Protein AF-0000000080647909 (afdb_homodimer)

Sequence (846 aa):
MIASVERSQVSGEVSVPPSKSYTHRAITISALGPGGSVKRPLLSADTRATIRAAEAFGAEIAIEGETLAVAGVGGGPKTPENVIDVENSGTTLRIMAAVAALTDGAVLTGDASIRRRPNGPLLRSLGDLGAEAFSIRKNDCAPLVVRGRIKGGRTVLDGSVSSQFLSALLISCPLAEEDSEIEIKGELKSRPYAEITLEMLEEAGAVIETDFQRFSLRGGQSYDLGGYTVPGDFSSASYLLAAAAVTGSRLTVRGLRPSNQGDSAIVSILQEMGAKISWDRSEGVLEIEGRDLSGVEVDASLTPDLVPTIAVLGAVAEGRTVVRNAEHVRHKETDRLRAMAVELSKMGAKISERPDGLVIEGGGLRGARVNGHHDHRIVMAMTVAGLVAGDTMVETAEAVSVSYPGFFEEMARIGATVEVGGEMIASVERSQVSGEVSVPPSKSYTHRAITISALGPGGSVKRPLLSADTRATIRAAEAFGAEIAIEGETLAVAGVGGGPKTPENVIDVENSGTTLRIMAAVAALTDGAVLTGDASIRRRPNGPLLRSLGDLGAEAFSIRKNDCAPLVVRGRIKGGRTVLDGSVSSQFLSALLISCPLAEEDSEIEIKGELKSRPYAEITLEMLEEAGAVIETDFQRFSLRGGQSYDLGGYTVPGDFSSASYLLAAAAVTGSRLTVRGLRPSNQGDSAIVSILQEMGAKISWDRSEGVLEIEGRDLSGVEVDASLTPDLVPTIAVLGAVAEGRTVVRNAEHVRHKETDRLRAMAVELSKMGAKISERPDGLVIEGGGLRGARVNGHHDHRIVMAMTVAGLVAGDTMVETAEAVSVSYPGFFEEMARIGATVEVGGE

Organism: Methanothrix harundinacea (strain 6Ac) (NCBI:txid1110509)

Radius of gyration: 31.86 Å; Cα contacts (8 Å, |Δi|>4): 2402; chains: 2; bounding box: 57×89×68 Å

Solvent-accessible surface area (backbone atoms only — not comparable to full-atom values): 38755 Å² total; per-residue (Å²): 70,35,30,40,21,32,59,38,47,37,41,58,72,48,70,43,58,32,18,60,73,53,28,47,50,50,52,50,48,20,28,41,5,64,13,36,35,37,32,45,54,37,84,24,57,34,39,47,28,35,50,53,48,41,38,46,25,58,20,45,74,44,80,55,88,63,26,35,43,32,44,22,35,60,63,53,50,42,52,35,77,55,72,41,65,26,41,77,23,60,65,41,46,43,33,48,50,36,48,24,22,63,20,60,9,38,38,38,36,45,39,76,53,37,38,67,30,76,42,50,53,45,30,52,33,42,36,53,19,55,16,46,41,47,26,50,75,74,68,32,16,33,34,32,40,24,36,34,40,38,39,30,40,57,32,68,35,56,20,62,67,44,33,51,45,55,35,12,46,64,66,32,42,26,56,15,71,31,47,28,35,43,34,47,44,78,58,61,34,30,46,29,59,35,48,43,46,52,53,52,38,42,67,14,63,45,67,70,50,65,83,82,45,41,38,44,26,49,32,62,49,62,42,48,45,45,66,42,73,40,53,36,18,41,63,67,36,40,48,59,53,45,37,16,32,74,46,48,13,47,33,36,40,33,44,54,47,85,67,59,56,41,37,53,50,50,59,58,53,42,43,73,19,44,31,48,70,49,69,44,51,90,78,6,39,34,37,38,34,21,43,80,37,35,34,50,76,43,76,25,42,46,28,56,82,46,48,48,45,49,52,44,51,15,29,58,9,48,48,57,16,35,40,34,59,36,45,50,38,46,61,49,73,38,41,49,53,60,50,49,35,54,40,44,40,65,19,59,33,50,52,45,71,50,86,33,25,40,41,22,43,27,41,68,55,42,44,33,83,35,71,11,68,64,20,34,60,46,30,51,27,50,50,42,45,12,27,65,24,13,65,17,35,34,30,40,43,66,27,29,37,48,77,40,66,57,50,63,59,53,43,35,73,25,48,34,45,57,47,75,46,77,124,68,34,31,41,22,31,59,39,46,37,40,60,73,48,71,43,58,32,17,60,74,53,30,47,49,50,53,49,48,20,26,41,4,65,14,37,36,37,32,43,54,37,84,23,57,33,40,47,28,34,50,54,48,42,37,46,25,60,21,46,76,43,80,55,88,62,26,35,42,31,43,24,34,59,64,53,50,42,52,35,78,55,71,40,64,25,41,79,23,60,63,41,45,44,33,47,51,38,47,25,21,63,20,61,9,37,40,39,38,43,37,76,53,38,39,67,29,76,42,49,53,47,29,51,32,42,36,52,20,54,16,46,40,47,26,50,76,73,69,32,16,33,34,32,40,24,36,33,41,37,40,31,42,57,35,68,34,57,19,61,67,45,33,52,44,55,35,12,46,64,66,33,42,27,55,15,70,30,46,30,34,42,34,48,44,78,59,63,34,30,46,28,61,35,48,44,45,50,53,53,39,42,67,14,62,45,67,71,50,67,83,83,45,42,37,44,28,49,30,63,49,64,43,48,45,45,66,43,74,41,53,36,18,41,63,67,34,40,48,58,53,44,37,17,33,74,46,48,13,48,36,35,40,33,44,53,46,85,67,58,56,41,38,53,49,50,58,59,52,40,42,71,20,44,32,48,72,49,69,44,52,91,78,6,38,34,36,38,35,22,44,79,37,34,34,50,78,43,75,25,42,47,28,53,80,46,49,50,45,51,52,42,52,15,30,59,9,48,48,56,15,36,40,33,59,35,44,50,39,45,61,49,73,38,41,48,54,60,50,49,34,54,40,44,38,66,19,60,33,50,54,45,71,49,85,33,26,41,41,22,43,27,41,69,54,42,45,32,82,35,70,11,68,63,21,35,60,47,30,51,26,51,51,44,45,13,27,66,25,13,67,16,36,34,29,41,43,66,26,29,35,49,76,39,64,59,51,64,59,54,42,34,71,25,48,34,46,57,47,75,46,76,126

Foldseek 3Di:
DKKAFFAWAFADEDEFAFAQLLLLLVLQQQQQAQHAKEARHDDFLQSVLSNVLSVQQPKDWDDDPRMIGIRHDHLQTEEGPAARENAQHLLSQQLSLLVQQQYQWHWYHYDPLQQQFAQVQLQVQSVQQPWHKADPVRPRGDRIIIGYHGAAEEDEGAQLQDCSSVLSCLSRQQSHNAKYKYFYDDDRFQVLSVVSSVVQQVLQPFDWDDPNGMIIGGHNDHGHNHYDYGFGHLLRVLLVQLLQALSQHKYKYARAADDSQLSVCSQVVSVQQPWDWDAPNVRRIIIIGHDQGAADEDECRNPLSCQLSNLLSQQAHAAKHKYFQNLNNCSHSHHSLVQSQVFQVQQVWDWDGDNGIIMTHYDAGAAGEGECSLALSSLSSVSSSCNRHGNHMYPNNVSVSRTDPCSQVSRVVRMTDMDDDDD/DKKAFFAWAFADEAEFAFAQLLLLLVLQQQQQAQHAKEARHDDFLQSVLSNVLSVQQPKDWDDDPRMIGIRHDHLQTEEGPAARENAQHLLSQQLSLLVQQQYQWHWYHYDPLQQQFAQVQLQVQSVQQPWHKADPVRPRGDRIIIGYHGAAEEDEGAQLQDCSSVLSCLSRQQSHNAKYKYFYDDDRFQVLSVVSSVVQQVLQPFDWDDPNGMIIGGHNDHGHNHYDYGFGHLLRVLLVQLLQALSQHKYKYARAADDSQLSVCSQVVSVQQPWDWDAPNVRRIIIIGYDQGAADEDECRNPLSCQLSNLLSQQAHAAKHKYFQNLNNCSHSHHSLVQSQVFQVQQVWDWDGDNGIIMTHYDAGAADEGECSLALSSLSSVSSSCNRHGNHMYPNNVSVSRTHPCSQVSRVVRMTDMDDDDD

Secondary structure (DSSP, 8-state):
-EEEEES----SEEEPPBPHHHHHHHHHHHHHSSEEEEES---SHHHHHHHHHHHHTT-EEEEETTEEEEE--TT-PPPPSS-EE-TT-HHHHHHHHHHHTTSSEEEEE-STTGGGS--HHHHHHHHHTT-EEEETTSSS-SSEEEES----EEEEEETTT-HHHHHHHHHHGGGSSS-EEEEEES--TTHHHHHHHHHHHHHTT--EEE-SSEEEE-SS-----EEEEPPB-HHHHHHHHHHHHHHT-EEEEE-----S-GGGHHHHHHHHHT-EEEEETTTTEEEEE----B--EEEGGG-GGGHHHHHHHHHHSBSEEEEES-GGGGGSSS-HHHHHHHHHHHTT-EEEEETTEEEEE-------EEE-TT-HHHHHHHHHHHHHH-SEEEE-GGGGGGT-TTHHHHHHHTT-EEEEE--/-EEEEES----SEEEPPBPHHHHHHHHHHHHHSSEEEEES---SHHHHHHHHHHHHTT-EEEEETTEEEEE--TT-PPPPSS-EE-TT-HHHHHHHHHHHTTSSEEEEE-STTGGGS--HHHHHHHHHTT-EEEETTSSS-SSEEEES----EEEEEETTT-HHHHHHHHHHGGGSSS-EEEEEES--TTHHHHHHHHHHHHHTT--EEE-SSEEEE-SS-----EEEEPPB-HHHHHHHHHHHHHHT-EEEEE-----S-GGGHHHHHHHHHT-EEEEETTTTEEEEE----B--EEEGGG-GGGHHHHHHHHHHSBSEEEEES-GGGGGSSS-HHHHHHHHHHHTT-EEEEETTEEEEE-------EEE-TT-HHHHHHHHHHHHHH-SEEEE-GGGGGGT-TTHHHHHHHTT-EEEEE--

InterPro domains:
  IPR001986 Enolpyruvate transferase domain [PF00275] (7-411)
  IPR006264 3-phosphoshikimate 1-carboxyvinyltransferase [MF_00210] (8-417)
  IPR006264 3-phosphoshikimate 1-carboxyvinyltransferase [PIRSF000505] (3-419)
  IPR006264 3-phosphoshikimate 1-carboxyvinyltransferase [TIGR01356] (12-416)
  IPR006264 3-phosphoshikimate 1-carboxyvinyltransferase [cd01556] (10-414)
  IPR013792 RNA 3'-terminal phosphate cyclase/enolpyruvate transferase, alpha/beta [SSF55205] (5-418)
  IPR023193 3-phosphoshikimate 1-carboxyvinyltransferase, conserved site [PS00885] (330-348)
  IPR036968 Enolpyruvate transferase domain superfamily [G3DSA:3.65.10.10] (11-409)
  IPR036968 Enolpyruvate transferase domain superfamily [G3DSA:3.65.10.10] (20-230)

Structure (mmCIF, N/CA/C/O backbone):
data_AF-0000000080647909-model_v1
#
loop_
_entity.id
_entity.type
_entity.pdbx_description
1 polymer '3-phosphoshikimate 1-carboxyvinyltransferase'
#
loop_
_atom_site.group_PDB
_atom_site.id
_atom_site.type_symbol
_atom_site.label_atom_id
_atom_site.label_alt_id
_atom_site.label_comp_id
_atom_site.label_asym_id
_atom_site.label_entity_id
_atom_site.label_seq_id
_atom_site.pdbx_PDB_ins_code
_atom_site.Cartn_x
_atom_site.Cartn_y
_atom_site.Cartn_z
_atom_site.occupancy
_atom_site.B_iso_or_equiv
_atom_site.auth_seq_id
_atom_site.auth_comp_id
_atom_site.auth_asym_id
_atom_site.auth_atom_id
_atom_site.pdbx_PDB_model_num
ATOM 1 N N . MET A 1 1 ? 19.516 12.992 5.531 1 92.94 1 MET A N 1
ATOM 2 C CA . MET A 1 1 ? 20.094 14.258 5.098 1 92.94 1 MET A CA 1
ATOM 3 C C . MET A 1 1 ? 20.312 15.195 6.285 1 92.94 1 MET A C 1
ATOM 5 O O . MET A 1 1 ? 19.484 15.25 7.199 1 92.94 1 MET A O 1
ATOM 9 N N . ILE A 1 2 ? 21.422 15.961 6.309 1 98.06 2 ILE A N 1
ATOM 10 C CA . ILE A 1 2 ? 21.766 16.891 7.387 1 98.06 2 ILE A CA 1
ATOM 11 C C . ILE A 1 2 ? 21.922 18.297 6.824 1 98.06 2 ILE A C 1
ATOM 13 O O . ILE A 1 2 ? 22.547 18.484 5.773 1 98.06 2 ILE A O 1
ATOM 17 N N . ALA A 1 3 ? 21.297 19.266 7.453 1 98.5 3 ALA A N 1
ATOM 18 C CA . ALA A 1 3 ? 21.516 20.672 7.133 1 98.5 3 ALA A CA 1
ATOM 19 C C . ALA A 1 3 ? 22.5 21.312 8.109 1 98.5 3 ALA A C 1
ATOM 21 O O . ALA A 1 3 ? 22.281 21.281 9.32 1 98.5 3 ALA A O 1
ATOM 22 N N . SER A 1 4 ? 23.594 21.828 7.664 1 98.62 4 SER A N 1
ATOM 23 C CA . SER A 1 4 ? 24.547 22.609 8.453 1 98.62 4 SER A CA 1
ATOM 24 C C . SER A 1 4 ? 24.234 24.094 8.383 1 98.62 4 SER A C 1
ATOM 26 O O . SER A 1 4 ? 24.156 24.672 7.297 1 98.62 4 SER A O 1
ATOM 28 N N . VAL A 1 5 ? 24.078 24.703 9.5 1 98.75 5 VAL A N 1
ATOM 29 C CA . VAL A 1 5 ? 23.656 26.094 9.562 1 98.75 5 VAL A CA 1
ATOM 30 C C . VAL A 1 5 ? 24.688 26.906 10.344 1 98.75 5 VAL A C 1
ATOM 32 O O . VAL A 1 5 ? 25.094 26.516 11.445 1 98.75 5 VAL A O 1
ATOM 35 N N . GLU A 1 6 ? 25.156 27.984 9.875 1 98.75 6 GLU A N 1
ATOM 36 C CA . GLU A 1 6 ? 26.078 28.922 10.523 1 98.75 6 GLU A CA 1
ATOM 37 C C . GLU A 1 6 ? 25.406 30.266 10.789 1 98.75 6 GLU A C 1
ATOM 39 O O . GLU A 1 6 ? 24.406 30.609 10.133 1 98.75 6 GLU A O 1
ATOM 44 N N . ARG A 1 7 ? 26.031 31.047 11.805 1 98.38 7 ARG A N 1
ATOM 45 C CA . ARG A 1 7 ? 25.5 32.375 12.062 1 98.38 7 ARG A CA 1
ATOM 46 C C . ARG A 1 7 ? 25.484 33.219 10.789 1 98.38 7 ARG A C 1
ATOM 48 O O . ARG A 1 7 ? 26.484 33.281 10.078 1 98.38 7 ARG A O 1
ATOM 55 N N . SER A 1 8 ? 24.344 33.688 10.484 1 98.19 8 SER A N 1
ATOM 56 C CA . SER A 1 8 ? 24.203 34.531 9.297 1 98.19 8 SER A CA 1
ATOM 57 C C . SER A 1 8 ? 22.969 35.406 9.383 1 98.19 8 SER A C 1
ATOM 59 O O . SER A 1 8 ? 22.141 35.25 10.289 1 98.19 8 SER A O 1
ATOM 61 N N . GLN A 1 9 ? 22.875 36.406 8.477 1 97.75 9 GLN A N 1
ATOM 62 C CA . GLN A 1 9 ? 21.719 37.281 8.312 1 97.75 9 GLN A CA 1
ATOM 63 C C . GLN A 1 9 ? 21 37 7.004 1 97.75 9 GLN A C 1
ATOM 65 O O . GLN A 1 9 ? 21.531 36.344 6.121 1 97.75 9 GLN A O 1
ATOM 70 N N . VAL A 1 10 ? 19.75 37.438 6.984 1 98.38 10 VAL A N 1
ATOM 71 C CA . VAL A 1 10 ? 18.969 37.312 5.754 1 98.38 10 VAL A CA 1
ATOM 72 C C . VAL A 1 10 ? 18.625 38.688 5.211 1 98.38 10 VAL A C 1
ATOM 74 O O . VAL A 1 10 ? 18.578 39.656 5.961 1 98.38 10 VAL A O 1
ATOM 77 N N . SER A 1 11 ? 18.484 38.781 3.939 1 98.19 11 SER A N 1
ATOM 78 C CA . SER A 1 11 ? 18.156 40.062 3.307 1 98.19 11 SER A CA 1
ATOM 79 C C . SER A 1 11 ? 17.547 39.844 1.926 1 98.19 11 SER A C 1
ATOM 81 O O . SER A 1 11 ? 17.516 38.719 1.414 1 98.19 11 SER A O 1
ATOM 83 N N . GLY A 1 12 ? 17 40.906 1.426 1 97.81 12 GLY A N 1
ATOM 84 C CA . GLY A 1 12 ? 16.438 40.875 0.086 1 97.81 12 GLY A CA 1
ATOM 85 C C . GLY A 1 12 ? 14.961 40.562 0.071 1 97.81 12 GLY A C 1
ATOM 86 O O . GLY A 1 12 ? 14.203 41.031 0.909 1 97.81 12 GLY A O 1
ATOM 87 N N . GLU A 1 13 ? 14.57 39.906 -1.033 1 98.25 13 GLU A N 1
ATOM 88 C CA . GLU A 1 13 ? 13.156 39.594 -1.241 1 98.25 13 GLU A CA 1
ATOM 89 C C . GLU A 1 13 ? 12.93 38.094 -1.472 1 98.25 13 GLU A C 1
ATOM 91 O O . GLU A 1 13 ? 13.75 37.438 -2.102 1 98.25 13 GLU A O 1
ATOM 96 N N . VAL A 1 14 ? 11.867 37.594 -0.949 1 98.19 14 VAL A N 1
ATOM 97 C CA . VAL A 1 14 ? 11.516 36.188 -1.129 1 98.19 14 VAL A CA 1
ATOM 98 C C . VAL A 1 14 ? 10.008 36.031 -1.262 1 98.19 14 VAL A C 1
ATOM 100 O O . VAL A 1 14 ? 9.25 36.812 -0.677 1 98.19 14 VAL A O 1
ATOM 103 N N . SER A 1 15 ? 9.555 35.156 -2.096 1 97.56 15 SER A N 1
ATOM 104 C CA . SER A 1 15 ? 8.141 34.812 -2.242 1 97.56 15 SER A CA 1
ATOM 105 C C . SER A 1 15 ? 7.773 33.562 -1.479 1 97.56 15 SER A C 1
ATOM 107 O O . SER A 1 15 ? 8.484 32.562 -1.556 1 97.56 15 SER A O 1
ATOM 109 N N . VAL A 1 16 ? 6.719 33.625 -0.709 1 97.62 16 VAL A N 1
ATOM 110 C CA . VAL A 1 16 ? 6.293 32.438 0.045 1 97.62 16 VAL A CA 1
ATOM 111 C C . VAL A 1 16 ? 5.68 31.406 -0.903 1 97.62 16 VAL A C 1
ATOM 113 O O . VAL A 1 16 ? 5.105 31.766 -1.932 1 97.62 16 VAL A O 1
ATOM 116 N N . PRO A 1 17 ? 5.836 30.109 -0.586 1 97.56 17 PRO A N 1
ATOM 117 C CA . PRO A 1 17 ? 5.121 29.109 -1.377 1 97.56 17 PRO A CA 1
ATOM 118 C C . PRO A 1 17 ? 3.605 29.188 -1.22 1 97.56 17 PRO A C 1
ATOM 120 O O . PRO A 1 17 ? 3.115 29.859 -0.3 1 97.56 17 PRO A O 1
ATOM 123 N N . PRO A 1 18 ? 2.865 28.531 -2.182 1 97.94 18 PRO A N 1
ATOM 124 C CA . PRO A 1 18 ? 1.414 28.469 -2.006 1 97.94 18 PRO A CA 1
ATOM 125 C C . PRO A 1 18 ? 1.008 27.688 -0.759 1 97.94 18 PRO A C 1
ATOM 127 O O . PRO A 1 18 ? 1.756 26.812 -0.3 1 97.94 18 PRO A O 1
ATOM 130 N N . SER A 1 19 ? -0.131 28.031 -0.247 1 98.12 19 SER A N 1
ATOM 131 C CA . SER A 1 19 ? -0.623 27.438 0.986 1 98.12 19 SER A CA 1
ATOM 132 C C . SER A 1 19 ? -0.921 25.953 0.794 1 98.12 19 SER A C 1
ATOM 134 O O . SER A 1 19 ? -1.722 25.578 -0.067 1 98.12 19 SER A O 1
ATOM 136 N N . LYS A 1 20 ? -0.318 25.094 1.572 1 97.62 20 LYS A N 1
ATOM 137 C CA . LYS A 1 20 ? -0.553 23.656 1.546 1 97.62 20 LYS A CA 1
ATOM 138 C C . LYS A 1 20 ? -2.006 23.328 1.88 1 97.62 20 LYS A C 1
ATOM 140 O O . LYS A 1 20 ? -2.639 22.516 1.2 1 97.62 20 LYS A O 1
ATOM 145 N N . SER A 1 21 ? -2.541 23.953 2.932 1 97.44 21 SER A N 1
ATOM 146 C CA . SER A 1 21 ? -3.902 23.703 3.398 1 97.44 21 SER A CA 1
ATOM 147 C C . SER A 1 21 ? -4.926 24.016 2.309 1 97.44 21 SER A C 1
ATOM 149 O O . SER A 1 21 ? -5.859 23.25 2.096 1 97.44 21 SER A O 1
ATOM 151 N N . TYR A 1 22 ? -4.746 25.141 1.63 1 98.38 22 TYR A N 1
ATOM 152 C CA . TYR A 1 22 ? -5.652 25.516 0.547 1 98.38 22 TYR A CA 1
ATOM 153 C C . TYR A 1 22 ? -5.496 24.578 -0.643 1 98.38 22 TYR A C 1
ATOM 155 O O . TYR A 1 22 ? -6.48 24.25 -1.306 1 98.38 22 TYR A O 1
ATOM 163 N N . THR A 1 23 ? -4.301 24.203 -0.927 1 98.69 23 THR A N 1
ATOM 164 C CA . THR A 1 23 ? -4.039 23.328 -2.07 1 98.69 23 THR A CA 1
ATOM 165 C C . THR A 1 23 ? -4.766 22 -1.916 1 98.69 23 THR A C 1
ATOM 167 O O . THR A 1 23 ? -5.406 21.531 -2.857 1 98.69 23 THR A O 1
ATOM 170 N N . HIS A 1 24 ? -4.668 21.359 -0.757 1 98.69 24 HIS A N 1
ATOM 171 C CA . HIS A 1 24 ? -5.379 20.109 -0.496 1 98.69 24 HIS A CA 1
ATOM 172 C C . HIS A 1 24 ? -6.859 20.234 -0.837 1 98.69 24 HIS A C 1
ATOM 174 O O . HIS A 1 24 ? -7.418 19.375 -1.524 1 98.69 24 HIS A O 1
ATOM 180 N N . ARG A 1 25 ? -7.438 21.297 -0.286 1 98.69 25 ARG A N 1
ATOM 181 C CA . ARG A 1 25 ? -8.875 21.5 -0.413 1 98.69 25 ARG A CA 1
ATOM 182 C C . ARG A 1 25 ? -9.258 21.812 -1.854 1 98.69 25 ARG A C 1
ATOM 184 O O . ARG A 1 25 ? -10.266 21.312 -2.361 1 98.69 25 ARG A O 1
ATOM 191 N N . ALA A 1 26 ? -8.445 22.656 -2.504 1 98.81 26 ALA A N 1
ATOM 192 C CA . ALA A 1 26 ? -8.711 23.016 -3.893 1 98.81 26 ALA A CA 1
ATOM 193 C C . ALA A 1 26 ? -8.703 21.781 -4.793 1 98.81 26 ALA A C 1
ATOM 195 O O . ALA A 1 26 ? -9.586 21.625 -5.637 1 98.81 26 ALA A O 1
ATOM 196 N N . ILE A 1 27 ? -7.75 20.922 -4.602 1 98.81 27 ILE A N 1
ATOM 197 C CA . ILE A 1 27 ? -7.645 19.703 -5.383 1 98.81 27 ILE A CA 1
ATOM 198 C C . ILE A 1 27 ? -8.867 18.828 -5.133 1 98.81 27 ILE A C 1
ATOM 200 O O . ILE A 1 27 ? -9.516 18.359 -6.082 1 98.81 27 ILE A O 1
ATOM 204 N N . THR A 1 28 ? -9.219 18.609 -3.912 1 98.81 28 THR A N 1
ATOM 205 C CA . THR A 1 28 ? -10.281 17.672 -3.525 1 98.81 28 THR A CA 1
ATOM 206 C C . THR A 1 28 ? -11.633 18.172 -4.023 1 98.81 28 THR A C 1
ATOM 208 O O . THR A 1 28 ? -12.391 17.406 -4.637 1 98.81 28 THR A O 1
ATOM 211 N N . ILE A 1 29 ? -11.906 19.469 -3.76 1 98.81 29 ILE A N 1
ATOM 212 C CA . ILE A 1 29 ? -13.203 20.031 -4.113 1 98.81 29 ILE A CA 1
ATOM 213 C C . ILE A 1 29 ? -13.359 20.062 -5.633 1 98.81 29 ILE A C 1
ATOM 215 O O . ILE A 1 29 ? -14.422 19.734 -6.164 1 98.81 29 ILE A O 1
ATOM 219 N N . SER A 1 30 ? -12.266 20.453 -6.355 1 98.75 30 SER A N 1
ATOM 220 C CA . SER A 1 30 ? -12.305 20.422 -7.812 1 98.75 30 SER A CA 1
ATOM 221 C C . SER A 1 30 ? -12.5 19 -8.336 1 98.75 30 SER A C 1
ATOM 223 O O . SER A 1 30 ? -13.258 18.781 -9.281 1 98.75 30 SER A O 1
ATOM 225 N N . ALA A 1 31 ? -11.852 18.031 -7.742 1 98.81 31 ALA A N 1
ATOM 226 C CA . ALA A 1 31 ? -11.922 16.625 -8.164 1 98.81 31 ALA A CA 1
ATOM 227 C C . ALA A 1 31 ? -13.328 16.062 -7.953 1 98.81 31 ALA A C 1
ATOM 229 O O . ALA A 1 31 ? -13.789 15.234 -8.734 1 98.81 31 ALA A O 1
ATOM 230 N N . LEU A 1 32 ? -14.047 16.5 -6.91 1 98.69 32 LEU A N 1
ATOM 231 C CA . LEU A 1 32 ? -15.359 15.977 -6.555 1 98.69 32 LEU A CA 1
ATOM 232 C C . LEU A 1 32 ? -16.453 16.609 -7.406 1 98.69 32 LEU A C 1
ATOM 234 O O . LEU A 1 32 ? -17.578 16.109 -7.473 1 98.69 32 LEU A O 1
ATOM 238 N N . GLY A 1 33 ? -16.156 17.828 -7.938 1 98.25 33 GLY A N 1
ATOM 239 C CA . GLY A 1 33 ? -17.062 18.469 -8.875 1 98.25 33 GLY A CA 1
ATOM 240 C C . GLY A 1 33 ? -16.828 18.062 -10.312 1 98.25 33 GLY A C 1
ATOM 241 O O . GLY A 1 33 ? -16.297 16.984 -10.578 1 98.25 33 GLY A O 1
ATOM 242 N N . PRO A 1 34 ? -17.266 18.859 -11.258 1 97.94 34 PRO A N 1
ATOM 243 C CA . PRO A 1 34 ? -17.031 18.578 -12.672 1 97.94 34 PRO A CA 1
ATOM 244 C C . PRO A 1 34 ? -15.555 18.75 -13.062 1 97.94 34 PRO A C 1
ATOM 246 O O . PRO A 1 34 ? -15.125 18.219 -14.094 1 97.94 34 PRO A O 1
ATOM 249 N N . GLY A 1 35 ? -14.797 19.391 -12.297 1 97.88 35 GLY A N 1
ATOM 250 C CA . GLY A 1 35 ? -13.406 19.688 -12.578 1 97.88 35 GLY A CA 1
ATOM 251 C C . GLY A 1 35 ? -13.094 21.172 -12.57 1 97.88 35 GLY A C 1
ATOM 252 O O . GLY A 1 35 ? -13.727 21.938 -11.852 1 97.88 35 GLY A O 1
ATOM 253 N N . GLY A 1 36 ? -11.984 21.562 -13.219 1 97.88 36 GLY A N 1
ATOM 254 C CA . GLY A 1 36 ? -11.531 22.938 -13.289 1 97.88 36 GLY A CA 1
ATOM 255 C C . GLY A 1 36 ? -10.016 23.062 -13.234 1 97.88 36 GLY A C 1
ATOM 256 O O . GLY A 1 36 ? -9.297 22.234 -13.797 1 97.88 36 GLY A O 1
ATOM 257 N N . SER A 1 37 ? -9.617 24.172 -12.672 1 98.5 37 SER A N 1
ATOM 258 C CA . SER A 1 37 ? -8.188 24.438 -12.602 1 98.5 37 SER A CA 1
ATOM 259 C C . SER A 1 37 ? -7.781 24.922 -11.211 1 98.5 37 SER A C 1
ATOM 261 O O . SER A 1 37 ? -8.516 25.688 -10.578 1 98.5 37 SER A O 1
ATOM 263 N N . VAL A 1 38 ? -6.734 24.391 -10.711 1 98.75 38 VAL A N 1
ATOM 264 C CA . VAL A 1 38 ? -6.094 24.875 -9.5 1 98.75 38 VAL A CA 1
ATOM 265 C C . VAL A 1 38 ? -4.812 25.625 -9.859 1 98.75 38 VAL A C 1
ATOM 267 O O . VAL A 1 38 ? -3.816 25 -10.25 1 98.75 38 VAL A O 1
ATOM 270 N N . LYS A 1 39 ? -4.832 26.938 -9.68 1 98.5 39 LYS A N 1
ATOM 271 C CA . LYS A 1 39 ? -3.699 27.766 -10.055 1 98.5 39 LYS A CA 1
ATOM 272 C C . LYS A 1 39 ? -2.758 27.984 -8.867 1 98.5 39 LYS A C 1
ATOM 274 O O . LYS A 1 39 ? -3.205 28.125 -7.73 1 98.5 39 LYS A O 1
ATOM 279 N N . ARG A 1 40 ? -1.493 27.922 -9.109 1 97.75 40 ARG A N 1
ATOM 280 C CA . ARG A 1 40 ? -0.423 28.094 -8.133 1 97.75 40 ARG A CA 1
ATOM 281 C C . ARG A 1 40 ? -0.554 27.094 -6.988 1 97.75 40 ARG A C 1
ATOM 283 O O . ARG A 1 40 ? -0.574 27.469 -5.816 1 97.75 40 ARG A O 1
ATOM 290 N N . PRO A 1 41 ? -0.743 25.797 -7.379 1 98.5 41 PRO A N 1
ATOM 291 C CA . PRO A 1 41 ? -0.768 24.797 -6.305 1 98.5 41 PRO A CA 1
ATOM 292 C C . PRO A 1 41 ? 0.603 24.594 -5.664 1 98.5 41 PRO A C 1
ATOM 294 O O . PRO A 1 41 ? 1.631 24.797 -6.316 1 98.5 41 PRO A O 1
ATOM 297 N N . LEU A 1 42 ? 0.554 24.312 -4.402 1 98.38 42 LEU A N 1
ATOM 298 C CA . LEU A 1 42 ? 1.784 23.781 -3.826 1 98.38 42 LEU A CA 1
ATOM 299 C C . LEU A 1 42 ? 2.008 22.344 -4.266 1 98.38 42 LEU A C 1
ATOM 301 O O . LEU A 1 42 ? 1.191 21.469 -3.967 1 98.38 42 LEU A O 1
ATOM 305 N N . LEU A 1 43 ? 3.037 22.109 -5.012 1 97.69 43 LEU A N 1
ATOM 306 C CA . LEU A 1 43 ? 3.408 20.734 -5.355 1 97.69 43 LEU A CA 1
ATOM 307 C C . LEU A 1 43 ? 4.48 20.203 -4.41 1 97.69 43 LEU A C 1
ATOM 309 O O . LEU A 1 43 ? 5.676 20.344 -4.68 1 97.69 43 LEU A O 1
ATOM 313 N N . SER A 1 44 ? 4.062 19.656 -3.357 1 97.19 44 SER A N 1
ATOM 314 C CA . SER A 1 44 ? 4.887 19.047 -2.324 1 97.19 44 SER A CA 1
ATOM 315 C C . SER A 1 44 ? 4.539 17.578 -2.145 1 97.19 44 SER A C 1
ATOM 317 O O . SER A 1 44 ? 3.623 17.062 -2.793 1 97.19 44 SER A O 1
ATOM 319 N N . ALA A 1 45 ? 5.262 16.844 -1.269 1 96.81 45 ALA A N 1
ATOM 320 C CA . ALA A 1 45 ? 4.961 15.445 -1.005 1 96.81 45 ALA A CA 1
ATOM 321 C C . ALA A 1 45 ? 3.523 15.273 -0.525 1 96.81 45 ALA A C 1
ATOM 323 O O . ALA A 1 45 ? 2.814 14.375 -0.979 1 96.81 45 ALA A O 1
ATOM 324 N N . ASP A 1 46 ? 3.039 16.109 0.319 1 97.81 46 ASP A N 1
ATOM 325 C CA . ASP A 1 46 ? 1.696 16.031 0.883 1 97.81 46 ASP A CA 1
ATOM 326 C C . ASP A 1 46 ? 0.634 16.234 -0.196 1 97.81 46 ASP A C 1
ATOM 328 O O . ASP A 1 46 ? -0.33 15.461 -0.275 1 97.81 46 ASP A O 1
ATOM 332 N N . THR A 1 47 ? 0.789 17.266 -0.99 1 98.5 47 THR A N 1
ATOM 333 C CA . THR A 1 47 ? -0.27 17.578 -1.944 1 98.5 47 THR A CA 1
ATOM 334 C C . THR A 1 47 ? -0.223 16.625 -3.133 1 98.5 47 THR A C 1
ATOM 336 O O . THR A 1 47 ? -1.246 16.359 -3.77 1 98.5 47 THR A O 1
ATOM 339 N N . ARG A 1 48 ? 0.962 16.109 -3.41 1 98.44 48 ARG A N 1
ATOM 340 C CA . ARG A 1 48 ? 1.037 15.047 -4.406 1 98.44 48 ARG A CA 1
ATOM 341 C C . ARG A 1 48 ? 0.276 13.812 -3.943 1 98.44 48 ARG A C 1
ATOM 343 O O . ARG A 1 48 ? -0.323 13.102 -4.758 1 98.44 48 ARG A O 1
ATOM 350 N N . ALA A 1 49 ? 0.346 13.492 -2.65 1 98.56 49 ALA A N 1
ATOM 351 C CA . ALA A 1 49 ? -0.468 12.414 -2.092 1 98.56 49 ALA A CA 1
ATOM 352 C C . ALA A 1 49 ? -1.955 12.688 -2.303 1 98.56 49 ALA A C 1
ATOM 354 O O . ALA A 1 49 ? -2.723 11.773 -2.611 1 98.56 49 ALA A O 1
ATOM 355 N N . THR A 1 50 ? -2.369 13.93 -2.143 1 98.81 50 THR A N 1
ATOM 356 C CA . THR A 1 50 ? -3.76 14.312 -2.369 1 98.81 50 THR A CA 1
ATOM 357 C C . THR A 1 50 ? -4.145 14.109 -3.832 1 98.81 50 THR A C 1
ATOM 359 O O . THR A 1 50 ? -5.238 13.625 -4.129 1 98.81 50 THR A O 1
ATOM 362 N N . ILE A 1 51 ? -3.254 14.516 -4.723 1 98.88 51 ILE A N 1
ATOM 363 C CA . ILE A 1 51 ? -3.482 14.328 -6.148 1 98.88 51 ILE A CA 1
ATOM 364 C C . ILE A 1 51 ? -3.688 12.844 -6.453 1 98.88 51 ILE A C 1
ATOM 366 O O . ILE A 1 51 ? -4.68 12.469 -7.082 1 98.88 51 ILE A O 1
ATOM 370 N N . ARG A 1 52 ? -2.795 11.992 -5.957 1 98.81 52 ARG A N 1
ATOM 371 C CA . ARG A 1 52 ? -2.873 10.555 -6.211 1 98.81 52 ARG A CA 1
ATOM 372 C C . ARG A 1 52 ? -4.164 9.969 -5.648 1 98.81 52 ARG A C 1
ATOM 374 O O . ARG A 1 52 ? -4.781 9.109 -6.27 1 98.81 52 ARG A O 1
ATOM 381 N N . ALA A 1 53 ? -4.559 10.383 -4.473 1 98.88 53 ALA A N 1
ATOM 382 C CA . ALA A 1 53 ? -5.793 9.898 -3.861 1 98.88 53 ALA A CA 1
ATOM 383 C C . ALA A 1 53 ? -7.012 10.305 -4.684 1 98.88 53 ALA A C 1
ATOM 385 O O . ALA A 1 53 ? -7.926 9.508 -4.898 1 98.88 53 ALA A O 1
ATOM 386 N N . ALA A 1 54 ? -7.004 11.602 -5.105 1 98.88 54 ALA A N 1
ATOM 387 C CA . ALA A 1 54 ? -8.102 12.078 -5.945 1 98.88 54 ALA A CA 1
ATOM 388 C C . ALA A 1 54 ? -8.195 11.258 -7.23 1 98.88 54 ALA A C 1
ATOM 390 O O . ALA A 1 54 ? -9.297 10.906 -7.672 1 98.88 54 ALA A O 1
ATOM 391 N N . GLU A 1 55 ? -7.059 10.984 -7.793 1 98.88 55 GLU A N 1
ATOM 392 C CA . GLU A 1 55 ? -7.023 10.164 -9 1 98.88 55 GLU A CA 1
ATOM 393 C C . GLU A 1 55 ? -7.523 8.75 -8.727 1 98.88 55 GLU A C 1
ATOM 395 O O . GLU A 1 55 ? -8.203 8.148 -9.562 1 98.88 55 GLU A O 1
ATOM 400 N N . ALA A 1 56 ? -7.16 8.188 -7.586 1 98.81 56 ALA A N 1
ATOM 401 C CA . ALA A 1 56 ? -7.625 6.863 -7.195 1 98.81 56 ALA A CA 1
ATOM 402 C C . ALA A 1 56 ? -9.148 6.816 -7.129 1 98.81 56 ALA A C 1
ATOM 404 O O . ALA A 1 56 ? -9.758 5.777 -7.41 1 98.81 56 ALA A O 1
ATOM 405 N N . PHE A 1 57 ? -9.773 7.934 -6.801 1 98.81 57 PHE A N 1
ATOM 406 C CA . PHE A 1 57 ? -11.227 8.008 -6.695 1 98.81 57 PHE A CA 1
ATOM 407 C C . PHE A 1 57 ? -11.852 8.352 -8.047 1 98.81 57 PHE A C 1
ATOM 409 O O . PHE A 1 57 ? -13.07 8.531 -8.141 1 98.81 57 PHE A O 1
ATOM 416 N N . GLY A 1 58 ? -11.031 8.562 -9.125 1 98.75 58 GLY A N 1
ATOM 417 C CA . GLY A 1 58 ? -11.594 8.602 -10.461 1 98.75 58 GLY A CA 1
ATOM 418 C C . GLY A 1 58 ? -11.289 9.891 -11.203 1 98.75 58 GLY A C 1
ATOM 419 O O . GLY A 1 58 ? -11.539 10 -12.398 1 98.75 58 GLY A O 1
ATOM 420 N N . ALA A 1 59 ? -10.758 10.922 -10.492 1 98.81 59 ALA A N 1
ATOM 421 C CA . ALA A 1 59 ? -10.43 12.18 -11.156 1 98.81 59 ALA A CA 1
ATOM 422 C C . ALA A 1 59 ? -9.188 12.031 -12.031 1 98.81 59 ALA A C 1
ATOM 424 O O . ALA A 1 59 ? -8.43 11.07 -11.891 1 98.81 59 ALA A O 1
ATOM 425 N N . GLU A 1 60 ? -9.055 12.859 -12.969 1 98.75 60 GLU A N 1
ATOM 426 C CA . GLU A 1 60 ? -7.832 13 -13.758 1 98.75 60 GLU A CA 1
ATOM 427 C C . GLU A 1 60 ? -7.188 14.367 -13.539 1 98.75 60 GLU A C 1
ATOM 429 O O . GLU A 1 60 ? -7.832 15.406 -13.719 1 98.75 60 GLU A O 1
ATOM 434 N N . ILE A 1 61 ? -5.969 14.383 -13.148 1 98.81 61 ILE A N 1
ATOM 435 C CA . ILE A 1 61 ? -5.297 15.641 -12.812 1 98.81 61 ILE A CA 1
ATOM 436 C C . ILE A 1 61 ? -3.982 15.734 -13.578 1 98.81 61 ILE A C 1
ATOM 438 O O . ILE A 1 61 ? -3.133 14.852 -13.484 1 98.81 61 ILE A O 1
ATOM 442 N N . ALA A 1 62 ? -3.838 16.719 -14.367 1 98.56 62 ALA A N 1
ATOM 443 C CA . ALA A 1 62 ? -2.625 16.969 -15.141 1 98.56 62 ALA A CA 1
ATOM 444 C C . ALA A 1 62 ? -1.919 18.234 -14.672 1 98.56 62 ALA A C 1
ATOM 446 O O . ALA A 1 62 ? -2.568 19.234 -14.367 1 98.56 62 ALA A O 1
ATOM 447 N N . ILE A 1 63 ? -0.68 18.141 -14.523 1 97.12 63 ILE A N 1
ATOM 448 C CA . ILE A 1 63 ? 0.122 19.312 -14.203 1 97.12 63 ILE A CA 1
ATOM 449 C C . ILE A 1 63 ? 0.463 20.078 -15.477 1 97.12 63 ILE A C 1
ATOM 451 O O . ILE A 1 63 ? 1.161 19.562 -16.359 1 97.12 63 ILE A O 1
ATOM 455 N N . GLU A 1 64 ? -0.031 21.219 -15.602 1 96.31 64 GLU A N 1
ATOM 456 C CA . GLU A 1 64 ? 0.229 22.094 -16.75 1 96.31 64 GLU A CA 1
ATOM 457 C C . GLU A 1 64 ? 0.897 23.391 -16.297 1 96.31 64 GLU A C 1
ATOM 459 O O . GLU A 1 64 ? 0.218 24.375 -16.031 1 96.31 64 GLU A O 1
ATOM 464 N N . GLY A 1 65 ? 2.234 23.406 -16.266 1 93.62 65 GLY A N 1
ATOM 465 C CA . GLY A 1 65 ? 2.934 24.562 -15.742 1 93.62 65 GLY A CA 1
ATOM 466 C C . GLY A 1 65 ? 2.691 24.781 -14.258 1 93.62 65 GLY A C 1
ATOM 467 O O . GLY A 1 65 ? 2.959 23.891 -13.445 1 93.62 65 GLY A O 1
ATOM 468 N N . GLU A 1 66 ? 2.098 25.938 -13.977 1 95.19 66 GLU A N 1
ATOM 469 C CA . GLU A 1 66 ? 1.813 26.266 -12.578 1 95.19 66 GLU A CA 1
ATOM 470 C C . GLU A 1 66 ? 0.337 26.062 -12.258 1 95.19 66 GLU A C 1
ATOM 472 O O . GLU A 1 66 ? -0.222 26.766 -11.414 1 95.19 66 GLU A O 1
ATOM 477 N N . THR A 1 67 ? -0.222 25.188 -13.062 1 98.06 67 THR A N 1
ATOM 478 C CA . THR A 1 67 ? -1.648 24.938 -12.891 1 98.06 67 THR A CA 1
ATOM 479 C C . THR A 1 67 ? -1.941 23.453 -12.914 1 98.06 67 THR A C 1
ATOM 481 O O . THR A 1 67 ? -1.272 22.688 -13.625 1 98.06 67 THR A O 1
ATOM 484 N N . LEU A 1 68 ? -2.859 23 -12.109 1 98.75 68 LEU A N 1
ATOM 485 C CA . LEU A 1 68 ? -3.439 21.672 -12.234 1 98.75 68 LEU A CA 1
ATOM 486 C C . LEU A 1 68 ? -4.73 21.719 -13.047 1 98.75 68 LEU A C 1
ATOM 488 O O . LEU A 1 68 ? -5.645 22.484 -12.719 1 98.75 68 LEU A O 1
ATOM 492 N N . ALA A 1 69 ? -4.746 21.016 -14.102 1 98.81 69 ALA A N 1
ATOM 493 C CA . ALA A 1 69 ? -6.004 20.766 -14.805 1 98.81 69 ALA A CA 1
ATOM 494 C C . ALA A 1 69 ? -6.715 19.547 -14.227 1 98.81 69 ALA A C 1
ATOM 496 O O . ALA A 1 69 ? -6.148 18.453 -14.172 1 98.81 69 ALA A O 1
ATOM 497 N N . VAL A 1 70 ? -7.938 19.734 -13.781 1 98.75 70 VAL A N 1
ATOM 498 C CA . VAL A 1 70 ? -8.656 18.672 -13.078 1 98.75 70 VAL A CA 1
ATOM 499 C C . VAL A 1 70 ? -9.898 18.281 -13.875 1 98.75 70 VAL A C 1
ATOM 501 O O . VAL A 1 70 ? -10.742 19.125 -14.188 1 98.75 70 VAL A O 1
ATOM 504 N N . ALA A 1 71 ? -9.969 17.078 -14.344 1 98.69 71 ALA A N 1
ATOM 505 C CA . ALA A 1 71 ? -11.227 16.453 -14.758 1 98.69 71 ALA A CA 1
ATOM 506 C C . ALA A 1 71 ? -11.883 15.719 -13.594 1 98.69 71 ALA A C 1
ATOM 508 O O . ALA A 1 71 ? -11.43 14.641 -13.195 1 98.69 71 ALA A O 1
ATOM 509 N N . GLY A 1 72 ? -12.836 16.328 -13.062 1 98.56 72 GLY A N 1
ATOM 510 C CA . GLY A 1 72 ? -13.445 15.836 -11.844 1 98.56 72 GLY A CA 1
ATOM 511 C C . GLY A 1 72 ? -14.406 14.688 -12.086 1 98.56 72 GLY A C 1
ATOM 512 O O . GLY A 1 72 ? -14.531 14.203 -13.211 1 98.56 72 GLY A O 1
ATOM 513 N N . VAL A 1 73 ? -15.047 14.195 -10.992 1 98.38 73 VAL A N 1
ATOM 514 C CA . VAL 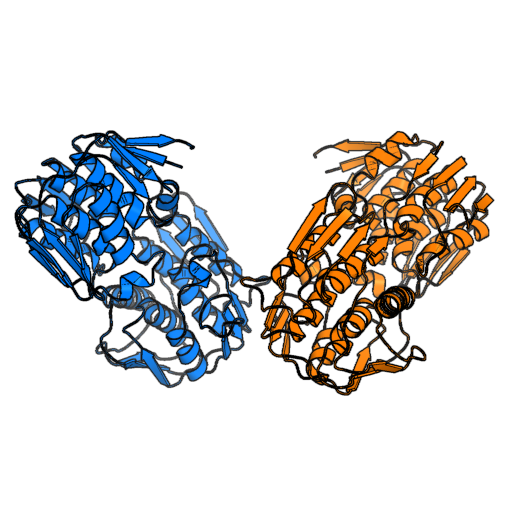A 1 73 ? -15.891 13.008 -11.055 1 98.38 73 VAL A CA 1
ATOM 515 C C . VAL A 1 73 ? -17.359 13.406 -10.992 1 98.38 73 VAL A C 1
ATOM 517 O O . VAL A 1 73 ? -18.25 12.547 -10.969 1 98.38 73 VAL A O 1
ATOM 520 N N . GLY A 1 74 ? -17.703 14.688 -10.898 1 95.94 74 GLY A N 1
ATOM 521 C CA . GLY A 1 74 ? -19.062 15.203 -10.953 1 95.94 74 GLY A CA 1
ATOM 522 C C . GLY A 1 74 ? -19.938 14.703 -9.82 1 95.94 74 GLY A C 1
ATOM 523 O O . GLY A 1 74 ? -21.078 14.305 -10.039 1 95.94 74 GLY A O 1
ATOM 524 N N . GLY A 1 75 ? -19.312 14.602 -8.656 1 93.62 75 GLY A N 1
ATOM 525 C CA . GLY A 1 75 ? -20.078 14.203 -7.488 1 93.62 75 GLY A CA 1
ATOM 526 C C . GLY A 1 75 ? -20.141 12.695 -7.289 1 93.62 75 GLY A C 1
ATOM 527 O O . GLY A 1 75 ? -20.703 12.211 -6.309 1 93.62 75 GLY A O 1
ATOM 528 N N . GLY A 1 76 ? -19.484 11.961 -8.102 1 94.75 76 GLY A N 1
ATOM 529 C CA . GLY A 1 76 ? -19.547 10.508 -8.039 1 94.75 76 GLY A CA 1
ATOM 530 C C . GLY A 1 76 ? -18.172 9.852 -8.016 1 94.75 76 GLY A C 1
ATOM 531 O O . GLY A 1 76 ? -17.766 9.234 -9 1 94.75 76 GLY A O 1
ATOM 532 N N . PRO A 1 77 ? -17.469 10.016 -6.902 1 98 77 PRO A N 1
ATOM 533 C CA . PRO A 1 77 ? -16.188 9.32 -6.828 1 98 77 PRO A CA 1
ATOM 534 C C . PRO A 1 77 ? -16.344 7.805 -6.91 1 98 77 PRO A C 1
ATOM 536 O O . PRO A 1 77 ? -17.375 7.262 -6.531 1 98 77 PRO A O 1
ATOM 539 N N . LYS A 1 78 ? -15.32 7.145 -7.434 1 97.94 78 LYS A N 1
ATOM 540 C CA . LYS A 1 78 ? -15.336 5.695 -7.609 1 97.94 78 LYS A CA 1
ATOM 541 C C . LYS A 1 78 ? -14.508 5.004 -6.527 1 97.94 78 LYS A C 1
ATOM 543 O O . LYS A 1 78 ? -13.578 5.594 -5.973 1 97.94 78 LYS A O 1
ATOM 548 N N . THR A 1 79 ? -14.922 3.754 -6.227 1 98.44 79 THR A N 1
ATOM 549 C CA . THR A 1 79 ? -14.102 2.922 -5.352 1 98.44 79 THR A CA 1
ATOM 550 C C . THR A 1 79 ? -12.727 2.688 -5.961 1 98.44 79 THR A C 1
ATOM 552 O O . THR A 1 79 ? -12.609 2.268 -7.113 1 98.44 79 THR A O 1
ATOM 555 N N . PRO A 1 80 ? -11.625 3.012 -5.219 1 98.56 80 PRO A N 1
ATOM 556 C CA . PRO A 1 80 ? -10.273 2.826 -5.762 1 98.56 80 PRO A CA 1
ATOM 557 C C . PRO A 1 80 ? -9.977 1.367 -6.098 1 98.56 80 PRO A C 1
ATOM 559 O O . PRO A 1 80 ? -10.461 0.459 -5.418 1 98.56 80 PRO A O 1
ATOM 562 N N . GLU A 1 81 ? -9.109 1.148 -7.086 1 98.06 81 GLU A N 1
ATOM 563 C CA . GLU A 1 81 ? -8.688 -0.19 -7.492 1 98.06 81 GLU A CA 1
ATOM 564 C C . GLU A 1 81 ? -7.738 -0.804 -6.469 1 98.06 81 GLU A C 1
ATOM 566 O O . GLU A 1 81 ? -7.59 -2.027 -6.406 1 98.06 81 GLU A O 1
ATOM 571 N N . ASN A 1 82 ? -7.07 0.009 -5.746 1 98.62 82 ASN A N 1
ATOM 572 C CA . ASN A 1 82 ? -6.055 -0.41 -4.789 1 98.62 82 ASN A CA 1
ATOM 573 C C . ASN A 1 82 ? -6.156 0.375 -3.484 1 98.62 82 ASN A C 1
ATOM 575 O O . ASN A 1 82 ? -6.98 1.282 -3.363 1 98.62 82 ASN A O 1
ATOM 579 N N . VAL A 1 83 ? -5.367 -0.014 -2.445 1 98.88 83 VAL A N 1
ATOM 580 C CA . VAL A 1 83 ? -5.219 0.72 -1.193 1 98.88 83 VAL A CA 1
ATOM 581 C C . VAL A 1 83 ? -4.621 2.1 -1.47 1 98.88 83 VAL A C 1
ATOM 583 O O . VAL A 1 83 ? -3.723 2.238 -2.303 1 98.88 83 VAL A O 1
ATOM 586 N N . ILE A 1 84 ? -5.16 3.117 -0.834 1 98.88 84 ILE A N 1
ATOM 587 C CA . ILE A 1 84 ? -4.617 4.465 -0.967 1 98.88 84 ILE A CA 1
ATOM 588 C C . ILE A 1 84 ? -3.537 4.691 0.089 1 98.88 84 ILE A C 1
ATOM 590 O O . ILE A 1 84 ? -3.814 4.645 1.29 1 98.88 84 ILE A O 1
ATOM 594 N N . ASP A 1 85 ? -2.326 4.883 -0.283 1 98.75 85 ASP A N 1
ATOM 595 C CA . ASP A 1 85 ? -1.226 5.285 0.589 1 98.75 85 ASP A CA 1
ATOM 596 C C . ASP A 1 85 ? -1.05 6.801 0.587 1 98.75 85 ASP A C 1
ATOM 598 O O . ASP A 1 85 ? -0.634 7.383 -0.417 1 98.75 85 ASP A O 1
ATOM 602 N N . VAL A 1 86 ? -1.237 7.418 1.695 1 98.75 86 VAL A N 1
ATOM 603 C CA . VAL A 1 86 ? -1.234 8.875 1.744 1 98.75 86 VAL A CA 1
ATOM 604 C C . VAL A 1 86 ? 0.142 9.375 2.174 1 98.75 86 VAL A C 1
ATOM 606 O O . VAL A 1 86 ? 0.329 10.57 2.41 1 98.75 86 VAL A O 1
ATOM 609 N N . GLU A 1 87 ? 1.044 8.43 2.35 1 97.44 87 GLU A N 1
ATOM 610 C CA . GLU A 1 87 ? 2.391 8.75 2.812 1 97.44 87 GLU A CA 1
ATOM 611 C C . GLU A 1 87 ? 2.357 9.453 4.164 1 97.44 87 GLU A C 1
ATOM 613 O O . GLU A 1 87 ? 1.763 8.945 5.121 1 97.44 87 GLU A O 1
ATOM 618 N N . ASN A 1 88 ? 2.771 10.633 4.254 1 96.75 88 ASN A N 1
ATOM 619 C CA . ASN A 1 88 ? 2.857 11.312 5.543 1 96.75 88 ASN A CA 1
ATOM 620 C C . ASN A 1 88 ? 1.752 12.352 5.703 1 96.75 88 ASN A C 1
ATOM 622 O O . ASN A 1 88 ? 1.752 13.125 6.664 1 96.75 88 ASN A O 1
ATOM 626 N N . SER A 1 89 ? 0.793 12.375 4.812 1 97.56 89 SER A N 1
ATOM 627 C CA . SER A 1 89 ? -0.165 13.477 4.789 1 97.56 89 SER A CA 1
ATOM 628 C C . SER A 1 89 ? -1.403 13.148 5.617 1 97.56 89 SER A C 1
ATOM 630 O O . SER A 1 89 ? -2.355 12.555 5.109 1 97.56 89 SER A O 1
ATOM 632 N N . GLY A 1 90 ? -1.447 13.695 6.797 1 97.12 90 GLY A N 1
ATOM 633 C CA . GLY A 1 90 ? -2.609 13.516 7.652 1 97.12 90 GLY A CA 1
ATOM 634 C C . GLY A 1 90 ? -3.869 14.148 7.086 1 97.12 90 GLY A C 1
ATOM 635 O O . GLY A 1 90 ? -4.953 13.562 7.176 1 97.12 90 GLY A O 1
ATOM 636 N N . THR A 1 91 ? -3.691 15.328 6.5 1 97.38 91 THR A N 1
ATOM 637 C CA . THR A 1 91 ? -4.816 16.016 5.879 1 97.38 91 THR A CA 1
ATOM 638 C C . THR A 1 91 ? -5.43 15.164 4.773 1 97.38 91 THR A C 1
ATOM 640 O O . THR A 1 91 ? -6.652 15.016 4.695 1 97.38 91 THR A O 1
ATOM 643 N N . THR A 1 92 ? -4.594 14.578 3.924 1 98.69 92 THR A N 1
ATOM 644 C CA . THR A 1 92 ? -5.066 13.711 2.854 1 98.69 92 THR A CA 1
ATOM 645 C C . THR A 1 92 ? -5.801 12.5 3.424 1 98.69 92 THR A C 1
ATOM 647 O O . THR A 1 92 ? -6.871 12.125 2.936 1 98.69 92 THR A O 1
ATOM 650 N N . LEU A 1 93 ? -5.25 11.898 4.469 1 98.75 93 LEU A N 1
ATOM 651 C CA . LEU A 1 93 ? -5.859 10.711 5.059 1 98.75 93 LEU A CA 1
ATOM 652 C C . LEU A 1 93 ? -7.293 10.992 5.5 1 98.75 93 LEU A C 1
ATOM 654 O O . LEU A 1 93 ? -8.211 10.25 5.16 1 98.75 93 LEU A O 1
ATOM 658 N N . ARG A 1 94 ? -7.465 12.055 6.27 1 98.5 94 ARG A N 1
ATOM 659 C CA . ARG A 1 94 ? -8.758 12.336 6.879 1 98.5 94 ARG A CA 1
ATOM 660 C C . ARG A 1 94 ? -9.773 12.766 5.828 1 98.5 94 ARG A C 1
ATOM 662 O O . ARG A 1 94 ? -10.891 12.242 5.789 1 98.5 94 ARG A O 1
ATOM 669 N N . ILE A 1 95 ? -9.391 13.672 4.926 1 98.75 95 ILE A N 1
ATOM 670 C CA . ILE A 1 95 ? -10.305 14.148 3.891 1 98.75 95 ILE A CA 1
ATOM 671 C C . ILE A 1 95 ? -10.711 12.984 2.984 1 98.75 95 ILE A C 1
ATOM 673 O O . ILE A 1 95 ? -11.891 12.797 2.695 1 98.75 95 ILE A O 1
ATOM 677 N N . MET A 1 96 ? -9.727 12.18 2.6 1 98.88 96 MET A N 1
ATOM 678 C CA . MET A 1 96 ? -10 11.125 1.635 1 98.88 96 MET A CA 1
ATOM 679 C C . MET A 1 96 ? -10.734 9.961 2.295 1 98.88 96 MET A C 1
ATOM 681 O O . MET A 1 96 ? -11.484 9.242 1.635 1 98.88 96 MET A O 1
ATOM 685 N N . ALA A 1 97 ? -10.547 9.727 3.613 1 98.81 97 ALA A N 1
ATOM 686 C CA . ALA A 1 97 ? -11.367 8.742 4.32 1 98.81 97 ALA A CA 1
ATOM 687 C C . ALA A 1 97 ? -12.844 9.117 4.246 1 98.81 97 ALA A C 1
ATOM 689 O O . ALA A 1 97 ? -13.703 8.25 4.047 1 98.81 97 ALA A O 1
ATOM 690 N N . ALA A 1 98 ? -13.133 10.391 4.414 1 98.75 98 ALA A N 1
ATOM 691 C CA . ALA A 1 98 ? -14.523 10.844 4.309 1 98.75 98 ALA A CA 1
ATOM 692 C C . ALA A 1 98 ? -15.023 10.734 2.873 1 98.75 98 ALA A C 1
ATOM 694 O O . ALA A 1 98 ? -16.188 10.398 2.641 1 98.75 98 ALA A O 1
ATOM 695 N N . VAL A 1 99 ? -14.172 11.055 1.854 1 98.75 99 VAL A N 1
ATOM 696 C CA . VAL A 1 99 ? -14.531 10.891 0.449 1 98.75 99 VAL A CA 1
ATOM 697 C C . VAL A 1 99 ? -14.82 9.422 0.153 1 98.75 99 VAL A C 1
ATOM 699 O O . VAL A 1 99 ? -15.734 9.109 -0.615 1 98.75 99 VAL A O 1
ATOM 702 N N . ALA A 1 100 ? -14.023 8.516 0.756 1 98.75 100 ALA A N 1
ATOM 703 C CA . ALA A 1 100 ? -14.242 7.082 0.604 1 98.75 100 ALA A CA 1
ATOM 704 C C . ALA A 1 100 ? -15.672 6.703 0.987 1 98.75 100 ALA A C 1
ATOM 706 O O . ALA A 1 100 ? -16.25 5.793 0.393 1 98.75 100 ALA A O 1
ATOM 707 N N . ALA A 1 101 ? -16.25 7.426 1.95 1 98.5 101 ALA A N 1
ATOM 708 C CA . ALA A 1 101 ? -17.594 7.141 2.451 1 98.5 101 ALA A CA 1
ATOM 709 C C . ALA A 1 101 ? -18.656 7.598 1.46 1 98.5 101 ALA A C 1
ATOM 711 O O . ALA A 1 101 ? -19.859 7.496 1.733 1 98.5 101 ALA A O 1
ATOM 712 N N . LEU A 1 102 ? -18.266 8.141 0.333 1 98.19 102 LEU A N 1
ATOM 713 C CA . LEU A 1 102 ? -19.172 8.453 -0.762 1 98.19 102 LEU A CA 1
ATOM 714 C C . LEU A 1 102 ? -19.141 7.367 -1.828 1 98.19 102 LEU A C 1
ATOM 716 O O . LEU A 1 102 ? -19.797 7.488 -2.867 1 98.19 102 LEU A O 1
ATOM 720 N N . THR A 1 103 ? -18.344 6.316 -1.693 1 97.94 103 THR A N 1
ATOM 721 C CA . THR A 1 103 ? -18.172 5.203 -2.619 1 97.94 103 THR A CA 1
ATOM 722 C C . THR A 1 103 ? -18.625 3.893 -1.976 1 97.94 103 THR A C 1
ATOM 724 O O . THR A 1 103 ? -19.266 3.9 -0.919 1 97.94 103 THR A O 1
ATOM 727 N N . ASP A 1 104 ? -18.25 2.762 -2.652 1 95.56 104 ASP A N 1
ATOM 728 C CA . ASP A 1 104 ? -18.562 1.456 -2.074 1 95.56 104 ASP A CA 1
ATOM 729 C C . ASP A 1 104 ? -17.547 1.089 -0.99 1 95.56 104 ASP A C 1
ATOM 731 O O . ASP A 1 104 ? -17.812 0.211 -0.164 1 95.56 104 ASP A O 1
ATOM 735 N N . GLY A 1 105 ? -16.438 1.81 -1.094 1 96.88 105 GLY A N 1
ATOM 736 C CA . GLY A 1 105 ? -15.461 1.561 -0.05 1 96.88 105 GLY A CA 1
ATOM 737 C C . GLY A 1 105 ? -14.039 1.836 -0.494 1 96.88 105 GLY A C 1
ATOM 738 O O . GLY A 1 105 ? -13.766 1.961 -1.69 1 96.88 105 GLY A O 1
ATOM 739 N N . ALA A 1 106 ? -13.133 1.947 0.455 1 98.69 106 ALA A N 1
ATOM 740 C CA . ALA A 1 106 ? -11.703 2.145 0.229 1 98.69 106 ALA A CA 1
ATOM 741 C C . ALA A 1 106 ? -10.898 1.783 1.474 1 98.69 106 ALA A C 1
ATOM 743 O O . ALA A 1 106 ? -11.438 1.722 2.578 1 98.69 106 ALA A O 1
ATOM 744 N N . VAL A 1 107 ? -9.703 1.446 1.311 1 98.94 107 VAL A N 1
ATOM 745 C CA . VAL A 1 107 ? -8.734 1.274 2.389 1 98.94 107 VAL A CA 1
ATOM 746 C C . VAL A 1 107 ? -7.645 2.336 2.275 1 98.94 107 VAL A C 1
ATOM 748 O O . VAL A 1 107 ? -7.113 2.576 1.188 1 98.94 107 VAL A O 1
ATOM 751 N N . LEU A 1 108 ? -7.383 3.027 3.324 1 98.94 108 LEU A N 1
ATOM 752 C CA . LEU A 1 108 ? -6.363 4.066 3.338 1 98.94 108 LEU A CA 1
ATOM 753 C C . LEU A 1 108 ? -5.277 3.752 4.363 1 98.94 108 LEU A C 1
ATOM 755 O O . LEU A 1 108 ? -5.578 3.277 5.461 1 98.94 108 LEU A O 1
ATOM 759 N N . THR A 1 109 ? -4.031 3.998 4.047 1 98.88 109 THR A N 1
ATOM 760 C CA . THR A 1 109 ? -2.895 3.842 4.949 1 98.88 109 THR A CA 1
ATOM 761 C C . THR A 1 109 ? -1.862 4.938 4.711 1 98.88 109 THR A C 1
ATOM 763 O O . THR A 1 109 ? -2.156 5.945 4.062 1 98.88 109 THR A O 1
ATOM 766 N N . GLY A 1 110 ? -0.735 4.902 5.348 1 98.56 110 GLY A N 1
ATOM 767 C CA . GLY A 1 110 ? 0.382 5.82 5.207 1 98.56 110 GLY A CA 1
ATOM 768 C C . GLY A 1 110 ? 1.657 5.312 5.855 1 98.56 110 GLY A C 1
ATOM 769 O O . GLY A 1 110 ? 1.789 4.121 6.125 1 98.56 110 GLY A O 1
ATOM 770 N N . ASP A 1 111 ? 2.588 6.242 6.008 1 97.12 111 ASP A N 1
ATOM 771 C CA . ASP A 1 111 ? 3.863 5.855 6.602 1 97.12 111 ASP A CA 1
ATOM 772 C C . ASP A 1 111 ? 3.717 5.605 8.102 1 97.12 111 ASP A C 1
ATOM 774 O O . ASP A 1 111 ? 2.604 5.594 8.625 1 97.12 111 ASP A O 1
ATOM 778 N N . ALA A 1 112 ? 4.82 5.375 8.805 1 96.44 112 ALA A N 1
ATOM 779 C CA . ALA A 1 112 ? 4.797 5.004 10.219 1 96.44 112 ALA A CA 1
ATOM 780 C C . ALA A 1 112 ? 4.152 6.102 11.062 1 96.44 112 ALA A C 1
ATOM 782 O O . ALA A 1 112 ? 3.439 5.812 12.023 1 96.44 112 ALA A O 1
ATOM 783 N N . SER A 1 113 ? 4.398 7.387 10.695 1 95.81 113 SER A N 1
ATOM 784 C CA . SER A 1 113 ? 3.803 8.516 11.406 1 95.81 113 SER A CA 1
ATOM 785 C C . SER A 1 113 ? 2.283 8.508 11.281 1 95.81 113 SER A C 1
ATOM 787 O O . SER A 1 113 ? 1.572 8.609 12.281 1 95.81 113 SER A O 1
ATOM 789 N N . ILE A 1 114 ? 1.796 8.32 10.094 1 97.75 114 ILE A N 1
ATOM 790 C CA . ILE A 1 114 ? 0.364 8.297 9.812 1 97.75 114 ILE A CA 1
ATOM 791 C C . ILE A 1 114 ? -0.29 7.16 10.602 1 97.75 114 ILE A C 1
ATOM 793 O O . ILE A 1 114 ? -1.384 7.324 11.148 1 97.75 114 ILE A O 1
ATOM 797 N N . ARG A 1 115 ? 0.379 6.039 10.719 1 98.19 115 ARG A N 1
ATOM 798 C CA . ARG A 1 115 ? -0.192 4.844 11.336 1 98.19 115 ARG A CA 1
ATOM 799 C C . ARG A 1 115 ? -0.144 4.934 12.852 1 98.19 115 ARG A C 1
ATOM 801 O O . ARG A 1 115 ? -0.54 3.996 13.547 1 98.19 115 ARG A O 1
ATOM 808 N N . ARG A 1 116 ? 0.285 6.078 13.383 1 96 116 ARG A N 1
ATOM 809 C CA . ARG A 1 116 ? 0.255 6.305 14.828 1 96 116 ARG A CA 1
ATOM 810 C C . ARG A 1 116 ? -0.678 7.457 15.18 1 96 116 ARG A C 1
ATOM 812 O O . ARG A 1 116 ? -0.998 7.668 16.359 1 96 116 ARG A O 1
ATOM 819 N N . ARG A 1 117 ? -1.175 8.18 14.195 1 95.25 117 ARG A N 1
ATOM 820 C CA . ARG A 1 117 ? -2.023 9.344 14.438 1 95.25 117 ARG A CA 1
ATOM 821 C C . ARG A 1 117 ? -3.486 8.938 14.578 1 95.25 117 ARG A C 1
ATOM 823 O O . ARG A 1 117 ? -4.023 8.227 13.727 1 95.25 117 ARG A O 1
ATOM 830 N N . PRO A 1 118 ? -4.141 9.414 15.555 1 95.25 118 PRO A N 1
ATOM 831 C CA . PRO A 1 118 ? -5.504 8.961 15.836 1 95.25 118 PRO A CA 1
ATOM 832 C C . PRO A 1 118 ? -6.535 9.555 14.883 1 95.25 118 PRO A C 1
ATOM 834 O O . PRO A 1 118 ? -6.402 10.711 14.461 1 95.25 118 PRO A O 1
ATOM 837 N N . ASN A 1 119 ? -7.637 8.75 14.586 1 97.69 119 ASN A N 1
ATOM 838 C CA . ASN A 1 119 ? -8.711 9.164 13.688 1 97.69 119 ASN A CA 1
ATOM 839 C C . ASN A 1 119 ? -10.086 8.82 14.25 1 97.69 119 ASN A C 1
ATOM 841 O O . ASN A 1 119 ? -11.086 8.875 13.539 1 97.69 119 ASN A O 1
ATOM 845 N N . GLY A 1 120 ? -10.156 8.484 15.531 1 97.44 120 GLY A N 1
ATOM 846 C CA . GLY A 1 120 ? -11.352 7.98 16.188 1 97.44 120 GLY A CA 1
ATOM 847 C C . GLY A 1 120 ? -12.57 8.852 15.961 1 97.44 120 GLY A C 1
ATOM 848 O O . GLY A 1 120 ? -13.617 8.367 15.539 1 97.44 120 GLY A O 1
ATOM 849 N N . PRO A 1 121 ? -12.469 10.133 16.25 1 97.06 121 PRO A N 1
ATOM 850 C CA . PRO A 1 121 ? -13.625 11.008 16.078 1 97.06 121 PRO A CA 1
ATOM 851 C C . PRO A 1 121 ? -14.18 10.984 14.656 1 97.06 121 PRO A C 1
ATOM 853 O O . PRO A 1 121 ? -15.398 10.977 14.469 1 97.06 121 PRO A O 1
ATOM 856 N N . LEU A 1 122 ? -13.375 10.938 13.664 1 97.94 122 LEU A N 1
ATOM 857 C CA . LEU A 1 122 ? -13.82 10.891 12.281 1 97.94 122 LEU A CA 1
ATOM 858 C C . LEU A 1 122 ? -14.523 9.57 11.984 1 97.94 122 LEU A C 1
ATOM 860 O O . LEU A 1 122 ? -15.594 9.547 11.367 1 97.94 122 LEU A O 1
ATOM 864 N N . LEU A 1 123 ? -13.914 8.445 12.414 1 98.56 123 LEU A N 1
ATOM 865 C CA . LEU A 1 123 ? -14.469 7.121 12.164 1 98.56 123 LEU A CA 1
ATOM 866 C C . LEU A 1 123 ? -15.859 6.996 12.781 1 98.56 123 LEU A C 1
ATOM 868 O O . LEU A 1 123 ? -16.781 6.477 12.148 1 98.56 123 LEU A O 1
ATOM 872 N N . ARG A 1 124 ? -16 7.496 13.992 1 98.06 124 ARG A N 1
ATOM 873 C CA . ARG A 1 124 ? -17.297 7.461 14.68 1 98.06 124 ARG A CA 1
ATOM 874 C C . ARG A 1 124 ? -18.328 8.297 13.938 1 98.06 124 ARG A C 1
ATOM 876 O O . ARG A 1 124 ? -19.484 7.883 13.781 1 98.06 124 ARG A O 1
ATOM 883 N N . SER A 1 125 ? -17.922 9.461 13.523 1 98.5 125 SER A N 1
ATOM 884 C CA . SER A 1 125 ? -18.828 10.344 12.805 1 98.5 125 SER A CA 1
ATOM 885 C C . SER A 1 125 ? -19.312 9.703 11.508 1 98.5 125 SER A C 1
ATOM 887 O O . SER A 1 125 ? -20.5 9.773 11.172 1 98.5 125 SER A O 1
ATOM 889 N N . LEU A 1 126 ? -18.406 9.125 10.734 1 98.62 126 LEU A N 1
ATOM 890 C CA . LEU A 1 126 ? -18.781 8.438 9.508 1 98.62 126 LEU A CA 1
ATOM 891 C C . LEU A 1 126 ? -19.766 7.309 9.797 1 98.62 126 LEU A C 1
ATOM 893 O O . LEU A 1 126 ? -20.719 7.094 9.047 1 98.62 126 LEU A O 1
ATOM 897 N N . GLY A 1 127 ? -19.531 6.617 10.891 1 98.44 127 GLY A N 1
ATOM 898 C CA . GLY A 1 127 ? -20.453 5.59 11.336 1 98.44 127 GLY A CA 1
ATOM 899 C C . GLY A 1 127 ? -21.844 6.129 11.648 1 98.44 127 GLY A C 1
ATOM 900 O O . GLY A 1 127 ? -22.844 5.574 11.195 1 98.44 127 GLY A O 1
ATOM 901 N N . ASP A 1 128 ? -21.844 7.215 12.43 1 98.44 128 ASP A N 1
ATOM 902 C CA . ASP A 1 128 ? -23.109 7.863 12.789 1 98.44 128 ASP A CA 1
ATOM 903 C C . ASP A 1 128 ? -23.906 8.25 11.547 1 98.44 128 ASP A C 1
ATOM 905 O O . ASP A 1 128 ? -25.141 8.25 11.562 1 98.44 128 ASP A O 1
ATOM 909 N N . LEU A 1 129 ? -23.234 8.539 10.5 1 98.5 129 LEU A N 1
ATOM 910 C CA . LEU A 1 129 ? -23.859 9.078 9.305 1 98.5 129 LEU A CA 1
ATOM 911 C C . LEU A 1 129 ? -24.203 7.969 8.32 1 98.5 129 LEU A C 1
ATOM 913 O O . LEU A 1 129 ? -24.781 8.227 7.254 1 98.5 129 LEU A O 1
ATOM 917 N N . GLY A 1 130 ? -23.797 6.75 8.602 1 97.94 130 GLY A N 1
ATOM 918 C CA . GLY A 1 130 ? -24.359 5.648 7.84 1 97.94 130 GLY A CA 1
ATOM 919 C C . GLY A 1 130 ? -23.297 4.77 7.195 1 97.94 130 GLY A C 1
ATOM 920 O O . GLY A 1 130 ? -23.609 3.688 6.691 1 97.94 130 GLY A O 1
ATOM 921 N N . ALA A 1 131 ? -22.047 5.148 7.152 1 97.94 131 ALA A N 1
ATOM 922 C CA . ALA A 1 131 ? -20.984 4.316 6.605 1 97.94 131 ALA A CA 1
ATOM 923 C C . ALA A 1 131 ? -20.406 3.385 7.672 1 97.94 131 ALA A C 1
ATOM 925 O O . ALA A 1 131 ? -20.734 3.506 8.852 1 97.94 131 ALA A O 1
ATOM 926 N N . GLU A 1 132 ? -19.719 2.416 7.285 1 97.94 132 GLU A N 1
ATOM 927 C CA . GLU A 1 132 ? -18.859 1.652 8.188 1 97.94 132 GLU A CA 1
ATOM 928 C C . GLU A 1 132 ? -17.406 2.074 8.039 1 97.94 132 GLU A C 1
ATOM 930 O O . GLU A 1 132 ? -16.844 2 6.949 1 97.94 132 GLU A O 1
ATOM 935 N N . ALA A 1 133 ? -16.828 2.625 9.062 1 98.5 133 ALA A N 1
ATOM 936 C CA . ALA A 1 133 ? -15.445 3.088 9.055 1 98.5 133 ALA A CA 1
ATOM 937 C C . ALA A 1 133 ? -14.711 2.625 10.305 1 98.5 133 ALA A C 1
ATOM 939 O O . ALA A 1 133 ? -15.172 2.844 11.43 1 98.5 133 ALA A O 1
ATOM 940 N N . PHE A 1 134 ? -13.602 1.973 10.156 1 98.44 134 PHE A N 1
ATOM 941 C CA . PHE A 1 134 ? -12.898 1.457 11.328 1 98.44 134 PHE A CA 1
ATOM 942 C C . PHE A 1 134 ? -11.414 1.288 11.039 1 98.44 134 PHE A C 1
ATOM 944 O O . PHE A 1 134 ? -11 1.308 9.875 1 98.44 134 PHE A O 1
ATOM 951 N N . SER A 1 135 ? -10.57 1.312 12.047 1 98.44 135 SER A N 1
ATOM 952 C CA . SER A 1 135 ? -9.156 0.943 12.023 1 98.44 135 SER A CA 1
ATOM 953 C C . SER A 1 135 ? -8.977 -0.57 12.094 1 98.44 135 SER A C 1
ATOM 955 O O . SER A 1 135 ? -9.477 -1.22 13.016 1 98.44 135 SER A O 1
ATOM 957 N N . ILE A 1 136 ? -8.234 -1.135 11.141 1 98.31 136 ILE A N 1
ATOM 958 C CA . ILE A 1 136 ? -8.102 -2.586 11.086 1 98.31 136 ILE A CA 1
ATOM 959 C C . ILE A 1 136 ? -7.367 -3.084 12.336 1 98.31 136 ILE A C 1
ATOM 961 O O . ILE A 1 136 ? -7.578 -4.215 12.773 1 98.31 136 ILE A O 1
ATOM 965 N N . ARG A 1 137 ? -6.574 -2.223 12.953 1 97.44 137 ARG A N 1
ATOM 966 C CA . ARG A 1 137 ? -5.77 -2.576 14.117 1 97.44 137 ARG A CA 1
ATOM 967 C C . ARG A 1 137 ? -6.535 -2.32 15.406 1 97.44 137 ARG A C 1
ATOM 969 O O . ARG A 1 137 ? -6.016 -2.551 16.5 1 97.44 137 ARG A O 1
ATOM 976 N N . LYS A 1 138 ? -7.73 -1.71 15.367 1 96.62 138 LYS A N 1
ATOM 977 C CA . LYS A 1 138 ? -8.602 -1.445 16.516 1 96.62 138 LYS A CA 1
ATOM 978 C C . LYS A 1 138 ? -7.973 -0.43 17.453 1 96.62 138 LYS A C 1
ATOM 980 O O . LYS A 1 138 ? -8.086 -0.561 18.672 1 96.62 138 LYS A O 1
ATOM 985 N N . ASN A 1 139 ? -7.273 0.562 16.906 1 97.25 139 ASN A N 1
ATOM 986 C CA . ASN A 1 139 ? -6.629 1.568 17.734 1 97.25 139 ASN A CA 1
ATOM 987 C C . ASN A 1 139 ? -6.852 2.977 17.188 1 97.25 139 ASN A C 1
ATOM 989 O O . ASN A 1 139 ? -6.059 3.881 17.453 1 97.25 139 ASN A O 1
ATOM 993 N N . ASP A 1 140 ? -7.809 3.098 16.219 1 97.44 140 ASP A N 1
ATOM 994 C CA . ASP A 1 140 ? -8.242 4.367 15.641 1 97.44 140 ASP A CA 1
ATOM 995 C C . ASP A 1 140 ? -7.156 4.961 14.742 1 97.44 140 ASP A C 1
ATOM 997 O O . ASP A 1 140 ? -7.176 6.156 14.445 1 97.44 140 ASP A O 1
ATOM 1001 N N . CYS A 1 141 ? -6.172 4.211 14.391 1 98.19 141 CYS A N 1
ATOM 1002 C CA . CYS A 1 141 ? -5.113 4.656 13.492 1 98.19 141 CYS A CA 1
ATOM 1003 C C . CYS A 1 141 ? -5.145 3.885 12.18 1 98.19 141 CYS A C 1
ATOM 1005 O O . CYS A 1 141 ? -5.797 2.842 12.086 1 98.19 141 CYS A O 1
ATOM 1007 N N . ALA A 1 142 ? -4.543 4.359 11.141 1 98.62 142 ALA A N 1
ATOM 1008 C CA . ALA A 1 142 ? -4.445 3.664 9.859 1 98.62 142 ALA A CA 1
ATOM 1009 C C . ALA A 1 142 ? -3.746 2.316 10.016 1 98.62 142 ALA A C 1
ATOM 1011 O O . ALA A 1 142 ? -2.938 2.135 10.93 1 98.62 142 ALA A O 1
ATOM 1012 N N . PRO A 1 143 ? -4.039 1.389 9.211 1 98.81 143 PRO A N 1
ATOM 1013 C CA . PRO A 1 143 ? -4.91 1.422 8.031 1 98.81 143 PRO A CA 1
ATOM 1014 C C . PRO A 1 143 ? -6.387 1.573 8.398 1 98.81 143 PRO A C 1
ATOM 1016 O O . PRO A 1 143 ? -6.863 0.942 9.344 1 98.81 143 PRO A O 1
ATOM 1019 N N . LEU A 1 144 ? -7.086 2.447 7.66 1 98.94 144 LEU A N 1
ATOM 1020 C CA . LEU A 1 144 ? -8.516 2.688 7.832 1 98.94 144 LEU A CA 1
ATOM 1021 C C . LEU A 1 144 ? -9.32 1.976 6.75 1 98.94 144 LEU A C 1
ATOM 1023 O O . LEU A 1 144 ? -8.938 1.974 5.582 1 98.94 144 LEU A O 1
ATOM 1027 N N . VAL A 1 145 ? -10.328 1.356 7.121 1 98.81 145 VAL A N 1
ATOM 1028 C CA . VAL A 1 145 ? -11.266 0.714 6.207 1 98.81 145 VAL A CA 1
ATOM 1029 C C . VAL A 1 145 ? -12.602 1.461 6.227 1 98.81 145 VAL A C 1
ATOM 1031 O O . VAL A 1 145 ? -13.188 1.666 7.293 1 98.81 145 VAL A O 1
ATOM 1034 N N . VAL A 1 146 ? -13 1.957 5.121 1 98.62 146 VAL A N 1
ATOM 1035 C CA . VAL A 1 146 ? -14.305 2.594 4.961 1 98.62 146 VAL A CA 1
ATOM 1036 C C . VAL A 1 146 ? -15.156 1.789 3.982 1 98.62 146 VAL A C 1
ATOM 1038 O O . VAL A 1 146 ? -14.711 1.475 2.875 1 98.62 146 VAL A O 1
ATOM 1041 N N . ARG A 1 147 ? -16.266 1.376 4.41 1 95.75 147 ARG A N 1
ATOM 1042 C CA . ARG A 1 147 ? -17.188 0.619 3.576 1 95.75 147 ARG A CA 1
ATOM 1043 C C . ARG A 1 147 ? -18.594 1.221 3.627 1 95.75 147 ARG A C 1
ATOM 1045 O O . ARG A 1 147 ? -19.094 1.535 4.703 1 95.75 147 ARG A O 1
ATOM 1052 N N . GLY A 1 148 ? -19.219 1.314 2.432 1 91 148 GLY A N 1
ATOM 1053 C CA . GLY A 1 148 ? -20.547 1.883 2.334 1 91 148 GLY A CA 1
ATOM 1054 C C . GLY A 1 148 ? -20.547 3.395 2.211 1 91 148 GLY A C 1
ATOM 1055 O O . GLY A 1 148 ? -19.5 4.027 2.307 1 91 148 GLY A O 1
ATOM 1056 N N . ARG A 1 149 ? -21.766 4.016 2.078 1 95.31 149 ARG A N 1
ATOM 1057 C CA . ARG A 1 149 ? -21.922 5.44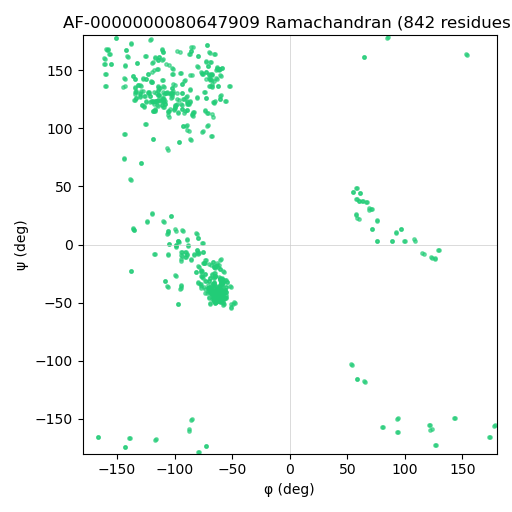1 1.821 1 95.31 149 ARG A CA 1
ATOM 1058 C C . ARG A 1 149 ? -22.594 6.137 2.996 1 95.31 149 ARG A C 1
ATOM 1060 O O . ARG A 1 149 ? -23.516 5.59 3.604 1 95.31 149 ARG A O 1
ATOM 1067 N N . ILE A 1 150 ? -22.047 7.242 3.309 1 97.75 150 ILE A N 1
ATOM 1068 C CA . ILE A 1 150 ? -22.781 8.07 4.254 1 97.75 150 ILE A CA 1
ATOM 1069 C C . ILE A 1 150 ? -24.109 8.5 3.637 1 97.75 150 ILE A C 1
ATOM 1071 O O . ILE A 1 150 ? -24.188 8.766 2.434 1 97.75 150 ILE A O 1
ATOM 1075 N N . LYS A 1 151 ? -25.141 8.562 4.406 1 97.25 151 LYS A N 1
ATOM 1076 C CA . LYS A 1 151 ? -26.484 8.938 3.949 1 97.25 151 LYS A CA 1
ATOM 1077 C C . LYS A 1 151 ? -26.875 10.32 4.453 1 97.25 151 LYS A C 1
ATOM 1079 O O . LYS A 1 151 ? -27.594 11.055 3.777 1 97.25 151 LYS A O 1
ATOM 1084 N N . GLY A 1 152 ? -26.438 10.719 5.543 1 97.56 152 GLY A N 1
ATOM 1085 C CA . GLY A 1 152 ? -26.828 11.891 6.312 1 97.56 152 GLY A CA 1
ATOM 1086 C C . GLY A 1 152 ? -27.203 11.562 7.746 1 97.56 152 GLY A C 1
ATOM 1087 O O . GLY A 1 152 ? -27.031 10.43 8.195 1 97.56 152 GLY A O 1
ATOM 1088 N N . GLY A 1 153 ? -27.672 12.477 8.391 1 98.12 153 GLY A N 1
ATOM 1089 C CA . GLY A 1 153 ? -28.047 12.289 9.789 1 98.12 153 GLY A CA 1
ATOM 1090 C C . GLY A 1 153 ? -27.312 13.234 10.727 1 98.12 153 GLY A C 1
ATOM 1091 O O . GLY A 1 153 ? -27 14.367 10.359 1 98.12 153 GLY A O 1
ATOM 1092 N N . ARG A 1 154 ? -27.234 12.734 11.961 1 98.38 154 ARG A N 1
ATOM 1093 C CA . ARG A 1 154 ? -26.641 13.586 12.992 1 98.38 154 ARG A CA 1
ATOM 1094 C C . ARG A 1 154 ? -25.406 12.922 13.609 1 98.38 154 ARG A C 1
ATOM 1096 O O . ARG A 1 154 ? -25.375 11.703 13.773 1 98.38 154 ARG A O 1
ATOM 1103 N N . THR A 1 155 ? -24.391 13.703 13.875 1 98.38 155 THR A N 1
ATOM 1104 C CA . THR A 1 155 ? -23.203 13.195 14.578 1 98.38 155 THR A CA 1
ATOM 1105 C C . THR A 1 155 ? -22.656 14.258 15.523 1 98.38 155 THR A C 1
ATOM 1107 O O . THR A 1 155 ? -22.953 15.445 15.383 1 98.38 155 THR A O 1
ATOM 1110 N N . VAL A 1 156 ? -21.969 13.781 16.562 1 98 156 VAL A N 1
ATOM 1111 C CA . VAL A 1 156 ? -21.234 14.633 17.484 1 98 156 VAL A CA 1
ATOM 1112 C C . VAL A 1 156 ? -19.734 14.445 17.266 1 98 156 VAL A C 1
ATOM 1114 O O . VAL A 1 156 ? -19.234 13.312 17.297 1 98 156 VAL A O 1
ATOM 1117 N N . LEU A 1 157 ? -19.062 15.5 16.984 1 96.56 157 LEU A N 1
ATOM 1118 C CA . LEU A 1 157 ? -17.641 15.461 16.656 1 96.56 157 LEU A CA 1
ATOM 1119 C C . LEU A 1 157 ? -16.812 16.094 17.766 1 96.56 157 LEU A C 1
ATOM 1121 O O . LEU A 1 157 ? -17.062 17.234 18.156 1 96.56 157 LEU A O 1
ATOM 1125 N N . ASP A 1 158 ? -15.859 15.336 18.234 1 91.62 158 ASP A N 1
ATOM 1126 C CA . ASP A 1 158 ? -14.891 15.906 19.172 1 91.62 158 ASP A CA 1
ATOM 1127 C C . ASP A 1 158 ? -13.953 16.875 18.469 1 91.62 158 ASP A C 1
ATOM 1129 O O . ASP A 1 158 ? -13.125 16.484 17.656 1 91.62 158 ASP A O 1
ATOM 1133 N N . GLY A 1 159 ? -14.062 18.141 18.812 1 84 159 GLY A N 1
ATOM 1134 C CA . GLY A 1 159 ? -13.328 19.188 18.141 1 84 159 GLY A CA 1
ATOM 1135 C C . GLY A 1 159 ? -11.969 19.453 18.766 1 84 159 GLY A C 1
ATOM 1136 O O . GLY A 1 159 ? -11.211 20.297 18.281 1 84 159 GLY A O 1
ATOM 1137 N N . SER A 1 160 ? -11.609 18.688 19.734 1 81.31 160 SER A N 1
ATOM 1138 C CA . SER A 1 160 ? -10.406 19 20.5 1 81.31 160 SER A CA 1
ATOM 1139 C C . SER A 1 160 ? -9.188 18.266 19.953 1 81.31 160 SER A C 1
ATOM 1141 O O . SER A 1 160 ? -8.055 18.609 20.297 1 81.31 160 SER A O 1
ATOM 1143 N N . VAL A 1 161 ? -9.406 17.328 19.016 1 77.44 161 VAL A N 1
ATOM 1144 C CA . VAL A 1 161 ? -8.312 16.469 18.578 1 77.44 161 VAL A CA 1
ATOM 1145 C C . VAL A 1 161 ? -7.711 17.016 17.297 1 77.44 161 VAL A C 1
ATOM 1147 O O . VAL A 1 161 ? -6.492 17.172 17.188 1 77.44 161 VAL A O 1
ATOM 1150 N N . SER A 1 162 ? -8.609 17.266 16.328 1 83.31 162 SER A N 1
ATOM 1151 C CA . SER A 1 162 ? -8.125 17.766 15.039 1 83.31 162 SER A CA 1
ATOM 1152 C C . SER A 1 162 ? -9.242 18.438 14.258 1 83.31 162 SER A C 1
ATOM 1154 O O . SER A 1 162 ? -10.336 17.875 14.109 1 83.31 162 SER A O 1
ATOM 1156 N N . SER A 1 163 ? -8.922 19.562 13.68 1 88.25 163 SER A N 1
ATOM 1157 C CA . SER A 1 163 ? -9.875 20.281 12.828 1 88.25 163 SER A CA 1
ATOM 1158 C C . SER A 1 163 ? -10.023 19.578 11.477 1 88.25 163 SER A C 1
ATOM 1160 O O . SER A 1 163 ? -10.969 19.844 10.734 1 88.25 163 SER A O 1
ATOM 1162 N N . GLN A 1 164 ? -9.094 18.719 11.203 1 92.69 164 GLN A N 1
ATOM 1163 C CA . GLN A 1 164 ? -9.102 18.031 9.922 1 92.69 164 GLN A CA 1
ATOM 1164 C C . GLN A 1 164 ? -10.312 17.109 9.805 1 92.69 164 GLN A C 1
ATOM 1166 O O . GLN A 1 164 ? -10.812 16.859 8.703 1 92.69 164 GLN A O 1
ATOM 1171 N N . PHE A 1 165 ? -10.82 16.594 10.93 1 96.94 165 PHE A N 1
ATOM 1172 C CA . PHE A 1 165 ? -12.008 15.75 10.922 1 96.94 165 PHE A CA 1
ATOM 1173 C C . PHE A 1 165 ? -13.227 16.531 10.445 1 96.94 165 PHE A C 1
ATOM 1175 O O . PHE A 1 165 ? -14 16.031 9.617 1 96.94 165 PHE A O 1
ATOM 1182 N N . LEU A 1 166 ? -13.32 17.719 11.016 1 97.38 166 LEU A N 1
ATOM 1183 C CA . LEU A 1 166 ? -14.438 18.562 10.609 1 97.38 166 LEU A CA 1
ATOM 1184 C C . LEU A 1 166 ? -14.336 18.922 9.125 1 97.38 166 LEU A C 1
ATOM 1186 O O . LEU A 1 166 ? -15.336 18.875 8.398 1 97.38 166 LEU A O 1
ATOM 1190 N N . SER A 1 167 ? -13.148 19.328 8.672 1 97.94 167 SER A N 1
ATOM 1191 C CA . SER A 1 167 ? -12.953 19.656 7.266 1 97.94 167 SER A CA 1
ATOM 1192 C C . SER A 1 167 ? -13.352 18.484 6.367 1 97.94 167 SER A C 1
ATOM 1194 O O . SER A 1 167 ? -13.977 18.688 5.32 1 97.94 167 SER A O 1
ATOM 1196 N N . ALA A 1 168 ? -13 17.297 6.77 1 98.56 168 ALA A N 1
ATOM 1197 C CA . ALA A 1 168 ? -13.32 16.094 6.008 1 98.56 168 ALA A CA 1
ATOM 1198 C C . ALA A 1 168 ? -14.828 15.914 5.867 1 98.56 168 ALA A C 1
ATOM 1200 O O . ALA A 1 168 ? -15.328 15.672 4.77 1 98.56 168 ALA A O 1
ATOM 1201 N N . LEU A 1 169 ? -15.531 16.094 6.961 1 98.5 169 LEU A N 1
ATOM 1202 C CA . LEU A 1 169 ? -16.984 15.938 6.969 1 98.5 169 LEU A CA 1
ATOM 1203 C C . LEU A 1 169 ? -17.656 17.062 6.199 1 98.5 169 LEU A C 1
ATOM 1205 O O . LEU A 1 169 ? -18.625 16.828 5.473 1 98.5 169 LEU A O 1
ATOM 1209 N N . LEU A 1 170 ? -17.109 18.266 6.367 1 98.5 170 LEU A N 1
ATOM 1210 C CA . LEU A 1 170 ? -17.672 19.406 5.652 1 98.5 170 LEU A CA 1
ATOM 1211 C C . LEU A 1 170 ? -17.594 19.203 4.145 1 98.5 170 LEU A C 1
ATOM 1213 O O . LEU A 1 170 ? -18.484 19.641 3.404 1 98.5 170 LEU A O 1
ATOM 1217 N N . ILE A 1 171 ? -16.562 18.578 3.678 1 98.62 171 ILE A N 1
ATOM 1218 C CA . ILE A 1 171 ? -16.359 18.375 2.248 1 98.62 171 ILE A CA 1
ATOM 1219 C C . ILE A 1 171 ? -17.25 17.25 1.745 1 98.62 171 ILE A C 1
ATOM 1221 O O . ILE A 1 171 ? -17.828 17.359 0.657 1 98.62 171 ILE A O 1
ATOM 1225 N N . SER A 1 172 ? -17.484 16.219 2.502 1 98.44 172 SER A N 1
ATOM 1226 C CA . SER A 1 172 ? -18.109 15 2 1 98.44 172 SER A CA 1
ATOM 1227 C C . SER A 1 172 ? -19.625 15.016 2.24 1 98.44 172 SER A C 1
ATOM 1229 O O . SER A 1 172 ? -20.391 14.578 1.385 1 98.44 172 SER A O 1
ATOM 1231 N N . CYS A 1 173 ? -20.094 15.57 3.35 1 98.38 173 CYS A N 1
ATOM 1232 C CA . CYS A 1 173 ? -21.484 15.43 3.797 1 98.38 173 CYS A CA 1
ATOM 1233 C C . CYS A 1 173 ? -22.438 16.109 2.818 1 98.38 173 CYS A C 1
ATOM 1235 O O . CYS A 1 173 ? -23.516 15.57 2.537 1 98.38 173 CYS A O 1
ATOM 1237 N N . PRO A 1 174 ? -22.078 17.281 2.293 1 98.25 174 PRO A N 1
ATOM 1238 C CA . PRO A 1 174 ? -23.016 17.906 1.36 1 98.25 174 PRO A CA 1
ATOM 1239 C C . PRO A 1 174 ? -23.281 17.047 0.126 1 98.25 174 PRO A C 1
ATOM 1241 O O . PRO A 1 174 ? -24.281 17.266 -0.574 1 98.25 174 PRO A O 1
ATOM 1244 N N . LEU A 1 175 ? -22.422 16.125 -0.199 1 97.88 175 LEU A N 1
ATOM 1245 C CA . LEU A 1 175 ? -22.562 15.289 -1.38 1 97.88 175 LEU A CA 1
ATOM 1246 C C . LEU A 1 175 ? -23.359 14.031 -1.059 1 97.88 175 LEU A C 1
ATOM 1248 O O . LEU A 1 175 ? -23.688 13.258 -1.957 1 97.88 175 LEU A O 1
ATOM 1252 N N . ALA A 1 176 ? -23.641 13.812 0.192 1 97.12 176 ALA A N 1
ATOM 1253 C CA . ALA A 1 176 ? -24.5 12.703 0.593 1 97.12 176 ALA A CA 1
ATOM 1254 C C . ALA A 1 176 ? -25.953 12.945 0.173 1 97.12 176 ALA A C 1
ATOM 1256 O O . ALA A 1 176 ? -26.328 14.07 -0.162 1 97.12 176 ALA A O 1
ATOM 1257 N N . GLU A 1 177 ? -26.734 11.938 0.205 1 96 177 GLU A N 1
ATOM 1258 C CA . GLU A 1 177 ? -28.109 12 -0.27 1 96 177 GLU A CA 1
ATOM 1259 C C . GLU A 1 177 ? -28.984 12.828 0.667 1 96 177 GLU A C 1
ATOM 1261 O O . GLU A 1 177 ? -29.859 13.586 0.215 1 96 177 GLU A O 1
ATOM 1266 N N . GLU A 1 178 ? -28.781 12.672 1.936 1 97.94 178 GLU A N 1
ATOM 1267 C CA . GLU A 1 178 ? -29.641 13.312 2.934 1 97.94 178 GLU A CA 1
ATOM 1268 C C . GLU A 1 178 ? -28.891 14.414 3.68 1 97.94 178 GLU A C 1
ATOM 1270 O O . GLU A 1 178 ? -27.656 14.508 3.582 1 97.94 178 GLU A O 1
ATOM 1275 N N . ASP A 1 179 ? -29.641 15.211 4.414 1 98.19 179 ASP A N 1
ATOM 1276 C CA . ASP A 1 179 ? -29.062 16.281 5.223 1 98.19 179 ASP A CA 1
ATOM 1277 C C . ASP A 1 179 ? -28.25 15.719 6.383 1 98.19 179 ASP A C 1
ATOM 1279 O O . ASP A 1 179 ? -28.531 14.625 6.871 1 98.19 179 ASP A O 1
ATOM 1283 N N . SER A 1 180 ? -27.188 16.438 6.75 1 98.38 180 SER A N 1
ATOM 1284 C CA . SER A 1 180 ? -26.359 16.078 7.898 1 98.38 180 SER A CA 1
ATOM 1285 C C . SER A 1 180 ? -26.281 17.219 8.906 1 98.38 180 SER A C 1
ATOM 1287 O O . SER A 1 180 ? -26.359 18.391 8.531 1 98.38 180 SER A O 1
ATOM 1289 N N . GLU A 1 181 ? -26.203 16.859 10.117 1 98.62 181 GLU A N 1
ATOM 1290 C CA . GLU A 1 181 ? -25.953 17.812 11.203 1 98.62 181 GLU A CA 1
ATOM 1291 C C . GLU A 1 181 ? -24.75 17.359 12.039 1 98.62 181 GLU A C 1
ATOM 1293 O O . GLU A 1 181 ? -24.688 16.219 12.492 1 98.62 181 GLU A O 1
ATOM 1298 N N . ILE A 1 182 ? -23.812 18.25 12.219 1 98.19 182 ILE A N 1
ATOM 1299 C CA . ILE A 1 182 ? -22.625 17.984 13.023 1 98.19 182 ILE A CA 1
ATOM 1300 C C . ILE A 1 182 ? -22.609 18.875 14.258 1 98.19 182 ILE A C 1
ATOM 1302 O O . ILE A 1 182 ? -22.594 20.109 14.133 1 98.19 182 ILE A O 1
ATOM 1306 N N . GLU A 1 183 ? -22.625 18.297 15.391 1 97.94 183 GLU A N 1
ATOM 1307 C CA . GLU A 1 183 ? -22.469 19.031 16.641 1 97.94 183 GLU A CA 1
ATOM 1308 C C . GLU A 1 183 ? -21.062 18.906 17.203 1 97.94 183 GLU A C 1
ATOM 1310 O O . GLU A 1 183 ? -20.516 17.797 17.266 1 97.94 183 GLU A O 1
ATOM 1315 N N . ILE A 1 184 ? -20.469 20.016 17.547 1 96.31 184 ILE A N 1
ATOM 1316 C CA . ILE A 1 184 ? -19.094 20.016 18.062 1 96.31 184 ILE A CA 1
ATOM 1317 C C . ILE A 1 184 ? -19.125 19.828 19.578 1 96.31 184 ILE A C 1
ATOM 1319 O O . ILE A 1 184 ? -19.781 20.594 20.281 1 96.31 184 ILE A O 1
ATOM 1323 N N . LYS A 1 185 ? -18.5 18.844 20 1 93.62 185 LYS A N 1
ATOM 1324 C CA . LYS A 1 185 ? -18.297 18.641 21.422 1 93.62 185 LYS A CA 1
ATOM 1325 C C . LYS A 1 185 ? -17.016 19.312 21.891 1 93.62 185 LYS A C 1
ATOM 1327 O O . LYS A 1 185 ? -15.93 19.047 21.359 1 93.62 185 LYS A O 1
ATOM 1332 N N . GLY A 1 186 ? -17.078 20.203 22.875 1 85.94 186 GLY A N 1
ATOM 1333 C CA . GLY A 1 186 ? -15.945 20.969 23.359 1 85.94 186 GLY A CA 1
ATOM 1334 C C . GLY A 1 186 ? -15.602 22.156 22.5 1 85.94 186 GLY A C 1
ATOM 1335 O O . GLY A 1 186 ? -16.484 22.781 21.906 1 85.94 186 GLY A O 1
ATOM 1336 N N . GLU A 1 187 ? -14.367 22.594 22.594 1 83.88 187 GLU A N 1
ATOM 1337 C CA . GLU A 1 187 ? -13.906 23.75 21.812 1 83.88 187 GLU A CA 1
ATOM 1338 C C . GLU A 1 187 ? -13.266 23.312 20.5 1 83.88 187 GLU A C 1
ATOM 1340 O O . GLU A 1 187 ? -12.477 22.359 20.484 1 83.88 187 GLU A O 1
ATOM 1345 N N . LEU A 1 188 ? -13.727 23.938 19.484 1 86.38 188 LEU A N 1
ATOM 1346 C CA . LEU A 1 188 ? -13.164 23.641 18.172 1 86.38 188 LEU A CA 1
ATOM 1347 C C . LEU A 1 188 ? -11.75 24.203 18.047 1 86.38 188 LEU A C 1
ATOM 1349 O O . LEU A 1 188 ? -11.562 25.391 17.781 1 86.38 188 LEU A O 1
ATOM 1353 N N . LYS A 1 189 ? -10.789 23.281 18.188 1 84.44 189 LYS A N 1
ATOM 1354 C CA . LYS A 1 189 ? -9.391 23.672 18 1 84.44 189 LYS A CA 1
ATOM 1355 C C . LYS A 1 189 ? -9.07 23.859 16.516 1 84.44 189 LYS A C 1
ATOM 1357 O O . LYS A 1 189 ? -9.688 23.219 15.656 1 84.44 189 LYS A O 1
ATOM 1362 N N . SER A 1 190 ? -8.211 24.766 16.188 1 90.06 190 SER A N 1
ATOM 1363 C CA . SER A 1 190 ? -7.766 25.016 14.82 1 90.06 190 SER A CA 1
ATOM 1364 C C . SER A 1 190 ? -8.93 25.406 13.922 1 90.06 190 SER A C 1
ATOM 1366 O O . SER A 1 190 ? -9.016 24.969 12.773 1 90.06 190 SER A O 1
ATOM 1368 N N . ARG A 1 191 ? -9.875 26.172 14.445 1 90.38 191 ARG A N 1
ATOM 1369 C CA . ARG A 1 191 ? -11.086 26.609 13.773 1 90.38 191 ARG A CA 1
ATOM 1370 C C . ARG A 1 191 ? -10.766 27.234 12.414 1 90.38 191 ARG A C 1
ATOM 1372 O O . ARG A 1 191 ? -11.492 27.031 11.445 1 90.38 191 ARG A O 1
ATOM 1379 N N . PRO A 1 192 ? -9.648 27.969 12.273 1 93 192 PRO A N 1
ATOM 1380 C CA . PRO A 1 192 ? -9.367 28.625 10.984 1 93 192 PRO A CA 1
ATOM 1381 C C . PRO A 1 192 ? -9.289 27.625 9.828 1 93 192 PRO A C 1
ATOM 1383 O O . PRO A 1 192 ? -9.672 27.969 8.703 1 93 192 PRO A O 1
ATOM 1386 N N . TYR A 1 193 ? -8.836 26.438 10.07 1 93.44 193 TYR A N 1
ATOM 1387 C CA . TYR A 1 193 ? -8.742 25.453 9 1 93.44 193 TYR A CA 1
ATOM 1388 C C . TYR A 1 193 ? -10.125 25.047 8.523 1 93.44 193 TYR A C 1
ATOM 1390 O O . TYR A 1 193 ? -10.328 24.812 7.328 1 93.44 193 TYR A O 1
ATOM 1398 N N . ALA A 1 194 ? -11.062 24.906 9.422 1 94.25 194 ALA A N 1
ATOM 1399 C CA . ALA A 1 194 ? -12.453 24.672 9.047 1 94.25 194 ALA A CA 1
ATOM 1400 C C . ALA A 1 194 ? -13.023 25.844 8.266 1 94.25 194 ALA A C 1
ATOM 1402 O O . ALA A 1 194 ? -13.805 25.672 7.336 1 94.25 194 ALA A O 1
ATOM 1403 N N . GLU A 1 195 ? -12.617 27.016 8.711 1 95.81 195 GLU A N 1
ATOM 1404 C CA . GLU A 1 195 ? -13.078 28.234 8.039 1 95.81 195 GLU A CA 1
ATOM 1405 C C . GLU A 1 195 ? -12.578 28.281 6.602 1 95.81 195 GLU A C 1
ATOM 1407 O O . GLU A 1 195 ? -13.305 28.719 5.703 1 95.81 195 GLU A O 1
ATOM 1412 N N . ILE A 1 196 ? -11.359 27.859 6.379 1 97.19 196 ILE A N 1
ATOM 1413 C CA . ILE A 1 196 ? -10.82 27.75 5.031 1 97.19 196 ILE A CA 1
ATOM 1414 C C . ILE A 1 196 ? -11.695 26.812 4.195 1 97.19 196 ILE A C 1
ATOM 1416 O O . ILE A 1 196 ? -12.023 27.125 3.049 1 97.19 196 ILE A O 1
ATOM 1420 N N . THR A 1 197 ? -12.078 25.688 4.781 1 98 197 THR A N 1
ATOM 1421 C CA . THR A 1 197 ? -12.914 24.719 4.094 1 98 197 THR A CA 1
ATOM 1422 C C . THR A 1 197 ? -14.273 25.312 3.74 1 98 197 THR A C 1
ATOM 1424 O O . THR A 1 197 ? -14.742 25.188 2.607 1 98 197 THR A O 1
ATOM 1427 N N . LEU A 1 198 ? -14.859 26 4.715 1 97.56 198 LEU A N 1
ATOM 1428 C CA . LEU A 1 198 ? -16.172 26.609 4.52 1 97.56 198 LEU A CA 1
ATOM 1429 C C . LEU A 1 198 ? -16.125 27.656 3.412 1 97.56 198 LEU A C 1
ATOM 1431 O O . LEU A 1 198 ? -17 27.703 2.557 1 97.56 198 LEU A O 1
ATOM 1435 N N . GLU A 1 199 ? -15.094 28.438 3.447 1 97 199 GLU A N 1
ATOM 1436 C CA . GLU A 1 199 ? -14.914 29.5 2.449 1 97 199 GLU A CA 1
ATOM 1437 C C . GLU A 1 199 ? -14.844 28.906 1.041 1 97 199 GLU A C 1
ATOM 1439 O O . GLU A 1 199 ? -15.508 29.391 0.125 1 97 199 GLU A O 1
ATOM 1444 N N . MET A 1 200 ? -14.07 27.891 0.877 1 97.88 200 MET A N 1
ATOM 1445 C CA . MET A 1 200 ? -13.867 27.297 -0.441 1 97.88 200 MET A CA 1
ATOM 1446 C C . MET A 1 200 ? -15.125 26.578 -0.91 1 97.88 200 MET A C 1
ATOM 1448 O O . MET A 1 200 ? -15.445 26.594 -2.1 1 97.88 200 MET A O 1
ATOM 1452 N N . LEU A 1 201 ? -15.836 25.922 0.009 1 98.38 201 LEU A N 1
ATOM 1453 C CA . LEU A 1 201 ? -17.078 25.25 -0.328 1 98.38 201 LEU A CA 1
ATOM 1454 C C . LEU A 1 201 ? -18.141 26.266 -0.746 1 98.38 201 LEU A C 1
ATOM 1456 O O . LEU A 1 201 ? -18.922 26 -1.677 1 98.38 201 LEU A O 1
ATOM 1460 N N . GLU A 1 202 ? -18.172 27.359 -0.032 1 97.69 202 GLU A N 1
ATOM 1461 C CA . GLU A 1 202 ? -19.078 28.422 -0.427 1 97.69 202 GLU A CA 1
ATOM 1462 C C . GLU A 1 202 ? -18.781 28.922 -1.841 1 97.69 202 GLU A C 1
ATOM 1464 O O . GLU A 1 202 ? -19.688 29.094 -2.648 1 97.69 202 GLU A O 1
ATOM 1469 N N . GLU A 1 203 ? -17.516 29.125 -2.094 1 97.69 203 GLU A N 1
ATOM 1470 C CA . GLU A 1 203 ? -17.094 29.531 -3.43 1 97.69 203 GLU A CA 1
ATOM 1471 C C . GLU A 1 203 ? -17.484 28.5 -4.477 1 97.69 203 GLU A C 1
ATOM 1473 O O . GLU A 1 203 ? -17.781 28.844 -5.621 1 97.69 203 GLU A O 1
ATOM 1478 N N . ALA A 1 204 ? -17.531 27.281 -4.078 1 98.19 204 ALA A N 1
ATOM 1479 C CA . ALA A 1 204 ? -17.875 26.172 -4.977 1 98.19 204 ALA A CA 1
ATOM 1480 C C . ALA A 1 204 ? -19.391 26.031 -5.117 1 98.19 204 ALA A C 1
ATOM 1482 O O . ALA A 1 204 ? -19.875 25.203 -5.887 1 98.19 204 ALA A O 1
ATOM 1483 N N . GLY A 1 205 ? -20.141 26.75 -4.316 1 97.38 205 GLY A N 1
ATOM 1484 C CA . GLY A 1 205 ? -21.594 26.766 -4.477 1 97.38 205 GLY A CA 1
ATOM 1485 C C . GLY A 1 205 ? -22.328 26.016 -3.387 1 97.38 205 GLY A C 1
ATOM 1486 O O . GLY A 1 205 ? -23.547 25.891 -3.424 1 97.38 205 GLY A O 1
ATOM 1487 N N . ALA A 1 206 ? -21.625 25.531 -2.395 1 96.75 206 ALA A N 1
ATOM 1488 C CA . ALA A 1 206 ? -22.266 24.766 -1.323 1 96.75 206 ALA A CA 1
ATOM 1489 C C . ALA A 1 206 ? -22.922 25.703 -0.305 1 96.75 206 ALA A C 1
ATOM 1491 O O . ALA A 1 206 ? -22.469 26.828 -0.112 1 96.75 206 ALA A O 1
ATOM 1492 N N . VAL A 1 207 ? -23.891 25.172 0.298 1 94.69 207 VAL A N 1
ATOM 1493 C CA . VAL A 1 207 ? -24.609 25.906 1.345 1 94.69 207 VAL A CA 1
ATOM 1494 C C . VAL A 1 207 ? -24.484 25.156 2.67 1 94.69 207 VAL A C 1
ATOM 1496 O O . VAL A 1 207 ? -25 24.047 2.809 1 94.69 207 VAL A O 1
ATOM 1499 N N . ILE A 1 208 ? -23.844 25.75 3.596 1 97.44 208 ILE A N 1
ATOM 1500 C CA . ILE A 1 208 ? -23.625 25.203 4.93 1 97.44 208 ILE A CA 1
ATOM 1501 C C . ILE A 1 208 ? -23.891 26.281 5.98 1 97.44 208 ILE A C 1
ATOM 1503 O O . ILE A 1 208 ? -23.328 27.375 5.906 1 97.44 208 ILE A O 1
ATOM 1507 N N . GLU A 1 209 ? -24.75 26.031 6.902 1 97.88 209 GLU A N 1
ATOM 1508 C CA . GLU A 1 209 ? -25.031 26.953 7.996 1 97.88 209 GLU A CA 1
ATOM 1509 C C . GLU A 1 209 ? -24.328 26.516 9.281 1 97.88 209 GLU A C 1
ATOM 1511 O O . GLU A 1 209 ? -24.281 25.328 9.594 1 97.88 209 GLU A O 1
ATOM 1516 N N . THR A 1 210 ? -23.75 27.516 10 1 96.75 210 THR A N 1
ATOM 1517 C CA . THR A 1 210 ? -23.078 27.109 11.219 1 96.75 210 THR A CA 1
ATOM 1518 C C . THR A 1 210 ? -22.906 28.297 12.164 1 96.75 210 THR A C 1
ATOM 1520 O O . THR A 1 210 ? -22.797 29.438 11.719 1 96.75 210 THR A O 1
ATOM 1523 N N . ASP A 1 211 ? -22.953 28.109 13.461 1 94.69 211 ASP A N 1
ATOM 1524 C CA . ASP A 1 211 ? -22.484 29.016 14.5 1 94.69 211 ASP A CA 1
ATOM 1525 C C . ASP A 1 211 ? -21.172 28.516 15.117 1 94.69 211 ASP A C 1
ATOM 1527 O O . ASP A 1 211 ? -20.797 28.953 16.203 1 94.69 211 ASP A O 1
ATOM 1531 N N . PHE A 1 212 ? -20.547 27.484 14.461 1 92.88 212 PHE A N 1
ATOM 1532 C CA . PHE A 1 212 ? -19.281 26.859 14.82 1 92.88 212 PHE A CA 1
ATOM 1533 C C . PHE A 1 212 ? -19.438 25.938 16.016 1 92.88 212 PHE A C 1
ATOM 1535 O O . PHE A 1 212 ? -18.469 25.359 16.5 1 92.88 212 PHE A O 1
ATOM 1542 N N . GLN A 1 213 ? -20.672 25.828 16.469 1 93.31 213 GLN A N 1
ATOM 1543 C CA . GLN A 1 213 ? -21.031 24.797 17.438 1 93.31 213 GLN A CA 1
ATOM 1544 C C . GLN A 1 213 ? -21.828 23.672 16.781 1 93.31 213 GLN A C 1
ATOM 1546 O O . GLN A 1 213 ? -21.75 22.516 17.219 1 93.31 213 GLN A O 1
ATOM 1551 N N . ARG A 1 214 ? -22.609 24.078 15.891 1 96.44 214 ARG A N 1
ATOM 1552 C CA . ARG A 1 214 ? -23.406 23.156 15.078 1 96.44 214 ARG A CA 1
ATOM 1553 C C . ARG A 1 214 ? -23.281 23.5 13.594 1 96.44 214 ARG A C 1
ATOM 1555 O O . ARG A 1 214 ? -23.266 24.672 13.219 1 96.44 214 ARG A O 1
ATOM 1562 N N . PHE A 1 215 ? -23.141 22.484 12.789 1 97.81 215 PHE A N 1
ATOM 1563 C CA . PHE A 1 215 ? -23.109 22.625 11.344 1 97.81 215 PHE A CA 1
ATOM 1564 C C . PHE A 1 215 ? -24.297 21.906 10.703 1 97.81 215 PHE A C 1
ATOM 1566 O O . PHE A 1 215 ? -24.516 20.719 10.953 1 97.81 215 PHE A O 1
ATOM 1573 N N . SER A 1 216 ? -25.094 22.594 9.938 1 98.44 216 SER A N 1
ATOM 1574 C CA . SER A 1 216 ? -26.188 22.047 9.156 1 98.44 216 SER A CA 1
ATOM 1575 C C . SER A 1 216 ? -25.844 21.984 7.676 1 98.44 216 SER A C 1
ATOM 1577 O O . SER A 1 216 ? -25.625 23.016 7.043 1 98.44 216 SER A O 1
ATOM 1579 N N . LEU A 1 217 ? -25.766 20.828 7.133 1 98.06 217 LEU A N 1
ATOM 1580 C CA . LEU A 1 217 ? -25.359 20.594 5.754 1 98.06 217 LEU A CA 1
ATOM 1581 C C . LEU A 1 217 ? -26.484 19.969 4.949 1 98.06 217 LEU A C 1
ATOM 1583 O O . LEU A 1 217 ? -26.906 18.844 5.227 1 98.06 217 LEU A O 1
ATOM 1587 N N . ARG A 1 218 ? -27.016 20.656 3.959 1 96.81 218 ARG A N 1
ATOM 1588 C CA . ARG A 1 218 ? -27.984 20.062 3.066 1 96.81 218 ARG A CA 1
ATOM 1589 C C . ARG A 1 218 ? -27.359 18.969 2.199 1 96.81 218 ARG A C 1
ATOM 1591 O O . ARG A 1 218 ? -26.219 19.141 1.73 1 96.81 218 ARG A O 1
ATOM 1598 N N . GLY A 1 219 ? -28.125 17.922 1.998 1 96.62 219 GLY A N 1
ATOM 1599 C CA . GLY A 1 219 ? -27.656 16.859 1.13 1 96.62 219 GLY A CA 1
ATOM 1600 C C . GLY A 1 219 ? -27.953 17.094 -0.336 1 96.62 219 GLY A C 1
ATOM 1601 O O . GLY A 1 219 ? -28.703 18.016 -0.675 1 96.62 219 GLY A O 1
ATOM 1602 N N . GLY A 1 220 ? -27.281 16.281 -1.177 1 96.81 220 GLY A N 1
ATOM 1603 C CA . GLY A 1 220 ? -27.562 16.281 -2.602 1 96.81 220 GLY A CA 1
ATOM 1604 C C . GLY A 1 220 ? -26.984 17.484 -3.32 1 96.81 220 GLY A C 1
ATOM 1605 O O . GLY A 1 220 ? -27.469 17.875 -4.391 1 96.81 220 GLY A O 1
ATOM 1606 N N . GLN A 1 221 ? -25.984 18.109 -2.703 1 97.5 221 GLN A N 1
ATOM 1607 C CA . GLN A 1 221 ? -25.391 19.281 -3.328 1 97.5 221 GLN A CA 1
ATOM 1608 C C . GLN A 1 221 ? -24.297 18.891 -4.324 1 97.5 221 GLN A C 1
ATOM 1610 O O . GLN A 1 221 ? -23.969 17.703 -4.441 1 97.5 221 GLN A O 1
ATOM 1615 N N . SER A 1 222 ? -23.844 19.844 -5.086 1 97.62 222 SER A N 1
ATOM 1616 C CA . SER A 1 222 ? -22.734 19.688 -6.012 1 97.62 222 SER A CA 1
ATOM 1617 C C . SER A 1 222 ? -21.734 20.844 -5.879 1 97.62 222 SER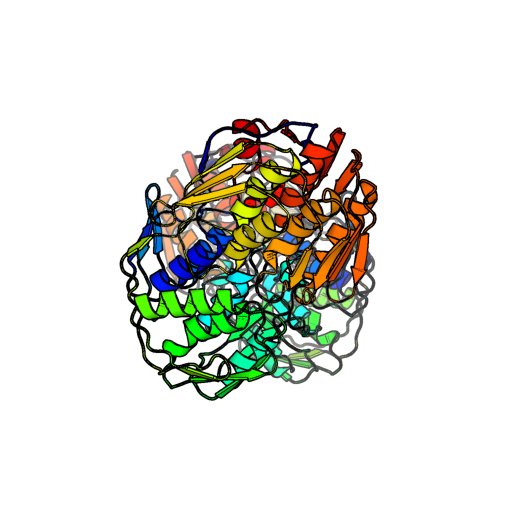 A C 1
ATOM 1619 O O . SER A 1 222 ? -22.062 21.891 -5.328 1 97.62 222 SER A O 1
ATOM 1621 N N . TYR A 1 223 ? -20.516 20.547 -6.293 1 97.69 223 TYR A N 1
ATOM 1622 C CA . TYR A 1 223 ? -19.453 21.547 -6.219 1 97.69 223 TYR A CA 1
ATOM 1623 C C . TYR A 1 223 ? -19.047 22.016 -7.609 1 97.69 223 TYR A C 1
ATOM 1625 O O . TYR A 1 223 ? -19.031 21.234 -8.562 1 97.69 223 TYR A O 1
ATOM 1633 N N . ASP A 1 224 ? -18.766 23.266 -7.762 1 98.12 224 ASP A N 1
ATOM 1634 C CA . ASP A 1 224 ? -18.094 23.812 -8.93 1 98.12 224 ASP A CA 1
ATOM 1635 C C . ASP A 1 224 ? -17.156 24.938 -8.547 1 98.12 224 ASP A C 1
ATOM 1637 O O . ASP A 1 224 ? -17.562 26.109 -8.469 1 98.12 224 ASP A O 1
ATOM 1641 N N . LEU A 1 225 ? -15.891 24.594 -8.367 1 96.31 225 LEU A N 1
ATOM 1642 C CA . LEU A 1 225 ? -14.898 25.578 -7.965 1 96.31 225 LEU A CA 1
ATOM 1643 C C . LEU A 1 225 ? -14.328 26.297 -9.18 1 96.31 225 LEU A C 1
ATOM 1645 O O . LEU A 1 225 ? -13.734 27.375 -9.047 1 96.31 225 LEU A O 1
ATOM 1649 N N . GLY A 1 226 ? -14.633 25.734 -10.445 1 94.19 226 GLY A N 1
ATOM 1650 C CA . GLY A 1 226 ? -14.117 26.328 -11.672 1 94.19 226 GLY A CA 1
ATOM 1651 C C . GLY A 1 226 ? -12.617 26.516 -11.656 1 94.19 226 GLY A C 1
ATOM 1652 O O . GLY A 1 226 ? -11.867 25.531 -11.68 1 94.19 226 GLY A O 1
ATOM 1653 N N . GLY A 1 227 ? -12.18 27.703 -11.438 1 96.56 227 GLY A N 1
ATOM 1654 C CA . GLY A 1 227 ? -10.781 28.047 -11.25 1 96.56 227 GLY A CA 1
ATOM 1655 C C . GLY A 1 227 ? -10.492 28.625 -9.883 1 96.56 227 GLY A C 1
ATOM 1656 O O . GLY A 1 227 ? -11.289 29.391 -9.344 1 96.56 227 GLY A O 1
ATOM 1657 N N . TYR A 1 228 ? -9.492 28.109 -9.258 1 98 228 TYR A N 1
ATOM 1658 C CA . TYR A 1 228 ? -9.141 28.609 -7.938 1 98 228 TYR A CA 1
ATOM 1659 C C . TYR A 1 228 ? -7.652 28.938 -7.859 1 98 228 TYR A C 1
ATOM 1661 O O . TYR A 1 228 ? -6.809 28.125 -8.258 1 98 228 TYR A O 1
ATOM 1669 N N . THR A 1 229 ? -7.309 30.094 -7.391 1 98 229 THR A N 1
ATOM 1670 C CA . THR A 1 229 ? -5.922 30.5 -7.184 1 98 229 THR A CA 1
ATOM 1671 C C . THR A 1 229 ? -5.527 30.344 -5.715 1 98 229 THR A C 1
ATOM 1673 O O . THR A 1 229 ? -6.113 30.984 -4.84 1 98 229 THR A O 1
ATOM 1676 N N . VAL A 1 230 ? -4.57 29.5 -5.449 1 98.38 230 VAL A N 1
ATOM 1677 C CA . VAL A 1 230 ? -4.137 29.203 -4.09 1 98.38 230 VAL A CA 1
ATOM 1678 C C . VAL A 1 230 ? -3.348 30.391 -3.527 1 98.38 230 VAL A C 1
ATOM 1680 O O . VAL A 1 230 ? -2.424 30.891 -4.172 1 98.38 230 VAL A O 1
ATOM 1683 N N . PRO A 1 231 ? -3.705 30.938 -2.359 1 97.94 231 PRO A N 1
ATOM 1684 C CA . PRO A 1 231 ? -2.963 32.031 -1.743 1 97.94 231 PRO A CA 1
ATOM 1685 C C . PRO A 1 231 ? -1.612 31.609 -1.182 1 97.94 231 PRO A C 1
ATOM 1687 O O . PRO A 1 231 ? -1.304 30.406 -1.168 1 97.94 231 PRO A O 1
ATOM 1690 N N . GLY A 1 232 ? -0.838 32.594 -0.778 1 98 232 GLY A N 1
ATOM 1691 C CA . GLY A 1 232 ? 0.434 32.312 -0.134 1 98 232 GLY A CA 1
ATOM 1692 C C . GLY A 1 232 ? 0.28 31.672 1.242 1 98 232 GLY A C 1
ATOM 1693 O O . GLY A 1 232 ? -0.763 31.828 1.882 1 98 232 GLY A O 1
ATOM 1694 N N . ASP A 1 233 ? 1.28 30.969 1.701 1 98.12 233 ASP A N 1
ATOM 1695 C CA . ASP A 1 233 ? 1.22 30.172 2.924 1 98.12 233 ASP A CA 1
ATOM 1696 C C . ASP A 1 233 ? 1.811 30.938 4.105 1 98.12 233 ASP A C 1
ATOM 1698 O O . ASP A 1 233 ? 3.031 31.062 4.223 1 98.12 233 ASP A O 1
ATOM 1702 N N . PHE A 1 234 ? 0.983 31.281 5.035 1 98.12 234 PHE A N 1
ATOM 1703 C CA . PHE A 1 234 ? 1.457 32 6.211 1 98.12 234 PHE A CA 1
ATOM 1704 C C . PHE A 1 234 ? 2.25 31.078 7.129 1 98.12 234 PHE A C 1
ATOM 1706 O O . PHE A 1 234 ? 3.166 31.516 7.824 1 98.12 234 PHE A O 1
ATOM 1713 N N . SER A 1 235 ? 1.893 29.75 7.152 1 97.5 235 SER A N 1
ATOM 1714 C CA . SER A 1 235 ? 2.674 28.812 7.953 1 97.5 235 SER A CA 1
ATOM 1715 C C . SER A 1 235 ? 4.129 28.781 7.496 1 97.5 235 SER A C 1
ATOM 1717 O O . SER A 1 235 ? 5.043 28.875 8.32 1 97.5 235 SER A O 1
ATOM 1719 N N . SER A 1 236 ? 4.32 28.672 6.207 1 97.88 236 SER A N 1
ATOM 1720 C CA . SER A 1 236 ? 5.672 28.656 5.652 1 97.88 236 SER A CA 1
ATOM 1721 C C . SER A 1 236 ? 6.348 30.016 5.82 1 97.88 236 SER A C 1
ATOM 1723 O O . SER A 1 236 ? 7.551 30.078 6.09 1 97.88 236 SER A O 1
ATOM 1725 N N . ALA A 1 237 ? 5.594 31.078 5.668 1 98.31 237 ALA A N 1
ATOM 1726 C CA . ALA A 1 237 ? 6.121 32.438 5.805 1 98.31 237 ALA A CA 1
ATOM 1727 C C . ALA A 1 237 ? 6.691 32.656 7.203 1 98.31 237 ALA A C 1
ATOM 1729 O O . ALA A 1 237 ? 7.617 33.469 7.383 1 98.31 237 ALA A O 1
ATOM 1730 N N . SER A 1 238 ? 6.133 32 8.18 1 98.62 238 SER A N 1
ATOM 1731 C CA . SER A 1 238 ? 6.523 32.25 9.562 1 98.62 238 SER A CA 1
ATOM 1732 C C . SER A 1 238 ? 8.008 31.984 9.773 1 98.62 238 SER A C 1
ATOM 1734 O O . SER A 1 238 ? 8.664 32.656 10.57 1 98.62 238 SER A O 1
ATOM 1736 N N . TYR A 1 239 ? 8.594 31.047 9.078 1 98.62 239 TYR A N 1
ATOM 1737 C CA . TYR A 1 239 ? 10.008 30.734 9.242 1 98.62 239 TYR A CA 1
ATOM 1738 C C . TYR A 1 239 ? 10.891 31.797 8.609 1 98.62 239 TYR A C 1
ATOM 1740 O O . TYR A 1 239 ? 11.945 32.156 9.148 1 98.62 239 TYR A O 1
ATOM 1748 N N . LEU A 1 240 ? 10.445 32.344 7.465 1 98.62 240 LEU A N 1
ATOM 1749 C CA . LEU A 1 240 ? 11.164 33.438 6.809 1 98.62 240 LEU A CA 1
ATOM 1750 C C . LEU A 1 240 ? 11.125 34.688 7.656 1 98.62 240 LEU A C 1
ATOM 1752 O O . LEU A 1 240 ? 12.156 35.344 7.852 1 98.62 240 LEU A O 1
ATOM 1756 N N . LEU A 1 241 ? 9.969 34.969 8.148 1 98.75 241 LEU A N 1
ATOM 1757 C CA . LEU A 1 241 ? 9.797 36.156 9 1 98.75 241 LEU A CA 1
ATOM 1758 C C . LEU A 1 241 ? 10.578 36 10.297 1 98.75 241 LEU A C 1
ATOM 1760 O O . LEU A 1 241 ? 11.219 36.969 10.75 1 98.75 241 LEU A O 1
ATOM 1764 N N . ALA A 1 242 ? 10.516 34.844 10.852 1 98.69 242 ALA A N 1
ATOM 1765 C CA . ALA A 1 242 ? 11.266 34.562 12.078 1 98.69 242 ALA A CA 1
ATOM 1766 C C . ALA A 1 242 ? 12.766 34.688 11.844 1 98.69 242 ALA A C 1
ATOM 1768 O O . ALA A 1 242 ? 13.5 35.156 12.719 1 98.69 242 ALA A O 1
ATOM 1769 N N . ALA A 1 243 ? 13.234 34.188 10.695 1 98.69 243 ALA A N 1
ATOM 1770 C CA . ALA A 1 243 ? 14.648 34.312 10.367 1 98.69 243 ALA A CA 1
ATOM 1771 C C . ALA A 1 243 ? 15.102 35.781 10.398 1 98.69 243 ALA A C 1
ATOM 1773 O O . ALA A 1 243 ? 16.141 36.094 10.977 1 98.69 243 ALA A O 1
ATOM 1774 N N . ALA A 1 244 ? 14.32 36.656 9.797 1 98.69 244 ALA A N 1
ATOM 1775 C CA . ALA A 1 244 ? 14.633 38.094 9.812 1 98.69 244 ALA A CA 1
ATOM 1776 C C . ALA A 1 244 ? 14.578 38.656 11.234 1 98.69 244 ALA A C 1
ATOM 1778 O O . ALA A 1 244 ? 15.445 39.438 11.633 1 98.69 244 ALA A O 1
ATOM 1779 N N . ALA A 1 245 ? 13.609 38.25 11.977 1 98.5 245 ALA A N 1
ATOM 1780 C CA . ALA A 1 245 ? 13.391 38.781 13.32 1 98.5 245 ALA A CA 1
ATOM 1781 C C . ALA A 1 245 ? 14.547 38.406 14.25 1 98.5 245 ALA A C 1
ATOM 1783 O O . ALA A 1 245 ? 15.102 39.281 14.93 1 98.5 245 ALA A O 1
ATOM 1784 N N . VAL A 1 246 ? 14.953 37.156 14.234 1 97.81 246 VAL A N 1
ATOM 1785 C CA . VAL A 1 246 ? 15.914 36.656 15.227 1 97.81 246 VAL A CA 1
ATOM 1786 C C . VAL A 1 246 ? 17.312 37.125 14.852 1 97.81 246 VAL A C 1
ATOM 1788 O O . VAL A 1 246 ? 18.188 37.25 15.711 1 97.81 246 VAL A O 1
ATOM 1791 N N . THR A 1 247 ? 17.562 37.438 13.57 1 97.44 247 THR A N 1
ATOM 1792 C CA . THR A 1 247 ? 18.906 37.812 13.141 1 97.44 247 THR A CA 1
ATOM 1793 C C . THR A 1 247 ? 19.031 39.344 13.055 1 97.44 247 THR A C 1
ATOM 1795 O O . THR A 1 247 ? 20.078 39.844 12.664 1 97.44 247 THR A O 1
ATOM 1798 N N . GLY A 1 248 ? 17.922 40 13.352 1 97 248 GLY A N 1
ATOM 1799 C CA . GLY A 1 248 ? 17.953 41.469 13.25 1 97 248 GLY A CA 1
ATOM 1800 C C . GLY A 1 248 ? 18.078 41.938 11.828 1 97 248 GLY A C 1
ATOM 1801 O O . GLY A 1 248 ? 18.703 43 11.578 1 97 248 GLY A O 1
ATOM 1802 N N . SER A 1 249 ? 17.547 41.219 10.922 1 98 249 SER A N 1
ATOM 1803 C CA . SER A 1 249 ? 17.672 41.5 9.492 1 98 249 SER A CA 1
ATOM 1804 C C . SER A 1 249 ? 16.438 42.25 8.969 1 98 249 SER A C 1
ATOM 1806 O O . SER A 1 249 ? 15.438 42.375 9.664 1 98 249 SER A O 1
ATOM 1808 N N . ARG A 1 250 ? 16.594 42.781 7.773 1 98.12 250 ARG A N 1
ATOM 1809 C CA . ARG A 1 250 ? 15.484 43.312 6.992 1 98.12 250 ARG A CA 1
ATOM 1810 C C . ARG A 1 250 ? 15.156 42.375 5.824 1 98.12 250 ARG A C 1
ATOM 1812 O O . ARG A 1 250 ? 16.047 41.969 5.074 1 98.12 250 ARG A O 1
ATOM 1819 N N . LEU A 1 251 ? 13.906 42.062 5.664 1 98.62 251 LEU A N 1
ATOM 1820 C CA . LEU A 1 251 ? 13.484 41.125 4.629 1 98.62 251 LEU A CA 1
ATOM 1821 C C . LEU A 1 251 ? 12.133 41.531 4.055 1 98.62 251 LEU A C 1
ATOM 1823 O O . LEU A 1 251 ? 11.242 41.969 4.793 1 98.62 251 LEU A O 1
ATOM 1827 N N . THR A 1 252 ? 11.984 41.5 2.752 1 98.81 252 THR A N 1
ATOM 1828 C CA . THR A 1 252 ? 10.695 41.656 2.082 1 98.81 252 THR A CA 1
ATOM 1829 C C . THR A 1 252 ? 10.117 40.312 1.68 1 98.81 252 THR A C 1
ATOM 1831 O O . THR A 1 252 ? 10.75 39.562 0.944 1 98.81 252 THR A O 1
ATOM 1834 N N . VAL A 1 253 ? 8.953 39.969 2.188 1 98.69 253 VAL A N 1
ATOM 1835 C CA . VAL A 1 253 ? 8.273 38.719 1.882 1 98.69 253 VAL A CA 1
ATOM 1836 C C . VAL A 1 253 ? 7.039 39 1.024 1 98.69 253 VAL A C 1
ATOM 1838 O O . VAL A 1 253 ? 6.168 39.781 1.412 1 98.69 253 VAL A O 1
ATOM 1841 N N . ARG A 1 254 ? 6.961 38.344 -0.105 1 98.44 254 ARG A N 1
ATOM 1842 C CA . ARG A 1 254 ? 5.871 38.562 -1.055 1 98.44 254 ARG A CA 1
ATOM 1843 C C . ARG A 1 254 ? 4.902 37.375 -1.042 1 98.44 254 ARG A C 1
ATOM 1845 O O . ARG A 1 254 ? 5.281 36.25 -0.686 1 98.44 254 ARG A O 1
ATOM 1852 N N . GLY A 1 255 ? 3.641 37.625 -1.442 1 97.69 255 GLY A N 1
ATOM 1853 C CA . GLY A 1 255 ? 2.645 36.562 -1.606 1 97.69 255 GLY A CA 1
ATOM 1854 C C . GLY A 1 255 ? 1.748 36.406 -0.393 1 97.69 255 GLY A C 1
ATOM 1855 O O . GLY A 1 255 ? 1.055 35.406 -0.261 1 97.69 255 GLY A O 1
ATOM 1856 N N . LEU A 1 256 ? 1.803 37.375 0.474 1 98 256 LEU A N 1
ATOM 1857 C CA . LEU A 1 256 ? 1.035 37.281 1.71 1 98 256 LEU A CA 1
ATOM 1858 C C . LEU A 1 256 ? -0.183 38.219 1.669 1 98 256 LEU A C 1
ATOM 1860 O O . LEU A 1 256 ? -0.159 39.312 2.23 1 98 256 LEU A O 1
ATOM 1864 N N . ARG A 1 257 ? -1.204 37.688 1.048 1 96.69 257 ARG A N 1
ATOM 1865 C CA . ARG A 1 257 ? -2.484 38.375 1.061 1 96.69 257 ARG A CA 1
ATOM 1866 C C . ARG A 1 257 ? -3.389 37.844 2.168 1 96.69 257 ARG A C 1
ATOM 1868 O O . ARG A 1 257 ? -3.297 36.688 2.545 1 96.69 257 ARG A O 1
ATOM 1875 N N . PRO A 1 258 ? -4.203 38.781 2.688 1 94.19 258 PRO A N 1
ATOM 1876 C CA . PRO A 1 258 ? -5.117 38.312 3.734 1 94.19 258 PRO A CA 1
ATOM 1877 C C . PRO A 1 258 ? -5.922 37.094 3.316 1 94.19 258 PRO A C 1
ATOM 1879 O O . PRO A 1 258 ? -6.352 37 2.164 1 94.19 258 PRO A O 1
ATOM 1882 N N . SER A 1 259 ? -6.066 36.094 4.191 1 93.5 259 SER A N 1
ATOM 1883 C CA . SER A 1 259 ? -6.828 34.875 4.02 1 93.5 259 SER A CA 1
ATOM 1884 C C . SER A 1 259 ? -7.336 34.344 5.355 1 93.5 259 SER A C 1
ATOM 1886 O O . SER A 1 259 ? -7.059 34.938 6.406 1 93.5 259 SER A O 1
ATOM 1888 N N . ASN A 1 260 ? -8.055 33.312 5.348 1 94.38 260 ASN A N 1
ATOM 1889 C CA . ASN A 1 260 ? -8.617 32.75 6.57 1 94.38 260 ASN A CA 1
ATOM 1890 C C . ASN A 1 260 ? -7.605 31.891 7.309 1 94.38 260 ASN A C 1
ATOM 1892 O O . ASN A 1 260 ? -7.957 31.188 8.25 1 94.38 260 ASN A O 1
ATOM 1896 N N . GLN A 1 261 ? -6.352 31.969 6.852 1 96 261 GLN A N 1
ATOM 1897 C CA . GLN A 1 261 ? -5.305 31.203 7.523 1 96 261 GLN A CA 1
ATOM 1898 C C . GLN A 1 261 ? -5.059 31.719 8.93 1 96 261 GLN A C 1
ATOM 1900 O O . GLN A 1 261 ? -4.699 32.875 9.117 1 96 261 GLN A O 1
ATOM 1905 N N . GLY A 1 262 ? -5.211 30.844 9.852 1 95.81 262 GLY A N 1
ATOM 1906 C CA . GLY A 1 262 ? -4.938 31.234 11.227 1 95.81 262 GLY A CA 1
ATOM 1907 C C . GLY A 1 262 ? -3.498 31.672 11.445 1 95.81 262 GLY A C 1
ATOM 1908 O O . GLY A 1 262 ? -3.229 32.562 12.266 1 95.81 262 GLY A O 1
ATOM 1909 N N . ASP A 1 263 ? -2.607 31.172 10.68 1 97.38 263 ASP A N 1
ATOM 1910 C CA . ASP A 1 263 ? -1.175 31.375 10.883 1 97.38 263 ASP A CA 1
ATOM 1911 C C . ASP A 1 263 ? -0.746 32.781 10.469 1 97.38 263 ASP A C 1
ATOM 1913 O O . ASP A 1 263 ? 0.38 33.188 10.742 1 97.38 263 ASP A O 1
ATOM 1917 N N . SER A 1 264 ? -1.663 33.562 9.867 1 97.69 264 SER A N 1
ATOM 1918 C CA . SER A 1 264 ? -1.376 34.969 9.641 1 97.69 264 SER A CA 1
ATOM 1919 C C . SER A 1 264 ? -1.118 35.688 10.953 1 97.69 264 SER A C 1
ATOM 1921 O O . SER A 1 264 ? -0.535 36.781 10.961 1 97.69 264 SER A O 1
ATOM 1923 N N . ALA A 1 265 ? -1.445 35.031 12.055 1 97.81 265 ALA A N 1
ATOM 1924 C CA . ALA A 1 265 ? -1.221 35.594 13.391 1 97.81 265 ALA A CA 1
ATOM 1925 C C . ALA A 1 265 ? 0.265 35.812 13.648 1 97.81 265 ALA A C 1
ATOM 1927 O O . ALA A 1 265 ? 0.635 36.594 14.523 1 97.81 265 ALA A O 1
ATOM 1928 N N . ILE A 1 266 ? 1.085 35.219 12.867 1 98.5 266 ILE A N 1
ATOM 1929 C CA . ILE A 1 266 ? 2.525 35.375 13.039 1 98.5 266 ILE A CA 1
ATOM 1930 C C . ILE A 1 266 ? 2.904 36.844 12.898 1 98.5 266 ILE A C 1
ATOM 1932 O O . ILE A 1 266 ? 3.834 37.312 13.555 1 98.5 266 ILE A O 1
ATOM 1936 N N . VAL A 1 267 ? 2.178 37.594 12.094 1 98.25 267 VAL A N 1
ATOM 1937 C CA . VAL A 1 267 ? 2.459 39.031 11.852 1 98.25 267 VAL A CA 1
ATOM 1938 C C . VAL A 1 267 ? 2.266 39.812 13.141 1 98.25 267 VAL A C 1
ATOM 1940 O O . VAL A 1 267 ? 3.168 40.531 13.578 1 98.25 267 VAL A O 1
ATOM 1943 N N . SER A 1 268 ? 1.144 39.625 13.797 1 98.12 268 SER A N 1
ATOM 1944 C CA . SER A 1 268 ? 0.859 40.344 15.031 1 98.12 268 SER A CA 1
ATOM 1945 C C . SER A 1 268 ? 1.77 39.875 16.156 1 98.12 268 SER A C 1
ATOM 1947 O O . SER A 1 268 ? 2.172 40.656 17.016 1 98.12 268 SER A O 1
ATOM 1949 N N . ILE A 1 269 ? 2.051 38.562 16.219 1 98.44 269 ILE A N 1
ATOM 1950 C CA . ILE A 1 269 ? 2.928 38 17.25 1 98.44 269 ILE A CA 1
ATOM 1951 C C . ILE A 1 269 ? 4.305 38.656 17.156 1 98.44 269 ILE A C 1
ATOM 1953 O O . ILE A 1 269 ? 4.852 39.125 18.172 1 98.44 269 ILE A O 1
ATOM 1957 N N . LEU A 1 270 ? 4.832 38.781 15.977 1 98.62 270 LEU A N 1
ATOM 1958 C CA . LEU A 1 270 ? 6.148 39.375 15.758 1 98.62 270 LEU A CA 1
ATOM 1959 C C . LEU A 1 270 ? 6.141 40.844 16.109 1 98.62 270 LEU A C 1
ATOM 1961 O O . LEU A 1 270 ? 7.105 41.375 16.672 1 98.62 270 LEU A O 1
ATOM 1965 N N . GLN A 1 271 ? 5.059 41.5 15.742 1 98.44 271 GLN A N 1
ATOM 1966 C CA . GLN A 1 271 ? 4.93 42.938 16.094 1 98.44 271 GLN A CA 1
ATOM 1967 C C . GLN A 1 271 ? 4.902 43.094 17.609 1 98.44 271 GLN A C 1
ATOM 1969 O O . GLN A 1 271 ? 5.562 44 18.156 1 98.44 271 GLN A O 1
ATOM 1974 N N . GLU A 1 272 ? 4.137 42.281 18.25 1 98.38 272 GLU A N 1
ATOM 1975 C CA . GLU A 1 272 ? 4.059 42.312 19.703 1 98.38 272 GLU A CA 1
ATOM 1976 C C . GLU A 1 272 ? 5.422 42.062 20.344 1 98.38 272 GLU A C 1
ATOM 1978 O O . GLU A 1 272 ? 5.742 42.625 21.391 1 98.38 272 GLU A O 1
ATOM 1983 N N . MET A 1 273 ? 6.184 41.281 19.734 1 98.31 273 MET A N 1
ATOM 1984 C CA . MET A 1 273 ? 7.504 40.938 20.25 1 98.31 273 MET A CA 1
ATOM 1985 C C . MET A 1 273 ? 8.492 42.062 20.016 1 98.31 273 MET A C 1
ATOM 1987 O O . MET A 1 273 ? 9.539 42.125 20.656 1 98.31 273 MET A O 1
ATOM 1991 N N . GLY A 1 274 ? 8.211 42.938 19.016 1 97.94 274 GLY A N 1
ATOM 1992 C CA . GLY A 1 274 ? 9.062 44.094 18.875 1 97.94 274 GLY A CA 1
ATOM 1993 C C . GLY A 1 274 ? 9.578 44.281 17.453 1 97.94 274 GLY A C 1
ATOM 1994 O O . GLY A 1 274 ? 10.211 45.312 17.156 1 97.94 274 GLY A O 1
ATOM 1995 N N . ALA A 1 275 ? 9.289 43.344 16.547 1 98.06 275 ALA A N 1
ATOM 1996 C CA . ALA A 1 275 ? 9.727 43.5 15.164 1 98.06 275 ALA A CA 1
ATOM 1997 C C . ALA A 1 275 ? 8.984 44.656 14.484 1 98.06 275 ALA A C 1
ATOM 1999 O O . ALA A 1 275 ? 7.809 44.906 14.781 1 98.06 275 ALA A O 1
ATOM 2000 N N . LYS A 1 276 ? 9.648 45.344 13.609 1 98.25 276 LYS A N 1
ATOM 2001 C CA . LYS A 1 276 ? 8.992 46.344 12.766 1 98.25 276 LYS A CA 1
ATOM 2002 C C . LYS A 1 276 ? 8.438 45.719 11.492 1 98.25 276 LYS A C 1
ATOM 2004 O O . LYS A 1 276 ? 9.188 45.125 10.711 1 98.25 276 LYS A O 1
ATOM 2009 N N . ILE A 1 277 ? 7.129 45.844 11.305 1 98.25 277 ILE A N 1
ATOM 2010 C CA . ILE A 1 277 ? 6.5 45.188 10.156 1 98.25 277 ILE A CA 1
ATOM 2011 C C . ILE A 1 277 ? 5.625 46.188 9.414 1 98.25 277 ILE A C 1
ATOM 2013 O O . ILE A 1 277 ? 4.871 46.938 10.031 1 98.25 277 ILE A O 1
ATOM 2017 N N . SER A 1 278 ? 5.824 46.312 8.164 1 98.44 278 SER A N 1
ATOM 2018 C CA . SER A 1 278 ? 4.902 46.938 7.234 1 98.44 278 SER A CA 1
ATOM 2019 C C . SER A 1 278 ? 4.301 45.938 6.262 1 98.44 278 SER A C 1
ATOM 2021 O O . SER A 1 278 ? 5.027 45.188 5.605 1 98.44 278 SER A O 1
ATOM 2023 N N . TRP A 1 279 ? 3.012 45.875 6.234 1 98.31 279 TRP A N 1
ATOM 2024 C CA . TRP A 1 279 ? 2.314 44.875 5.426 1 98.31 279 TRP A CA 1
ATOM 2025 C C . TRP A 1 279 ? 1.315 45.562 4.484 1 98.31 279 TRP A C 1
ATOM 2027 O O . TRP A 1 279 ? 0.27 46.031 4.926 1 98.31 279 TRP A O 1
ATOM 2037 N N . ASP A 1 280 ? 1.682 45.656 3.234 1 98.19 280 ASP A N 1
ATOM 2038 C CA . ASP A 1 280 ? 0.711 46.031 2.213 1 98.19 280 ASP A CA 1
ATOM 2039 C C . ASP A 1 280 ? -0.227 44.875 1.889 1 98.19 280 ASP A C 1
ATOM 2041 O O . ASP A 1 280 ? 0.072 44.031 1.021 1 98.19 280 ASP A O 1
ATOM 2045 N N . ARG A 1 281 ? -1.346 44.875 2.465 1 97.19 281 ARG A N 1
ATOM 2046 C CA . ARG A 1 281 ? -2.299 43.75 2.389 1 97.19 281 ARG A CA 1
ATOM 2047 C C . ARG A 1 281 ? -2.842 43.594 0.972 1 97.19 281 ARG A C 1
ATOM 2049 O O . ARG A 1 281 ? -3.105 42.469 0.524 1 97.19 281 ARG A O 1
ATOM 2056 N N . SER A 1 282 ? -3.002 44.719 0.262 1 96.5 282 SER A N 1
ATOM 2057 C CA . SER A 1 282 ? -3.561 44.688 -1.087 1 96.5 282 SER A CA 1
ATOM 2058 C C . SER A 1 282 ? -2.578 44.062 -2.074 1 96.5 282 SER A C 1
ATOM 2060 O O . SER A 1 282 ? -2.969 43.25 -2.926 1 96.5 282 SER A O 1
ATOM 2062 N N . GLU A 1 283 ? -1.306 44.344 -1.881 1 96.81 283 GLU A N 1
ATOM 2063 C CA . GLU A 1 283 ? -0.276 43.812 -2.781 1 96.81 283 GLU A CA 1
ATOM 2064 C C . GLU A 1 283 ? 0.314 42.531 -2.262 1 96.81 283 GLU A C 1
ATOM 2066 O O . GLU A 1 283 ? 1.005 41.812 -2.994 1 96.81 283 GLU A O 1
ATOM 2071 N N . GLY A 1 284 ? 0.042 42.219 -1.038 1 98 284 GLY A N 1
ATOM 2072 C CA . GLY A 1 284 ? 0.568 41.031 -0.419 1 98 284 GLY A CA 1
ATOM 2073 C C . GLY A 1 284 ? 2.059 41.094 -0.146 1 98 284 GLY A C 1
ATOM 2074 O O . GLY A 1 284 ? 2.771 40.094 -0.291 1 98 284 GLY A O 1
ATOM 2075 N N . VAL A 1 285 ? 2.561 42.25 0.103 1 98.56 285 VAL A N 1
ATOM 2076 C CA . VAL A 1 285 ? 3.98 42.469 0.357 1 98.56 285 VAL A CA 1
ATOM 2077 C C . VAL A 1 285 ? 4.195 42.844 1.82 1 98.56 285 VAL A C 1
ATOM 2079 O O . VAL A 1 285 ? 3.59 43.812 2.314 1 98.56 285 VAL A O 1
ATOM 2082 N N . LEU A 1 286 ? 5.008 42.094 2.508 1 98.69 286 LEU A N 1
ATOM 2083 C CA . LEU A 1 286 ? 5.316 42.344 3.914 1 98.69 286 LEU A CA 1
ATOM 2084 C C . LEU A 1 286 ? 6.801 42.625 4.105 1 98.69 286 LEU A C 1
ATOM 2086 O O . LEU A 1 286 ? 7.645 41.844 3.654 1 98.69 286 LEU A O 1
ATOM 2090 N N . GLU A 1 287 ? 7.094 43.75 4.668 1 98.75 287 GLU A N 1
ATOM 2091 C CA . GLU A 1 287 ? 8.461 44.094 5.043 1 98.75 287 GLU A CA 1
ATOM 2092 C C . GLU A 1 287 ? 8.68 43.969 6.547 1 98.75 287 GLU A C 1
ATOM 2094 O O . GLU A 1 287 ? 7.871 44.469 7.34 1 98.75 287 GLU A O 1
ATOM 2099 N N . ILE A 1 288 ? 9.703 43.312 6.898 1 98.62 288 ILE A N 1
ATOM 2100 C CA . ILE A 1 288 ? 10 43.125 8.312 1 98.62 288 ILE A CA 1
ATOM 2101 C C . ILE A 1 288 ? 11.438 43.562 8.602 1 98.62 288 ILE A C 1
ATOM 2103 O O . ILE A 1 288 ? 12.336 43.344 7.789 1 98.62 288 ILE A O 1
ATOM 2107 N N . GLU A 1 289 ? 11.641 44.156 9.703 1 97.62 289 GLU A N 1
ATOM 2108 C CA . GLU A 1 289 ? 12.938 44.469 10.281 1 97.62 289 GLU A CA 1
ATOM 2109 C C . GLU A 1 289 ? 13.055 43.938 11.703 1 97.62 289 GLU A C 1
ATOM 2111 O O . GLU A 1 289 ? 12.273 44.312 12.578 1 97.62 289 GLU A O 1
ATOM 2116 N N . GLY A 1 290 ? 14.039 43.031 11.859 1 93.25 290 GLY A N 1
ATOM 2117 C CA . GLY A 1 290 ? 14.281 42.469 13.188 1 93.25 290 GLY A CA 1
ATOM 2118 C C . GLY A 1 290 ? 14.852 43.5 14.156 1 93.25 290 GLY A C 1
ATOM 2119 O O . GLY A 1 290 ? 15.617 44.375 13.758 1 93.25 290 GLY A O 1
ATOM 2120 N N . ARG A 1 291 ? 14.422 43.406 15.383 1 87.25 291 ARG A N 1
ATOM 2121 C CA . ARG A 1 291 ? 14.93 44.25 16.469 1 87.25 291 ARG A CA 1
ATOM 2122 C C . ARG A 1 291 ? 15.094 43.438 17.75 1 87.25 291 ARG A C 1
ATOM 2124 O O . ARG A 1 291 ? 15.156 42.188 17.703 1 87.25 291 ARG A O 1
ATOM 2131 N N . ASP A 1 292 ? 15.281 44.219 18.859 1 92 292 ASP A N 1
ATOM 2132 C CA . ASP A 1 292 ? 15.273 43.5 20.141 1 92 292 ASP A CA 1
ATOM 2133 C C . ASP A 1 292 ? 13.883 42.938 20.438 1 92 292 ASP A C 1
ATOM 2135 O O . ASP A 1 292 ? 12.922 43.688 20.594 1 92 292 ASP A O 1
ATOM 2139 N N . LEU A 1 293 ? 13.805 41.625 20.406 1 96.94 293 LEU A N 1
ATOM 2140 C CA . LEU A 1 293 ? 12.531 40.969 20.641 1 96.94 293 LEU A CA 1
ATOM 2141 C C . LEU A 1 293 ? 12.289 40.75 22.125 1 96.94 293 LEU A C 1
ATOM 2143 O O . LEU A 1 293 ? 13.234 40.562 22.891 1 96.94 293 LEU A O 1
ATOM 2147 N N . SER A 1 294 ? 11.07 40.844 22.5 1 98.12 294 SER A N 1
ATOM 2148 C CA . SER A 1 294 ? 10.656 40.562 23.875 1 98.12 294 SER A CA 1
ATOM 2149 C C . SER A 1 294 ? 9.68 39.375 23.922 1 98.12 294 SER A C 1
ATOM 2151 O O . SER A 1 294 ? 8.914 39.156 22.984 1 98.12 294 SER A O 1
ATOM 2153 N N . GLY A 1 295 ? 9.742 38.688 25.016 1 97.88 295 GLY A N 1
ATOM 2154 C CA . GLY A 1 295 ? 8.852 37.531 25.203 1 97.88 295 GLY A CA 1
ATOM 2155 C C . GLY A 1 295 ? 7.383 37.938 25.234 1 97.88 295 GLY A C 1
ATOM 2156 O O . GLY A 1 295 ? 7.047 39.062 25.641 1 97.88 295 GLY A O 1
ATOM 2157 N N . VAL A 1 296 ? 6.531 37.031 24.797 1 98.38 296 VAL A N 1
ATOM 2158 C CA . VAL A 1 296 ? 5.086 37.25 24.781 1 98.38 296 VAL A CA 1
ATOM 2159 C C . VAL A 1 296 ? 4.363 35.969 25.188 1 98.38 296 VAL A C 1
ATOM 2161 O O . VAL A 1 296 ? 4.969 34.906 25.25 1 98.38 296 VAL A O 1
ATOM 2164 N N . GLU A 1 297 ? 3.137 36.062 25.578 1 98.38 297 GLU A N 1
ATOM 2165 C CA . GLU A 1 297 ? 2.256 34.906 25.781 1 98.38 297 GLU A CA 1
ATOM 2166 C C . GLU A 1 297 ? 1.361 34.688 24.562 1 98.38 297 GLU A C 1
ATOM 2168 O O . GLU A 1 297 ? 0.696 35.594 24.094 1 98.38 297 GLU A O 1
ATOM 2173 N N . VAL A 1 298 ? 1.404 33.5 24.016 1 98.12 298 VAL A N 1
ATOM 2174 C CA . VAL A 1 298 ? 0.668 33.188 22.797 1 98.12 298 VAL A CA 1
ATOM 2175 C C . VAL A 1 298 ? -0.303 32.031 23.047 1 98.12 298 VAL A C 1
ATOM 2177 O O . VAL A 1 298 ? 0.079 31 23.609 1 98.12 298 VAL A O 1
ATOM 2180 N N . ASP A 1 299 ? -1.564 32.188 22.719 1 97.12 299 ASP A N 1
ATOM 2181 C CA . ASP A 1 299 ? -2.549 31.125 22.656 1 97.12 299 ASP A CA 1
ATOM 2182 C C . ASP A 1 299 ? -2.482 30.406 21.297 1 97.12 299 ASP A C 1
ATOM 2184 O O . ASP A 1 299 ? -2.857 30.969 20.281 1 97.12 299 ASP A O 1
ATOM 2188 N N . ALA A 1 300 ? -2.018 29.141 21.312 1 95.31 300 ALA A N 1
ATOM 2189 C CA . ALA A 1 300 ? -1.758 28.422 20.062 1 95.31 300 ALA A CA 1
ATOM 2190 C C . ALA A 1 300 ? -2.971 27.609 19.641 1 95.31 300 ALA A C 1
ATOM 2192 O O . ALA A 1 300 ? -2.902 26.844 18.672 1 95.31 300 ALA A O 1
ATOM 2193 N N . SER A 1 301 ? -4.176 27.766 20.219 1 93.69 301 SER A N 1
ATOM 2194 C CA . SER A 1 301 ? -5.371 26.984 19.922 1 93.69 301 SER A CA 1
ATOM 2195 C C . SER A 1 301 ? -5.773 27.125 18.469 1 93.69 301 SER A C 1
ATOM 2197 O O . SER A 1 301 ? -6.293 26.188 17.859 1 93.69 301 SER A O 1
ATOM 2199 N N . LEU A 1 302 ? -5.457 28.297 17.891 1 93.31 302 LEU A N 1
ATOM 2200 C CA . LEU A 1 302 ? -5.891 28.578 16.531 1 93.31 302 LEU A CA 1
ATOM 2201 C C . LEU A 1 302 ? -4.719 28.484 15.555 1 93.31 302 LEU A C 1
ATOM 2203 O O . LEU A 1 302 ? -4.914 28.516 14.336 1 93.31 302 LEU A O 1
ATOM 2207 N N . THR A 1 303 ? -3.484 28.344 16.094 1 95 303 THR A N 1
ATOM 2208 C CA . THR A 1 303 ? -2.297 28.422 15.25 1 95 303 THR A CA 1
ATOM 2209 C C . THR A 1 303 ? -1.285 27.344 15.648 1 95 303 THR A C 1
ATOM 2211 O O . THR A 1 303 ? -0.113 27.641 15.883 1 95 303 THR A O 1
ATOM 2214 N N . PRO A 1 304 ? -1.77 26.109 15.625 1 92.88 304 PRO A N 1
ATOM 2215 C CA . PRO A 1 304 ? -0.885 25.047 16.094 1 92.88 304 PRO A CA 1
ATOM 2216 C C . PRO A 1 304 ? 0.414 24.953 15.297 1 92.88 304 PRO A C 1
ATOM 2218 O O . PRO A 1 304 ? 1.461 24.609 15.852 1 92.88 304 PRO A O 1
ATOM 2221 N N . ASP A 1 305 ? 0.426 25.312 14.07 1 95.38 305 ASP A N 1
ATOM 2222 C CA . ASP A 1 305 ? 1.574 25.109 13.188 1 95.38 305 ASP A CA 1
ATOM 2223 C C . ASP A 1 305 ? 2.635 26.188 13.43 1 95.38 305 ASP A C 1
ATOM 2225 O O . ASP A 1 305 ? 3.768 26.062 12.961 1 95.38 305 ASP A O 1
ATOM 2229 N N . LEU A 1 306 ? 2.373 27.219 14.258 1 98.25 306 LEU A N 1
ATOM 2230 C CA . LEU A 1 306 ? 3.33 28.281 14.555 1 98.25 306 LEU A CA 1
ATOM 2231 C C . LEU A 1 306 ? 4.164 27.922 15.781 1 98.25 306 LEU A C 1
ATOM 2233 O O . LEU A 1 306 ? 5.172 28.578 16.062 1 98.25 306 LEU A O 1
ATOM 2237 N N . VAL A 1 307 ? 3.775 26.859 16.5 1 98.44 307 VAL A N 1
ATOM 2238 C CA . VAL A 1 307 ? 4.363 26.562 17.812 1 98.44 307 VAL A CA 1
ATOM 2239 C C . VAL A 1 307 ? 5.875 26.406 17.672 1 98.44 307 VAL A C 1
ATOM 2241 O O . VAL A 1 307 ? 6.637 27 18.438 1 98.44 307 VAL A O 1
ATOM 2244 N N . PRO A 1 308 ? 6.367 25.656 16.656 1 98.69 308 PRO A N 1
ATOM 2245 C CA . PRO A 1 308 ? 7.824 25.547 16.547 1 98.69 308 PRO A CA 1
ATOM 2246 C C . PRO A 1 308 ? 8.492 26.891 16.297 1 98.69 308 PRO A C 1
ATOM 2248 O O . PRO A 1 308 ? 9.523 27.203 16.891 1 98.69 308 PRO A O 1
ATOM 2251 N N . THR A 1 309 ? 7.914 27.719 15.43 1 98.69 309 THR A N 1
ATOM 2252 C CA . THR A 1 309 ? 8.453 29.031 15.117 1 98.69 309 THR A CA 1
ATOM 2253 C C . THR A 1 309 ? 8.484 29.906 16.359 1 98.69 309 THR A C 1
ATOM 2255 O O . THR A 1 309 ? 9.492 30.562 16.641 1 98.69 309 THR A O 1
ATOM 2258 N N . ILE A 1 310 ? 7.402 29.922 17.125 1 98.75 310 ILE A N 1
ATOM 2259 C CA . ILE A 1 310 ? 7.281 30.75 18.312 1 98.75 310 ILE A CA 1
ATOM 2260 C C . ILE A 1 310 ? 8.289 30.297 19.375 1 98.75 310 ILE A C 1
ATOM 2262 O O . ILE A 1 310 ? 8.859 31.125 20.094 1 98.75 310 ILE A O 1
ATOM 2266 N N . ALA A 1 311 ? 8.492 29 19.453 1 98.69 311 ALA A N 1
ATOM 2267 C CA . ALA A 1 311 ? 9.461 28.469 20.406 1 98.69 311 ALA A CA 1
ATOM 2268 C C . ALA A 1 311 ? 10.859 29.016 20.125 1 98.69 311 ALA A C 1
ATOM 2270 O O . ALA A 1 311 ? 11.57 29.422 21.047 1 98.69 311 ALA A O 1
ATOM 2271 N N . VAL A 1 312 ? 11.281 29.062 18.906 1 98.69 312 VAL A N 1
ATOM 2272 C CA . VAL A 1 312 ? 12.586 29.578 18.531 1 98.69 312 VAL A CA 1
ATOM 2273 C C . VAL A 1 312 ? 12.656 31.078 18.828 1 98.69 312 VAL A C 1
ATOM 2275 O O . VAL A 1 312 ? 13.641 31.562 19.391 1 98.69 312 VAL A O 1
ATOM 2278 N N . LEU A 1 313 ? 11.562 31.828 18.438 1 98.62 313 LEU A N 1
ATOM 2279 C CA . LEU A 1 313 ? 11.492 33.25 18.734 1 98.62 313 LEU A CA 1
ATOM 2280 C C . LEU A 1 313 ? 11.648 33.531 20.219 1 98.62 313 LEU A C 1
ATOM 2282 O O . LEU A 1 313 ? 12.398 34.406 20.625 1 98.62 313 LEU A O 1
ATOM 2286 N N . GLY A 1 314 ? 10.961 32.719 21.016 1 98.5 314 GLY A N 1
ATOM 2287 C CA . GLY A 1 314 ? 11.016 32.875 22.453 1 98.5 314 GLY A CA 1
ATOM 2288 C C . GLY A 1 314 ? 12.391 32.625 23.031 1 98.5 314 GLY A C 1
ATOM 2289 O O . GLY A 1 314 ? 12.797 33.25 24 1 98.5 314 GLY A O 1
ATOM 2290 N N . ALA A 1 315 ? 13.117 31.672 22.453 1 98.06 315 ALA A N 1
ATOM 2291 C CA . ALA A 1 315 ? 14.445 31.297 22.938 1 98.06 315 ALA A CA 1
ATOM 2292 C C . ALA A 1 315 ? 15.438 32.438 22.719 1 98.06 315 ALA A C 1
ATOM 2294 O O . ALA A 1 315 ? 16.438 32.531 23.422 1 98.06 315 ALA A O 1
ATOM 2295 N N . VAL A 1 316 ? 15.188 33.281 21.75 1 97.19 316 VAL A N 1
ATOM 2296 C CA . VAL A 1 316 ? 16.109 34.344 21.375 1 97.19 316 VAL A CA 1
ATOM 2297 C C . VAL A 1 316 ? 15.664 35.656 22.016 1 97.19 316 VAL A C 1
ATOM 2299 O O . VAL A 1 316 ? 16.484 36.562 22.266 1 97.19 316 VAL A O 1
ATOM 2302 N N . ALA A 1 317 ? 14.391 35.844 22.297 1 97.31 317 ALA A N 1
ATOM 2303 C CA . ALA A 1 317 ? 13.797 37.094 22.797 1 97.31 317 ALA A CA 1
ATOM 2304 C C . ALA A 1 317 ? 14.211 37.344 24.234 1 97.31 317 ALA A C 1
ATOM 2306 O O . ALA A 1 317 ? 14.57 36.406 24.969 1 97.31 317 ALA A O 1
ATOM 2307 N N . GLU A 1 318 ? 14.211 38.562 24.594 1 97.38 318 GLU A N 1
ATOM 2308 C CA . GLU A 1 318 ? 14.406 38.938 26 1 97.38 318 GLU A CA 1
ATOM 2309 C C . GLU A 1 318 ? 13.164 38.625 26.828 1 97.38 318 GLU A C 1
ATOM 2311 O O . GLU A 1 318 ? 12.047 38.969 26.422 1 97.38 318 GLU A O 1
ATOM 2316 N N . GLY A 1 319 ? 13.375 37.969 27.938 1 97.81 319 GLY A N 1
ATOM 2317 C CA . GLY A 1 319 ? 12.258 37.688 28.812 1 97.81 319 GLY A CA 1
ATOM 2318 C C . GLY A 1 319 ? 11.609 36.344 28.562 1 97.81 319 GLY A C 1
ATOM 2319 O O . GLY A 1 319 ? 12.234 35.438 28 1 97.81 319 GLY A O 1
ATOM 2320 N N . ARG A 1 320 ? 10.414 36.25 29.047 1 98.06 320 ARG A N 1
ATOM 2321 C CA . ARG A 1 320 ? 9.719 34.969 29.062 1 98.06 320 ARG A CA 1
ATOM 2322 C C . ARG A 1 320 ? 8.664 34.906 27.969 1 98.06 320 ARG A C 1
ATOM 2324 O O . ARG A 1 320 ? 7.902 35.844 27.766 1 98.06 320 ARG A O 1
ATOM 2331 N N . THR A 1 321 ? 8.656 33.875 27.172 1 98.5 321 THR A N 1
ATOM 2332 C CA . THR A 1 321 ? 7.613 33.531 26.203 1 98.5 321 THR A CA 1
ATOM 2333 C C . THR A 1 321 ? 6.828 32.312 26.641 1 98.5 321 THR A C 1
ATOM 2335 O O . THR A 1 321 ? 7.414 31.312 27.047 1 98.5 321 THR A O 1
ATOM 2338 N N . VAL A 1 322 ? 5.488 32.375 26.656 1 98.75 322 VAL A N 1
ATOM 2339 C CA . VAL A 1 322 ? 4.629 31.25 27.047 1 98.75 322 VAL A CA 1
ATOM 2340 C C . VAL A 1 322 ? 3.699 30.891 25.891 1 98.75 322 VAL A C 1
ATOM 2342 O O . VAL A 1 322 ? 3.008 31.75 25.344 1 98.75 322 VAL A O 1
ATOM 2345 N N . VAL A 1 323 ? 3.732 29.656 25.453 1 98.5 323 VAL A N 1
ATOM 2346 C CA . VAL A 1 323 ? 2.77 29.094 24.516 1 98.5 323 VAL A CA 1
ATOM 2347 C C . VAL A 1 323 ? 1.763 28.234 25.266 1 98.5 323 VAL A C 1
ATOM 2349 O O . VAL A 1 323 ? 2.146 27.312 26 1 98.5 323 VAL A O 1
ATOM 2352 N N . ARG A 1 324 ? 0.493 28.516 25.062 1 97.62 324 ARG A N 1
ATOM 2353 C CA . ARG A 1 324 ? -0.553 27.766 25.766 1 97.62 324 ARG A CA 1
ATOM 2354 C C . ARG A 1 324 ? -1.545 27.172 24.766 1 97.62 324 ARG A C 1
ATOM 2356 O O . ARG A 1 324 ? -1.538 27.516 23.594 1 97.62 324 ARG A O 1
ATOM 2363 N N . ASN A 1 325 ? -2.334 26.172 25.234 1 95.56 325 ASN A N 1
ATOM 2364 C CA . ASN A 1 325 ? -3.428 25.531 24.5 1 95.56 325 ASN A CA 1
ATOM 2365 C C . ASN A 1 325 ? -2.93 24.859 23.234 1 95.56 325 ASN A C 1
ATOM 2367 O O . ASN A 1 325 ? -3.516 25.031 22.172 1 95.56 325 ASN A O 1
ATOM 2371 N N . ALA A 1 326 ? -1.758 24.109 23.375 1 95.62 326 ALA A N 1
ATOM 2372 C CA . ALA A 1 326 ? -1.121 23.484 22.219 1 95.62 326 ALA A CA 1
ATOM 2373 C C . ALA A 1 326 ? -1.054 21.969 22.391 1 95.62 326 ALA A C 1
ATOM 2375 O O . ALA A 1 326 ? -0.145 21.328 21.859 1 95.62 326 ALA A O 1
ATOM 2376 N N . GLU A 1 327 ? -1.999 21.406 23.172 1 93.88 327 GLU A N 1
ATOM 2377 C CA . GLU A 1 327 ? -1.978 19.969 23.406 1 93.88 327 GLU A CA 1
ATOM 2378 C C . GLU A 1 327 ? -2.084 19.172 22.109 1 93.88 327 GLU A C 1
ATOM 2380 O O . GLU A 1 327 ? -1.464 18.125 21.953 1 93.88 327 GLU A O 1
ATOM 2385 N N . HIS A 1 328 ? -2.816 19.641 21.172 1 90.88 328 HIS A N 1
ATOM 2386 C CA . HIS A 1 328 ? -3.145 18.906 19.953 1 90.88 328 HIS A CA 1
ATOM 2387 C C . HIS A 1 328 ? -1.941 18.828 19.016 1 90.88 328 HIS A C 1
ATOM 2389 O O . HIS A 1 328 ? -1.92 18 18.109 1 90.88 328 HIS A O 1
ATOM 2395 N N . VAL A 1 329 ? -0.806 19.656 19.25 1 94.5 329 VAL A N 1
ATOM 2396 C CA . VAL A 1 329 ? 0.352 19.609 18.359 1 94.5 329 VAL A CA 1
ATOM 2397 C C . VAL A 1 329 ? 1.225 18.406 18.719 1 94.5 329 VAL A C 1
ATOM 2399 O O . VAL A 1 329 ? 2.158 18.062 18 1 94.5 329 VAL A O 1
ATOM 2402 N N . ARG A 1 330 ? 0.815 17.703 19.844 1 94.62 330 ARG A N 1
ATOM 2403 C CA . ARG A 1 330 ? 1.516 16.484 20.25 1 94.62 330 ARG A CA 1
ATOM 2404 C C . ARG A 1 330 ? 1.17 15.32 19.328 1 94.62 330 ARG A C 1
ATOM 2406 O O . ARG A 1 330 ? 1.866 14.305 19.312 1 94.62 330 ARG A O 1
ATOM 2413 N N . HIS A 1 331 ? 0.042 15.445 18.5 1 90.75 331 HIS A N 1
ATOM 2414 C CA . HIS A 1 331 ? -0.462 14.344 17.688 1 90.75 331 HIS A CA 1
ATOM 2415 C C . HIS A 1 331 ? -0.212 14.586 16.203 1 90.75 331 HIS A C 1
ATOM 2417 O O . HIS A 1 331 ? -0.839 13.953 15.352 1 90.75 331 HIS A O 1
ATOM 2423 N N . LYS A 1 332 ? 0.688 15.445 15.898 1 93.06 332 LYS A N 1
ATOM 2424 C CA . LYS A 1 332 ? 1.06 15.734 14.516 1 93.06 332 LYS A CA 1
ATOM 2425 C C . LYS A 1 332 ? 2.105 14.75 14.008 1 93.06 332 LYS A C 1
ATOM 2427 O O . LYS A 1 332 ? 2.059 13.562 14.336 1 93.06 332 LYS A O 1
ATOM 2432 N N . GLU A 1 333 ? 2.99 15.117 13.078 1 93.06 333 GLU A N 1
ATOM 2433 C CA . GLU A 1 333 ? 4.039 14.227 12.578 1 93.06 333 GLU A CA 1
ATOM 2434 C C . GLU A 1 333 ? 4.895 13.695 13.727 1 93.06 333 GLU A C 1
ATOM 2436 O O . GLU A 1 333 ? 5.355 12.555 13.688 1 93.06 333 GLU A O 1
ATOM 2441 N N . THR A 1 334 ? 5.113 14.547 14.68 1 95.94 334 THR A N 1
ATOM 2442 C CA . THR A 1 334 ? 5.793 14.242 15.93 1 95.94 334 THR A CA 1
ATOM 2443 C C . THR A 1 334 ? 5.145 14.984 17.094 1 95.94 334 THR A C 1
ATOM 2445 O O . THR A 1 334 ? 4.207 15.758 16.906 1 95.94 334 THR A O 1
ATOM 2448 N N . ASP A 1 335 ? 5.492 14.602 18.344 1 97.19 335 ASP A N 1
ATOM 2449 C CA . ASP A 1 335 ? 5.164 15.445 19.484 1 97.19 335 ASP A CA 1
ATOM 2450 C C . ASP A 1 335 ? 5.969 16.75 19.453 1 97.19 335 ASP A C 1
ATOM 2452 O O . ASP A 1 335 ? 7.066 16.812 20.016 1 97.19 335 ASP A O 1
ATOM 2456 N N . ARG A 1 336 ? 5.391 17.766 18.875 1 98 336 ARG A N 1
ATOM 2457 C CA . ARG A 1 336 ? 6.141 18.984 18.578 1 98 336 ARG A CA 1
ATOM 2458 C C . ARG A 1 336 ? 6.516 19.734 19.859 1 98 336 ARG A C 1
ATOM 2460 O O . ARG A 1 336 ? 7.531 20.422 19.891 1 98 336 ARG A O 1
ATOM 2467 N N . LEU A 1 337 ? 5.699 19.609 20.922 1 98.56 337 LEU A N 1
ATOM 2468 C CA . LEU A 1 337 ? 6.074 20.219 22.188 1 98.56 337 LEU A CA 1
ATOM 2469 C C . LEU A 1 337 ? 7.344 19.594 22.75 1 98.56 337 LEU A C 1
ATOM 2471 O O . LEU A 1 337 ? 8.289 20.297 23.109 1 98.56 337 LEU A O 1
ATOM 2475 N N . ARG A 1 338 ? 7.32 18.266 22.781 1 98.44 338 ARG A N 1
ATOM 2476 C CA . ARG A 1 338 ? 8.484 17.531 23.266 1 98.44 338 ARG A CA 1
ATOM 2477 C C . ARG A 1 338 ? 9.695 17.766 22.375 1 98.44 338 ARG A C 1
ATOM 2479 O O . ARG A 1 338 ? 10.805 18 22.859 1 98.44 338 ARG A O 1
ATOM 2486 N N . ALA A 1 339 ? 9.492 17.719 21.078 1 98.56 339 ALA A N 1
ATOM 2487 C CA . ALA A 1 339 ? 10.586 17.891 20.125 1 98.56 339 ALA A CA 1
ATOM 2488 C C . ALA A 1 339 ? 11.273 19.234 20.297 1 98.56 339 ALA A C 1
ATOM 2490 O O . ALA A 1 339 ? 12.508 19.297 20.375 1 98.56 339 ALA A O 1
ATOM 2491 N N . MET A 1 340 ? 10.492 20.297 20.406 1 98.69 340 MET A N 1
ATOM 2492 C CA . MET A 1 340 ? 11.062 21.641 20.562 1 98.69 340 MET A CA 1
ATOM 2493 C C . MET A 1 340 ? 11.766 21.781 21.906 1 98.69 340 MET A C 1
ATOM 2495 O O . MET A 1 340 ? 12.836 22.391 21.984 1 98.69 340 MET A O 1
ATOM 2499 N N . ALA A 1 341 ? 11.125 21.25 22.969 1 98.69 341 ALA A N 1
ATOM 2500 C CA . ALA A 1 341 ? 11.727 21.312 24.297 1 98.69 341 ALA A CA 1
ATOM 2501 C C . ALA A 1 341 ? 13.086 20.625 24.312 1 98.69 341 ALA A C 1
ATOM 2503 O O . ALA A 1 341 ? 14.062 21.156 24.828 1 98.69 341 ALA A O 1
ATOM 2504 N N . VAL A 1 342 ? 13.164 19.453 23.719 1 98.69 342 VAL A N 1
ATOM 2505 C CA . VAL A 1 342 ? 14.375 18.641 23.719 1 98.69 342 VAL A CA 1
ATOM 2506 C C . VAL A 1 342 ? 15.445 19.297 22.859 1 98.69 342 VAL A C 1
ATOM 2508 O O . VAL A 1 342 ? 16.578 19.484 23.312 1 98.69 342 VAL A O 1
ATOM 2511 N N . GLU A 1 343 ? 15.102 19.656 21.656 1 98.75 343 GLU A N 1
ATOM 2512 C CA . GLU A 1 343 ? 16.109 20.094 20.688 1 98.75 343 GLU A CA 1
ATOM 2513 C C . GLU A 1 343 ? 16.625 21.5 21.047 1 98.75 343 GLU A C 1
ATOM 2515 O O . GLU A 1 343 ? 17.812 21.781 20.891 1 98.75 343 GLU A O 1
ATOM 2520 N N . LEU A 1 344 ? 15.758 22.469 21.469 1 98.75 344 LEU A N 1
ATOM 2521 C CA . LEU A 1 344 ? 16.219 23.797 21.875 1 98.75 344 LEU A CA 1
ATOM 2522 C C . LEU A 1 344 ? 17.062 23.719 23.141 1 98.75 344 LEU A C 1
ATOM 2524 O O . LEU A 1 344 ? 18 24.516 23.312 1 98.75 344 LEU A O 1
ATOM 2528 N N . SER A 1 345 ? 16.734 22.75 24.031 1 98.62 345 SER A N 1
ATOM 2529 C CA . SER A 1 345 ? 17.562 22.562 25.219 1 98.62 345 SER A CA 1
ATOM 2530 C C . SER A 1 345 ? 18.984 22.156 24.844 1 98.62 345 SER A C 1
ATOM 2532 O O . SER A 1 345 ? 19.953 22.578 25.5 1 98.62 345 SER A O 1
ATOM 2534 N N . LYS A 1 346 ? 19.094 21.312 23.828 1 98.62 346 LYS A N 1
ATOM 2535 C CA . LYS A 1 346 ? 20.422 20.938 23.344 1 98.62 346 LYS A CA 1
ATOM 2536 C C . LYS A 1 346 ? 21.234 22.172 22.938 1 98.62 346 LYS A C 1
ATOM 2538 O O . LYS A 1 346 ? 22.453 22.172 23.031 1 98.62 346 LYS A O 1
ATOM 2543 N N . MET A 1 347 ? 20.516 23.25 22.609 1 98.69 347 MET A N 1
ATOM 2544 C CA . MET A 1 347 ? 21.156 24.469 22.141 1 98.69 347 MET A CA 1
ATOM 2545 C C . MET A 1 347 ? 21.344 25.469 23.281 1 98.69 347 MET A C 1
ATOM 2547 O O . MET A 1 347 ? 21.734 26.609 23.047 1 98.69 347 MET A O 1
ATOM 2551 N N . GLY A 1 348 ? 20.953 25.047 24.484 1 98.06 348 GLY A N 1
ATOM 2552 C CA . GLY A 1 348 ? 21.219 25.859 25.656 1 98.06 348 GLY A CA 1
ATOM 2553 C C . GLY A 1 348 ? 20.016 26.672 26.109 1 98.06 348 GLY A C 1
ATOM 2554 O O . GLY A 1 348 ? 20.094 27.406 27.094 1 98.06 348 GLY A O 1
ATOM 2555 N N . ALA A 1 349 ? 18.891 26.516 25.469 1 98 349 ALA A N 1
ATOM 2556 C CA . ALA A 1 349 ? 17.703 27.281 25.828 1 98 349 ALA A CA 1
ATOM 2557 C C . ALA A 1 349 ? 17.125 26.781 27.156 1 98 349 ALA A C 1
ATOM 2559 O O . ALA A 1 349 ? 17.172 25.594 27.453 1 98 349 ALA A O 1
ATOM 2560 N N . LYS A 1 350 ? 16.656 27.703 27.906 1 98.12 350 LYS A N 1
ATOM 2561 C CA . LYS A 1 350 ? 15.844 27.359 29.078 1 98.12 350 LYS A CA 1
ATOM 2562 C C . LYS A 1 350 ? 14.367 27.219 28.703 1 98.12 350 LYS A C 1
ATOM 2564 O O . LYS A 1 350 ? 13.625 28.203 28.703 1 98.12 350 LYS A O 1
ATOM 2569 N N . ILE A 1 351 ? 13.945 26.031 28.5 1 98.25 351 ILE A N 1
ATOM 2570 C CA . ILE A 1 351 ? 12.602 25.75 28.016 1 98.25 351 ILE A CA 1
ATOM 2571 C C . ILE A 1 351 ? 11.969 24.625 28.844 1 98.25 351 ILE A C 1
ATOM 2573 O O . ILE A 1 351 ? 12.617 23.625 29.141 1 98.25 351 ILE A O 1
ATOM 2577 N N . SER A 1 352 ? 10.766 24.828 29.281 1 98.19 352 SER A N 1
ATOM 2578 C CA . SER A 1 352 ? 10 23.828 30.016 1 98.19 352 SER A CA 1
ATOM 2579 C C . SER A 1 352 ? 8.789 23.375 29.219 1 98.19 352 SER A C 1
ATOM 2581 O O . SER A 1 352 ? 8.055 24.188 28.656 1 98.19 352 SER A O 1
ATOM 2583 N N . GLU A 1 353 ? 8.633 22.062 29.172 1 98.19 353 GLU A N 1
ATOM 2584 C CA . GLU A 1 353 ? 7.504 21.422 28.484 1 98.19 353 GLU A CA 1
ATOM 2585 C C . GLU A 1 353 ? 6.32 21.234 29.422 1 98.19 353 GLU A C 1
ATOM 2587 O O . GLU A 1 353 ? 6.488 20.828 30.578 1 98.19 353 GLU A O 1
ATOM 2592 N N . ARG A 1 354 ? 5.203 21.688 29.047 1 97.62 354 ARG A N 1
ATOM 2593 C CA . ARG A 1 354 ? 3.934 21.406 29.719 1 97.62 354 ARG A CA 1
ATOM 2594 C C . ARG A 1 354 ? 3.055 20.5 28.859 1 97.62 354 ARG A C 1
ATOM 2596 O O . ARG A 1 354 ? 3.318 20.312 27.672 1 97.62 354 ARG A O 1
ATOM 2603 N N . PRO A 1 355 ? 2.014 19.922 29.438 1 96.44 355 PRO A N 1
ATOM 2604 C CA . PRO A 1 355 ? 1.114 19.078 28.641 1 96.44 355 PRO A CA 1
ATOM 2605 C C . PRO A 1 355 ? 0.473 19.828 27.484 1 96.44 355 PRO A C 1
ATOM 2607 O O . PRO A 1 355 ? 0.225 19.234 26.422 1 96.44 355 PRO A O 1
ATOM 2610 N N . ASP A 1 356 ? 0.294 21.125 27.734 1 96.44 356 ASP A N 1
ATOM 2611 C CA . ASP A 1 356 ? -0.454 21.875 26.734 1 96.44 356 ASP A CA 1
ATOM 2612 C C . ASP A 1 356 ? 0.355 23.078 26.219 1 96.44 356 ASP A C 1
ATOM 2614 O O . ASP A 1 356 ? -0.214 24.062 25.75 1 96.44 356 ASP A O 1
ATOM 2618 N N . GLY A 1 357 ? 1.728 23.016 26.438 1 98.06 357 GLY A N 1
ATOM 2619 C CA . GLY A 1 357 ? 2.447 24.188 25.953 1 98.06 357 GLY A CA 1
ATOM 2620 C C . GLY A 1 357 ? 3.916 24.188 26.328 1 98.06 357 GLY A C 1
ATOM 2621 O O . GLY A 1 357 ? 4.484 23.125 26.625 1 98.06 357 GLY A O 1
ATOM 2622 N N . LEU A 1 358 ? 4.527 25.328 26.188 1 98.75 358 LEU A N 1
ATOM 2623 C CA . LEU A 1 358 ? 5.941 25.562 26.469 1 98.75 358 LEU A CA 1
ATOM 2624 C C . LEU A 1 358 ? 6.145 26.859 27.234 1 98.75 358 LEU A C 1
ATOM 2626 O O . LEU A 1 358 ? 5.402 27.812 27.047 1 98.75 358 LEU A O 1
ATOM 2630 N N . VAL A 1 359 ? 7.082 26.891 28.109 1 98.81 359 VAL A N 1
ATOM 2631 C CA . VAL A 1 359 ? 7.59 28.094 28.75 1 98.81 359 VAL A CA 1
ATOM 2632 C C . VAL A 1 359 ? 9.07 28.266 28.422 1 98.81 359 VAL A C 1
ATOM 2634 O O . VAL A 1 359 ? 9.883 27.375 28.719 1 98.81 359 VAL A O 1
ATOM 2637 N N . ILE A 1 360 ? 9.383 29.375 27.859 1 98.5 360 ILE A N 1
ATOM 2638 C CA . ILE A 1 360 ? 10.742 29.594 27.375 1 98.5 360 ILE A CA 1
ATOM 2639 C C . ILE A 1 360 ? 11.32 30.859 27.984 1 98.5 360 ILE A C 1
ATOM 2641 O O . ILE A 1 360 ? 10.711 31.938 27.906 1 98.5 360 ILE A O 1
ATOM 2645 N N . GLU A 1 361 ? 12.414 30.766 28.656 1 97.94 361 GLU A N 1
ATOM 2646 C CA . GLU A 1 361 ? 13.188 31.938 29.078 1 97.94 361 GLU A CA 1
ATOM 2647 C C . GLU A 1 361 ? 14.242 32.312 28.031 1 97.94 361 GLU A C 1
ATOM 2649 O O . GLU A 1 361 ? 15.172 31.547 27.781 1 97.94 361 GLU A O 1
ATOM 2654 N N . GLY A 1 362 ? 13.977 33.531 27.484 1 95 362 GLY A N 1
ATOM 2655 C CA . GLY A 1 362 ? 14.844 33.969 26.406 1 95 362 GLY A CA 1
ATOM 2656 C C . GLY A 1 362 ? 16.281 34.125 26.828 1 95 362 GLY A C 1
ATOM 2657 O O . GLY A 1 362 ? 16.562 34.5 27.984 1 95 362 GLY A O 1
ATOM 2658 N N . GLY A 1 363 ? 17.078 33.906 25.828 1 89.62 363 GLY A N 1
ATOM 2659 C CA . GLY A 1 363 ? 18.516 34.031 26.016 1 89.62 363 GLY A CA 1
ATOM 2660 C C . GLY A 1 363 ? 19.328 33.688 24.781 1 89.62 363 GLY A C 1
ATOM 2661 O O . GLY A 1 363 ? 18.828 33.844 23.656 1 89.62 363 GLY A O 1
ATOM 2662 N N . GLY A 1 364 ? 20.594 33.312 25 1 89.62 364 GLY A N 1
ATOM 2663 C CA . GLY A 1 364 ? 21.469 32.969 23.891 1 89.62 364 GLY A CA 1
ATOM 2664 C C . GLY A 1 364 ? 21.438 31.5 23.547 1 89.62 364 GLY A C 1
ATOM 2665 O O . GLY A 1 364 ? 21.203 30.656 24.406 1 89.62 364 GLY A O 1
ATOM 2666 N N . LEU A 1 365 ? 21.5 31.25 22.25 1 97.69 365 LEU A N 1
ATOM 2667 C CA . LEU A 1 365 ? 21.594 29.875 21.75 1 97.69 365 LEU A CA 1
ATOM 2668 C C . LEU A 1 365 ? 23.016 29.547 21.328 1 97.69 365 LEU A C 1
ATOM 2670 O O . LEU A 1 365 ? 23.766 30.438 20.906 1 97.69 365 LEU A O 1
ATOM 2674 N N . ARG A 1 366 ? 23.391 28.344 21.5 1 98.12 366 ARG A N 1
ATOM 2675 C CA . ARG A 1 366 ? 24.688 27.859 21.031 1 98.12 366 ARG A CA 1
ATOM 2676 C C . ARG A 1 366 ? 24.516 26.734 20.016 1 98.12 366 ARG A C 1
ATOM 2678 O O . ARG A 1 366 ? 23.484 26.047 20.016 1 98.12 366 ARG A O 1
ATOM 2685 N N . GLY A 1 367 ? 25.484 26.562 19.234 1 98.19 367 GLY A N 1
ATOM 2686 C CA . GLY A 1 367 ? 25.453 25.516 18.219 1 98.19 367 GLY A CA 1
ATOM 2687 C C . GLY A 1 367 ? 25.312 24.125 18.797 1 98.19 367 GLY A C 1
ATOM 2688 O O . GLY A 1 367 ? 25.828 23.844 19.875 1 98.19 367 GLY A O 1
ATOM 2689 N N . ALA A 1 368 ? 24.609 23.234 18.109 1 98.62 368 ALA A N 1
ATOM 2690 C CA . ALA A 1 368 ? 24.406 21.859 18.547 1 98.62 368 ALA A CA 1
ATOM 2691 C C . ALA A 1 368 ? 23.984 20.984 17.375 1 98.62 368 ALA A C 1
ATOM 2693 O O . ALA A 1 368 ? 23.625 21.484 16.312 1 98.62 368 ALA A O 1
ATOM 2694 N N . ARG A 1 369 ? 24.141 19.688 17.5 1 98.25 369 ARG A N 1
ATOM 2695 C CA . ARG A 1 369 ? 23.5 18.719 16.609 1 98.25 369 ARG A CA 1
ATOM 2696 C C . ARG A 1 369 ? 22.094 18.406 17.078 1 98.25 369 ARG A C 1
ATOM 2698 O O . ARG A 1 369 ? 21.906 17.906 18.188 1 98.25 369 ARG A O 1
ATOM 2705 N N . VAL A 1 370 ? 21.094 18.797 16.328 1 98.81 370 VAL A N 1
ATOM 2706 C CA . VAL A 1 370 ? 19.703 18.609 16.719 1 98.81 370 VAL A CA 1
ATOM 2707 C C . VAL A 1 370 ? 19 17.688 15.727 1 98.81 370 VAL A C 1
ATOM 2709 O O . VAL A 1 370 ? 19.5 17.453 14.625 1 98.81 370 VAL A O 1
ATOM 2712 N N . ASN A 1 371 ? 17.859 17.125 16.141 1 98.69 371 ASN A N 1
ATOM 2713 C CA . ASN A 1 371 ? 17.062 16.219 15.312 1 98.69 371 ASN A CA 1
ATOM 2714 C C . ASN A 1 371 ? 15.766 16.875 14.852 1 98.69 371 ASN A C 1
ATOM 2716 O O . ASN A 1 371 ? 15.055 17.5 15.648 1 98.69 371 ASN A O 1
ATOM 2720 N N . GLY A 1 372 ? 15.523 16.781 13.547 1 98.38 372 GLY A N 1
ATOM 2721 C CA . GLY A 1 372 ? 14.289 17.328 13.008 1 98.38 372 GLY A CA 1
ATOM 2722 C C . GLY A 1 372 ? 13.094 16.406 13.211 1 98.38 372 GLY A C 1
ATOM 2723 O O . GLY A 1 372 ? 11.953 16.797 12.961 1 98.38 372 GLY A O 1
ATOM 2724 N N . HIS A 1 373 ? 13.344 15.195 13.695 1 97.81 373 HIS A N 1
ATOM 2725 C CA . HIS A 1 373 ? 12.32 14.219 14.047 1 97.81 373 HIS A CA 1
ATOM 2726 C C . HIS A 1 373 ? 11.43 13.898 12.844 1 97.81 373 HIS A C 1
ATOM 2728 O O . HIS A 1 373 ? 10.234 13.664 13.008 1 97.81 373 HIS A O 1
ATOM 2734 N N . HIS A 1 374 ? 11.867 14.039 11.609 1 96.31 374 HIS A N 1
ATOM 2735 C CA . HIS A 1 374 ? 11.148 13.789 10.367 1 96.31 374 HIS A CA 1
ATOM 2736 C C . HIS A 1 374 ? 9.898 14.672 10.273 1 96.31 374 HIS A C 1
ATOM 2738 O O . HIS A 1 374 ? 8.898 14.273 9.672 1 96.31 374 HIS A O 1
ATOM 2744 N N . ASP A 1 375 ? 9.953 15.711 11 1 97.56 375 ASP A N 1
ATOM 2745 C CA . ASP A 1 375 ? 8.898 16.719 10.992 1 97.56 375 ASP A CA 1
ATOM 2746 C C . ASP A 1 375 ? 9.375 18 10.32 1 97.56 375 ASP A C 1
ATOM 2748 O O . ASP A 1 375 ? 10.258 18.688 10.836 1 97.56 375 ASP A O 1
ATOM 2752 N N . HIS A 1 376 ? 8.703 18.328 9.25 1 97.88 376 HIS A N 1
ATOM 2753 C CA . HIS A 1 376 ? 9.133 19.469 8.43 1 97.88 376 HIS A CA 1
ATOM 2754 C C . HIS A 1 376 ? 9.148 20.75 9.242 1 97.88 376 HIS A C 1
ATOM 2756 O O . HIS A 1 376 ? 10.008 21.609 9.031 1 97.88 376 HIS A O 1
ATOM 2762 N N . ARG A 1 377 ? 8.289 20.891 10.141 1 98.38 377 ARG A N 1
ATOM 2763 C CA . ARG A 1 377 ? 8.203 22.141 10.891 1 98.38 377 ARG A CA 1
ATOM 2764 C C . ARG A 1 377 ? 9.312 22.234 11.93 1 98.38 377 ARG A C 1
ATOM 2766 O O . ARG A 1 377 ? 9.812 23.328 12.211 1 98.38 377 ARG A O 1
ATOM 2773 N N . ILE A 1 378 ? 9.719 21.078 12.523 1 98.69 378 ILE A N 1
ATOM 2774 C CA . ILE A 1 378 ? 10.844 21.062 13.453 1 98.69 378 ILE A CA 1
ATOM 2775 C C . ILE A 1 378 ? 12.133 21.391 12.711 1 98.69 378 ILE A C 1
ATOM 2777 O O . ILE A 1 378 ? 12.945 22.188 13.188 1 98.69 378 ILE A O 1
ATOM 2781 N N . VAL A 1 379 ? 12.312 20.828 11.516 1 98.75 379 VAL A N 1
ATOM 2782 C CA . VAL A 1 379 ? 13.508 21.062 10.711 1 98.75 379 VAL A CA 1
ATOM 2783 C C . VAL A 1 379 ? 13.641 22.547 10.398 1 98.75 379 VAL A C 1
ATOM 2785 O O . VAL A 1 379 ? 14.703 23.141 10.57 1 98.75 379 VAL A O 1
ATOM 2788 N N . MET A 1 380 ? 12.547 23.156 9.93 1 98.81 380 MET A N 1
ATOM 2789 C CA . MET A 1 380 ? 12.602 24.562 9.523 1 98.81 380 MET A CA 1
ATOM 2790 C C . MET A 1 380 ? 12.805 25.469 10.734 1 98.81 380 MET A C 1
ATOM 2792 O O . MET A 1 380 ? 13.578 26.422 10.672 1 98.81 380 MET A O 1
ATOM 2796 N N . ALA A 1 381 ? 12.156 25.188 11.852 1 98.81 381 ALA A N 1
ATOM 2797 C CA . ALA A 1 381 ? 12.32 25.969 13.078 1 98.81 381 ALA A CA 1
ATOM 2798 C C . ALA A 1 381 ? 13.758 25.891 13.586 1 98.81 381 ALA A C 1
ATOM 2800 O O . ALA A 1 381 ? 14.344 26.922 13.945 1 98.81 381 ALA A O 1
ATOM 2801 N N . MET A 1 382 ? 14.336 24.672 13.562 1 98.81 382 MET A N 1
ATOM 2802 C CA . MET A 1 382 ? 15.695 24.484 14.062 1 98.81 382 MET A CA 1
ATOM 2803 C C . MET A 1 382 ? 16.703 25.141 13.125 1 98.81 382 MET A C 1
ATOM 2805 O O . MET A 1 382 ? 17.766 25.609 13.57 1 98.81 382 MET A O 1
ATOM 2809 N N . THR A 1 383 ? 16.391 25.172 11.859 1 98.81 383 THR A N 1
ATOM 2810 C CA . THR A 1 383 ? 17.234 25.906 10.922 1 98.81 383 THR A CA 1
ATOM 2811 C C . THR A 1 383 ? 17.297 27.391 11.281 1 98.81 383 THR A C 1
ATOM 2813 O O . THR A 1 383 ? 18.375 27.984 11.305 1 98.81 383 THR A O 1
ATOM 2816 N N . VAL A 1 384 ? 16.125 28.016 11.609 1 98.75 384 VAL A N 1
ATOM 2817 C CA . VAL A 1 384 ? 16.062 29.422 12.016 1 98.75 384 VAL A CA 1
ATOM 2818 C C . VAL A 1 384 ? 16.891 29.625 13.289 1 98.75 384 VAL A C 1
ATOM 2820 O O . VAL A 1 384 ? 17.641 30.594 13.398 1 98.75 384 VAL A O 1
ATOM 2823 N N . ALA A 1 385 ? 16.75 28.703 14.273 1 98.75 385 ALA A N 1
ATOM 2824 C CA . ALA A 1 385 ? 17.547 28.766 15.5 1 98.75 385 ALA A CA 1
ATOM 2825 C C . ALA A 1 385 ? 19.047 28.734 15.188 1 98.75 385 ALA A C 1
ATOM 2827 O O . ALA A 1 385 ? 19.828 29.422 15.836 1 98.75 385 ALA A O 1
ATOM 2828 N N . GLY A 1 386 ? 19.422 27.953 14.234 1 98.69 386 GLY A N 1
ATOM 2829 C CA . GLY A 1 386 ? 20.812 27.797 13.852 1 98.69 386 GLY A CA 1
ATOM 2830 C C . GLY A 1 386 ? 21.422 29.062 13.289 1 98.69 386 GLY A C 1
ATOM 2831 O O . GLY A 1 386 ? 22.625 29.281 13.398 1 98.69 386 GLY A O 1
ATOM 2832 N N . LEU A 1 387 ? 20.578 29.906 12.703 1 98.44 387 LEU A N 1
ATOM 2833 C CA . LEU A 1 387 ? 21.078 31.156 12.125 1 98.44 387 LEU A CA 1
ATOM 2834 C C . LEU A 1 387 ? 21.641 32.062 13.211 1 98.44 387 LEU A C 1
ATOM 2836 O O . LEU A 1 387 ? 22.516 32.875 12.938 1 98.44 387 LEU A O 1
ATOM 2840 N N . VAL A 1 388 ? 21.172 31.938 14.422 1 97.56 388 VAL A N 1
ATOM 2841 C CA . VAL A 1 388 ? 21.625 32.75 15.547 1 97.56 388 VAL A CA 1
ATOM 2842 C C . VAL A 1 388 ? 22.719 32.031 16.312 1 97.56 388 VAL A C 1
ATOM 2844 O O . VAL A 1 388 ? 23.688 32.656 16.766 1 97.56 388 VAL A O 1
ATOM 2847 N N . ALA A 1 389 ? 22.594 30.75 16.438 1 98 389 ALA A N 1
ATOM 2848 C CA . ALA A 1 389 ? 23.484 29.953 17.266 1 98 389 ALA A CA 1
ATOM 2849 C C . ALA A 1 389 ? 24.797 29.672 16.547 1 98 389 ALA A C 1
ATOM 2851 O O . ALA A 1 389 ? 25.859 29.562 17.172 1 98 389 ALA A O 1
ATOM 2852 N N . GLY A 1 390 ? 24.734 29.547 15.266 1 98.19 390 GLY A N 1
ATOM 2853 C CA . GLY A 1 390 ? 25.875 29.062 14.516 1 98.19 390 GLY A CA 1
ATOM 2854 C C . GLY A 1 390 ? 26.25 27.625 14.859 1 98.19 390 GLY A C 1
ATOM 2855 O O . GLY A 1 390 ? 25.719 27.047 15.812 1 98.19 390 GLY A O 1
ATOM 2856 N N . ASP A 1 391 ? 26.984 27 14 1 98.38 391 ASP A N 1
ATOM 2857 C CA . ASP A 1 391 ? 27.531 25.672 14.219 1 98.38 391 ASP A CA 1
ATOM 2858 C C . ASP A 1 391 ? 26.438 24.672 14.57 1 98.38 391 ASP A C 1
ATOM 2860 O O . ASP A 1 391 ? 26.531 23.969 15.578 1 98.38 391 ASP A O 1
ATOM 2864 N N . THR A 1 392 ? 25.344 24.672 13.867 1 98.69 392 THR A N 1
ATOM 2865 C CA . THR A 1 392 ? 24.188 23.844 14.133 1 98.69 392 THR A CA 1
ATOM 2866 C C . THR A 1 392 ? 23.984 22.828 13.016 1 98.69 392 THR A C 1
ATOM 2868 O O . THR A 1 392 ? 24.047 23.172 11.836 1 98.69 392 THR A O 1
ATOM 2871 N N . MET A 1 393 ? 23.844 21.578 13.344 1 98.75 393 MET A N 1
ATOM 2872 C CA . MET A 1 393 ? 23.484 20.5 12.406 1 98.75 393 MET A CA 1
ATOM 2873 C C . MET A 1 393 ? 22.062 20.016 12.656 1 98.75 393 MET A C 1
ATOM 2875 O O . MET A 1 393 ? 21.734 19.578 13.758 1 98.75 393 MET A O 1
ATOM 2879 N N . VAL A 1 394 ? 21.203 20.109 11.648 1 98.75 394 VAL A N 1
ATOM 2880 C CA . VAL A 1 394 ? 19.812 19.672 11.766 1 98.75 394 VAL A CA 1
ATOM 2881 C C . VAL A 1 394 ? 19.625 18.359 11 1 98.75 394 VAL A C 1
ATOM 2883 O O . VAL A 1 394 ? 19.719 18.344 9.766 1 98.75 394 VAL A O 1
ATOM 2886 N N . GLU A 1 395 ? 19.344 17.328 11.703 1 98.5 395 GLU A N 1
ATOM 2887 C CA . GLU A 1 395 ? 19.125 16.016 11.094 1 98.5 395 GLU A CA 1
ATOM 2888 C C . GLU A 1 395 ? 17.719 15.914 10.5 1 98.5 395 GLU A C 1
ATOM 2890 O O . GLU A 1 395 ? 16.828 16.688 10.852 1 98.5 395 GLU A O 1
ATOM 2895 N N . THR A 1 396 ? 17.453 14.906 9.555 1 97.69 396 THR A N 1
ATOM 2896 C CA . THR A 1 396 ? 16.219 14.609 8.852 1 97.69 396 THR A CA 1
ATOM 2897 C C . THR A 1 396 ? 15.742 15.812 8.047 1 97.69 396 THR A C 1
ATOM 2899 O O . THR A 1 396 ? 14.539 16.094 7.992 1 97.69 396 THR A O 1
ATOM 2902 N N . ALA A 1 397 ? 16.719 16.516 7.438 1 98.19 397 ALA A N 1
ATOM 2903 C CA . ALA A 1 397 ? 16.469 17.781 6.746 1 98.19 397 ALA A CA 1
ATOM 2904 C C . ALA A 1 397 ? 15.57 17.562 5.523 1 98.19 397 ALA A C 1
ATOM 2906 O O . ALA A 1 397 ? 14.922 18.5 5.051 1 98.19 397 ALA A O 1
ATOM 2907 N N . GLU A 1 398 ? 15.492 16.312 5.027 1 96 398 GLU A N 1
ATOM 2908 C CA . GLU A 1 398 ? 14.688 16 3.85 1 96 398 GLU A CA 1
ATOM 2909 C C . GLU A 1 398 ? 13.203 16.188 4.129 1 96 398 GLU A C 1
ATOM 2911 O O . GLU A 1 398 ? 12.398 16.297 3.199 1 96 398 GLU A O 1
ATOM 2916 N N . ALA A 1 399 ? 12.836 16.281 5.43 1 96.31 399 ALA A N 1
ATOM 2917 C CA . ALA A 1 399 ? 11.43 16.344 5.824 1 96.31 399 ALA A CA 1
ATOM 2918 C C . ALA A 1 399 ? 10.773 17.625 5.289 1 96.31 399 ALA A C 1
ATOM 2920 O O . ALA A 1 399 ? 9.547 17.688 5.141 1 96.31 399 ALA A O 1
ATOM 2921 N N . VAL A 1 400 ? 11.523 18.656 4.91 1 97.12 400 VAL A N 1
ATOM 2922 C CA . VAL A 1 400 ? 10.969 19.938 4.504 1 97.12 400 VAL A CA 1
ATOM 2923 C C . VAL A 1 400 ? 10.18 19.781 3.211 1 97.12 400 VAL A C 1
ATOM 2925 O O . VAL A 1 400 ? 9.32 20.594 2.891 1 97.12 400 VAL A O 1
ATOM 2928 N N . SER A 1 401 ? 10.414 18.688 2.455 1 94.62 401 SER A N 1
ATOM 2929 C CA . SER A 1 401 ? 9.742 18.438 1.184 1 94.62 401 SER A CA 1
ATOM 2930 C C . SER A 1 401 ? 8.234 18.297 1.373 1 94.62 401 SER A C 1
ATOM 2932 O O . SER A 1 401 ? 7.465 18.438 0.42 1 94.62 401 SER A O 1
ATOM 2934 N N . VAL A 1 402 ? 7.797 18.031 2.557 1 94 402 VAL A N 1
ATOM 2935 C CA . VAL A 1 402 ? 6.402 17.797 2.912 1 94 402 VAL A CA 1
ATOM 2936 C C . VAL A 1 402 ? 5.602 19.078 2.723 1 94 402 VAL A C 1
ATOM 2938 O O . VAL A 1 402 ? 4.445 19.047 2.297 1 94 402 VAL A O 1
ATOM 2941 N N . SER A 1 403 ? 6.27 20.266 2.994 1 95.19 403 SER A N 1
ATOM 2942 C CA . SER A 1 403 ? 5.477 21.484 3 1 95.19 403 SER A CA 1
ATOM 2943 C C . SER A 1 403 ? 6.211 22.625 2.301 1 95.19 403 SER A C 1
ATOM 2945 O O . SER A 1 403 ? 5.598 23.625 1.918 1 95.19 403 SER A O 1
ATOM 2947 N N . TYR A 1 404 ? 7.457 22.594 2.191 1 97.25 404 TYR A N 1
ATOM 2948 C CA . TYR A 1 404 ? 8.258 23.672 1.606 1 97.25 404 TYR A CA 1
ATOM 2949 C C . TYR A 1 404 ? 9.438 23.094 0.824 1 97.25 404 TYR A C 1
ATOM 2951 O O . TYR A 1 404 ? 10.594 23.328 1.183 1 97.25 404 TYR A O 1
ATOM 2959 N N . PRO A 1 405 ? 9.008 22.531 -0.406 1 95.69 405 PRO A N 1
ATOM 2960 C CA . PRO A 1 405 ? 10.117 22.078 -1.238 1 95.69 405 PRO A CA 1
ATOM 2961 C C . PRO A 1 405 ? 11.078 23.203 -1.617 1 95.69 405 PRO A C 1
ATOM 2963 O O . PRO A 1 405 ? 10.633 24.281 -2.035 1 95.69 405 PRO A O 1
ATOM 2966 N N . GLY A 1 406 ? 12.352 23.141 -1.432 1 95.56 406 GLY A N 1
ATOM 2967 C CA . GLY A 1 406 ? 13.336 24.141 -1.782 1 95.56 406 GLY A CA 1
ATOM 2968 C C . GLY A 1 406 ? 13.633 25.109 -0.649 1 95.56 406 GLY A C 1
ATOM 2969 O O . GLY A 1 406 ? 14.234 26.172 -0.866 1 95.56 406 GLY A O 1
ATOM 2970 N N . PHE A 1 407 ? 13.156 24.797 0.494 1 98.19 407 PHE A N 1
ATOM 2971 C CA . PHE A 1 407 ? 13.328 25.641 1.662 1 98.19 407 PHE A CA 1
ATOM 2972 C C . PHE A 1 407 ? 14.781 26.094 1.804 1 98.19 407 PHE A C 1
ATOM 2974 O O . PHE A 1 407 ? 15.062 27.281 1.921 1 98.19 407 PHE A O 1
ATOM 2981 N N . PHE A 1 408 ? 15.727 25.156 1.746 1 98.31 408 PHE A N 1
ATOM 2982 C CA . PHE A 1 408 ? 17.125 25.453 2.012 1 98.31 408 PHE A CA 1
ATOM 2983 C C . PHE A 1 408 ? 17.719 26.312 0.892 1 98.31 408 PHE A C 1
ATOM 2985 O O . PHE A 1 408 ? 18.531 27.203 1.145 1 98.31 408 PHE A O 1
ATOM 2992 N N . GLU A 1 409 ? 17.281 26.016 -0.274 1 97.5 409 GLU A N 1
ATOM 2993 C CA . GLU A 1 409 ? 17.734 26.828 -1.404 1 97.5 409 GLU A CA 1
ATOM 2994 C C . GLU A 1 409 ? 17.266 28.266 -1.268 1 97.5 409 GLU A C 1
ATOM 2996 O O . GLU A 1 409 ? 18.031 29.203 -1.532 1 97.5 409 GLU A O 1
ATOM 3001 N N . GLU A 1 410 ? 16.016 28.438 -0.874 1 97.75 410 GLU A N 1
ATOM 3002 C CA . GLU A 1 410 ? 15.453 29.781 -0.694 1 97.75 410 GLU A CA 1
ATOM 3003 C C . GLU A 1 410 ? 16.156 30.516 0.439 1 97.75 410 GLU A C 1
ATOM 3005 O O . GLU A 1 410 ? 16.453 31.719 0.319 1 97.75 410 GLU A O 1
ATOM 3010 N N . MET A 1 411 ? 16.391 29.828 1.55 1 98.38 411 MET A N 1
ATOM 3011 C CA . MET A 1 411 ? 17.109 30.422 2.678 1 98.38 411 MET A CA 1
ATOM 3012 C C . MET A 1 411 ? 18.5 30.891 2.26 1 98.38 411 MET A C 1
ATOM 3014 O O . MET A 1 411 ? 18.922 31.984 2.607 1 98.38 411 MET A O 1
ATOM 3018 N N . ALA A 1 412 ? 19.156 30.016 1.532 1 98.25 412 ALA A N 1
ATOM 3019 C CA . ALA A 1 412 ? 20.484 30.359 1.052 1 98.25 412 ALA A CA 1
ATOM 3020 C C . ALA A 1 412 ? 20.438 31.578 0.125 1 98.25 412 ALA A C 1
ATOM 3022 O O . ALA A 1 412 ? 21.312 32.438 0.179 1 98.25 412 ALA A O 1
ATOM 3023 N N . ARG A 1 413 ? 19.5 31.625 -0.708 1 98 413 ARG A N 1
ATOM 3024 C CA . ARG A 1 413 ? 19.344 32.688 -1.682 1 98 413 ARG A CA 1
ATOM 3025 C C . ARG A 1 413 ? 19.219 34.062 -0.987 1 98 413 ARG A C 1
ATOM 3027 O O . ARG A 1 413 ? 19.703 35.062 -1.497 1 98 413 ARG A O 1
ATOM 3034 N N . ILE A 1 414 ? 18.625 34.031 0.191 1 98.38 414 ILE A N 1
ATOM 3035 C CA . ILE A 1 414 ? 18.406 35.312 0.858 1 98.38 414 ILE A CA 1
ATOM 3036 C C . ILE A 1 414 ? 19.484 35.531 1.907 1 98.38 414 ILE A C 1
ATOM 3038 O O . ILE A 1 414 ? 19.312 36.344 2.822 1 98.38 414 ILE A O 1
ATOM 3042 N N . GLY A 1 415 ? 20.531 34.75 1.883 1 98.44 415 GLY A N 1
ATOM 3043 C CA . GLY A 1 415 ? 21.719 35.125 2.621 1 98.44 415 GLY A CA 1
ATOM 3044 C C . GLY A 1 415 ? 22.047 34.188 3.756 1 98.44 415 GLY A C 1
ATOM 3045 O O . GLY A 1 415 ? 23.125 34.281 4.371 1 98.44 415 GLY A O 1
ATOM 3046 N N . ALA A 1 416 ? 21.188 33.219 4.09 1 98.38 416 ALA A N 1
ATOM 3047 C CA . ALA A 1 416 ? 21.469 32.25 5.156 1 98.38 416 ALA A CA 1
ATOM 3048 C C . ALA A 1 416 ? 22.609 31.328 4.77 1 98.38 416 ALA A C 1
ATOM 3050 O O . ALA A 1 416 ? 22.703 30.891 3.619 1 98.38 416 ALA A O 1
ATOM 3051 N N . THR A 1 417 ? 23.5 31.109 5.699 1 98.44 417 THR A N 1
ATOM 3052 C CA . THR A 1 417 ? 24.547 30.109 5.492 1 98.44 417 THR A CA 1
ATOM 3053 C C . THR A 1 417 ? 24.062 28.719 5.91 1 98.44 417 THR A C 1
ATOM 3055 O O . THR A 1 417 ? 24.172 28.344 7.078 1 98.44 417 THR A O 1
ATOM 3058 N N . VAL A 1 418 ? 23.5 28.031 4.957 1 98.25 418 VAL A N 1
ATOM 3059 C CA . VAL A 1 418 ? 22.938 26.703 5.18 1 98.25 418 VAL A CA 1
ATOM 3060 C C . VAL A 1 418 ? 23.375 25.766 4.062 1 98.25 418 VAL A C 1
ATOM 3062 O O . VAL A 1 418 ? 23.391 26.141 2.889 1 98.25 418 VAL A O 1
ATOM 3065 N N . GLU A 1 419 ? 23.875 24.641 4.395 1 97.12 419 GLU A N 1
ATOM 3066 C CA . GLU A 1 419 ? 24.281 23.594 3.451 1 97.12 419 GLU A CA 1
ATOM 3067 C C . GLU A 1 419 ? 23.641 22.266 3.801 1 97.12 419 GLU A C 1
ATOM 3069 O O . GLU A 1 419 ? 23.578 21.891 4.977 1 97.12 419 GLU A O 1
ATOM 3074 N N . VAL A 1 420 ? 23.078 21.656 2.742 1 96.81 420 VAL A N 1
ATOM 3075 C CA . VAL A 1 420 ? 22.438 20.359 2.963 1 96.81 420 VAL A CA 1
ATOM 3076 C C . VAL A 1 420 ? 23.281 19.266 2.316 1 96.81 420 VAL A C 1
ATOM 3078 O O . VAL A 1 420 ? 23.812 19.438 1.216 1 96.81 420 VAL A O 1
ATOM 3081 N N . GLY A 1 421 ? 23.516 18.156 2.961 1 90.38 421 GLY A N 1
ATOM 3082 C CA . GLY A 1 421 ? 24.266 17.016 2.432 1 90.38 421 GLY A CA 1
ATOM 3083 C C . GLY A 1 421 ? 23.922 15.703 3.111 1 90.38 421 GLY A C 1
ATOM 3084 O O . GLY A 1 421 ? 23.078 15.672 4.02 1 90.38 421 GLY A O 1
ATOM 3085 N N . GLY A 1 422 ? 24.281 14.484 2.51 1 79.38 422 GLY A N 1
ATOM 3086 C CA . GLY A 1 422 ? 24.062 13.141 3.01 1 79.38 422 GLY A CA 1
ATOM 3087 C C . GLY A 1 422 ? 24.875 12.828 4.254 1 79.38 422 GLY A C 1
ATOM 3088 O O . GLY A 1 422 ? 25.891 13.461 4.504 1 79.38 422 GLY A O 1
ATOM 3089 N N . GLU A 1 423 ? 24.391 12.148 5.359 1 58.72 423 GLU A N 1
ATOM 3090 C CA . GLU A 1 423 ? 25.328 11.586 6.32 1 58.72 423 GLU A CA 1
ATOM 3091 C C . GLU A 1 423 ? 26.188 10.492 5.684 1 58.72 423 GLU A C 1
ATOM 3093 O O . GLU A 1 423 ? 25.734 9.805 4.766 1 58.72 423 GLU A O 1
ATOM 3098 N N . MET B 1 1 ? 11.742 -5.859 -20.531 1 93.38 1 MET B N 1
ATOM 3099 C CA . MET B 1 1 ? 12.883 -6.684 -20.938 1 93.38 1 MET B CA 1
ATOM 3100 C C . MET B 1 1 ? 12.484 -7.664 -22.031 1 93.38 1 MET B C 1
ATOM 3102 O O . MET B 1 1 ? 11.383 -8.219 -22.016 1 93.38 1 MET B O 1
ATOM 3106 N N . ILE B 1 2 ? 13.367 -7.938 -23.031 1 98.12 2 ILE B N 1
ATOM 3107 C CA . ILE B 1 2 ? 13.109 -8.844 -24.141 1 98.12 2 ILE B CA 1
ATOM 3108 C C . ILE B 1 2 ? 14.172 -9.938 -24.172 1 98.12 2 ILE B C 1
ATOM 3110 O O . ILE B 1 2 ? 15.359 -9.664 -24 1 98.12 2 ILE B O 1
ATOM 3114 N N . ALA B 1 3 ? 13.742 -11.188 -24.281 1 98.5 3 ALA B N 1
ATOM 3115 C CA . ALA B 1 3 ? 14.656 -12.305 -24.5 1 98.5 3 ALA B CA 1
ATOM 3116 C C . ALA B 1 3 ? 14.711 -12.672 -25.984 1 98.5 3 ALA B C 1
ATOM 3118 O O . ALA B 1 3 ? 13.688 -12.984 -26.594 1 98.5 3 ALA B O 1
ATOM 3119 N N . SER B 1 4 ? 15.844 -12.617 -26.609 1 98.69 4 SER B N 1
ATOM 3120 C CA . SER B 1 4 ? 16.062 -13.086 -27.984 1 98.69 4 SER B CA 1
ATOM 3121 C C . SER B 1 4 ? 16.547 -14.539 -27.984 1 98.69 4 SER B C 1
ATOM 3123 O O . SER B 1 4 ? 17.547 -14.867 -27.344 1 98.69 4 SER B O 1
ATOM 3125 N N . VAL B 1 5 ? 15.859 -15.352 -28.688 1 98.75 5 VAL B N 1
ATOM 3126 C CA . VAL B 1 5 ? 16.141 -16.781 -28.688 1 98.75 5 VAL B CA 1
ATOM 3127 C C . VAL B 1 5 ? 16.438 -17.266 -30.109 1 98.75 5 VAL B C 1
ATOM 3129 O O . VAL B 1 5 ? 15.68 -16.953 -31.031 1 98.75 5 VAL B O 1
ATOM 3132 N N . GLU B 1 6 ? 17.469 -17.969 -30.359 1 98.75 6 GLU B N 1
ATOM 3133 C CA . GLU B 1 6 ? 17.844 -18.562 -31.625 1 98.75 6 GLU B CA 1
ATOM 3134 C C . GLU B 1 6 ? 17.828 -20.078 -31.562 1 98.75 6 GLU B C 1
ATOM 3136 O O . GLU B 1 6 ? 17.906 -20.656 -30.469 1 98.75 6 GLU B O 1
ATOM 3141 N N . ARG B 1 7 ? 17.719 -20.719 -32.812 1 98.38 7 ARG B N 1
ATOM 3142 C CA . ARG B 1 7 ? 17.766 -22.188 -32.844 1 98.38 7 ARG B CA 1
ATOM 3143 C C . ARG B 1 7 ? 19.047 -22.703 -32.188 1 98.38 7 ARG B C 1
ATOM 3145 O O . ARG B 1 7 ? 20.141 -22.234 -32.5 1 98.38 7 ARG B O 1
ATOM 3152 N N . SER B 1 8 ? 18.828 -23.516 -31.234 1 98.19 8 SER B N 1
ATOM 3153 C CA . SER B 1 8 ? 19.984 -24.094 -30.531 1 98.19 8 SER B CA 1
ATOM 3154 C C . SER B 1 8 ? 19.594 -25.391 -29.828 1 98.19 8 SER B C 1
ATOM 3156 O O . SER B 1 8 ? 18.422 -25.75 -29.766 1 98.19 8 SER B O 1
ATOM 3158 N N . GLN B 1 9 ? 20.609 -26.156 -29.359 1 97.81 9 GLN B N 1
ATOM 3159 C CA . GLN B 1 9 ? 20.469 -27.375 -28.578 1 97.81 9 GLN B CA 1
ATOM 3160 C C . GLN B 1 9 ? 20.938 -27.156 -27.141 1 97.81 9 GLN B C 1
ATOM 3162 O O . GLN B 1 9 ? 21.609 -26.156 -26.844 1 97.81 9 GLN B O 1
ATOM 3167 N N . VAL B 1 10 ? 20.453 -28.031 -26.281 1 98.44 10 VAL B N 1
ATOM 3168 C CA . VAL B 1 10 ? 20.891 -27.984 -24.891 1 98.44 10 VAL B CA 1
ATOM 3169 C C . VAL B 1 10 ? 21.672 -29.25 -24.562 1 98.44 10 VAL B C 1
ATOM 3171 O O . VAL B 1 10 ? 21.469 -30.297 -25.188 1 98.44 10 VAL B O 1
ATOM 3174 N N . SER B 1 11 ? 22.578 -29.125 -23.641 1 98.19 11 SER B N 1
ATOM 3175 C CA . SER B 1 11 ? 23.375 -30.281 -23.234 1 98.19 11 SER B CA 1
ATOM 3176 C C . SER B 1 11 ? 23.984 -30.078 -21.859 1 98.19 11 SER B C 1
ATOM 3178 O O . SER B 1 11 ? 23.906 -28.984 -21.297 1 98.19 11 SER B O 1
ATOM 3180 N N . GLY B 1 12 ? 24.5 -31.156 -21.328 1 97.88 12 GLY B N 1
ATOM 3181 C CA . GLY B 1 12 ? 25.172 -31.078 -20.047 1 97.88 12 GLY B CA 1
ATOM 3182 C C . GLY B 1 12 ? 24.266 -31.375 -18.875 1 97.88 12 GLY B C 1
ATOM 3183 O O . GLY B 1 12 ? 23.422 -32.281 -18.938 1 97.88 12 GLY B O 1
ATOM 3184 N N . GLU B 1 13 ? 24.609 -30.734 -17.75 1 98.31 13 GLU B N 1
ATOM 3185 C CA . GLU B 1 13 ? 23.891 -30.984 -16.516 1 98.31 13 GLU B CA 1
ATOM 3186 C C . GLU B 1 13 ? 23.344 -29.688 -15.914 1 98.31 13 GLU B C 1
ATOM 3188 O O . GLU B 1 13 ? 24 -28.641 -16 1 98.31 13 GLU B O 1
ATOM 3193 N N . VAL B 1 14 ? 22.188 -29.75 -15.352 1 98.25 14 VAL B N 1
ATOM 3194 C CA . VAL B 1 14 ? 21.562 -28.578 -14.711 1 98.25 14 VAL B CA 1
ATOM 3195 C C . VAL B 1 14 ? 20.797 -29.031 -13.477 1 98.25 14 VAL B C 1
ATOM 3197 O O . VAL B 1 14 ? 20.266 -30.141 -13.438 1 98.25 14 VAL B O 1
ATOM 3200 N N . SER B 1 15 ? 20.812 -28.234 -12.445 1 97.56 15 SER B N 1
ATOM 3201 C CA . SER B 1 15 ? 20.031 -28.484 -11.234 1 97.56 15 SER B CA 1
ATOM 3202 C C . SER B 1 15 ? 18.781 -27.625 -11.211 1 97.56 15 SER B C 1
ATOM 3204 O O . SER B 1 15 ? 18.812 -26.438 -11.508 1 97.56 15 SER B O 1
ATOM 3206 N N . VAL B 1 16 ? 17.656 -28.25 -10.922 1 97.69 16 VAL B N 1
ATOM 3207 C CA . VAL B 1 16 ? 16.406 -27.5 -10.859 1 97.69 16 VAL B CA 1
ATOM 3208 C C . VAL B 1 16 ? 16.375 -26.641 -9.602 1 97.69 16 VAL B C 1
ATOM 3210 O O . VAL B 1 16 ? 16.984 -27 -8.586 1 97.69 16 VAL B O 1
ATOM 3213 N N . PRO B 1 17 ? 15.711 -25.469 -9.672 1 97.62 17 PRO B N 1
ATOM 3214 C CA . PRO B 1 17 ? 15.523 -24.688 -8.438 1 97.62 17 PRO B CA 1
ATOM 3215 C C . PRO B 1 17 ? 14.633 -25.406 -7.426 1 97.62 17 PRO B C 1
ATOM 3217 O O . PRO B 1 17 ? 13.938 -26.359 -7.773 1 97.62 17 PRO B O 1
ATOM 3220 N N . PRO B 1 18 ? 14.688 -24.922 -6.137 1 97.94 18 PRO B N 1
ATOM 3221 C CA . PRO B 1 18 ? 13.742 -25.453 -5.152 1 97.94 18 PRO B CA 1
ATOM 3222 C C . PRO B 1 18 ? 12.289 -25.156 -5.496 1 97.94 18 PRO B C 1
ATOM 3224 O O . PRO B 1 18 ? 12.008 -24.172 -6.184 1 97.94 18 PRO B O 1
ATOM 3227 N N . SER B 1 19 ? 11.438 -26.031 -5.039 1 98.12 19 SER B N 1
ATOM 3228 C CA . SER B 1 19 ? 10.016 -25.922 -5.348 1 98.12 19 SER B CA 1
ATOM 3229 C C . SER B 1 19 ? 9.406 -24.656 -4.723 1 98.12 19 SER B C 1
ATOM 3231 O O . SER B 1 19 ? 9.477 -24.469 -3.508 1 98.12 19 SER B O 1
ATOM 3233 N N . LYS B 1 20 ? 8.812 -23.812 -5.512 1 97.62 20 LYS B N 1
ATOM 3234 C CA . LYS B 1 20 ? 8.133 -22.609 -5.051 1 97.62 20 LYS B CA 1
ATOM 3235 C C . LYS B 1 20 ? 6.977 -22.953 -4.117 1 97.62 20 LYS B C 1
ATOM 3237 O O . LYS B 1 20 ? 6.828 -22.344 -3.055 1 97.62 20 LYS B O 1
ATOM 3242 N N . SER B 1 21 ? 6.152 -23.938 -4.504 1 97.5 21 SER B N 1
ATOM 3243 C CA . SER B 1 21 ? 4.977 -24.328 -3.738 1 97.5 21 SER B CA 1
ATOM 3244 C C . SER B 1 21 ? 5.359 -24.797 -2.338 1 97.5 21 SER B C 1
ATOM 3246 O O . SER B 1 21 ? 4.711 -24.422 -1.356 1 97.5 21 SER B O 1
ATOM 3248 N N . TYR B 1 22 ? 6.406 -25.609 -2.252 1 98.38 22 TYR B N 1
ATOM 3249 C CA . TYR B 1 22 ? 6.875 -26.094 -0.958 1 98.38 22 TYR B CA 1
ATOM 3250 C C . TYR B 1 22 ? 7.473 -24.953 -0.135 1 98.38 22 TYR B C 1
ATOM 3252 O O . TYR B 1 22 ? 7.305 -24.906 1.085 1 98.38 22 TYR B O 1
ATOM 3260 N N . THR B 1 23 ? 8.18 -24.094 -0.774 1 98.69 23 THR B N 1
ATOM 3261 C CA . THR B 1 23 ? 8.836 -22.984 -0.075 1 98.69 23 THR B CA 1
ATOM 3262 C C . THR B 1 23 ? 7.801 -22.109 0.623 1 98.69 23 THR B C 1
ATOM 3264 O O . THR B 1 23 ? 7.969 -21.75 1.792 1 98.69 23 THR B O 1
ATOM 3267 N N . HIS B 1 24 ? 6.734 -21.703 -0.066 1 98.69 24 HIS B N 1
ATOM 3268 C CA . HIS B 1 24 ? 5.664 -20.922 0.534 1 98.69 24 HIS B CA 1
ATOM 3269 C C . HIS B 1 24 ? 5.176 -21.547 1.832 1 98.69 24 HIS B C 1
ATOM 3271 O O . HIS B 1 24 ? 5.047 -20.875 2.852 1 98.69 24 HIS B O 1
ATOM 3277 N N . ARG B 1 25 ? 4.871 -22.828 1.715 1 98.69 25 ARG B N 1
ATOM 3278 C CA . ARG B 1 25 ? 4.273 -23.562 2.83 1 98.69 25 ARG B CA 1
ATOM 3279 C C . ARG B 1 25 ? 5.27 -23.719 3.977 1 98.69 25 ARG B C 1
ATOM 3281 O O . ARG B 1 25 ? 4.91 -23.547 5.145 1 98.69 25 ARG B O 1
ATOM 3288 N N . ALA B 1 26 ? 6.52 -24.031 3.617 1 98.81 26 ALA B N 1
ATOM 3289 C CA . ALA B 1 26 ? 7.555 -24.203 4.633 1 98.81 26 ALA B CA 1
ATOM 3290 C C . ALA B 1 26 ? 7.746 -22.922 5.438 1 98.81 26 ALA B C 1
ATOM 3292 O O . ALA B 1 26 ? 7.832 -22.953 6.668 1 98.81 26 ALA B O 1
ATOM 3293 N N . ILE B 1 27 ? 7.781 -21.797 4.762 1 98.81 27 ILE B N 1
ATOM 3294 C CA . ILE B 1 27 ? 7.938 -20.516 5.414 1 98.81 27 ILE B CA 1
ATOM 3295 C C . ILE B 1 27 ? 6.75 -20.25 6.336 1 98.81 27 ILE B C 1
ATOM 3297 O O . ILE B 1 27 ? 6.926 -19.906 7.512 1 98.81 27 ILE B O 1
ATOM 3301 N N . THR B 1 28 ? 5.562 -20.422 5.867 1 98.81 28 THR B N 1
ATOM 3302 C CA . THR B 1 28 ? 4.34 -20.094 6.586 1 98.81 28 THR B CA 1
ATOM 3303 C C . THR B 1 28 ? 4.172 -20.969 7.82 1 98.81 28 THR B C 1
ATOM 3305 O O . THR B 1 28 ? 3.932 -20.469 8.922 1 98.81 28 THR B O 1
ATOM 3308 N N . ILE B 1 29 ? 4.332 -22.297 7.613 1 98.81 29 ILE B N 1
ATOM 3309 C CA . ILE B 1 29 ? 4.121 -23.25 8.695 1 98.81 29 ILE B CA 1
ATOM 3310 C C . ILE B 1 29 ? 5.184 -23.047 9.773 1 98.81 29 ILE B C 1
ATOM 3312 O O . ILE B 1 29 ? 4.875 -23.062 10.969 1 98.81 29 ILE B O 1
ATOM 3316 N N . SER B 1 30 ? 6.461 -22.812 9.352 1 98.75 30 SER B N 1
ATOM 3317 C CA . SER B 1 30 ? 7.516 -22.531 10.312 1 98.75 30 SER B CA 1
ATOM 3318 C C . SER B 1 30 ? 7.238 -21.234 11.062 1 98.75 30 SER B C 1
ATOM 3320 O O . SER B 1 30 ? 7.445 -21.156 12.273 1 98.75 30 SER B O 1
ATOM 3322 N N . ALA B 1 31 ? 6.766 -20.203 10.391 1 98.81 31 ALA B N 1
ATOM 3323 C CA . ALA B 1 31 ? 6.492 -18.906 10.977 1 98.81 31 ALA B CA 1
ATOM 3324 C C . ALA B 1 31 ? 5.355 -18.984 11.992 1 98.81 31 ALA B C 1
ATOM 3326 O O . ALA B 1 31 ? 5.355 -18.266 13 1 98.81 31 ALA B O 1
ATOM 3327 N N . LEU B 1 32 ? 4.363 -19.859 11.781 1 98.69 32 LEU B N 1
ATOM 3328 C CA . LEU B 1 32 ? 3.184 -19.984 12.633 1 98.69 32 LEU B CA 1
ATOM 3329 C C . LEU B 1 32 ? 3.484 -20.828 13.867 1 98.69 32 LEU B C 1
ATOM 3331 O O . LEU B 1 32 ? 2.727 -20.797 14.844 1 98.69 32 LEU B O 1
ATOM 3335 N N . GLY B 1 33 ? 4.516 -21.688 13.766 1 98.25 33 GLY B N 1
ATOM 3336 C CA . GLY B 1 33 ? 4.984 -22.453 14.914 1 98.25 33 GLY B CA 1
ATOM 3337 C C . GLY B 1 33 ? 6.027 -21.703 15.734 1 98.25 33 GLY B C 1
ATOM 3338 O O . GLY B 1 33 ? 6.086 -20.469 15.703 1 98.25 33 GLY B O 1
ATOM 3339 N N . PRO B 1 34 ? 6.801 -22.422 16.531 1 97.94 34 PRO B N 1
ATOM 3340 C CA . PRO B 1 34 ? 7.875 -21.797 17.297 1 97.94 34 PRO B CA 1
ATOM 3341 C C . PRO B 1 34 ? 9.016 -21.297 16.422 1 97.94 34 PRO B C 1
ATOM 3343 O O . PRO B 1 34 ? 9.812 -20.453 16.844 1 97.94 34 PRO B O 1
ATOM 3346 N N . GLY B 1 35 ? 9.109 -21.734 15.242 1 97.81 35 GLY B N 1
ATOM 3347 C CA . GLY B 1 35 ? 10.188 -21.391 14.32 1 97.81 35 GLY B CA 1
ATOM 3348 C C . GLY B 1 35 ? 10.93 -22.609 13.797 1 97.81 35 GLY B C 1
ATOM 3349 O O . GLY B 1 35 ? 10.352 -23.688 13.648 1 97.81 35 GLY B O 1
ATOM 3350 N N . GLY B 1 36 ? 12.164 -22.391 13.32 1 97.88 36 GLY B N 1
ATOM 3351 C CA . GLY B 1 36 ? 13.008 -23.438 12.758 1 97.88 36 GLY B CA 1
ATOM 3352 C C . GLY B 1 36 ? 13.828 -22.969 11.57 1 97.88 36 GLY B C 1
ATOM 3353 O O . GLY B 1 36 ? 14.32 -21.828 11.555 1 97.88 36 GLY B O 1
ATOM 3354 N N . SER B 1 37 ? 14.062 -23.922 10.703 1 98.5 37 SER B N 1
ATOM 3355 C CA . SER B 1 37 ? 14.883 -23.594 9.539 1 98.5 37 SER B CA 1
ATOM 3356 C C . SER B 1 37 ? 14.258 -24.141 8.258 1 98.5 37 SER B C 1
ATOM 3358 O O . SER B 1 37 ? 13.695 -25.234 8.25 1 98.5 37 SER B O 1
ATOM 3360 N N . VAL B 1 38 ? 14.242 -23.344 7.266 1 98.75 38 VAL B N 1
ATOM 3361 C CA . VAL B 1 38 ? 13.883 -23.781 5.918 1 98.75 38 VAL B CA 1
ATOM 3362 C C . VAL B 1 38 ? 15.133 -23.875 5.051 1 98.75 38 VAL B C 1
ATOM 3364 O O . VAL B 1 38 ? 15.711 -22.844 4.676 1 98.75 38 VAL B O 1
ATOM 3367 N N . LYS B 1 39 ? 15.5 -25.078 4.691 1 98.5 39 LYS B N 1
ATOM 3368 C CA . LYS B 1 39 ? 16.719 -25.312 3.924 1 98.5 39 LYS B CA 1
ATOM 3369 C C . LYS B 1 39 ? 16.422 -25.359 2.426 1 98.5 39 LYS B C 1
ATOM 3371 O O . LYS B 1 39 ? 15.398 -25.891 2.004 1 98.5 39 LYS B O 1
ATOM 3376 N N . ARG B 1 40 ? 17.25 -24.75 1.653 1 97.75 40 ARG B N 1
ATOM 3377 C CA . ARG B 1 40 ? 17.172 -24.672 0.198 1 97.75 40 ARG B CA 1
ATOM 3378 C C . ARG B 1 40 ? 15.852 -24.047 -0.241 1 97.75 40 ARG B C 1
ATOM 3380 O O . ARG B 1 40 ? 15.125 -24.625 -1.052 1 97.75 40 ARG B O 1
ATOM 3387 N N . PRO B 1 41 ? 15.531 -22.891 0.395 1 98.5 41 PRO B N 1
ATOM 3388 C CA . PRO B 1 41 ? 14.328 -22.203 -0.083 1 98.5 41 PRO B CA 1
ATOM 3389 C C . PRO B 1 41 ? 14.5 -21.594 -1.473 1 98.5 41 PRO B C 1
ATOM 3391 O O . PRO B 1 41 ? 15.617 -21.25 -1.861 1 98.5 41 PRO B O 1
ATOM 3394 N N . LEU B 1 42 ? 13.43 -21.609 -2.193 1 98.38 42 LEU B N 1
ATOM 3395 C CA . LEU B 1 42 ? 13.453 -20.766 -3.375 1 98.38 42 LEU B CA 1
ATOM 3396 C C . LEU B 1 42 ? 13.336 -19.297 -2.984 1 98.38 42 LEU B C 1
ATOM 3398 O O . LEU B 1 42 ? 12.336 -18.875 -2.389 1 98.38 42 LEU B O 1
ATOM 3402 N N . LEU B 1 43 ? 14.344 -18.531 -3.238 1 97.69 43 LEU B N 1
ATOM 3403 C CA . LEU B 1 43 ? 14.266 -17.094 -3.037 1 97.69 43 LEU B CA 1
ATOM 3404 C C . LEU B 1 43 ? 13.922 -16.375 -4.34 1 97.69 43 LEU B C 1
ATOM 3406 O O . LEU B 1 43 ? 14.82 -15.984 -5.09 1 97.69 43 LEU B O 1
ATOM 3410 N N . SER B 1 44 ? 12.695 -16.234 -4.59 1 97.19 44 SER B N 1
ATOM 3411 C CA . SER B 1 44 ? 12.125 -15.562 -5.75 1 97.19 44 SER B CA 1
ATOM 3412 C C . SER B 1 44 ? 11.219 -14.406 -5.324 1 97.19 44 SER B C 1
ATOM 3414 O O . SER B 1 44 ? 11.016 -14.188 -4.129 1 97.19 44 SER B O 1
ATOM 3416 N N . ALA B 1 45 ? 10.68 -13.641 -6.281 1 96.88 45 ALA B N 1
ATOM 3417 C CA . ALA B 1 45 ? 9.766 -12.555 -5.953 1 96.88 45 ALA B CA 1
ATOM 3418 C C . ALA B 1 45 ? 8.562 -13.055 -5.156 1 96.88 45 ALA B C 1
ATOM 3420 O O . ALA B 1 45 ? 8.172 -12.445 -4.164 1 96.88 45 ALA B O 1
ATOM 3421 N N . ASP B 1 46 ? 8.008 -14.156 -5.496 1 97.88 46 ASP B N 1
ATOM 3422 C CA . ASP B 1 46 ? 6.832 -14.719 -4.836 1 97.88 46 ASP B CA 1
ATOM 3423 C C . ASP B 1 46 ? 7.145 -15.117 -3.395 1 97.88 46 ASP B C 1
ATOM 3425 O O . ASP B 1 46 ? 6.387 -14.789 -2.479 1 97.88 46 ASP B O 1
ATOM 3429 N N . THR B 1 47 ? 8.227 -15.836 -3.201 1 98.5 47 THR B N 1
ATOM 3430 C CA . THR B 1 47 ? 8.492 -16.344 -1.86 1 98.5 47 THR B CA 1
ATOM 3431 C C . THR B 1 47 ? 9.023 -15.242 -0.954 1 98.5 47 THR B C 1
ATOM 3433 O O . THR B 1 47 ? 8.844 -15.297 0.265 1 98.5 47 THR B O 1
ATOM 3436 N N . ARG B 1 48 ? 9.664 -14.266 -1.565 1 98.44 48 ARG B N 1
ATOM 3437 C CA . ARG B 1 48 ? 10.031 -13.086 -0.782 1 98.44 48 ARG B CA 1
ATOM 3438 C C . ARG B 1 48 ? 8.789 -12.367 -0.273 1 98.44 48 ARG B C 1
ATOM 3440 O O . ARG B 1 48 ? 8.789 -11.812 0.828 1 98.44 48 ARG B O 1
ATOM 3447 N N . ALA B 1 49 ? 7.734 -12.305 -1.09 1 98.56 49 ALA B N 1
ATOM 3448 C CA . ALA B 1 49 ? 6.457 -11.766 -0.634 1 98.56 49 ALA B CA 1
ATOM 3449 C C . ALA B 1 49 ? 5.918 -12.562 0.556 1 98.56 49 ALA B C 1
ATOM 3451 O O . ALA B 1 49 ? 5.379 -11.984 1.5 1 98.56 49 ALA B O 1
ATOM 3452 N N . THR B 1 50 ? 6.066 -13.867 0.527 1 98.81 50 THR B N 1
ATOM 3453 C CA . THR B 1 50 ? 5.641 -14.711 1.634 1 98.81 50 THR B CA 1
ATOM 3454 C C . THR B 1 50 ? 6.441 -14.398 2.895 1 98.81 50 THR B C 1
ATOM 3456 O O . THR B 1 50 ? 5.883 -14.336 3.992 1 98.81 50 THR B O 1
ATOM 3459 N N . ILE B 1 51 ? 7.738 -14.242 2.719 1 98.88 51 ILE B N 1
ATOM 3460 C CA . ILE B 1 51 ? 8.609 -13.898 3.84 1 98.88 51 ILE B CA 1
ATOM 3461 C C . ILE B 1 51 ? 8.133 -12.586 4.469 1 98.88 51 ILE B C 1
ATOM 3463 O O . ILE B 1 51 ? 7.926 -12.516 5.684 1 98.88 51 ILE B O 1
ATOM 3467 N N . ARG B 1 52 ? 7.918 -11.555 3.654 1 98.81 52 ARG B N 1
ATOM 3468 C CA . ARG B 1 52 ? 7.5 -10.25 4.152 1 98.81 52 ARG B CA 1
ATOM 3469 C C . ARG B 1 52 ? 6.156 -10.344 4.863 1 98.81 52 ARG B C 1
ATOM 3471 O O . ARG B 1 52 ? 5.945 -9.688 5.887 1 98.81 52 ARG B O 1
ATOM 3478 N N . ALA B 1 53 ? 5.227 -11.102 4.328 1 98.88 53 ALA B N 1
ATOM 3479 C CA . ALA B 1 53 ? 3.916 -11.266 4.949 1 98.88 53 ALA B CA 1
ATOM 3480 C C . ALA B 1 53 ? 4.035 -11.961 6.305 1 98.88 53 ALA B C 1
ATOM 3482 O O . ALA B 1 53 ? 3.387 -11.555 7.273 1 98.88 53 ALA B O 1
ATOM 3483 N N . ALA B 1 54 ? 4.855 -13.031 6.324 1 98.88 54 ALA B N 1
ATOM 3484 C CA . ALA B 1 54 ? 5.082 -13.727 7.586 1 98.88 54 ALA B CA 1
ATOM 3485 C C . ALA B 1 54 ? 5.66 -12.789 8.641 1 98.88 54 ALA B C 1
ATOM 3487 O O . ALA B 1 54 ? 5.258 -12.82 9.805 1 98.88 54 ALA B O 1
ATOM 3488 N N . GLU B 1 55 ? 6.586 -11.984 8.203 1 98.88 55 GLU B N 1
ATOM 3489 C CA . GLU B 1 55 ? 7.18 -11 9.109 1 98.88 55 GLU B CA 1
ATOM 3490 C C . GLU B 1 55 ? 6.145 -9.984 9.57 1 98.88 55 GLU B C 1
ATOM 3492 O O . GLU B 1 55 ? 6.168 -9.555 10.727 1 98.88 55 GLU B O 1
ATOM 3497 N N . ALA B 1 56 ? 5.277 -9.562 8.68 1 98.81 56 ALA B N 1
ATOM 3498 C CA . ALA B 1 56 ? 4.211 -8.625 9.031 1 98.81 56 ALA B CA 1
ATOM 3499 C C . ALA B 1 56 ? 3.324 -9.195 10.133 1 98.81 56 ALA B C 1
ATOM 3501 O O . ALA B 1 56 ? 2.799 -8.445 10.961 1 98.81 56 ALA B O 1
ATOM 3502 N N . PHE B 1 57 ? 3.191 -10.508 10.18 1 98.81 57 PHE B N 1
ATOM 3503 C CA . PHE B 1 57 ? 2.359 -11.164 11.18 1 98.81 57 PHE B CA 1
ATOM 3504 C C . PHE B 1 57 ? 3.162 -11.461 12.445 1 98.81 57 PHE B C 1
ATOM 3506 O O . PHE B 1 57 ? 2.654 -12.078 13.375 1 98.81 57 PHE B O 1
ATOM 3513 N N . GLY B 1 58 ? 4.488 -11.109 12.484 1 98.75 58 GLY B N 1
ATOM 3514 C CA . GLY B 1 58 ? 5.203 -11.117 13.75 1 98.75 58 GLY B CA 1
ATOM 3515 C C . GLY B 1 58 ? 6.422 -12.016 13.742 1 98.75 58 GLY B C 1
ATOM 3516 O O . GLY B 1 58 ? 7.227 -11.984 14.68 1 98.75 58 GLY B O 1
ATOM 3517 N N . ALA B 1 59 ? 6.586 -12.867 12.688 1 98.81 59 ALA B N 1
ATOM 3518 C CA . ALA B 1 59 ? 7.758 -13.734 12.633 1 98.81 59 ALA B CA 1
ATOM 3519 C C . ALA B 1 59 ? 9.016 -12.945 12.297 1 98.81 59 ALA B C 1
ATOM 3521 O O . ALA B 1 59 ? 8.938 -11.812 11.82 1 98.81 59 ALA B O 1
ATOM 3522 N N . GLU B 1 60 ? 10.117 -13.461 12.633 1 98.75 60 GLU B N 1
ATOM 3523 C CA . GLU B 1 60 ? 11.422 -12.961 12.203 1 98.75 60 GLU B CA 1
ATOM 3524 C C . GLU B 1 60 ? 12.141 -13.969 11.32 1 98.75 60 GLU B C 1
ATOM 3526 O O . GLU B 1 60 ? 12.336 -15.125 11.719 1 98.75 60 GLU B O 1
ATOM 3531 N N . ILE B 1 61 ? 12.516 -13.586 10.156 1 98.81 61 ILE B N 1
ATOM 3532 C CA . ILE B 1 61 ? 13.117 -14.516 9.203 1 98.81 61 ILE B CA 1
ATOM 3533 C C . ILE B 1 61 ? 14.438 -13.938 8.695 1 98.81 61 ILE B C 1
ATOM 3535 O O . ILE B 1 61 ? 14.477 -12.82 8.172 1 98.81 61 ILE B O 1
ATOM 3539 N N . ALA B 1 62 ? 15.492 -14.617 8.898 1 98.56 62 ALA B N 1
ATOM 3540 C CA . ALA B 1 62 ? 16.812 -14.211 8.445 1 98.56 62 ALA B CA 1
ATOM 3541 C C . ALA B 1 62 ? 17.344 -15.164 7.379 1 98.56 62 ALA B C 1
ATOM 3543 O O . ALA B 1 62 ? 17.172 -16.375 7.48 1 98.56 62 ALA B O 1
ATOM 3544 N N . ILE B 1 63 ? 17.875 -14.625 6.371 1 97.19 63 ILE B N 1
ATOM 3545 C CA . ILE B 1 63 ? 18.531 -15.43 5.344 1 97.19 63 ILE B CA 1
ATOM 3546 C C . ILE B 1 63 ? 19.969 -15.734 5.762 1 97.19 63 ILE B C 1
ATOM 3548 O O . ILE B 1 63 ? 20.781 -14.82 5.906 1 97.19 63 ILE B O 1
ATOM 3552 N N . GLU B 1 64 ? 20.25 -16.922 5.992 1 96.31 64 GLU B N 1
ATOM 3553 C CA . GLU B 1 64 ? 21.578 -17.391 6.355 1 96.31 64 GLU B CA 1
ATOM 3554 C C . GLU B 1 64 ? 22.109 -18.391 5.324 1 96.31 64 GLU B C 1
ATOM 3556 O O . GLU B 1 64 ? 21.922 -19.594 5.461 1 96.31 64 GLU B O 1
ATOM 3561 N N . GLY B 1 65 ? 22.828 -17.875 4.305 1 93.69 65 GLY B N 1
ATOM 3562 C CA . GLY B 1 65 ? 23.266 -18.734 3.223 1 93.69 65 GLY B CA 1
ATOM 3563 C C . GLY B 1 65 ? 22.109 -19.312 2.412 1 93.69 65 GLY B C 1
ATOM 3564 O O . GLY B 1 65 ? 21.297 -18.547 1.863 1 93.69 65 GLY B O 1
ATOM 3565 N N . GLU B 1 66 ? 22.031 -20.641 2.451 1 95.25 66 GLU B N 1
ATOM 3566 C CA . GLU B 1 66 ? 20.969 -21.312 1.71 1 95.25 66 GLU B CA 1
ATOM 3567 C C . GLU B 1 66 ? 19.859 -21.766 2.643 1 95.25 66 GLU B C 1
ATOM 3569 O O . GLU B 1 66 ? 19.188 -22.781 2.381 1 95.25 66 GLU B O 1
ATOM 3574 N N . THR B 1 67 ? 19.812 -21.047 3.752 1 98.06 67 THR B N 1
ATOM 3575 C CA . THR B 1 67 ? 18.812 -21.422 4.754 1 98.06 67 THR B CA 1
ATOM 3576 C C . THR B 1 67 ? 18.094 -20.188 5.277 1 98.06 67 THR B C 1
ATOM 3578 O O . THR B 1 67 ? 18.688 -19.109 5.383 1 98.06 67 THR B O 1
ATOM 3581 N N . LEU B 1 68 ? 16.828 -20.297 5.52 1 98.75 68 LEU B N 1
ATOM 3582 C CA . LEU B 1 68 ? 16.078 -19.312 6.285 1 98.75 68 LEU B CA 1
ATOM 3583 C C . LEU B 1 68 ? 16.016 -19.703 7.758 1 98.75 68 LEU B C 1
ATOM 3585 O O . LEU B 1 68 ? 15.578 -20.812 8.086 1 98.75 68 LEU B O 1
ATOM 3589 N N . ALA B 1 69 ? 16.516 -18.875 8.594 1 98.81 69 ALA B N 1
ATOM 3590 C CA . ALA B 1 69 ? 16.25 -19.016 10.023 1 98.81 69 ALA B CA 1
ATOM 3591 C C . ALA B 1 69 ? 14.953 -18.312 10.414 1 98.81 69 ALA B C 1
ATOM 3593 O O . ALA B 1 69 ? 14.789 -17.109 10.164 1 98.81 69 ALA B O 1
ATOM 3594 N N . VAL B 1 70 ? 14.039 -19.047 11 1 98.75 70 VAL B N 1
ATOM 3595 C CA . VAL B 1 70 ? 12.711 -18.516 11.289 1 98.75 70 VAL B CA 1
ATOM 3596 C C . VAL B 1 70 ? 12.477 -18.5 12.797 1 98.75 70 VAL B C 1
ATOM 3598 O O . VAL B 1 70 ? 12.602 -19.531 13.461 1 98.75 70 VAL B O 1
ATOM 3601 N N . ALA B 1 71 ? 12.32 -17.344 13.383 1 98.69 71 ALA B N 1
ATOM 3602 C CA . ALA B 1 71 ? 11.711 -17.203 14.703 1 98.69 71 ALA B CA 1
ATOM 3603 C C . ALA B 1 71 ? 10.195 -17.031 14.586 1 98.69 71 ALA B C 1
ATOM 3605 O O . ALA B 1 71 ? 9.719 -15.961 14.195 1 98.69 71 ALA B O 1
ATOM 3606 N N . GLY B 1 72 ? 9.531 -18.062 14.852 1 98.56 72 GLY B N 1
ATOM 3607 C CA . GLY B 1 72 ? 8.094 -18.094 14.617 1 98.56 72 GLY B CA 1
ATOM 3608 C C . GLY B 1 72 ? 7.301 -17.391 15.711 1 98.56 72 GLY B C 1
ATOM 3609 O O . GLY B 1 72 ? 7.879 -16.797 16.609 1 98.56 72 GLY B O 1
ATOM 3610 N N . VAL B 1 73 ? 5.949 -17.406 15.578 1 98.38 73 VAL B N 1
ATOM 3611 C CA . VAL B 1 73 ? 5.074 -16.656 16.469 1 98.38 73 VAL B CA 1
ATOM 3612 C C . VAL B 1 73 ? 4.395 -17.609 17.453 1 98.38 73 VAL B C 1
ATOM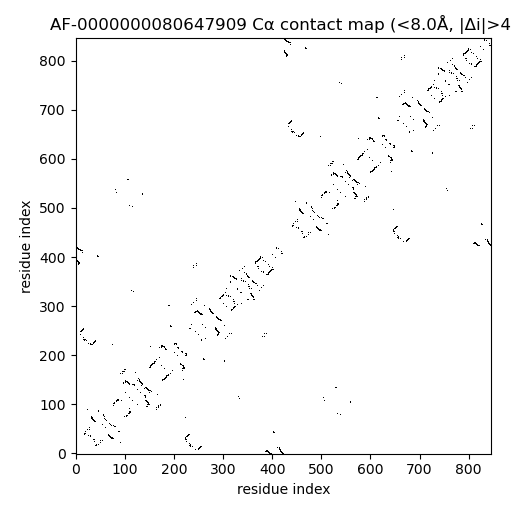 3614 O O . VAL B 1 73 ? 3.566 -17.188 18.266 1 98.38 73 VAL B O 1
ATOM 3617 N N . GLY B 1 74 ? 4.648 -18.906 17.406 1 96 74 GLY B N 1
ATOM 3618 C CA . GLY B 1 74 ? 4.164 -19.891 18.359 1 96 74 GLY B CA 1
ATOM 3619 C C . GLY B 1 74 ? 2.654 -20.016 18.375 1 96 74 GLY B C 1
ATOM 3620 O O . GLY B 1 74 ? 2.045 -20.062 19.453 1 96 74 GLY B O 1
ATOM 3621 N N . GLY B 1 75 ? 2.074 -19.906 17.203 1 93.69 75 GLY B N 1
ATOM 3622 C CA . GLY B 1 75 ? 0.633 -20.078 17.094 1 93.69 75 GLY B CA 1
ATOM 3623 C C . GLY B 1 75 ? -0.135 -18.781 17.297 1 93.69 75 GLY B C 1
ATOM 3624 O O . GLY B 1 75 ? -1.364 -18.766 17.203 1 93.69 75 GLY B O 1
ATOM 3625 N N . GLY B 1 76 ? 0.535 -17.688 17.469 1 94.81 76 GLY B N 1
ATOM 3626 C CA . GLY B 1 76 ? -0.122 -16.422 17.75 1 94.81 76 GLY B CA 1
ATOM 3627 C C . GLY B 1 76 ? 0.335 -15.297 16.844 1 94.81 76 GLY B C 1
ATOM 3628 O O . GLY B 1 76 ? 1.044 -14.391 17.281 1 94.81 76 GLY B O 1
ATOM 3629 N N . PRO B 1 77 ? -0.053 -15.398 15.586 1 98 77 PRO B N 1
ATOM 3630 C CA . PRO B 1 77 ? 0.306 -14.273 14.719 1 98 77 PRO B CA 1
ATOM 3631 C C . PRO B 1 77 ? -0.314 -12.953 15.164 1 98 77 PRO B C 1
ATOM 3633 O O . PRO B 1 77 ? -1.373 -12.945 15.797 1 98 77 PRO B O 1
ATOM 3636 N N . LYS B 1 78 ? 0.36 -11.859 14.875 1 97.94 78 LYS B N 1
ATOM 3637 C CA . LYS B 1 78 ? -0.09 -10.523 15.273 1 97.94 78 LYS B CA 1
ATOM 3638 C C . LYS B 1 78 ? -0.727 -9.789 14.102 1 97.94 78 LYS B C 1
ATOM 3640 O O . LYS B 1 78 ? -0.405 -10.055 12.945 1 97.94 78 LYS B O 1
ATOM 3645 N N . THR B 1 79 ? -1.667 -8.891 14.453 1 98.44 79 THR B N 1
ATOM 3646 C CA . THR B 1 79 ? -2.211 -7.988 13.438 1 98.44 79 THR B CA 1
ATOM 3647 C C . THR B 1 79 ? -1.107 -7.117 12.844 1 98.44 79 THR B C 1
ATOM 3649 O O . THR B 1 79 ? -0.353 -6.473 13.578 1 98.44 79 THR B O 1
ATOM 3652 N N . PRO B 1 80 ? -0.939 -7.121 11.492 1 98.56 80 PRO B N 1
ATOM 3653 C CA . PRO B 1 80 ? 0.115 -6.316 10.867 1 98.56 80 PRO B CA 1
ATOM 3654 C C . PRO B 1 80 ? -0.048 -4.82 11.133 1 98.56 80 PRO B C 1
ATOM 3656 O O . PRO B 1 80 ? -1.174 -4.328 11.227 1 98.56 80 PRO B O 1
ATOM 3659 N N . GLU B 1 81 ? 1.063 -4.094 11.164 1 98.06 81 GLU B N 1
ATOM 3660 C CA . GLU B 1 81 ? 1.062 -2.646 11.367 1 98.06 81 GLU B CA 1
ATOM 3661 C C . GLU B 1 81 ? 0.572 -1.913 10.125 1 98.06 81 GLU B C 1
ATOM 3663 O O . GLU B 1 81 ? 0.127 -0.767 10.211 1 98.06 81 GLU B O 1
ATOM 3668 N N . ASN B 1 82 ? 0.721 -2.523 9.016 1 98.62 82 ASN B N 1
ATOM 3669 C CA . ASN B 1 82 ? 0.389 -1.927 7.727 1 98.62 82 ASN B CA 1
ATOM 3670 C C . ASN B 1 82 ? -0.329 -2.92 6.816 1 98.62 82 ASN B C 1
ATOM 3672 O O . ASN B 1 82 ? -0.508 -4.082 7.18 1 98.62 82 ASN B O 1
ATOM 3676 N N . VAL B 1 83 ? -0.822 -2.457 5.637 1 98.88 83 VAL B N 1
ATOM 3677 C CA . VAL B 1 83 ? -1.388 -3.299 4.586 1 98.88 83 VAL B CA 1
ATOM 3678 C C . VAL B 1 83 ? -0.319 -4.25 4.055 1 98.88 83 VAL B C 1
ATOM 3680 O O . VAL B 1 83 ? 0.841 -3.865 3.896 1 98.88 83 VAL B O 1
ATOM 3683 N N . ILE B 1 84 ? -0.683 -5.5 3.854 1 98.88 84 ILE B N 1
ATOM 3684 C CA . ILE B 1 84 ? 0.239 -6.473 3.275 1 98.88 84 ILE B CA 1
ATOM 3685 C C . ILE B 1 84 ? 0.121 -6.449 1.752 1 98.88 84 ILE B C 1
ATOM 3687 O O . ILE B 1 84 ? -0.943 -6.746 1.202 1 98.88 84 ILE B O 1
ATOM 3691 N N . ASP B 1 85 ? 1.122 -6.078 1.049 1 98.75 85 ASP B N 1
ATOM 3692 C CA . ASP B 1 85 ? 1.224 -6.172 -0.405 1 98.75 85 ASP B CA 1
ATOM 3693 C C . ASP B 1 85 ? 1.917 -7.465 -0.824 1 98.75 85 ASP B C 1
ATOM 3695 O O . ASP B 1 85 ? 3.119 -7.633 -0.605 1 98.75 85 ASP B O 1
ATOM 3699 N N . VAL B 1 86 ? 1.233 -8.305 -1.51 1 98.75 86 VAL B N 1
ATOM 3700 C CA . VAL B 1 86 ? 1.773 -9.625 -1.824 1 98.75 86 VAL B CA 1
ATOM 3701 C C . VAL B 1 86 ? 2.391 -9.609 -3.221 1 98.75 86 VAL B C 1
ATOM 3703 O O . VAL B 1 86 ? 2.785 -10.656 -3.742 1 98.75 86 VAL B O 1
ATOM 3706 N N . GLU B 1 87 ? 2.379 -8.438 -3.814 1 97.5 87 GLU B N 1
ATOM 3707 C CA . GLU B 1 87 ? 2.889 -8.281 -5.172 1 97.5 87 GLU B CA 1
ATOM 3708 C C . GLU B 1 87 ? 2.143 -9.18 -6.152 1 97.5 87 GLU B C 1
ATOM 3710 O O . GLU B 1 87 ? 0.912 -9.141 -6.227 1 97.5 87 GLU B O 1
ATOM 3715 N N . ASN B 1 88 ? 2.766 -10.102 -6.738 1 96.81 88 ASN B N 1
ATOM 3716 C CA . ASN B 1 88 ? 2.121 -10.922 -7.758 1 96.81 88 ASN B CA 1
ATOM 3717 C C . ASN B 1 88 ? 1.818 -12.32 -7.238 1 96.81 88 ASN B C 1
ATOM 3719 O O . ASN B 1 88 ? 1.41 -13.195 -8.008 1 96.81 88 ASN B O 1
ATOM 3723 N N . SER B 1 89 ? 1.975 -12.555 -5.965 1 97.62 89 SER B N 1
ATOM 3724 C CA . SER B 1 89 ? 1.905 -13.922 -5.453 1 97.62 89 SER B CA 1
ATOM 3725 C C . SER B 1 89 ? 0.492 -14.273 -4.996 1 97.62 89 SER B C 1
ATOM 3727 O O . SER B 1 89 ? 0.115 -14 -3.855 1 97.62 89 SER B O 1
ATOM 3729 N N . GLY B 1 90 ? -0.197 -15.008 -5.824 1 97.12 90 GLY B N 1
ATOM 3730 C CA . GLY B 1 90 ? -1.53 -15.469 -5.473 1 97.12 90 GLY B CA 1
ATOM 3731 C C . GLY B 1 90 ? -1.54 -16.422 -4.293 1 97.12 90 GLY B C 1
ATOM 3732 O O . GLY B 1 90 ? -2.418 -16.344 -3.43 1 97.12 90 GLY B O 1
ATOM 3733 N N . THR B 1 91 ? -0.542 -17.312 -4.27 1 97.44 91 THR B N 1
ATOM 3734 C CA . THR B 1 91 ? -0.413 -18.25 -3.162 1 97.44 91 THR B CA 1
ATOM 3735 C C . THR B 1 91 ? -0.256 -17.5 -1.837 1 97.44 91 THR B C 1
ATOM 3737 O O . THR B 1 91 ? -0.916 -17.844 -0.851 1 97.44 91 THR B O 1
ATOM 3740 N N . THR B 1 92 ? 0.6 -16.484 -1.804 1 98.69 92 THR B N 1
ATOM 3741 C CA . THR B 1 92 ? 0.801 -15.688 -0.603 1 98.69 92 THR B CA 1
ATOM 3742 C C . THR B 1 92 ? -0.496 -15 -0.189 1 98.69 92 THR B C 1
ATOM 3744 O O . THR B 1 92 ? -0.853 -14.992 0.991 1 98.69 92 THR B O 1
ATOM 3747 N N . LEU B 1 93 ? -1.219 -14.445 -1.153 1 98.81 93 LEU B N 1
ATOM 3748 C CA . LEU B 1 93 ? -2.455 -13.727 -0.85 1 98.81 93 LEU B CA 1
ATOM 3749 C C . LEU B 1 93 ? -3.441 -14.633 -0.12 1 98.81 93 LEU B C 1
ATOM 3751 O O . LEU B 1 93 ? -3.973 -14.266 0.928 1 98.81 93 LEU B O 1
ATOM 3755 N N . ARG B 1 94 ? -3.693 -15.797 -0.68 1 98.56 94 ARG B N 1
ATOM 3756 C CA . ARG B 1 94 ? -4.73 -16.672 -0.158 1 98.56 94 ARG B CA 1
ATOM 3757 C C . ARG B 1 94 ? -4.328 -17.266 1.191 1 98.56 94 ARG B C 1
ATOM 3759 O O . ARG B 1 94 ? -5.105 -17.234 2.146 1 98.56 94 ARG B O 1
ATOM 3766 N N . ILE B 1 95 ? -3.096 -17.75 1.307 1 98.75 95 ILE B N 1
ATOM 3767 C CA . ILE B 1 95 ? -2.629 -18.344 2.557 1 98.75 95 ILE B CA 1
ATOM 3768 C C . ILE B 1 95 ? -2.623 -17.281 3.656 1 98.75 95 ILE B C 1
ATOM 3770 O O . ILE B 1 95 ? -3.119 -17.531 4.762 1 98.75 95 ILE B O 1
ATOM 3774 N N . MET B 1 96 ? -2.123 -16.109 3.324 1 98.81 96 MET B N 1
ATOM 3775 C CA . MET B 1 96 ? -1.969 -15.078 4.348 1 98.81 96 MET B CA 1
ATOM 3776 C C . MET B 1 96 ? -3.314 -14.453 4.695 1 98.81 96 MET B C 1
ATOM 3778 O O . MET B 1 96 ? -3.508 -13.969 5.812 1 98.81 96 MET B O 1
ATOM 3782 N N . ALA B 1 97 ? -4.285 -14.414 3.762 1 98.81 97 ALA B N 1
ATOM 3783 C CA . ALA B 1 97 ? -5.641 -13.992 4.109 1 98.81 97 ALA B CA 1
ATOM 3784 C C . ALA B 1 97 ? -6.234 -14.898 5.188 1 98.81 97 ALA B C 1
ATOM 3786 O O . ALA B 1 97 ? -6.887 -14.422 6.117 1 98.81 97 ALA B O 1
ATOM 3787 N N . ALA B 1 98 ? -6.02 -16.188 5.043 1 98.81 98 ALA B N 1
ATOM 3788 C CA . ALA B 1 98 ? -6.504 -17.125 6.055 1 98.81 98 ALA B CA 1
ATOM 3789 C C . ALA B 1 98 ? -5.75 -16.938 7.367 1 98.81 98 ALA B C 1
ATOM 3791 O O . ALA B 1 98 ? -6.336 -17.062 8.445 1 98.81 98 ALA B O 1
ATOM 3792 N N . VAL B 1 99 ? -4.402 -16.688 7.324 1 98.75 99 VAL B N 1
ATOM 3793 C CA . VAL B 1 99 ? -3.613 -16.422 8.523 1 98.75 99 VAL B CA 1
ATOM 3794 C C . VAL B 1 99 ? -4.129 -15.164 9.211 1 98.75 99 VAL B C 1
ATOM 3796 O O . VAL B 1 99 ? -4.176 -15.094 10.445 1 98.75 99 VAL B O 1
ATOM 3799 N N . ALA B 1 100 ? -4.504 -14.148 8.406 1 98.75 100 ALA B N 1
ATOM 3800 C CA . ALA B 1 100 ? -5.078 -12.922 8.938 1 98.75 100 ALA B CA 1
ATOM 3801 C C . ALA B 1 100 ? -6.281 -13.211 9.828 1 98.75 100 ALA B C 1
ATOM 3803 O O . ALA B 1 100 ? -6.512 -12.516 10.82 1 98.75 100 ALA B O 1
ATOM 3804 N N . ALA B 1 101 ? -7.023 -14.273 9.508 1 98.56 101 ALA B N 1
ATOM 3805 C CA . ALA B 1 101 ? -8.234 -14.641 10.242 1 98.56 101 ALA B CA 1
ATOM 3806 C C . ALA B 1 101 ? -7.887 -15.289 11.578 1 98.56 101 ALA B C 1
ATOM 3808 O O . ALA B 1 101 ? -8.773 -15.727 12.312 1 98.56 101 ALA B O 1
ATOM 3809 N N . LEU B 1 102 ? -6.617 -15.406 11.906 1 98.19 102 LEU B N 1
ATOM 3810 C CA . LEU B 1 102 ? -6.168 -15.836 13.227 1 98.19 102 LEU B CA 1
ATOM 3811 C C . LEU B 1 102 ? -5.785 -14.641 14.086 1 98.19 102 LEU B C 1
ATOM 3813 O O . LEU B 1 102 ? -5.309 -14.805 15.211 1 98.19 102 LEU B O 1
ATOM 3817 N N . THR B 1 103 ? -5.875 -13.406 13.609 1 97.94 103 THR B N 1
ATOM 3818 C CA . THR B 1 103 ? -5.535 -12.164 14.289 1 97.94 103 THR B CA 1
ATOM 3819 C C . THR B 1 103 ? -6.77 -11.281 14.461 1 97.94 103 THR B C 1
ATOM 3821 O O . THR B 1 103 ? -7.895 -11.742 14.25 1 97.94 103 THR B O 1
ATOM 3824 N N . ASP B 1 104 ? -6.516 -10 14.852 1 95.69 104 ASP B N 1
ATOM 3825 C CA . ASP B 1 104 ? -7.625 -9.055 14.961 1 95.69 104 ASP B CA 1
ATOM 3826 C C . ASP B 1 104 ? -8.031 -8.531 13.586 1 95.69 104 ASP B C 1
ATOM 3828 O O . ASP B 1 104 ? -9.141 -8.008 13.422 1 95.69 104 ASP B O 1
ATOM 3832 N N . GLY B 1 105 ? -7.078 -8.711 12.695 1 96.94 105 GLY B N 1
ATOM 3833 C CA . GLY B 1 105 ? -7.426 -8.289 11.344 1 96.94 105 GLY B CA 1
ATOM 3834 C C . GLY B 1 105 ? -6.219 -7.902 10.508 1 96.94 105 GLY B C 1
ATOM 3835 O O . GLY B 1 105 ? -5.133 -7.684 11.047 1 96.94 105 GLY B O 1
ATOM 3836 N N . ALA B 1 106 ? -6.398 -7.84 9.203 1 98.69 106 ALA B N 1
ATOM 3837 C CA . ALA B 1 106 ? -5.383 -7.414 8.242 1 98.69 106 ALA B CA 1
ATOM 3838 C C . ALA B 1 106 ? -6.016 -7.008 6.914 1 98.69 106 ALA B C 1
ATOM 3840 O O . ALA B 1 106 ? -7.16 -7.379 6.625 1 98.69 106 ALA B O 1
ATOM 3841 N N . VAL B 1 107 ? -5.387 -6.211 6.195 1 98.94 107 VAL B N 1
ATOM 3842 C CA . VAL B 1 107 ? -5.738 -5.879 4.816 1 98.94 107 VAL B CA 1
ATOM 3843 C C . VAL B 1 107 ? -4.645 -6.379 3.871 1 98.94 107 VAL B C 1
ATOM 3845 O O . VAL B 1 107 ? -3.457 -6.176 4.121 1 98.94 107 VAL B O 1
ATOM 3848 N N . LEU B 1 108 ? -5.008 -7.094 2.875 1 98.94 108 LEU B N 1
ATOM 3849 C CA . LEU B 1 108 ? -4.059 -7.625 1.903 1 98.94 108 LEU B CA 1
ATOM 3850 C C . LEU B 1 108 ? -4.367 -7.109 0.502 1 98.94 108 LEU B C 1
ATOM 3852 O O . LEU B 1 108 ? -5.531 -7.008 0.113 1 98.94 108 LEU B O 1
ATOM 3856 N N . THR B 1 109 ? -3.363 -6.777 -0.271 1 98.88 109 THR B N 1
ATOM 3857 C CA . THR B 1 109 ? -3.484 -6.359 -1.663 1 98.88 109 THR B CA 1
ATOM 3858 C C . THR B 1 109 ? -2.32 -6.891 -2.492 1 98.88 109 THR B C 1
ATOM 3860 O O . THR B 1 109 ? -1.595 -7.785 -2.051 1 98.88 109 THR B O 1
ATOM 3863 N N . GLY B 1 110 ? -2.199 -6.531 -3.736 1 98.56 110 GLY B N 1
ATOM 3864 C CA . GLY B 1 110 ? -1.132 -6.891 -4.652 1 98.56 110 GLY B CA 1
ATOM 3865 C C . GLY B 1 110 ? -1.127 -6.059 -5.922 1 98.56 110 GLY B C 1
ATOM 3866 O O . GLY B 1 110 ? -1.729 -4.98 -5.965 1 98.56 110 GLY B O 1
ATOM 3867 N N . ASP B 1 111 ? -0.371 -6.555 -6.891 1 97.12 111 ASP B N 1
ATOM 3868 C CA . ASP B 1 111 ? -0.279 -5.816 -8.148 1 97.12 111 ASP B CA 1
ATOM 3869 C C . ASP B 1 111 ? -1.574 -5.934 -8.953 1 97.12 111 ASP B C 1
ATOM 3871 O O . ASP B 1 111 ? -2.572 -6.465 -8.453 1 97.12 111 ASP B O 1
ATOM 3875 N N . ALA B 1 112 ? -1.6 -5.43 -10.18 1 96.44 112 ALA B N 1
ATOM 3876 C CA . ALA B 1 112 ? -2.812 -5.375 -10.984 1 96.44 112 ALA B CA 1
ATOM 3877 C C . ALA B 1 112 ? -3.355 -6.773 -11.258 1 96.44 112 ALA B C 1
ATOM 3879 O O . ALA B 1 112 ? -4.57 -6.98 -11.281 1 96.44 112 ALA B O 1
ATOM 3880 N N . SER B 1 113 ? -2.441 -7.766 -11.461 1 95.88 113 SER B N 1
ATOM 3881 C CA . SER B 1 113 ? -2.85 -9.148 -11.688 1 95.88 113 SER B CA 1
ATOM 3882 C C . SER B 1 113 ? -3.576 -9.719 -10.477 1 95.88 113 SER B C 1
ATOM 3884 O O . SER B 1 113 ? -4.664 -10.281 -10.602 1 95.88 113 SER B O 1
ATOM 3886 N N . ILE B 1 114 ? -3.027 -9.516 -9.32 1 97.75 114 ILE B N 1
ATOM 3887 C CA . ILE B 1 114 ? -3.604 -10.008 -8.07 1 97.75 114 ILE B CA 1
ATOM 3888 C C . ILE B 1 114 ? -4.988 -9.398 -7.863 1 97.75 114 ILE B C 1
ATOM 3890 O O . ILE B 1 114 ? -5.914 -10.078 -7.426 1 97.75 114 ILE B O 1
ATOM 3894 N N . ARG B 1 115 ? -5.16 -8.141 -8.227 1 98.19 115 ARG B N 1
ATOM 3895 C CA . ARG B 1 115 ? -6.395 -7.41 -7.969 1 98.19 115 ARG B CA 1
ATOM 3896 C C . ARG B 1 115 ? -7.469 -7.762 -8.992 1 98.19 115 ARG B C 1
ATOM 3898 O O . ARG B 1 115 ? -8.562 -7.203 -8.969 1 98.19 115 ARG B O 1
ATOM 3905 N N . ARG B 1 116 ? -7.18 -8.727 -9.859 1 96.06 116 ARG B N 1
ATOM 3906 C CA . ARG B 1 116 ? -8.188 -9.219 -10.805 1 96.06 116 ARG B CA 1
ATOM 3907 C C . ARG B 1 116 ? -8.492 -10.688 -10.562 1 96.06 116 ARG B C 1
ATOM 3909 O O . ARG B 1 116 ? -9.453 -11.227 -11.117 1 96.06 116 ARG B O 1
ATOM 3916 N N . ARG B 1 117 ? -7.738 -11.352 -9.703 1 95.31 117 ARG B N 1
ATOM 3917 C CA . ARG B 1 117 ? -7.918 -12.773 -9.453 1 95.31 117 ARG B CA 1
ATOM 3918 C C . ARG B 1 117 ? -8.969 -13.016 -8.375 1 95.31 117 ARG B C 1
ATOM 3920 O O . ARG B 1 117 ? -8.906 -12.422 -7.297 1 95.31 117 ARG B O 1
ATOM 3927 N N . PRO B 1 118 ? -9.852 -13.906 -8.594 1 95.31 118 PRO B N 1
ATOM 3928 C CA . PRO B 1 118 ? -10.977 -14.086 -7.672 1 95.31 118 PRO B CA 1
ATOM 3929 C C . PRO B 1 118 ? -10.578 -14.836 -6.402 1 95.31 118 PRO B C 1
ATOM 3931 O O . PRO B 1 118 ? -9.734 -15.734 -6.449 1 95.31 118 PRO B O 1
ATOM 3934 N N . ASN B 1 119 ? -11.281 -14.484 -5.242 1 97.75 119 ASN B N 1
ATOM 3935 C CA . ASN B 1 119 ? -11.023 -15.094 -3.943 1 97.75 119 ASN B CA 1
ATOM 3936 C C . ASN B 1 119 ? -12.32 -15.438 -3.217 1 97.75 119 ASN B C 1
ATOM 3938 O O . ASN B 1 119 ? -12.305 -15.742 -2.021 1 97.75 119 ASN B O 1
ATOM 3942 N N . GLY B 1 120 ? -13.438 -15.414 -3.914 1 97.44 120 GLY B N 1
ATOM 3943 C CA . GLY B 1 120 ? -14.773 -15.562 -3.352 1 97.44 120 GLY B CA 1
ATOM 3944 C C . GLY B 1 120 ? -14.914 -16.781 -2.463 1 97.44 120 GLY B C 1
ATOM 3945 O O . GLY B 1 120 ? -15.352 -16.672 -1.316 1 97.44 120 GLY B O 1
ATOM 3946 N N . PRO B 1 121 ? -14.578 -17.953 -2.969 1 97.06 121 PRO B N 1
ATOM 3947 C CA . PRO B 1 121 ? -14.727 -19.156 -2.164 1 97.06 121 PRO B CA 1
ATOM 3948 C C . PRO B 1 121 ? -13.977 -19.094 -0.837 1 97.06 121 PRO B C 1
ATOM 3950 O O . PRO B 1 121 ? -14.492 -19.531 0.195 1 97.06 121 PRO B O 1
ATOM 3953 N N . LEU B 1 122 ? -12.812 -18.547 -0.798 1 98 122 LEU B N 1
ATOM 3954 C CA . LEU B 1 122 ? -12.039 -18.406 0.432 1 98 122 LEU B CA 1
ATOM 3955 C C . LEU B 1 122 ? -12.719 -17.438 1.397 1 98 122 LEU B C 1
ATOM 3957 O O . LEU B 1 122 ? -12.844 -17.734 2.588 1 98 122 LEU B O 1
ATOM 3961 N N . LEU B 1 123 ? -13.148 -16.281 0.882 1 98.56 123 LEU B N 1
ATOM 3962 C CA . LEU B 1 123 ? -13.789 -15.266 1.711 1 98.56 123 LEU B CA 1
ATOM 3963 C C . LEU B 1 123 ? -15.047 -15.812 2.373 1 98.56 123 LEU B C 1
ATOM 3965 O O . LEU B 1 123 ? -15.273 -15.594 3.564 1 98.56 123 LEU B O 1
ATOM 3969 N N . ARG B 1 124 ? -15.836 -16.547 1.615 1 98.06 124 ARG B N 1
ATOM 3970 C CA . ARG B 1 124 ? -17.047 -17.156 2.145 1 98.06 124 ARG B CA 1
ATOM 3971 C C . ARG B 1 124 ? -16.719 -18.188 3.229 1 98.06 124 ARG B C 1
ATOM 3973 O O . ARG B 1 124 ? -17.391 -18.234 4.262 1 98.06 124 ARG B O 1
ATOM 3980 N N . SER B 1 125 ? -15.734 -18.984 2.967 1 98.5 125 SER B N 1
ATOM 3981 C CA . SER B 1 125 ? -15.344 -20 3.938 1 98.5 125 SER B CA 1
ATOM 3982 C C . SER B 1 125 ? -14.883 -19.359 5.246 1 98.5 125 SER B C 1
ATOM 3984 O O . SER B 1 125 ? -15.242 -19.828 6.328 1 98.5 125 SER B O 1
ATOM 3986 N N . LEU B 1 126 ? -14.047 -18.344 5.172 1 98.62 126 LEU B N 1
ATOM 3987 C CA . LEU B 1 126 ? -13.609 -17.641 6.375 1 98.62 126 LEU B CA 1
ATOM 3988 C C . LEU B 1 126 ? -14.797 -17.078 7.137 1 98.62 126 LEU B C 1
ATOM 3990 O O . LEU B 1 126 ? -14.828 -17.109 8.367 1 98.62 126 LEU B O 1
ATOM 3994 N N . GLY B 1 127 ? -15.766 -16.562 6.395 1 98.5 127 GLY B N 1
ATOM 3995 C CA . GLY B 1 127 ? -17 -16.094 7.004 1 98.5 127 GLY B CA 1
ATOM 3996 C C . GLY B 1 127 ? -17.766 -17.188 7.734 1 98.5 127 GLY B C 1
ATOM 3997 O O . GLY B 1 127 ? -18.172 -17 8.875 1 98.5 127 GLY B O 1
ATOM 3998 N N . ASP B 1 128 ? -17.922 -18.312 7.027 1 98.44 128 ASP B N 1
ATOM 3999 C CA . AS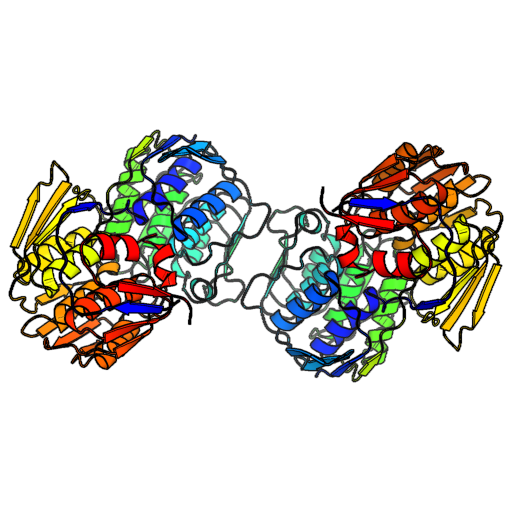P B 1 128 ? -18.609 -19.469 7.609 1 98.44 128 ASP B CA 1
ATOM 4000 C C . ASP B 1 128 ? -17.953 -19.891 8.922 1 98.44 128 ASP B C 1
ATOM 4002 O O . ASP B 1 128 ? -18.641 -20.375 9.828 1 98.44 128 ASP B O 1
ATOM 4006 N N . LEU B 1 129 ? -16.703 -19.672 9.031 1 98.5 129 LEU B N 1
ATOM 4007 C CA . LEU B 1 129 ? -15.93 -20.188 10.156 1 98.5 129 LEU B CA 1
ATOM 4008 C C . LEU B 1 129 ? -15.828 -19.141 11.258 1 98.5 129 LEU B C 1
ATOM 4010 O O . LEU B 1 129 ? -15.242 -19.406 12.312 1 98.5 129 LEU B O 1
ATOM 4014 N N . GLY B 1 130 ? -16.297 -17.938 11.008 1 98 130 GLY B N 1
ATOM 4015 C CA . GLY B 1 130 ? -16.453 -17.031 12.125 1 98 130 GLY B CA 1
ATOM 4016 C C . GLY B 1 130 ? -15.758 -15.703 11.922 1 98 130 GLY B C 1
ATOM 4017 O O . GLY B 1 130 ? -15.977 -14.758 12.68 1 98 130 GLY B O 1
ATOM 4018 N N . ALA B 1 131 ? -14.906 -15.539 10.945 1 97.94 131 ALA B N 1
ATOM 4019 C CA . ALA B 1 131 ? -14.258 -14.266 10.656 1 97.94 131 ALA B CA 1
ATOM 4020 C C . ALA B 1 131 ? -15.109 -13.406 9.734 1 97.94 131 ALA B C 1
ATOM 4022 O O . ALA B 1 131 ? -16.125 -13.867 9.203 1 97.94 131 ALA B O 1
ATOM 4023 N N . GLU B 1 132 ? -14.836 -12.188 9.656 1 97.94 132 GLU B N 1
ATOM 4024 C CA . GLU B 1 132 ? -15.352 -11.336 8.586 1 97.94 132 GLU B CA 1
ATOM 4025 C C . GLU B 1 132 ? -14.289 -11.109 7.508 1 97.94 132 GLU B C 1
ATOM 4027 O O . GLU B 1 132 ? -13.203 -10.609 7.797 1 97.94 132 GLU B O 1
ATOM 4032 N N . ALA B 1 133 ? -14.531 -11.562 6.32 1 98.5 133 ALA B N 1
ATOM 4033 C CA . ALA B 1 133 ? -13.602 -11.43 5.207 1 98.5 133 ALA B CA 1
ATOM 4034 C C . ALA B 1 133 ? -14.32 -10.953 3.945 1 98.5 133 ALA B C 1
ATOM 4036 O O . ALA B 1 133 ? -15.312 -11.555 3.533 1 98.5 133 ALA B O 1
ATOM 4037 N N . PHE B 1 134 ? -13.875 -9.906 3.336 1 98.44 134 PHE B N 1
ATOM 4038 C CA . PHE B 1 134 ? -14.57 -9.383 2.166 1 98.44 134 PHE B CA 1
ATOM 4039 C C . PHE B 1 134 ? -13.617 -8.594 1.275 1 98.44 134 PHE B C 1
ATOM 4041 O O . PHE B 1 134 ? -12.523 -8.227 1.701 1 98.44 134 PHE B O 1
ATOM 4048 N N . SER B 1 135 ? -13.906 -8.477 -0.004 1 98.38 135 SER B N 1
ATOM 4049 C CA . SER B 1 135 ? -13.273 -7.582 -0.974 1 98.38 135 SER B CA 1
ATOM 4050 C C . SER B 1 135 ? -13.828 -6.164 -0.862 1 98.38 135 SER B C 1
ATOM 4052 O O . SER B 1 135 ? -15.039 -5.957 -0.955 1 98.38 135 SER B O 1
ATOM 4054 N N . ILE B 1 136 ? -12.945 -5.18 -0.702 1 98.31 136 ILE B N 1
ATOM 4055 C CA . ILE B 1 136 ? -13.406 -3.812 -0.49 1 98.31 136 ILE B CA 1
ATOM 4056 C C . ILE B 1 136 ? -14.125 -3.314 -1.738 1 98.31 136 ILE B C 1
ATOM 4058 O O . ILE B 1 136 ? -15.016 -2.463 -1.65 1 98.31 136 ILE B O 1
ATOM 4062 N N . ARG B 1 137 ? -13.812 -3.889 -2.887 1 97.44 137 ARG B N 1
ATOM 4063 C CA . ARG B 1 137 ? -14.391 -3.475 -4.164 1 97.44 137 ARG B CA 1
ATOM 4064 C C . ARG B 1 137 ? -15.664 -4.254 -4.469 1 97.44 137 ARG B C 1
ATOM 4066 O O . ARG B 1 137 ? -16.281 -4.055 -5.516 1 97.44 137 ARG B O 1
ATOM 4073 N N . LYS B 1 138 ? -16.031 -5.258 -3.662 1 96.62 138 LYS B N 1
ATOM 4074 C CA . LYS B 1 138 ? -17.25 -6.059 -3.789 1 96.62 138 LYS B CA 1
ATOM 4075 C C . LYS B 1 138 ? -17.219 -6.906 -5.059 1 96.62 138 LYS B C 1
ATOM 4077 O O . LYS B 1 138 ? -18.234 -7.07 -5.727 1 96.62 138 LYS B O 1
ATOM 4082 N N . ASN B 1 139 ? -16.047 -7.414 -5.422 1 97.19 139 ASN B N 1
ATOM 4083 C CA . ASN B 1 139 ? -15.922 -8.227 -6.629 1 97.19 139 ASN B CA 1
ATOM 4084 C C . ASN B 1 139 ? -15.086 -9.477 -6.379 1 97.19 139 ASN B C 1
ATOM 4086 O O . ASN B 1 139 ? -14.5 -10.031 -7.312 1 97.19 139 ASN B O 1
ATOM 4090 N N . ASP B 1 140 ? -14.82 -9.773 -5.066 1 97.44 140 ASP B N 1
ATOM 4091 C CA . ASP B 1 140 ? -14.125 -10.969 -4.617 1 97.44 140 ASP B CA 1
ATOM 4092 C C . ASP B 1 140 ? -12.641 -10.906 -4.969 1 97.44 140 ASP B C 1
ATOM 4094 O O . ASP B 1 140 ? -11.953 -11.938 -4.988 1 97.44 140 ASP B O 1
ATOM 4098 N N . CYS B 1 141 ? -12.148 -9.781 -5.336 1 98.19 141 CYS B N 1
ATOM 4099 C CA . CYS B 1 141 ? -10.734 -9.594 -5.641 1 98.19 141 CYS B CA 1
ATOM 4100 C C . CYS B 1 141 ? -10.078 -8.664 -4.629 1 98.19 141 CYS B C 1
ATOM 4102 O O . CYS B 1 141 ? -10.766 -7.969 -3.881 1 98.19 141 CYS B O 1
ATOM 4104 N N . ALA B 1 142 ? -8.789 -8.656 -4.508 1 98.62 142 ALA B N 1
ATOM 4105 C CA . ALA B 1 142 ? -8.055 -7.75 -3.625 1 98.62 142 ALA B CA 1
ATOM 4106 C C . ALA B 1 142 ? -8.328 -6.293 -3.982 1 98.62 142 ALA B C 1
ATOM 4108 O O . ALA B 1 142 ? -8.648 -5.98 -5.133 1 98.62 142 ALA B O 1
ATOM 4109 N N . PRO B 1 143 ? -8.242 -5.418 -3.066 1 98.81 143 PRO B N 1
ATOM 4110 C CA . PRO B 1 143 ? -7.82 -5.566 -1.672 1 98.81 143 PRO B CA 1
ATOM 4111 C C . PRO B 1 143 ? -8.82 -6.355 -0.831 1 98.81 143 PRO B C 1
ATOM 4113 O O . PRO B 1 143 ? -10.031 -6.156 -0.957 1 98.81 143 PRO B O 1
ATOM 4116 N N . LEU B 1 144 ? -8.312 -7.277 -0.001 1 98.94 144 LEU B N 1
ATOM 4117 C CA . LEU B 1 144 ? -9.109 -8.094 0.905 1 98.94 144 LEU B CA 1
ATOM 4118 C C . LEU B 1 144 ? -9.023 -7.562 2.334 1 98.94 144 LEU B C 1
ATOM 4120 O O . LEU B 1 144 ? -7.945 -7.184 2.793 1 98.94 144 LEU B O 1
ATOM 4124 N N . VAL B 1 145 ? -10.086 -7.477 2.965 1 98.81 145 VAL B N 1
ATOM 4125 C CA . VAL B 1 145 ? -10.164 -7.098 4.371 1 98.81 145 VAL B CA 1
ATOM 4126 C C . VAL B 1 145 ? -10.602 -8.297 5.207 1 98.81 145 VAL B C 1
ATOM 4128 O O . VAL B 1 145 ? -11.633 -8.914 4.926 1 98.81 145 VAL B O 1
ATOM 4131 N N . VAL B 1 146 ? -9.797 -8.688 6.121 1 98.62 146 VAL B N 1
ATOM 4132 C CA . VAL B 1 146 ? -10.125 -9.742 7.07 1 98.62 146 VAL B CA 1
ATOM 4133 C C . VAL B 1 146 ? -10.172 -9.172 8.484 1 98.62 146 VAL B C 1
ATOM 4135 O O . VAL B 1 146 ? -9.234 -8.5 8.922 1 98.62 146 VAL B O 1
ATOM 4138 N N . ARG B 1 147 ? -11.25 -9.336 9.109 1 95.69 147 ARG B N 1
ATOM 4139 C CA . ARG B 1 147 ? -11.422 -8.867 10.484 1 95.69 147 ARG B CA 1
ATOM 4140 C C . ARG B 1 147 ? -11.977 -9.969 11.375 1 95.69 147 ARG B C 1
ATOM 4142 O O . ARG B 1 147 ? -12.922 -10.664 11 1 95.69 147 ARG B O 1
ATOM 4149 N N . GLY B 1 148 ? -11.406 -10.07 12.586 1 90.94 148 GLY B N 1
ATOM 4150 C CA . GLY B 1 148 ? -11.82 -11.094 13.531 1 90.94 148 GLY B CA 1
ATOM 4151 C C . GLY B 1 148 ? -11.125 -12.422 13.312 1 90.94 148 GLY B C 1
ATOM 4152 O O . GLY B 1 148 ? -10.375 -12.594 12.352 1 90.94 148 GLY B O 1
ATOM 4153 N N . ARG B 1 149 ? -11.43 -13.422 14.195 1 95.31 149 ARG B N 1
ATOM 4154 C CA . ARG B 1 149 ? -10.75 -14.711 14.203 1 95.31 149 ARG B CA 1
ATOM 4155 C C . ARG B 1 149 ? -11.719 -15.836 13.828 1 95.31 149 ARG B C 1
ATOM 4157 O O . ARG B 1 149 ? -12.883 -15.828 14.242 1 95.31 149 ARG B O 1
ATOM 4164 N N . ILE B 1 150 ? -11.227 -16.672 13 1 97.75 150 ILE B N 1
ATOM 4165 C CA . ILE B 1 150 ? -12 -17.875 12.789 1 97.75 150 ILE B CA 1
ATOM 4166 C C . ILE B 1 150 ? -12.078 -18.672 14.086 1 97.75 150 ILE B C 1
ATOM 4168 O O . ILE B 1 150 ? -11.117 -18.719 14.859 1 97.75 150 ILE B O 1
ATOM 4172 N N . LYS B 1 151 ? -13.18 -19.281 14.352 1 97.25 151 LYS B N 1
ATOM 4173 C CA . LYS B 1 151 ? -13.414 -20.062 15.57 1 97.25 151 LYS B CA 1
ATOM 4174 C C . LYS B 1 151 ? -13.445 -21.547 15.266 1 97.25 151 LYS B C 1
ATOM 4176 O O . LYS B 1 151 ? -13.047 -22.375 16.109 1 97.25 151 LYS B O 1
ATOM 4181 N N . GLY B 1 152 ? -13.859 -21.953 14.172 1 97.5 152 GLY B N 1
ATOM 4182 C CA . GLY B 1 152 ? -14.18 -23.312 13.75 1 97.5 152 GLY B CA 1
ATOM 4183 C C . GLY B 1 152 ? -15.578 -23.438 13.18 1 97.5 152 GLY B C 1
ATOM 4184 O O . GLY B 1 152 ? -16.266 -22.438 12.961 1 97.5 152 GLY B O 1
ATOM 4185 N N . GLY B 1 153 ? -15.953 -24.578 12.938 1 98.12 153 GLY B N 1
ATOM 4186 C CA . GLY B 1 153 ? -17.266 -24.812 12.359 1 98.12 153 GLY B CA 1
ATOM 4187 C C . GLY B 1 153 ? -17.203 -25.547 11.031 1 98.12 153 GLY B C 1
ATOM 4188 O O . GLY B 1 153 ? -16.312 -26.375 10.812 1 98.12 153 GLY B O 1
ATOM 4189 N N . ARG B 1 154 ? -18.266 -25.312 10.273 1 98.38 154 ARG B N 1
ATOM 4190 C CA . ARG B 1 154 ? -18.391 -26.031 9.008 1 98.38 154 ARG B CA 1
ATOM 4191 C C . ARG B 1 154 ? -18.453 -25.078 7.832 1 98.38 154 ARG B C 1
ATOM 4193 O O . ARG B 1 154 ? -19.031 -24 7.934 1 98.38 154 ARG B O 1
ATOM 4200 N N . THR B 1 155 ? -17.797 -25.422 6.742 1 98.38 155 THR B N 1
ATOM 4201 C CA . THR B 1 155 ? -17.891 -24.641 5.516 1 98.38 155 THR B CA 1
ATOM 4202 C C . THR B 1 155 ? -17.875 -25.547 4.289 1 98.38 155 THR B C 1
ATOM 4204 O O . THR B 1 155 ? -17.438 -26.703 4.371 1 98.38 155 THR B O 1
ATOM 4207 N N . VAL B 1 156 ? -18.469 -25.062 3.217 1 98 156 VAL B N 1
ATOM 4208 C CA . VAL B 1 156 ? -18.422 -25.703 1.909 1 98 156 VAL B CA 1
ATOM 4209 C C . VAL B 1 156 ? -17.531 -24.891 0.97 1 98 156 VAL B C 1
ATOM 4211 O O . VAL B 1 156 ? -17.719 -23.688 0.794 1 98 156 VAL B O 1
ATOM 4214 N N . LEU B 1 157 ? -16.547 -25.531 0.439 1 96.5 157 LEU B N 1
ATOM 4215 C CA . LEU B 1 157 ? -15.555 -24.875 -0.401 1 96.5 157 LEU B CA 1
ATOM 4216 C C . LEU B 1 157 ? -15.68 -25.328 -1.85 1 96.5 157 LEU B C 1
ATOM 4218 O O . LEU B 1 157 ? -15.656 -26.531 -2.129 1 96.5 157 LEU B O 1
ATOM 4222 N N . ASP B 1 158 ? -15.812 -24.359 -2.713 1 91.5 158 ASP B N 1
ATOM 4223 C CA . ASP B 1 158 ? -15.766 -24.672 -4.141 1 91.5 158 ASP B CA 1
ATOM 4224 C C . ASP B 1 158 ? -14.352 -25.031 -4.578 1 91.5 158 ASP B C 1
ATOM 4226 O O . ASP B 1 158 ? -13.461 -24.188 -4.598 1 91.5 158 ASP B O 1
ATOM 4230 N N . GLY B 1 159 ? -14.172 -26.281 -4.957 1 84 159 GLY B N 1
ATOM 4231 C CA . GLY B 1 159 ? -12.852 -26.797 -5.277 1 84 159 GLY B CA 1
ATOM 4232 C C . GLY B 1 159 ? -12.477 -26.625 -6.738 1 84 159 GLY B C 1
ATOM 4233 O O . GLY B 1 159 ? -11.375 -26.984 -7.148 1 84 159 GLY B O 1
ATOM 4234 N N . SER B 1 160 ? -13.312 -25.984 -7.469 1 81.19 160 SER B N 1
ATOM 4235 C CA . SER B 1 160 ? -13.117 -25.938 -8.914 1 81.19 160 SER B CA 1
ATOM 4236 C C . SER B 1 160 ? -12.344 -24.703 -9.336 1 81.19 160 SER B C 1
ATOM 4238 O O . SER B 1 160 ? -11.852 -24.625 -10.469 1 81.19 160 SER B O 1
ATOM 4240 N N . VAL B 1 161 ? -12.141 -23.766 -8.398 1 77.19 161 VAL B N 1
ATOM 4241 C CA . VAL B 1 161 ? -11.57 -22.469 -8.773 1 77.19 161 VAL B CA 1
ATOM 4242 C C . VAL B 1 161 ? -10.07 -22.469 -8.5 1 77.19 161 VAL B C 1
ATOM 4244 O O . VAL B 1 161 ? -9.266 -22.109 -9.359 1 77.19 161 VAL B O 1
ATOM 4247 N N . SER B 1 162 ? -9.734 -22.859 -7.273 1 83.31 162 SER B N 1
ATOM 4248 C CA . SER B 1 162 ? -8.328 -22.859 -6.898 1 83.31 162 SER B CA 1
ATOM 4249 C C . SER B 1 162 ? -8.078 -23.766 -5.695 1 83.31 162 SER B C 1
ATOM 4251 O O . SER B 1 162 ? -8.773 -23.656 -4.68 1 83.31 162 SER B O 1
ATOM 4253 N N . SER B 1 163 ? -7.031 -24.531 -5.773 1 88.31 163 SER B N 1
ATOM 4254 C CA . SER B 1 163 ? -6.625 -25.391 -4.656 1 88.31 163 SER B CA 1
ATOM 4255 C C . SER B 1 163 ? -5.973 -24.562 -3.549 1 88.31 163 SER B C 1
ATOM 4257 O O . SER B 1 163 ? -5.816 -25.047 -2.424 1 88.31 163 SER B O 1
ATOM 4259 N N . GLN B 1 164 ? -5.605 -23.375 -3.902 1 92.81 164 GLN B N 1
ATOM 4260 C CA . GLN B 1 164 ? -4.93 -22.516 -2.939 1 92.81 164 GLN B CA 1
ATOM 4261 C C . GLN B 1 164 ? -5.863 -22.141 -1.792 1 92.81 164 GLN B C 1
ATOM 4263 O O . GLN B 1 164 ? -5.41 -21.906 -0.668 1 92.81 164 GLN B O 1
ATOM 4268 N N . PHE B 1 165 ? -7.18 -22.109 -2.037 1 96.94 165 PHE B N 1
ATOM 4269 C CA . PHE B 1 165 ? -8.141 -21.812 -0.982 1 96.94 165 PHE B CA 1
ATOM 4270 C C . PHE B 1 165 ? -8.133 -22.891 0.081 1 96.94 165 PHE B C 1
ATOM 4272 O O . PHE B 1 165 ? -8.125 -22.609 1.278 1 96.94 165 PHE B O 1
ATOM 4279 N N . LEU B 1 166 ? -8.133 -24.109 -0.435 1 97.44 166 LEU B N 1
ATOM 4280 C CA . LEU B 1 166 ? -8.094 -25.234 0.495 1 97.44 166 LEU B CA 1
ATOM 4281 C C . LEU B 1 166 ? -6.797 -25.234 1.296 1 97.44 166 LEU B C 1
ATOM 4283 O O . LEU B 1 166 ? -6.812 -25.438 2.512 1 97.44 166 LEU B O 1
ATOM 4287 N N . SER B 1 167 ? -5.664 -25.047 0.624 1 97.94 167 SER B N 1
ATOM 4288 C CA . SER B 1 167 ? -4.379 -24.984 1.312 1 97.94 167 SER B CA 1
ATOM 4289 C C . SER B 1 167 ? -4.383 -23.922 2.404 1 97.94 167 SER B C 1
ATOM 4291 O O . SER B 1 167 ? -3.863 -24.156 3.5 1 97.94 167 SER B O 1
ATOM 4293 N N . ALA B 1 168 ? -4.973 -22.797 2.115 1 98.56 168 ALA B N 1
ATOM 4294 C CA . ALA B 1 168 ? -5.051 -21.688 3.07 1 98.56 168 ALA B CA 1
ATOM 4295 C C . ALA B 1 168 ? -5.828 -22.109 4.316 1 98.56 168 ALA B C 1
ATOM 4297 O O . ALA B 1 168 ? -5.379 -21.875 5.441 1 98.56 168 ALA B O 1
ATOM 4298 N N . LEU B 1 169 ? -6.945 -22.75 4.109 1 98.5 169 LEU B N 1
ATOM 4299 C CA . LEU B 1 169 ? -7.797 -23.188 5.215 1 98.5 169 LEU B CA 1
ATOM 4300 C C . LEU B 1 169 ? -7.141 -24.312 5.996 1 98.5 169 LEU B C 1
ATOM 4302 O O . LEU B 1 169 ? -7.211 -24.359 7.227 1 98.5 169 LEU B O 1
ATOM 4306 N N . LEU B 1 170 ? -6.496 -25.219 5.25 1 98.5 170 LEU B N 1
ATOM 4307 C CA . LEU B 1 170 ? -5.812 -26.328 5.906 1 98.5 170 LEU B CA 1
ATOM 4308 C C . LEU B 1 170 ? -4.727 -25.828 6.844 1 98.5 170 LEU B C 1
ATOM 4310 O O . LEU B 1 170 ? -4.484 -26.406 7.902 1 98.5 170 LEU B O 1
ATOM 4314 N N . ILE B 1 171 ? -4.074 -24.766 6.504 1 98.62 171 ILE B N 1
ATOM 4315 C CA . ILE B 1 171 ? -2.977 -24.219 7.301 1 98.62 171 ILE B CA 1
ATOM 4316 C C . ILE B 1 171 ? -3.535 -23.484 8.508 1 98.62 171 ILE B C 1
ATOM 4318 O O . ILE B 1 171 ? -2.996 -23.578 9.617 1 98.62 171 ILE B O 1
ATOM 4322 N N . SER B 1 172 ? -4.633 -22.781 8.398 1 98.44 172 SER B N 1
ATOM 4323 C CA . SER B 1 172 ? -5.078 -21.844 9.414 1 98.44 172 SER B CA 1
ATOM 4324 C C . SER B 1 172 ? -6.062 -22.484 10.383 1 98.44 172 SER B C 1
ATOM 4326 O O . SER B 1 172 ? -6.016 -22.234 11.586 1 98.44 172 SER B O 1
ATOM 4328 N N . CYS B 1 173 ? -6.918 -23.391 9.914 1 98.38 173 CYS B N 1
ATOM 4329 C CA . CYS B 1 173 ? -8.047 -23.906 10.688 1 98.38 173 CYS B CA 1
ATOM 4330 C C . CYS B 1 173 ? -7.566 -24.688 11.898 1 98.38 173 CYS B C 1
ATOM 4332 O O . CYS B 1 173 ? -8.141 -24.594 12.984 1 98.38 173 CYS B O 1
ATOM 4334 N N . PRO B 1 174 ? -6.516 -25.5 11.734 1 98.25 174 PRO B N 1
ATOM 4335 C CA . PRO B 1 174 ? -6.07 -26.266 12.906 1 98.25 174 PRO B CA 1
ATOM 4336 C C . PRO B 1 174 ? -5.629 -25.359 14.062 1 98.25 174 PRO B C 1
ATOM 4338 O O . PRO B 1 174 ? -5.551 -25.812 15.211 1 98.25 174 PRO B O 1
ATOM 4341 N N . LEU B 1 175 ? -5.297 -24.141 13.805 1 97.88 175 LEU B N 1
ATOM 4342 C CA . LEU B 1 175 ? -4.82 -23.203 14.82 1 97.88 175 LEU B CA 1
ATOM 4343 C C . LEU B 1 175 ? -5.988 -22.453 15.461 1 97.88 175 LEU B C 1
ATOM 4345 O O . LEU B 1 175 ? -5.801 -21.719 16.422 1 97.88 175 LEU B O 1
ATOM 4349 N N . ALA B 1 176 ? -7.156 -22.609 14.914 1 97.19 176 ALA B N 1
ATOM 4350 C CA . ALA B 1 176 ? -8.359 -22.031 15.508 1 97.19 176 ALA B CA 1
ATOM 4351 C C . ALA B 1 176 ? -8.727 -22.734 16.812 1 97.19 176 ALA B C 1
ATOM 4353 O O . ALA B 1 176 ? -8.234 -23.828 17.094 1 97.19 176 ALA B O 1
ATOM 4354 N N . GLU B 1 177 ? -9.57 -22.141 17.562 1 96.12 177 GLU B N 1
ATOM 4355 C CA . GLU B 1 177 ? -9.938 -22.641 18.891 1 96.12 177 GLU B CA 1
ATOM 4356 C C . GLU B 1 177 ? -10.773 -23.922 18.781 1 96.12 177 GLU B C 1
ATOM 4358 O O . GLU B 1 177 ? -10.602 -24.844 19.562 1 96.12 177 GLU B O 1
ATOM 4363 N N . GLU B 1 178 ? -11.664 -23.938 17.844 1 98 178 GLU B N 1
ATOM 4364 C CA . GLU B 1 178 ? -12.609 -25.047 17.734 1 98 178 GLU B CA 1
ATOM 4365 C C . GLU B 1 178 ? -12.328 -25.875 16.484 1 98 178 GLU B C 1
ATOM 4367 O O . GLU B 1 178 ? -11.562 -25.453 15.609 1 98 178 GLU B O 1
ATOM 4372 N N . ASP B 1 179 ? -12.961 -27.031 16.422 1 98.19 179 ASP B N 1
ATOM 4373 C CA . ASP B 1 179 ? -12.836 -27.938 15.273 1 98.19 179 ASP B CA 1
ATOM 4374 C C . ASP B 1 179 ? -13.484 -27.328 14.031 1 98.19 179 ASP B C 1
ATOM 4376 O O . ASP B 1 179 ? -14.43 -26.547 14.133 1 98.19 179 ASP B O 1
ATOM 4380 N N . SER B 1 180 ? -12.906 -27.625 12.867 1 98.38 180 SER B N 1
ATOM 4381 C CA . SER B 1 180 ? -13.461 -27.203 11.586 1 98.38 180 SER B CA 1
ATOM 4382 C C . SER B 1 180 ? -13.727 -28.391 10.672 1 98.38 180 SER B C 1
ATOM 4384 O O . SER B 1 180 ? -13.023 -29.406 10.742 1 98.38 180 SER B O 1
ATOM 4386 N N . GLU B 1 181 ? -14.734 -28.266 9.898 1 98.62 181 GLU B N 1
ATOM 4387 C CA . GLU B 1 181 ? -15.023 -29.219 8.828 1 98.62 181 GLU B CA 1
ATOM 4388 C C . GLU B 1 181 ? -15.172 -28.516 7.488 1 98.62 181 GLU B C 1
ATOM 4390 O O . GLU B 1 181 ? -15.93 -27.547 7.371 1 98.62 181 GLU B O 1
ATOM 4395 N N . ILE B 1 182 ? -14.469 -28.969 6.508 1 98.19 182 ILE B N 1
ATOM 4396 C CA . ILE B 1 182 ? -14.531 -28.406 5.16 1 98.19 182 ILE B CA 1
ATOM 4397 C C . ILE B 1 182 ? -15.086 -29.453 4.195 1 98.19 182 ILE B C 1
ATOM 4399 O O . ILE B 1 182 ? -14.508 -30.531 4.027 1 98.19 182 ILE B O 1
ATOM 4403 N N . GLU B 1 183 ? -16.156 -29.156 3.584 1 97.88 183 GLU B N 1
ATOM 4404 C CA . GLU B 1 183 ? -16.734 -30 2.533 1 97.88 183 GLU B CA 1
ATOM 4405 C C . GLU B 1 183 ? -16.422 -29.422 1.149 1 97.88 183 GLU B C 1
ATOM 4407 O O . GLU B 1 183 ? -16.625 -28.234 0.907 1 97.88 183 GLU B O 1
ATOM 4412 N N . ILE B 1 184 ? -15.93 -30.25 0.275 1 96.31 184 ILE B N 1
ATOM 4413 C CA . ILE B 1 184 ? -15.578 -29.812 -1.071 1 96.31 184 ILE B CA 1
ATOM 4414 C C . ILE B 1 184 ? -16.797 -29.953 -1.991 1 96.31 184 ILE B C 1
ATOM 4416 O O . ILE B 1 184 ? -17.375 -31.031 -2.094 1 96.31 184 ILE B O 1
ATOM 4420 N N . LYS B 1 185 ? -17.172 -28.891 -2.531 1 93.62 185 LYS B N 1
ATOM 4421 C CA . LYS B 1 185 ? -18.203 -28.906 -3.564 1 93.62 185 LYS B CA 1
ATOM 4422 C C . LYS B 1 185 ? -17.594 -29.094 -4.949 1 93.62 185 LYS B C 1
ATOM 4424 O O . LYS B 1 185 ? -16.719 -28.328 -5.363 1 93.62 185 LYS B O 1
ATOM 4429 N N . GLY B 1 186 ? -18 -30.125 -5.688 1 85.94 186 GLY B N 1
ATOM 4430 C CA . GLY B 1 186 ? -17.469 -30.453 -7 1 85.94 186 GLY B CA 1
ATOM 4431 C C . GLY B 1 186 ? -16.156 -31.219 -6.93 1 85.94 186 GLY B C 1
ATOM 4432 O O . GLY B 1 186 ? -15.953 -32 -6.008 1 85.94 186 GLY B O 1
ATOM 4433 N N . GLU B 1 187 ? -15.398 -31.141 -7.996 1 83.81 187 GLU B N 1
ATOM 4434 C CA . GLU B 1 187 ? -14.117 -31.844 -8.062 1 83.81 187 GLU B CA 1
ATOM 4435 C C . GLU B 1 187 ? -12.977 -30.938 -7.625 1 83.81 187 GLU B C 1
ATOM 4437 O O . GLU B 1 187 ? -12.906 -29.766 -8.031 1 83.81 187 GLU B O 1
ATOM 4442 N N . LEU B 1 188 ? -12.211 -31.484 -6.75 1 86.25 188 LEU B N 1
ATOM 4443 C CA . LEU B 1 188 ? -11.047 -30.75 -6.277 1 86.25 188 LEU B CA 1
ATOM 4444 C C . LEU B 1 188 ? -9.977 -30.672 -7.367 1 86.25 188 LEU B C 1
ATOM 4446 O O . LEU B 1 188 ? -9.234 -31.625 -7.582 1 86.25 188 LEU B O 1
ATOM 4450 N N . LYS B 1 189 ? -9.914 -29.5 -7.988 1 84.44 189 LYS B N 1
ATOM 4451 C CA . LYS B 1 189 ? -8.867 -29.266 -8.977 1 84.44 189 LYS B CA 1
ATOM 4452 C C . LYS B 1 189 ? -7.52 -29.016 -8.305 1 84.44 189 LYS B C 1
ATOM 4454 O O . LYS B 1 189 ? -7.469 -28.516 -7.176 1 84.44 189 LYS B O 1
ATOM 4459 N N . SER B 1 190 ? -6.449 -29.422 -8.906 1 90.19 190 SER B N 1
ATOM 4460 C CA . SER B 1 190 ? -5.094 -29.203 -8.406 1 90.19 190 SER B CA 1
ATOM 4461 C C . SER B 1 190 ? -4.898 -29.844 -7.035 1 90.19 190 SER B C 1
ATOM 4463 O O . SER B 1 190 ? -4.266 -29.266 -6.152 1 90.19 190 SER B O 1
ATOM 4465 N N . ARG B 1 191 ? -5.488 -31 -6.824 1 90.38 191 ARG B N 1
ATOM 4466 C CA . ARG B 1 191 ? -5.469 -31.75 -5.57 1 90.38 191 ARG B CA 1
ATOM 4467 C C . ARG B 1 191 ? -4.039 -31.938 -5.066 1 90.38 191 ARG B C 1
ATOM 4469 O O . ARG B 1 191 ? -3.785 -31.828 -3.861 1 90.38 191 ARG B O 1
ATOM 4476 N N . PRO B 1 192 ? -3.043 -32.125 -5.941 1 93 192 PRO B N 1
ATOM 4477 C CA . PRO B 1 192 ? -1.681 -32.344 -5.453 1 93 192 PRO B CA 1
ATOM 4478 C C . PRO B 1 192 ? -1.165 -31.203 -4.586 1 93 192 PRO B C 1
ATOM 4480 O O . PRO B 1 192 ? -0.402 -31.438 -3.645 1 93 192 PRO B O 1
ATOM 4483 N N . TYR B 1 193 ? -1.571 -30 -4.859 1 93.38 193 TYR B N 1
ATOM 4484 C CA . TYR B 1 193 ? -1.114 -28.875 -4.059 1 93.38 193 TYR B CA 1
ATOM 4485 C C . TYR B 1 193 ? -1.662 -28.953 -2.641 1 93.38 193 TYR B C 1
ATOM 4487 O O . TYR B 1 193 ? -0.972 -28.594 -1.682 1 93.38 193 TYR B O 1
ATOM 4495 N N . ALA B 1 194 ? -2.889 -29.375 -2.494 1 94.25 194 ALA B N 1
ATOM 4496 C CA . ALA 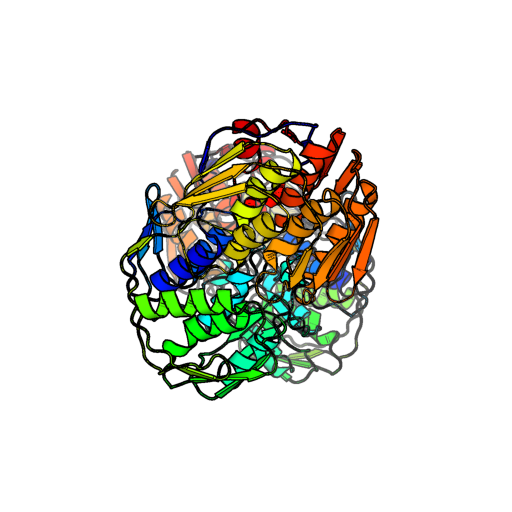B 1 194 ? -3.451 -29.641 -1.172 1 94.25 194 ALA B CA 1
ATOM 4497 C C . ALA B 1 194 ? -2.707 -30.766 -0.474 1 94.25 194 ALA B C 1
ATOM 4499 O O . ALA B 1 194 ? -2.504 -30.734 0.742 1 94.25 194 ALA B O 1
ATOM 4500 N N . GLU B 1 195 ? -2.363 -31.75 -1.281 1 95.81 195 GLU B N 1
ATOM 4501 C CA . GLU B 1 195 ? -1.629 -32.906 -0.74 1 95.81 195 GLU B CA 1
ATOM 4502 C C . GLU B 1 195 ? -0.266 -32.469 -0.203 1 95.81 195 GLU B C 1
ATOM 4504 O O . GLU B 1 195 ? 0.186 -32.969 0.828 1 95.81 195 GLU B O 1
ATOM 4509 N N . ILE B 1 196 ? 0.385 -31.547 -0.891 1 97.19 196 ILE B N 1
ATOM 4510 C CA . ILE B 1 196 ? 1.64 -30.984 -0.41 1 97.19 196 ILE B CA 1
ATOM 4511 C C . ILE B 1 196 ? 1.42 -30.328 0.953 1 97.19 196 ILE B C 1
ATOM 4513 O O . ILE B 1 196 ? 2.221 -30.516 1.872 1 97.19 196 ILE B O 1
ATOM 4517 N N . THR B 1 197 ? 0.333 -29.594 1.081 1 98.06 197 THR B N 1
ATOM 4518 C CA . THR B 1 197 ? 0.008 -28.906 2.33 1 98.06 197 THR B CA 1
ATOM 4519 C C . THR B 1 197 ? -0.219 -29.922 3.451 1 98.06 197 THR B C 1
ATOM 4521 O O . THR B 1 197 ? 0.329 -29.781 4.547 1 98.06 197 THR B O 1
ATOM 4524 N N . LEU B 1 198 ? -0.994 -30.953 3.137 1 97.62 198 LEU B N 1
ATOM 4525 C CA . LEU B 1 198 ? -1.31 -31.984 4.121 1 97.62 198 LEU B CA 1
ATOM 4526 C C . LEU B 1 198 ? -0.044 -32.688 4.59 1 97.62 198 LEU B C 1
ATOM 4528 O O . LEU B 1 198 ? 0.138 -32.906 5.789 1 97.62 198 LEU B O 1
ATOM 4532 N N . GLU B 1 199 ? 0.792 -33 3.662 1 97.06 199 GLU B N 1
ATOM 4533 C CA . GLU B 1 199 ? 2.047 -33.688 3.961 1 97.06 199 GLU B CA 1
ATOM 4534 C C . GLU B 1 199 ? 2.908 -32.844 4.914 1 97.06 199 GLU B C 1
ATOM 4536 O O . GLU B 1 199 ? 3.428 -33.375 5.902 1 97.06 199 GLU B O 1
ATOM 4541 N N . MET B 1 200 ? 3.049 -31.609 4.645 1 97.88 200 MET B N 1
ATOM 4542 C CA . MET B 1 200 ? 3.906 -30.75 5.445 1 97.88 200 MET B CA 1
ATOM 4543 C C . MET B 1 200 ? 3.295 -30.5 6.82 1 97.88 200 MET B C 1
ATOM 4545 O O . MET B 1 200 ? 4.012 -30.406 7.82 1 97.88 200 MET B O 1
ATOM 4549 N N . LEU B 1 201 ? 1.973 -30.359 6.883 1 98.38 201 LEU B N 1
ATOM 4550 C CA . LEU B 1 201 ? 1.286 -30.188 8.156 1 98.38 201 LEU B CA 1
ATOM 4551 C C . LEU B 1 201 ? 1.425 -31.438 9.031 1 98.38 201 LEU B C 1
ATOM 4553 O O . LEU B 1 201 ? 1.609 -31.328 10.242 1 98.38 201 LEU B O 1
ATOM 4557 N N . GLU B 1 202 ? 1.31 -32.562 8.383 1 97.75 202 GLU B N 1
ATOM 4558 C CA . GLU B 1 202 ? 1.539 -33.812 9.109 1 97.75 202 GLU B CA 1
ATOM 4559 C C . GLU B 1 202 ? 2.947 -33.844 9.688 1 97.75 202 GLU B C 1
ATOM 4561 O O . GLU B 1 202 ? 3.131 -34.219 10.852 1 97.75 202 GLU B O 1
ATOM 4566 N N . GLU B 1 203 ? 3.902 -33.5 8.867 1 97.69 203 GLU B N 1
ATOM 4567 C CA . GLU B 1 203 ? 5.285 -33.438 9.328 1 97.69 203 GLU B CA 1
ATOM 4568 C C . GLU B 1 203 ? 5.441 -32.469 10.484 1 97.69 203 GLU B C 1
ATOM 4570 O O . GLU B 1 203 ? 6.273 -32.688 11.375 1 97.69 203 GLU B O 1
ATOM 4575 N N . ALA B 1 204 ? 4.645 -31.469 10.5 1 98.19 204 ALA B N 1
ATOM 4576 C CA . ALA B 1 204 ? 4.695 -30.438 11.547 1 98.19 204 ALA B CA 1
ATOM 4577 C C . ALA B 1 204 ? 3.926 -30.875 12.789 1 98.19 204 ALA B C 1
ATOM 4579 O O . ALA B 1 204 ? 3.904 -30.172 13.797 1 98.19 204 ALA B O 1
ATOM 4580 N N . GLY B 1 205 ? 3.209 -31.984 12.703 1 97.44 205 GLY B N 1
ATOM 4581 C CA . GLY B 1 205 ? 2.559 -32.531 13.875 1 97.44 205 GLY B CA 1
ATOM 4582 C C . GLY B 1 205 ? 1.052 -32.375 13.867 1 97.44 205 GLY B C 1
ATOM 4583 O O . GLY B 1 205 ? 0.37 -32.719 14.828 1 97.44 205 GLY B O 1
ATOM 4584 N N . ALA B 1 206 ? 0.494 -31.844 12.812 1 96.81 206 ALA B N 1
ATOM 4585 C CA . ALA B 1 206 ? -0.948 -31.625 12.75 1 96.81 206 ALA B CA 1
ATOM 4586 C C . ALA B 1 206 ? -1.686 -32.906 12.406 1 96.81 206 ALA B C 1
ATOM 4588 O O . ALA B 1 206 ? -1.138 -33.781 11.734 1 96.81 206 ALA B O 1
ATOM 4589 N N . VAL B 1 207 ? -2.863 -32.938 12.852 1 94.69 207 VAL B N 1
ATOM 4590 C CA . VAL B 1 207 ? -3.732 -34.094 12.57 1 94.69 207 VAL B CA 1
ATOM 4591 C C . VAL B 1 207 ? -4.957 -33.625 11.781 1 94.69 207 VAL B C 1
ATOM 4593 O O . VAL B 1 207 ? -5.773 -32.844 12.297 1 94.69 207 VAL B O 1
ATOM 4596 N N . ILE B 1 208 ? -5.066 -34.062 10.594 1 97.44 208 ILE B N 1
ATOM 4597 C CA . ILE B 1 208 ? -6.172 -33.75 9.695 1 97.44 208 ILE B CA 1
ATOM 4598 C C . ILE B 1 208 ? -6.668 -35 9.008 1 97.44 208 ILE B C 1
ATOM 4600 O O . ILE B 1 208 ? -5.879 -35.75 8.438 1 97.44 208 ILE B O 1
ATOM 4604 N N . GLU B 1 209 ? -7.918 -35.312 9.117 1 97.88 209 GLU B N 1
ATOM 4605 C CA . GLU B 1 209 ? -8.523 -36.438 8.453 1 97.88 209 GLU B CA 1
ATOM 4606 C C . GLU B 1 209 ? -9.273 -36.031 7.191 1 97.88 209 GLU B C 1
ATOM 4608 O O . GLU B 1 209 ? -9.953 -35 7.184 1 97.88 209 GLU B O 1
ATOM 4613 N N . THR B 1 210 ? -9.102 -36.844 6.102 1 96.75 210 THR B N 1
ATOM 4614 C CA . THR B 1 210 ? -9.805 -36.438 4.891 1 96.75 210 THR B CA 1
ATOM 4615 C C . THR B 1 210 ? -9.953 -37.625 3.936 1 96.75 210 THR B C 1
ATOM 4617 O O . THR B 1 210 ? -9.109 -38.531 3.918 1 96.75 210 THR B O 1
ATOM 4620 N N . ASP B 1 211 ? -11.008 -37.719 3.184 1 94.69 211 ASP B N 1
ATOM 4621 C CA . ASP B 1 211 ? -11.172 -38.562 1.993 1 94.69 211 ASP B CA 1
ATOM 4622 C C . ASP B 1 211 ? -11.133 -37.719 0.724 1 94.69 211 ASP B C 1
ATOM 4624 O O . ASP B 1 211 ? -11.555 -38.156 -0.343 1 94.69 211 ASP B O 1
ATOM 4628 N N . PHE B 1 212 ? -10.719 -36.406 0.864 1 92.88 212 PHE B N 1
ATOM 4629 C CA . PHE B 1 212 ? -10.547 -35.406 -0.19 1 92.88 212 PHE B CA 1
ATOM 4630 C C . PHE B 1 212 ? -11.898 -34.875 -0.656 1 92.88 212 PHE B C 1
ATOM 4632 O O . PHE B 1 212 ? -11.961 -34.062 -1.575 1 92.88 212 PHE B O 1
ATOM 4639 N N . GLN B 1 213 ? -12.945 -35.344 -0.003 1 93.31 213 GLN B N 1
ATOM 4640 C CA . GLN B 1 213 ? -14.266 -34.75 -0.165 1 93.31 213 GLN B CA 1
ATOM 4641 C C . GLN B 1 213 ? -14.656 -33.938 1.059 1 93.31 213 GLN B C 1
ATOM 4643 O O . GLN B 1 213 ? -15.391 -32.969 0.943 1 93.31 213 GLN B O 1
ATOM 4648 N N . ARG B 1 214 ? -14.242 -34.438 2.145 1 96.44 214 ARG B N 1
ATOM 4649 C CA . ARG B 1 214 ? -14.422 -33.781 3.428 1 96.44 214 ARG B CA 1
ATOM 4650 C C . ARG B 1 214 ? -13.125 -33.75 4.219 1 96.44 214 ARG B C 1
ATOM 4652 O O . ARG B 1 214 ? -12.367 -34.719 4.223 1 96.44 214 ARG B O 1
ATOM 4659 N N . PHE B 1 215 ? -12.859 -32.625 4.828 1 97.81 215 PHE B N 1
ATOM 4660 C CA . PHE B 1 215 ? -11.703 -32.469 5.703 1 97.81 215 PHE B CA 1
ATOM 4661 C C . PHE B 1 215 ? -12.148 -32.156 7.129 1 97.81 215 PHE B C 1
ATOM 4663 O O . PHE B 1 215 ? -12.922 -31.234 7.363 1 97.81 215 PHE B O 1
ATOM 4670 N N . SER B 1 216 ? -11.727 -32.969 8.078 1 98.44 216 SER B N 1
ATOM 4671 C CA . SER B 1 216 ? -11.953 -32.75 9.5 1 98.44 216 SER B CA 1
ATOM 4672 C C . SER B 1 216 ? -10.688 -32.25 10.195 1 98.44 216 SER B C 1
ATOM 4674 O O . SER B 1 216 ? -9.68 -32.969 10.234 1 98.44 216 SER B O 1
ATOM 4676 N N . LEU B 1 217 ? -10.695 -31.094 10.719 1 98.12 217 LEU B N 1
ATOM 4677 C CA . LEU B 1 217 ? -9.547 -30.453 11.336 1 98.12 217 LEU B CA 1
ATOM 4678 C C . LEU B 1 217 ? -9.797 -30.172 12.812 1 98.12 217 LEU B C 1
ATOM 4680 O O . LEU B 1 217 ? -10.68 -29.375 13.156 1 98.12 217 LEU B O 1
ATOM 4684 N N . ARG B 1 218 ? -9.062 -30.797 13.695 1 96.81 218 ARG B N 1
ATOM 4685 C CA . ARG B 1 218 ? -9.164 -30.469 15.117 1 96.81 218 ARG B CA 1
ATOM 4686 C C . ARG B 1 218 ? -8.602 -29.078 15.398 1 96.81 218 ARG B C 1
ATOM 4688 O O . ARG B 1 218 ? -7.578 -28.688 14.828 1 96.81 218 ARG B O 1
ATOM 4695 N N . GLY B 1 219 ? -9.281 -28.406 16.297 1 96.62 219 GLY B N 1
ATO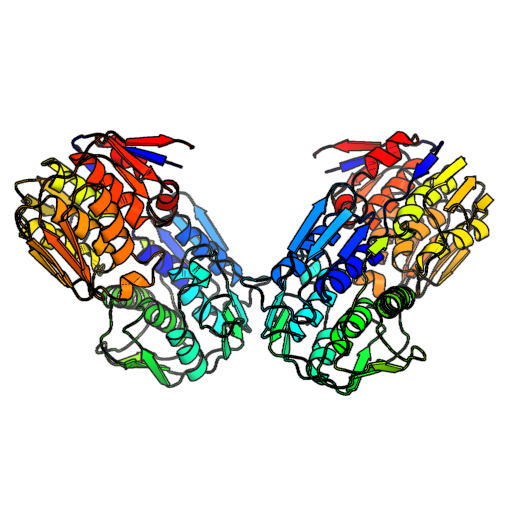M 4696 C CA . GLY B 1 219 ? -8.797 -27.094 16.703 1 96.62 219 GLY B CA 1
ATOM 4697 C C . GLY B 1 219 ? -7.773 -27.156 17.812 1 96.62 219 GLY B C 1
ATOM 4698 O O . GLY B 1 219 ? -7.562 -28.203 18.422 1 96.62 219 GLY B O 1
ATOM 4699 N N . GLY B 1 220 ? -7.105 -25.984 18 1 96.81 220 GLY B N 1
ATOM 4700 C CA . GLY B 1 220 ? -6.199 -25.828 19.125 1 96.81 220 GLY B CA 1
ATOM 4701 C C . GLY B 1 220 ? -4.879 -26.547 18.938 1 96.81 220 GLY B C 1
ATOM 4702 O O . GLY B 1 220 ? -4.188 -26.859 19.906 1 96.81 220 GLY B O 1
ATOM 4703 N N . GLN B 1 221 ? -4.559 -26.844 17.672 1 97.56 221 GLN B N 1
ATOM 4704 C CA . GLN B 1 221 ? -3.307 -27.531 17.406 1 97.56 221 GLN B CA 1
ATOM 4705 C C . GLN B 1 221 ? -2.143 -26.562 17.312 1 97.56 221 GLN B C 1
ATOM 4707 O O . GLN B 1 221 ? -2.342 -25.344 17.344 1 97.56 221 GLN B O 1
ATOM 4712 N N . SER B 1 222 ? -0.951 -27.094 17.281 1 97.62 222 SER B N 1
ATOM 4713 C CA . SER B 1 222 ? 0.277 -26.344 17.078 1 97.62 222 SER B CA 1
ATOM 4714 C C . SER B 1 222 ? 1.166 -27 16.031 1 97.62 222 SER B C 1
ATOM 4716 O O . SER B 1 222 ? 0.997 -28.188 15.719 1 97.62 222 SER B O 1
ATOM 4718 N N . TYR B 1 223 ? 2.021 -26.172 15.43 1 97.69 223 TYR B N 1
ATOM 4719 C CA . TYR B 1 223 ? 2.93 -26.672 14.398 1 97.69 223 TYR B CA 1
ATOM 4720 C C . TYR B 1 223 ? 4.371 -26.656 14.898 1 97.69 223 TYR B C 1
ATOM 4722 O O . TYR B 1 223 ? 4.773 -25.766 15.648 1 97.69 223 TYR B O 1
ATOM 4730 N N . ASP B 1 224 ? 5.125 -27.641 14.555 1 98.12 224 ASP B N 1
ATOM 4731 C CA . ASP B 1 224 ? 6.578 -27.641 14.695 1 98.12 224 ASP B CA 1
ATOM 4732 C C . ASP B 1 224 ? 7.246 -28.359 13.523 1 98.12 224 ASP B C 1
ATOM 4734 O O . ASP B 1 224 ? 7.41 -29.594 13.555 1 98.12 224 ASP B O 1
ATOM 4738 N N . LEU B 1 225 ? 7.656 -27.594 12.539 1 96.38 225 LEU B N 1
ATOM 4739 C CA . LEU B 1 225 ? 8.281 -28.156 11.352 1 96.38 225 LEU B CA 1
ATOM 4740 C C . LEU B 1 225 ? 9.773 -28.359 11.562 1 96.38 225 LEU B C 1
ATOM 4742 O O . LEU B 1 225 ? 10.414 -29.109 10.836 1 96.38 225 LEU B O 1
ATOM 4746 N N . GLY B 1 226 ? 10.32 -27.719 12.711 1 94.25 226 GLY B N 1
ATOM 4747 C CA . GLY B 1 226 ? 11.742 -27.828 12.992 1 94.25 226 GLY B CA 1
ATOM 4748 C C . GLY B 1 226 ? 12.617 -27.391 11.828 1 94.25 226 GLY B C 1
ATOM 4749 O O . GLY B 1 226 ? 12.641 -26.219 11.461 1 94.25 226 GLY B O 1
ATOM 4750 N N . GLY B 1 227 ? 13.164 -28.344 11.156 1 96.62 227 GLY B N 1
ATOM 4751 C CA . GLY B 1 227 ? 13.914 -28.141 9.922 1 96.62 227 GLY B CA 1
ATOM 4752 C C . GLY B 1 227 ? 13.281 -28.797 8.719 1 96.62 227 GLY B C 1
ATOM 4753 O O . GLY B 1 227 ? 12.766 -29.922 8.82 1 96.62 227 GLY B O 1
ATOM 4754 N N . TYR B 1 228 ? 13.148 -28.062 7.68 1 98.06 228 TYR B N 1
ATOM 4755 C CA . TYR B 1 228 ? 12.547 -28.625 6.473 1 98.06 228 TYR B CA 1
ATOM 4756 C C . TYR B 1 228 ? 13.414 -28.344 5.254 1 98.06 228 TYR B C 1
ATOM 4758 O O . TYR B 1 228 ? 13.844 -27.219 5.035 1 98.06 228 TYR B O 1
ATOM 4766 N N . THR B 1 229 ? 13.719 -29.344 4.473 1 98 229 THR B N 1
ATOM 4767 C CA . THR B 1 229 ? 14.461 -29.188 3.229 1 98 229 THR B CA 1
ATOM 4768 C C . THR B 1 229 ? 13.523 -29.188 2.029 1 98 229 THR B C 1
ATOM 4770 O O . THR B 1 229 ? 12.805 -30.156 1.786 1 98 229 THR B O 1
ATOM 4773 N N . VAL B 1 230 ? 13.508 -28.109 1.311 1 98.38 230 VAL B N 1
ATOM 4774 C CA . VAL B 1 230 ? 12.609 -27.922 0.174 1 98.38 230 VAL B CA 1
ATOM 4775 C C . VAL B 1 230 ? 13.078 -28.781 -0.998 1 98.38 230 VAL B C 1
ATOM 4777 O O . VAL B 1 230 ? 14.25 -28.75 -1.369 1 98.38 230 VAL B O 1
ATOM 4780 N N . PRO B 1 231 ? 12.234 -29.641 -1.58 1 97.94 231 PRO B N 1
ATOM 4781 C CA . PRO B 1 231 ? 12.609 -30.453 -2.736 1 97.94 231 PRO B CA 1
ATOM 4782 C C . PRO B 1 231 ? 12.742 -29.641 -4.02 1 97.94 231 PRO B C 1
ATOM 4784 O O . PRO B 1 231 ? 12.43 -28.438 -4.027 1 97.94 231 PRO B O 1
ATOM 4787 N N . GLY B 1 232 ? 13.242 -30.297 -5.047 1 98 232 GLY B N 1
ATOM 4788 C CA . GLY B 1 232 ? 13.336 -29.656 -6.352 1 98 232 GLY B CA 1
ATOM 4789 C C . GLY B 1 232 ? 11.984 -29.422 -6.996 1 98 232 GLY B C 1
ATOM 4790 O O . GLY B 1 232 ? 11 -30.078 -6.652 1 98 232 GLY B O 1
ATOM 4791 N N . ASP B 1 233 ? 11.891 -28.484 -7.895 1 98.12 233 ASP B N 1
ATOM 4792 C CA . ASP B 1 233 ? 10.633 -28.031 -8.477 1 98.12 233 ASP B CA 1
ATOM 4793 C C . ASP B 1 233 ? 10.375 -28.703 -9.82 1 98.12 233 ASP B C 1
ATOM 4795 O O . ASP B 1 233 ? 10.992 -28.359 -10.828 1 98.12 233 ASP B O 1
ATOM 4799 N N . PHE B 1 234 ? 9.375 -29.5 -9.867 1 98.19 234 PHE B N 1
ATOM 4800 C CA . PHE B 1 234 ? 9.039 -30.188 -11.109 1 98.19 234 PHE B CA 1
ATOM 4801 C C . PHE B 1 234 ? 8.414 -29.219 -12.109 1 98.19 234 PHE B C 1
ATOM 4803 O O . PHE B 1 234 ? 8.57 -29.406 -13.32 1 98.19 234 PHE B O 1
ATOM 4810 N N . SER B 1 235 ? 7.68 -28.188 -11.609 1 97.5 235 SER B N 1
ATOM 4811 C CA . SER B 1 235 ? 7.133 -27.188 -12.531 1 97.5 235 SER B CA 1
ATOM 4812 C C . SER B 1 235 ? 8.242 -26.5 -13.312 1 97.5 235 SER B C 1
ATOM 4814 O O . SER B 1 235 ? 8.164 -26.391 -14.539 1 97.5 235 SER B O 1
ATOM 4816 N N . SER B 1 236 ? 9.273 -26.078 -12.609 1 97.94 236 SER B N 1
ATOM 4817 C CA . SER B 1 236 ? 10.406 -25.422 -13.266 1 97.94 236 SER B CA 1
ATOM 4818 C C . SER B 1 236 ? 11.18 -26.422 -14.133 1 97.94 236 SER B C 1
ATOM 4820 O O . SER B 1 236 ? 11.648 -26.062 -15.211 1 97.94 236 SER B O 1
ATOM 4822 N N . ALA B 1 237 ? 11.305 -27.656 -13.672 1 98.31 237 ALA B N 1
ATOM 4823 C CA . ALA B 1 237 ? 12.023 -28.688 -14.414 1 98.31 237 ALA B CA 1
ATOM 4824 C C . ALA B 1 237 ? 11.375 -28.938 -15.773 1 98.31 237 ALA B C 1
ATOM 4826 O O . ALA B 1 237 ? 12.055 -29.312 -16.734 1 98.31 237 ALA B O 1
ATOM 4827 N N . SER B 1 238 ? 10.094 -28.75 -15.859 1 98.69 238 SER B N 1
ATOM 4828 C CA . SER B 1 238 ? 9.359 -29.078 -17.078 1 98.69 238 SER B CA 1
ATOM 4829 C C . SER B 1 238 ? 9.906 -28.281 -18.266 1 98.69 238 SER B C 1
ATOM 4831 O O . SER B 1 238 ? 9.93 -28.797 -19.391 1 98.69 238 SER B O 1
ATOM 4833 N N . TYR B 1 239 ? 10.367 -27.078 -18.078 1 98.62 239 TYR B N 1
ATOM 4834 C CA . TYR B 1 239 ? 10.875 -26.266 -19.172 1 98.62 239 TYR B CA 1
ATOM 4835 C C . TYR B 1 239 ? 12.242 -26.766 -19.641 1 98.62 239 TYR B C 1
ATOM 4837 O O . TYR B 1 239 ? 12.539 -26.766 -20.828 1 98.62 239 TYR B O 1
ATOM 4845 N N . LEU B 1 240 ? 13.078 -27.203 -18.672 1 98.62 240 LEU B N 1
ATOM 4846 C CA . LEU B 1 240 ? 14.375 -27.766 -19 1 98.62 240 LEU B CA 1
ATOM 4847 C C . LEU B 1 240 ? 14.227 -29.078 -19.75 1 98.62 240 LEU B C 1
ATOM 4849 O O . LEU B 1 240 ? 14.891 -29.297 -20.766 1 98.62 240 LEU B O 1
ATOM 4853 N N . LEU B 1 241 ? 13.352 -29.891 -19.25 1 98.75 241 LEU B N 1
ATOM 4854 C CA . LEU B 1 241 ? 13.086 -31.188 -19.891 1 98.75 241 LEU B CA 1
ATOM 4855 C C . LEU B 1 241 ? 12.484 -30.984 -21.281 1 98.75 241 LEU B C 1
ATOM 4857 O O . LEU B 1 241 ? 12.867 -31.672 -22.234 1 98.75 241 LEU B O 1
ATOM 4861 N N . ALA B 1 242 ? 11.578 -30.062 -21.375 1 98.75 242 ALA B N 1
ATOM 4862 C CA . ALA B 1 242 ? 10.953 -29.766 -22.656 1 98.75 242 ALA B CA 1
ATOM 4863 C C . ALA B 1 242 ? 11.992 -29.234 -23.656 1 98.75 242 ALA B C 1
ATOM 4865 O O . ALA B 1 242 ? 11.93 -29.547 -24.844 1 98.75 242 ALA B O 1
ATOM 4866 N N . ALA B 1 243 ? 12.906 -28.391 -23.172 1 98.69 243 ALA B N 1
ATOM 4867 C CA . ALA B 1 243 ? 13.961 -27.875 -24.031 1 98.69 243 ALA B CA 1
ATOM 4868 C C . ALA B 1 243 ? 14.75 -29.016 -24.672 1 98.69 243 ALA B C 1
ATOM 4870 O O . ALA B 1 243 ? 15.008 -29.016 -25.875 1 98.69 243 ALA B O 1
ATOM 4871 N N . ALA B 1 244 ? 15.125 -30 -23.875 1 98.69 244 ALA B N 1
ATOM 4872 C CA . ALA B 1 244 ? 15.852 -31.156 -24.391 1 98.69 244 ALA B CA 1
ATOM 4873 C C . ALA B 1 244 ? 14.984 -31.953 -25.359 1 98.69 244 ALA B C 1
ATOM 4875 O O . ALA B 1 244 ? 15.461 -32.375 -26.422 1 98.69 244 ALA B O 1
ATOM 4876 N N . ALA B 1 245 ? 13.758 -32.156 -25.031 1 98.5 245 ALA B N 1
ATOM 4877 C CA . ALA B 1 245 ? 12.836 -32.938 -25.828 1 98.5 245 ALA B CA 1
ATOM 4878 C C . ALA B 1 245 ? 12.633 -32.344 -27.219 1 98.5 245 ALA B C 1
ATOM 4880 O O . ALA B 1 245 ? 12.766 -33.031 -28.234 1 98.5 245 ALA B O 1
ATOM 4881 N N . VAL B 1 246 ? 12.352 -31.047 -27.266 1 97.81 246 VAL B N 1
ATOM 4882 C CA . VAL B 1 246 ? 11.938 -30.438 -28.531 1 97.81 246 VAL B CA 1
ATOM 4883 C C . VAL B 1 246 ? 13.156 -30.219 -29.422 1 97.81 246 VAL B C 1
ATOM 4885 O O . VAL B 1 246 ? 13.023 -30.141 -30.656 1 97.81 246 VAL B O 1
ATOM 4888 N N . THR B 1 247 ? 14.359 -30.156 -28.859 1 97.44 247 THR B N 1
ATOM 4889 C CA . THR B 1 247 ? 15.555 -29.891 -29.656 1 97.44 247 THR B CA 1
ATOM 4890 C C . THR B 1 247 ? 16.281 -31.188 -29.984 1 97.44 247 THR B C 1
ATOM 4892 O O . THR B 1 247 ? 17.344 -31.172 -30.609 1 97.44 247 THR B O 1
ATOM 4895 N N . GLY B 1 248 ? 15.742 -32.281 -29.469 1 97.06 248 GLY B N 1
ATOM 4896 C CA . GLY B 1 248 ? 16.406 -33.562 -29.703 1 97.06 248 GLY B CA 1
ATOM 4897 C C . GLY B 1 248 ? 17.719 -33.688 -28.984 1 97.06 248 GLY B C 1
ATOM 4898 O O . GLY B 1 248 ? 18.641 -34.344 -29.469 1 97.06 248 GLY B O 1
ATOM 4899 N N . SER B 1 249 ? 17.828 -33.031 -27.859 1 98 249 SER B N 1
ATOM 4900 C CA . SER B 1 249 ? 19.062 -32.969 -27.094 1 98 249 SER B CA 1
ATOM 4901 C C . SER B 1 249 ? 19.094 -34.031 -25.984 1 98 249 SER B C 1
ATOM 4903 O O . SER B 1 249 ? 18.078 -34.656 -25.703 1 98 249 SER B O 1
ATOM 4905 N N . ARG B 1 250 ? 20.281 -34.219 -25.453 1 98.12 250 ARG B N 1
ATOM 4906 C CA . ARG B 1 250 ? 20.469 -34.969 -24.219 1 98.12 250 ARG B CA 1
ATOM 4907 C C . ARG B 1 250 ? 20.797 -34.062 -23.047 1 98.12 250 ARG B C 1
ATOM 4909 O O . ARG B 1 250 ? 21.688 -33.219 -23.156 1 98.12 250 ARG B O 1
ATOM 4916 N N . LEU B 1 251 ? 20.109 -34.219 -21.969 1 98.62 251 LEU B N 1
ATOM 4917 C CA . LEU B 1 251 ? 20.297 -33.344 -20.812 1 98.62 251 LEU B CA 1
ATOM 4918 C C . LEU B 1 251 ? 20.156 -34.156 -19.516 1 98.62 251 LEU B C 1
ATOM 4920 O O . LEU B 1 251 ? 19.281 -35.031 -19.406 1 98.62 251 LEU B O 1
ATOM 4924 N N . THR B 1 252 ? 21.031 -33.938 -18.562 1 98.81 252 THR B N 1
ATOM 4925 C CA . THR B 1 252 ? 20.906 -34.469 -17.203 1 98.81 252 THR B CA 1
ATOM 4926 C C . THR B 1 252 ? 20.359 -33.406 -16.266 1 98.81 252 THR B C 1
ATOM 4928 O O . THR B 1 252 ? 20.953 -32.312 -16.109 1 98.81 252 THR B O 1
ATOM 4931 N N . VAL B 1 253 ? 19.219 -33.656 -15.656 1 98.69 253 VAL B N 1
ATOM 4932 C CA . VAL B 1 253 ? 18.594 -32.719 -14.719 1 98.69 253 VAL B CA 1
ATOM 4933 C C . VAL B 1 253 ? 18.672 -33.281 -13.297 1 98.69 253 VAL B C 1
ATOM 4935 O O . VAL B 1 253 ? 18.219 -34.406 -13.047 1 98.69 253 VAL B O 1
ATOM 4938 N N . ARG B 1 254 ? 19.219 -32.531 -12.391 1 98.44 254 ARG B N 1
ATOM 4939 C CA . ARG B 1 254 ? 19.422 -32.938 -11.008 1 98.44 254 ARG B CA 1
ATOM 4940 C C . ARG B 1 254 ? 18.422 -32.281 -10.07 1 98.44 254 ARG B C 1
ATOM 4942 O O . ARG B 1 254 ? 17.906 -31.203 -10.375 1 98.44 254 ARG B O 1
ATOM 4949 N N . GLY B 1 255 ? 18.141 -32.938 -8.922 1 97.69 255 GLY B N 1
ATOM 4950 C CA . GLY B 1 255 ? 17.312 -32.344 -7.883 1 97.69 255 GLY B CA 1
ATOM 4951 C C . GLY B 1 255 ? 15.859 -32.781 -7.957 1 97.69 255 GLY B C 1
ATOM 4952 O O . GLY B 1 255 ? 14.992 -32.188 -7.328 1 97.69 255 GLY B O 1
ATOM 4953 N N . LEU B 1 256 ? 15.625 -33.812 -8.734 1 98 256 LEU B N 1
ATOM 4954 C CA . LEU B 1 256 ? 14.258 -34.281 -8.938 1 98 256 LEU B CA 1
ATOM 4955 C C . LEU B 1 256 ? 13.992 -35.562 -8.18 1 98 256 LEU B C 1
ATOM 4957 O O . LEU B 1 256 ? 14.016 -36.656 -8.766 1 98 256 LEU B O 1
ATOM 4961 N N . ARG B 1 257 ? 13.711 -35.375 -6.926 1 96.69 257 ARG B N 1
ATOM 4962 C CA . ARG B 1 257 ? 13.289 -36.5 -6.113 1 96.69 257 ARG B CA 1
ATOM 4963 C C . ARG B 1 257 ? 11.766 -36.594 -6.051 1 96.69 257 ARG B C 1
ATOM 4965 O O . ARG B 1 257 ? 11.078 -35.594 -6.129 1 96.69 257 ARG B O 1
ATOM 4972 N N . PRO B 1 258 ? 11.305 -37.875 -5.953 1 94.19 258 PRO B N 1
ATOM 4973 C CA . PRO B 1 258 ? 9.852 -38 -5.855 1 94.19 258 PRO B CA 1
ATOM 4974 C C . PRO B 1 258 ? 9.242 -37.156 -4.75 1 94.19 258 PRO B C 1
ATOM 4976 O O . PRO B 1 258 ? 9.836 -37 -3.676 1 94.19 258 PRO B O 1
ATOM 4979 N N . SER B 1 259 ? 8.125 -36.469 -5.02 1 93.31 259 SER B N 1
ATOM 4980 C CA . SER B 1 259 ? 7.359 -35.656 -4.098 1 93.31 259 SER B CA 1
ATOM 4981 C C . SER B 1 259 ? 5.883 -35.625 -4.473 1 93.31 259 SER B C 1
ATOM 4983 O O . SER B 1 259 ? 5.477 -36.219 -5.469 1 93.31 259 SER B O 1
ATOM 4985 N N . ASN B 1 260 ? 5.09 -35 -3.732 1 94.25 260 ASN B N 1
ATOM 4986 C CA . ASN B 1 260 ? 3.654 -34.938 -3.98 1 94.25 260 ASN B CA 1
ATOM 4987 C C . ASN B 1 260 ? 3.305 -33.906 -5.039 1 94.25 260 ASN B C 1
ATOM 4989 O O . ASN B 1 260 ? 2.129 -33.594 -5.242 1 94.25 260 ASN B O 1
ATOM 4993 N N . GLN B 1 261 ? 4.352 -33.375 -5.695 1 96 261 GLN B N 1
ATOM 4994 C CA . GLN B 1 261 ? 4.109 -32.406 -6.75 1 96 261 GLN B CA 1
ATOM 4995 C C . GLN B 1 261 ? 3.396 -33.031 -7.938 1 96 261 GLN B C 1
ATOM 4997 O O . GLN B 1 261 ? 3.918 -33.969 -8.547 1 96 261 GLN B O 1
ATOM 5002 N N . GLY B 1 262 ? 2.285 -32.5 -8.25 1 95.81 262 GLY B N 1
ATOM 5003 C CA . GLY B 1 262 ? 1.563 -33 -9.406 1 95.81 262 GLY B CA 1
ATOM 5004 C C . GLY B 1 262 ? 2.34 -32.875 -10.695 1 95.81 262 GLY B C 1
ATOM 5005 O O . GLY B 1 262 ? 2.23 -33.719 -11.586 1 95.81 262 GLY B O 1
ATOM 5006 N N . ASP B 1 263 ? 3.195 -31.922 -10.781 1 97.38 263 ASP B N 1
ATOM 5007 C CA . ASP B 1 263 ? 3.891 -31.578 -12.016 1 97.38 263 ASP B CA 1
ATOM 5008 C C . ASP B 1 263 ? 4.984 -32.594 -12.336 1 97.38 263 ASP B C 1
ATOM 5010 O O . ASP B 1 263 ? 5.555 -32.562 -13.43 1 97.38 263 ASP B O 1
ATOM 5014 N N . SER B 1 264 ? 5.246 -33.531 -11.422 1 97.69 264 SER B N 1
ATOM 5015 C CA . SER B 1 264 ? 6.129 -34.625 -11.758 1 97.69 264 SER B CA 1
ATOM 5016 C C . SER B 1 264 ? 5.582 -35.438 -12.93 1 97.69 264 SER B C 1
ATOM 5018 O O . SER B 1 264 ? 6.316 -36.188 -13.57 1 97.69 264 SER B O 1
ATOM 5020 N N . ALA B 1 265 ? 4.324 -35.219 -13.266 1 97.81 265 ALA B N 1
ATOM 5021 C CA . ALA B 1 265 ? 3.666 -35.875 -14.383 1 97.81 265 ALA B CA 1
ATOM 5022 C C . ALA B 1 265 ? 4.371 -35.531 -15.703 1 97.81 265 ALA B C 1
ATOM 5024 O O . ALA B 1 265 ? 4.223 -36.25 -16.688 1 97.81 265 ALA B O 1
ATOM 5025 N N . ILE B 1 266 ? 5.141 -34.5 -15.695 1 98.5 266 ILE B N 1
ATOM 5026 C CA . ILE B 1 266 ? 5.848 -34.125 -16.906 1 98.5 266 ILE B CA 1
ATOM 5027 C C . ILE B 1 266 ? 6.742 -35.25 -17.391 1 98.5 266 ILE B C 1
ATOM 5029 O O . ILE B 1 266 ? 6.938 -35.438 -18.594 1 98.5 266 ILE B O 1
ATOM 5033 N N . VAL B 1 267 ? 7.262 -36.094 -16.469 1 98.25 267 VAL B N 1
ATOM 5034 C CA . VAL B 1 267 ? 8.148 -37.188 -16.797 1 98.25 267 VAL B CA 1
ATOM 5035 C C . VAL B 1 267 ? 7.398 -38.219 -17.641 1 98.25 267 VAL B C 1
ATOM 5037 O O . VAL B 1 267 ? 7.844 -38.594 -18.719 1 98.25 267 VAL B O 1
ATOM 5040 N N . SER B 1 268 ? 6.234 -38.625 -17.172 1 98.12 268 SER B N 1
ATOM 5041 C CA . SER B 1 268 ? 5.445 -39.625 -17.891 1 98.12 268 SER B CA 1
ATOM 5042 C C . SER B 1 268 ? 4.906 -39.062 -19.203 1 98.12 268 SER B C 1
ATOM 5044 O O . SER B 1 268 ? 4.805 -39.781 -20.203 1 98.12 268 SER B O 1
ATOM 5046 N N . ILE B 1 269 ? 4.492 -37.781 -19.203 1 98.44 269 ILE B N 1
ATOM 5047 C CA . ILE B 1 269 ? 3.979 -37.156 -20.406 1 98.44 269 ILE B CA 1
ATOM 5048 C C . ILE B 1 269 ? 5.043 -37.156 -21.5 1 98.44 269 ILE B C 1
ATOM 5050 O O . ILE B 1 269 ? 4.77 -37.562 -22.641 1 98.44 269 ILE B O 1
ATOM 5054 N N . LEU B 1 270 ? 6.254 -36.844 -21.156 1 98.62 270 LEU B N 1
ATOM 5055 C CA . LEU B 1 270 ? 7.352 -36.812 -22.109 1 98.62 270 LEU B CA 1
ATOM 5056 C C . LEU B 1 270 ? 7.68 -38.188 -22.609 1 98.62 270 LEU B C 1
ATOM 5058 O O . LEU B 1 270 ? 7.969 -38.406 -23.797 1 98.62 270 LEU B O 1
ATOM 5062 N N . GLN B 1 271 ? 7.633 -39.156 -21.688 1 98.44 271 GLN B N 1
ATOM 5063 C CA . GLN B 1 271 ? 7.852 -40.531 -22.094 1 98.44 271 GLN B CA 1
ATOM 5064 C C . GLN B 1 271 ? 6.777 -41 -23.078 1 98.44 271 GLN B C 1
ATOM 5066 O O . GLN B 1 271 ? 7.086 -41.656 -24.094 1 98.44 271 GLN B O 1
ATOM 5071 N N . GLU B 1 272 ? 5.566 -40.688 -22.766 1 98.38 272 GLU B N 1
ATOM 5072 C CA . GLU B 1 272 ? 4.457 -41.031 -23.641 1 98.38 272 GLU B CA 1
ATOM 5073 C C . GLU B 1 272 ? 4.613 -40.406 -25.016 1 98.38 272 GLU B C 1
ATOM 5075 O O . GLU B 1 272 ? 4.234 -40.969 -26.031 1 98.38 272 GLU B O 1
ATOM 5080 N N . MET B 1 273 ? 5.172 -39.25 -25.031 1 98.31 273 MET B N 1
ATOM 5081 C CA . MET B 1 273 ? 5.355 -38.531 -26.297 1 98.31 273 MET B CA 1
ATOM 5082 C C . MET B 1 273 ? 6.508 -39.125 -27.094 1 98.31 273 MET B C 1
ATOM 5084 O O . MET B 1 273 ? 6.617 -38.875 -28.297 1 98.31 273 MET B O 1
ATOM 5088 N N . GLY B 1 274 ? 7.445 -39.812 -26.406 1 97.94 274 GLY B N 1
ATOM 5089 C CA . GLY B 1 274 ? 8.469 -40.5 -27.172 1 97.94 274 GLY B CA 1
ATOM 5090 C C . GLY B 1 274 ? 9.875 -40.188 -26.688 1 97.94 274 GLY B C 1
ATOM 5091 O O . GLY B 1 274 ? 10.844 -40.781 -27.172 1 97.94 274 GLY B O 1
ATOM 5092 N N . ALA B 1 275 ? 10.039 -39.281 -25.719 1 98.06 275 ALA B N 1
ATOM 5093 C CA . ALA B 1 275 ? 11.367 -39 -25.188 1 98.06 275 ALA B CA 1
ATOM 5094 C C . ALA B 1 275 ? 11.93 -40.188 -24.422 1 98.06 275 ALA B C 1
ATOM 5096 O O . ALA B 1 275 ? 11.18 -40.938 -23.781 1 98.06 275 ALA B O 1
ATOM 5097 N N . LYS B 1 276 ? 13.203 -40.375 -24.484 1 98.25 276 LYS B N 1
ATOM 5098 C CA . LYS B 1 276 ? 13.875 -41.375 -23.656 1 98.25 276 LYS B CA 1
ATOM 5099 C C . LYS B 1 276 ? 14.281 -40.781 -22.312 1 98.25 276 LYS B C 1
ATOM 5101 O O . LYS B 1 276 ? 15.039 -39.812 -22.266 1 98.25 276 LYS B O 1
ATOM 5106 N N . ILE B 1 277 ? 13.766 -41.375 -21.234 1 98.25 277 ILE B N 1
ATOM 5107 C CA . ILE B 1 277 ? 14.031 -40.844 -19.922 1 98.25 277 ILE B CA 1
ATOM 5108 C C . ILE B 1 277 ? 14.508 -41.938 -18.984 1 98.25 277 ILE B C 1
ATOM 5110 O O . ILE B 1 277 ? 13.945 -43.031 -18.969 1 98.25 277 ILE B O 1
ATOM 5114 N N . SER B 1 278 ? 15.594 -41.719 -18.359 1 98.44 278 SER B N 1
ATOM 5115 C CA . SER B 1 278 ? 16.047 -42.469 -17.203 1 98.44 278 SER B CA 1
ATOM 5116 C C . SER B 1 278 ? 16.047 -41.625 -15.93 1 98.44 278 SER B C 1
ATOM 5118 O O . SER B 1 278 ? 16.625 -40.531 -15.906 1 98.44 278 SER B O 1
ATOM 5120 N N . TRP B 1 279 ? 15.359 -42.094 -14.945 1 98.31 279 TRP B N 1
ATOM 5121 C CA . TRP B 1 279 ? 15.188 -41.312 -13.719 1 98.31 279 TRP B CA 1
ATOM 5122 C C . TRP B 1 279 ? 15.617 -42.125 -12.5 1 98.31 279 TRP B C 1
ATOM 5124 O O . TRP B 1 279 ? 14.922 -43.062 -12.094 1 98.31 279 TRP B O 1
ATOM 5134 N N . ASP B 1 280 ? 16.781 -41.812 -11.984 1 98.12 280 ASP B N 1
ATOM 5135 C CA . ASP B 1 280 ? 17.172 -42.344 -10.68 1 98.12 280 ASP B CA 1
ATOM 5136 C C . ASP B 1 280 ? 16.453 -41.625 -9.555 1 98.12 280 ASP B C 1
ATOM 5138 O O . ASP B 1 280 ? 16.938 -40.594 -9.062 1 98.12 280 ASP B O 1
ATOM 5142 N N . ARG B 1 281 ? 15.414 -42.156 -9.086 1 97.19 281 ARG B N 1
ATOM 5143 C CA . ARG B 1 281 ? 14.523 -41.531 -8.125 1 97.19 281 ARG B CA 1
ATOM 5144 C C . ARG B 1 281 ? 15.219 -41.312 -6.781 1 97.19 281 ARG B C 1
ATOM 5146 O O . ARG B 1 281 ? 14.969 -40.344 -6.086 1 97.19 281 ARG B O 1
ATOM 5153 N N . SER B 1 282 ? 16.094 -42.25 -6.418 1 96.5 282 SER B N 1
ATOM 5154 C CA . SER B 1 282 ? 16.781 -42.156 -5.133 1 96.5 282 SER B CA 1
ATOM 5155 C C . SER B 1 282 ? 17.812 -41.031 -5.113 1 96.5 282 SER B C 1
ATOM 5157 O O . SER B 1 282 ? 17.922 -40.312 -4.125 1 96.5 282 SER B O 1
ATOM 5159 N N . GLU B 1 283 ? 18.453 -40.812 -6.238 1 96.81 283 GLU B N 1
ATOM 5160 C CA . GLU B 1 283 ? 19.484 -39.781 -6.332 1 96.81 283 GLU B CA 1
ATOM 5161 C C . GLU B 1 283 ? 18.891 -38.469 -6.855 1 96.81 283 GLU B C 1
ATOM 5163 O O . GLU B 1 283 ? 19.531 -37.438 -6.758 1 96.81 283 GLU B O 1
ATOM 5168 N N . GLY B 1 284 ? 17.719 -38.562 -7.375 1 98 284 GLY B N 1
ATOM 5169 C CA . GLY B 1 284 ? 17.062 -37.375 -7.934 1 98 284 GLY B CA 1
ATOM 5170 C C . GLY B 1 284 ? 17.703 -36.906 -9.234 1 98 284 GLY B C 1
ATOM 5171 O O . GLY B 1 284 ? 17.797 -35.719 -9.484 1 98 284 GLY B O 1
ATOM 5172 N N . VAL B 1 285 ? 18.25 -37.812 -9.992 1 98.56 285 VAL B N 1
ATOM 5173 C CA . VAL B 1 285 ? 18.906 -37.5 -11.258 1 98.56 285 VAL B CA 1
ATOM 5174 C C . VAL B 1 285 ? 18.078 -38.031 -12.422 1 98.56 285 VAL B C 1
ATOM 5176 O O . VAL B 1 285 ? 17.766 -39.219 -12.469 1 98.56 285 VAL B O 1
ATOM 5179 N N . LEU B 1 286 ? 17.703 -37.188 -13.32 1 98.69 286 LEU B N 1
ATOM 5180 C CA . LEU B 1 286 ? 16.906 -37.531 -14.5 1 98.69 286 LEU B CA 1
ATOM 5181 C C . LEU B 1 286 ? 17.672 -37.25 -15.781 1 98.69 286 LEU B C 1
ATOM 5183 O O . LEU B 1 286 ? 18.156 -36.125 -15.977 1 98.69 286 LEU B O 1
ATOM 5187 N N . GLU B 1 287 ? 17.875 -38.25 -16.578 1 98.75 287 GLU B N 1
ATOM 5188 C CA . GLU B 1 287 ? 18.469 -38.094 -17.906 1 98.75 287 GLU B CA 1
ATOM 5189 C C . GLU B 1 287 ? 17.406 -38.188 -19 1 98.75 287 GLU B C 1
ATOM 5191 O O . GLU B 1 287 ? 16.578 -39.094 -19 1 98.75 287 GLU B O 1
ATOM 5196 N N . ILE B 1 288 ? 17.438 -37.25 -19.859 1 98.62 288 ILE B N 1
ATOM 5197 C CA . ILE B 1 288 ? 16.453 -37.25 -20.938 1 98.62 288 ILE B CA 1
ATOM 5198 C C . ILE B 1 288 ? 17.188 -37.125 -22.281 1 98.62 288 ILE B C 1
ATOM 5200 O O . ILE B 1 288 ? 18.188 -36.406 -22.391 1 98.62 288 ILE B O 1
ATOM 5204 N N . GLU B 1 289 ? 16.703 -37.781 -23.25 1 97.69 289 GLU B N 1
ATOM 5205 C CA . GLU B 1 289 ? 17.094 -37.656 -24.641 1 97.69 289 GLU B CA 1
ATOM 5206 C C . GLU B 1 289 ? 15.883 -37.406 -25.531 1 97.69 289 GLU B C 1
ATOM 5208 O O . GLU B 1 289 ? 14.961 -38.219 -25.578 1 97.69 289 GLU B O 1
ATOM 5213 N N . GLY B 1 290 ? 15.945 -36.219 -26.203 1 93.25 290 GLY B N 1
ATOM 5214 C CA . GLY B 1 290 ? 14.867 -35.906 -27.125 1 93.25 290 GLY B CA 1
ATOM 5215 C C . GLY B 1 290 ? 14.859 -36.781 -28.359 1 93.25 290 GLY B C 1
ATOM 5216 O O . GLY B 1 290 ? 15.922 -37.188 -28.844 1 93.25 290 GLY B O 1
ATOM 5217 N N . ARG B 1 291 ? 13.68 -37.125 -28.812 1 87.38 291 ARG B N 1
ATOM 5218 C CA . ARG B 1 291 ? 13.477 -37.875 -30.047 1 87.38 291 ARG B CA 1
ATOM 5219 C C . ARG B 1 291 ? 12.289 -37.312 -30.828 1 87.38 291 ARG B C 1
ATOM 5221 O O . ARG B 1 291 ? 11.867 -36.188 -30.625 1 87.38 291 ARG B O 1
ATOM 5228 N N . ASP B 1 292 ? 11.875 -38.156 -31.828 1 91.94 292 ASP B N 1
ATOM 5229 C CA . ASP B 1 292 ? 10.641 -37.781 -32.5 1 91.94 292 ASP B CA 1
ATOM 5230 C C . ASP B 1 292 ? 9.438 -37.875 -31.562 1 91.94 292 ASP B C 1
ATOM 5232 O O . ASP B 1 292 ? 9.086 -38.969 -31.109 1 91.94 292 ASP B O 1
ATOM 5236 N N . LEU B 1 293 ? 8.914 -36.719 -31.219 1 96.94 293 LEU B N 1
ATOM 5237 C CA . LEU B 1 293 ? 7.789 -36.656 -30.297 1 96.94 293 LEU B CA 1
ATOM 5238 C C . LEU B 1 293 ? 6.469 -36.844 -31.031 1 96.94 293 LEU B C 1
ATOM 5240 O O . LEU B 1 293 ? 6.336 -36.438 -32.188 1 96.94 293 LEU B O 1
ATOM 5244 N N . SER B 1 294 ? 5.562 -37.469 -30.375 1 98.12 294 SER B N 1
ATOM 5245 C CA . SER B 1 294 ? 4.207 -37.625 -30.891 1 98.12 294 SER B CA 1
ATOM 5246 C C . SER B 1 294 ? 3.18 -37 -29.984 1 98.12 294 SER B C 1
ATOM 5248 O O . SER B 1 294 ? 3.385 -36.906 -28.766 1 98.12 294 SER B O 1
ATOM 5250 N N . GLY B 1 295 ? 2.127 -36.531 -30.594 1 97.88 295 GLY B N 1
ATOM 5251 C CA . GLY B 1 295 ? 1.062 -35.906 -29.828 1 97.88 295 GLY B CA 1
ATOM 5252 C C . GLY B 1 295 ? 0.399 -36.844 -28.828 1 97.88 295 GLY B C 1
ATOM 5253 O O . GLY B 1 295 ? 0.37 -38.062 -29.047 1 97.88 295 GLY B O 1
ATOM 5254 N N . VAL B 1 296 ? -0.095 -36.281 -27.734 1 98.38 296 VAL B N 1
ATOM 5255 C CA . VAL B 1 296 ? -0.776 -37.062 -26.703 1 98.38 296 VAL B CA 1
ATOM 5256 C C . VAL B 1 296 ? -1.976 -36.25 -26.172 1 98.38 296 VAL B C 1
ATOM 5258 O O . VAL B 1 296 ? -2.109 -35.062 -26.453 1 98.38 296 VAL B O 1
ATOM 5261 N N . GLU B 1 297 ? -2.885 -36.875 -25.531 1 98.38 297 GLU B N 1
ATOM 5262 C CA . GLU B 1 297 ? -3.957 -36.25 -24.766 1 98.38 297 GLU B CA 1
ATOM 5263 C C . GLU B 1 297 ? -3.619 -36.156 -23.281 1 98.38 297 GLU B C 1
ATOM 5265 O O . GLU B 1 297 ? -3.264 -37.156 -22.672 1 98.38 297 GLU B O 1
ATOM 5270 N N . VAL B 1 298 ? -3.664 -34.969 -22.734 1 98.12 298 VAL B N 1
ATOM 5271 C CA . VAL B 1 298 ? -3.268 -34.75 -21.359 1 98.12 298 VAL B CA 1
ATOM 5272 C C . VAL B 1 298 ? -4.434 -34.156 -20.578 1 98.12 298 VAL B C 1
ATOM 5274 O O . VAL B 1 298 ? -5.051 -33.188 -21.016 1 98.12 298 VAL B O 1
ATOM 5277 N N . ASP B 1 299 ? -4.805 -34.719 -19.453 1 97.12 299 ASP B N 1
ATOM 5278 C CA . ASP B 1 299 ? -5.703 -34.125 -18.469 1 97.12 299 ASP B CA 1
ATOM 5279 C C . ASP B 1 299 ? -4.949 -33.219 -17.516 1 97.12 299 ASP B C 1
ATOM 5281 O O . ASP B 1 299 ? -4.156 -33.656 -16.688 1 97.12 299 ASP B O 1
ATOM 5285 N N . ALA B 1 300 ? -5.203 -31.906 -17.625 1 95.31 300 ALA B N 1
ATOM 5286 C CA . ALA B 1 300 ? -4.418 -30.922 -16.891 1 95.31 300 ALA B CA 1
ATOM 5287 C C . ALA B 1 300 ? -5.078 -30.562 -15.555 1 95.31 300 ALA B C 1
ATOM 5289 O O . ALA B 1 300 ? -4.629 -29.672 -14.844 1 95.31 300 ALA B O 1
ATOM 5290 N N . SER B 1 301 ? -6.102 -31.297 -15.062 1 93.69 301 SER B N 1
ATOM 5291 C CA . SER B 1 301 ? -6.828 -31 -13.836 1 93.69 301 SER B CA 1
ATOM 5292 C C . SER B 1 301 ? -5.898 -31.016 -12.625 1 93.69 301 SER B C 1
ATOM 5294 O O . SER B 1 301 ? -6.094 -30.25 -11.68 1 93.69 301 SER B O 1
ATOM 5296 N N . LEU B 1 302 ? -4.848 -31.844 -12.727 1 93.44 302 LEU B N 1
ATOM 5297 C CA . LEU B 1 302 ? -3.951 -32.031 -11.586 1 93.44 302 LEU B CA 1
ATOM 5298 C C . LEU B 1 302 ? -2.633 -31.297 -11.812 1 93.44 302 LEU B C 1
ATOM 5300 O O . LEU B 1 302 ? -1.813 -31.172 -10.898 1 93.44 302 LEU B O 1
ATOM 5304 N N . THR B 1 303 ? -2.43 -30.781 -13.047 1 95.12 303 THR B N 1
ATOM 5305 C CA . THR B 1 303 ? -1.135 -30.203 -13.406 1 95.12 303 THR B CA 1
ATOM 5306 C C . THR B 1 303 ? -1.312 -28.922 -14.211 1 95.12 303 THR B C 1
ATOM 5308 O O . THR B 1 303 ? -0.735 -28.766 -15.289 1 95.12 303 THR B O 1
ATOM 5311 N N . PRO B 1 304 ? -2.043 -28 -13.602 1 93.06 304 PRO B N 1
ATOM 5312 C CA . PRO B 1 304 ? -2.344 -26.781 -14.359 1 93.06 304 PRO B CA 1
ATOM 5313 C C . PRO B 1 304 ? -1.088 -26.031 -14.797 1 93.06 304 PRO B C 1
ATOM 5315 O O . PRO B 1 304 ? -1.071 -25.422 -15.859 1 93.06 304 PRO B O 1
ATOM 5318 N N . ASP B 1 305 ? -0.029 -26.109 -14.086 1 95.5 305 ASP B N 1
ATOM 5319 C CA . ASP B 1 305 ? 1.166 -25.312 -14.344 1 95.5 305 ASP B CA 1
ATOM 5320 C C . ASP B 1 305 ? 1.984 -25.891 -15.492 1 95.5 305 ASP B C 1
ATOM 5322 O O . ASP B 1 305 ? 2.893 -25.25 -16 1 95.5 305 ASP B O 1
ATOM 5326 N N . LEU B 1 306 ? 1.64 -27.094 -16.016 1 98.25 306 LEU B N 1
ATOM 5327 C CA . LEU B 1 306 ? 2.354 -27.719 -17.125 1 98.25 306 LEU B CA 1
ATOM 5328 C C . LEU B 1 306 ? 1.751 -27.297 -18.469 1 98.25 306 LEU B C 1
ATOM 5330 O O . LEU B 1 306 ? 2.346 -27.547 -19.516 1 98.25 306 LEU B O 1
ATOM 5334 N N . VAL B 1 307 ? 0.59 -26.641 -18.438 1 98.44 307 VAL B N 1
ATOM 5335 C CA . VAL B 1 307 ? -0.183 -26.391 -19.641 1 98.44 307 VAL B CA 1
ATOM 5336 C C . VAL B 1 307 ? 0.673 -25.625 -20.656 1 98.44 307 VAL B C 1
ATOM 5338 O O . VAL B 1 307 ? 0.753 -26.016 -21.828 1 98.44 307 VAL B O 1
ATOM 5341 N N . PRO B 1 308 ? 1.385 -24.562 -20.234 1 98.69 308 PRO B N 1
ATOM 5342 C CA . PRO B 1 308 ? 2.207 -23.875 -21.234 1 98.69 308 PRO B CA 1
ATOM 5343 C C . PRO B 1 308 ? 3.295 -24.766 -21.812 1 98.69 308 PRO B C 1
ATOM 5345 O O . PRO B 1 308 ? 3.521 -24.75 -23.031 1 98.69 308 PRO B O 1
ATOM 5348 N N . THR B 1 309 ? 3.953 -25.562 -20.984 1 98.69 309 THR B N 1
ATOM 5349 C CA . THR B 1 309 ? 4.996 -26.484 -21.438 1 98.69 309 THR B CA 1
ATOM 5350 C C . THR B 1 309 ? 4.434 -27.5 -22.438 1 98.69 309 THR B C 1
ATOM 5352 O O . THR B 1 309 ? 5.023 -27.734 -23.484 1 98.69 309 THR B O 1
ATOM 5355 N N . ILE B 1 310 ? 3.287 -28.078 -22.109 1 98.75 310 ILE B N 1
ATOM 5356 C CA . ILE B 1 310 ? 2.664 -29.109 -22.953 1 98.75 310 ILE B CA 1
ATOM 5357 C C . ILE B 1 310 ? 2.248 -28.5 -24.281 1 98.75 310 ILE B C 1
ATOM 5359 O O . ILE B 1 310 ? 2.346 -29.156 -25.328 1 98.75 310 ILE B O 1
ATOM 5363 N N . ALA B 1 311 ? 1.767 -27.266 -24.234 1 98.69 311 ALA B N 1
ATOM 5364 C CA . ALA B 1 311 ? 1.375 -26.594 -25.469 1 98.69 311 ALA B CA 1
ATOM 5365 C C . ALA B 1 311 ? 2.553 -26.484 -26.438 1 98.69 311 ALA B C 1
ATOM 5367 O O . ALA B 1 311 ? 2.406 -26.75 -27.641 1 98.69 311 ALA B O 1
ATOM 5368 N N . VAL B 1 312 ? 3.709 -26.125 -25.984 1 98.69 312 VAL B N 1
ATOM 5369 C CA . VAL B 1 312 ? 4.898 -26 -26.812 1 98.69 312 VAL B CA 1
ATOM 5370 C C . VAL B 1 312 ? 5.305 -27.375 -27.344 1 98.69 312 VAL B C 1
ATOM 5372 O O . VAL B 1 312 ? 5.609 -27.531 -28.531 1 98.69 312 VAL B O 1
ATOM 5375 N N . LEU B 1 313 ? 5.309 -28.422 -26.422 1 98.62 313 LEU B N 1
ATOM 5376 C CA . LEU B 1 313 ? 5.617 -29.781 -26.828 1 98.62 313 LEU B CA 1
ATOM 5377 C C . LEU B 1 313 ? 4.691 -30.234 -27.953 1 98.62 313 LEU B C 1
ATOM 5379 O O . LEU B 1 313 ? 5.145 -30.812 -28.938 1 98.62 313 LEU B O 1
ATOM 5383 N N . GLY B 1 314 ? 3.42 -29.953 -27.797 1 98.5 314 GLY B N 1
ATOM 5384 C CA . GLY B 1 314 ? 2.428 -30.328 -28.781 1 98.5 314 GLY B CA 1
ATOM 5385 C C . GLY B 1 314 ? 2.641 -29.656 -30.125 1 98.5 314 GLY B C 1
ATOM 5386 O O . GLY B 1 314 ? 2.393 -30.266 -31.172 1 98.5 314 GLY B O 1
ATOM 5387 N N . ALA B 1 315 ? 3.084 -28.422 -30.109 1 98.06 315 ALA B N 1
ATOM 5388 C CA . ALA B 1 315 ? 3.295 -27.656 -31.344 1 98.06 315 ALA B CA 1
ATOM 5389 C C . ALA B 1 315 ? 4.445 -28.234 -32.156 1 98.06 315 ALA B C 1
ATOM 5391 O O . ALA B 1 315 ? 4.496 -28.062 -33.375 1 98.06 315 ALA B O 1
ATOM 5392 N N . VAL B 1 316 ? 5.359 -28.906 -31.516 1 97.19 316 VAL B N 1
ATOM 5393 C CA . VAL B 1 316 ? 6.555 -29.422 -32.188 1 97.19 316 VAL B CA 1
ATOM 5394 C C . VAL B 1 316 ? 6.363 -30.906 -32.5 1 97.19 316 VAL B C 1
ATOM 5396 O O . VAL B 1 316 ? 6.965 -31.422 -33.438 1 97.19 316 VAL B O 1
ATOM 5399 N N . ALA B 1 317 ? 5.547 -31.625 -31.766 1 97.31 317 ALA B N 1
ATOM 5400 C CA . ALA B 1 317 ? 5.34 -33.062 -31.875 1 97.31 317 ALA B CA 1
ATOM 5401 C C . ALA B 1 317 ? 4.594 -33.406 -33.156 1 97.31 317 ALA B C 1
ATOM 5403 O O . ALA B 1 317 ? 3.881 -32.594 -33.719 1 97.31 317 ALA B O 1
ATOM 5404 N N . GLU B 1 318 ? 4.816 -34.594 -33.625 1 97.44 318 GLU B N 1
ATOM 5405 C CA . GLU B 1 318 ? 4.016 -35.094 -34.75 1 97.44 318 GLU B CA 1
ATOM 5406 C C . GLU B 1 318 ? 2.611 -35.469 -34.281 1 97.44 318 GLU B C 1
ATOM 5408 O O . GLU B 1 318 ? 2.449 -36.156 -33.25 1 97.44 318 GLU B O 1
ATOM 5413 N N . GLY B 1 319 ? 1.641 -35 -35 1 97.81 319 GLY B N 1
ATOM 5414 C CA . GLY B 1 319 ? 0.269 -35.375 -34.688 1 97.81 319 GLY B CA 1
ATOM 5415 C C . GLY B 1 319 ? -0.425 -34.375 -33.781 1 97.81 319 GLY B C 1
ATOM 5416 O O . GLY B 1 319 ? -0.031 -33.219 -33.719 1 97.81 319 GLY B O 1
ATOM 5417 N N . ARG B 1 320 ? -1.465 -34.844 -33.188 1 98.06 320 ARG B N 1
ATOM 5418 C CA . ARG B 1 320 ? -2.361 -34 -32.438 1 98.06 320 ARG B CA 1
ATOM 5419 C C . ARG B 1 320 ? -2.139 -34.125 -30.953 1 98.06 320 ARG B C 1
ATOM 5421 O O . ARG B 1 320 ? -2.025 -35.25 -30.438 1 98.06 320 ARG B O 1
ATOM 5428 N N . THR B 1 321 ? -1.963 -33.062 -30.234 1 98.56 321 THR B N 1
ATOM 5429 C CA . THR B 1 321 ? -1.93 -33 -28.766 1 98.56 321 THR B CA 1
ATOM 5430 C C . THR B 1 321 ? -3.168 -32.281 -28.234 1 98.56 321 THR B C 1
ATOM 5432 O O . THR B 1 321 ? -3.545 -31.219 -28.734 1 98.56 321 THR B O 1
ATOM 5435 N N . VAL B 1 322 ? -3.873 -32.844 -27.25 1 98.75 322 VAL B N 1
ATOM 5436 C CA . VAL B 1 322 ? -5.066 -32.281 -26.656 1 98.75 322 VAL B CA 1
ATOM 5437 C C . VAL B 1 322 ? -4.855 -32.094 -25.156 1 98.75 322 VAL B C 1
ATOM 5439 O O . VAL B 1 322 ? -4.477 -33.031 -24.453 1 98.75 322 VAL B O 1
ATOM 5442 N N . VAL B 1 323 ? -5 -30.891 -24.656 1 98.5 323 VAL B N 1
ATOM 5443 C CA . VAL B 1 323 ? -5.035 -30.578 -23.234 1 98.5 323 VAL B CA 1
ATOM 5444 C C . VAL B 1 323 ? -6.477 -30.328 -22.797 1 98.5 323 VAL B C 1
ATOM 5446 O O . VAL B 1 323 ? -7.18 -29.5 -23.375 1 98.5 323 VAL B O 1
ATOM 5449 N N . ARG B 1 324 ? -6.91 -31.047 -21.781 1 97.62 324 ARG B N 1
ATOM 5450 C CA . ARG B 1 324 ? -8.281 -30.922 -21.312 1 97.62 324 ARG B CA 1
ATOM 5451 C C . ARG B 1 324 ? -8.312 -30.594 -19.812 1 97.62 324 ARG B C 1
ATOM 5453 O O . ARG B 1 324 ? -7.289 -30.672 -19.141 1 97.62 324 ARG B O 1
ATOM 5460 N N . ASN B 1 325 ? -9.484 -30.094 -19.328 1 95.56 325 ASN B N 1
ATOM 5461 C CA . ASN B 1 325 ? -9.773 -29.812 -17.922 1 95.56 325 ASN B CA 1
ATOM 5462 C C . ASN B 1 325 ? -8.82 -28.766 -17.359 1 95.56 325 ASN B C 1
ATOM 5464 O O . ASN B 1 325 ? -8.266 -28.953 -16.266 1 95.56 325 ASN B O 1
ATOM 5468 N N . ALA B 1 326 ? -8.594 -27.656 -18.172 1 95.69 326 ALA B N 1
ATOM 5469 C CA . ALA B 1 326 ? -7.641 -26.625 -17.797 1 95.69 326 ALA B CA 1
ATOM 5470 C C . ALA B 1 326 ? -8.328 -25.266 -17.656 1 95.69 326 ALA B C 1
ATOM 5472 O O . ALA B 1 326 ? -7.699 -24.234 -17.875 1 95.69 326 ALA B O 1
ATOM 5473 N N . GLU B 1 327 ? -9.633 -25.281 -17.344 1 93.94 327 GLU B N 1
ATOM 5474 C CA . GLU B 1 327 ? -10.375 -24.016 -17.234 1 93.94 327 GLU B CA 1
ATOM 5475 C C . GLU B 1 327 ? -9.766 -23.109 -16.172 1 93.94 327 GLU B C 1
ATOM 5477 O O . GLU B 1 327 ? -9.734 -21.891 -16.344 1 93.94 327 GLU B O 1
ATOM 5482 N N . HIS B 1 328 ? -9.281 -23.641 -15.125 1 90.94 328 HIS B N 1
ATOM 5483 C CA . HIS B 1 328 ? -8.844 -22.875 -13.969 1 90.94 328 HIS B CA 1
ATOM 5484 C C . HIS B 1 328 ? -7.539 -22.141 -14.242 1 90.94 328 HIS B C 1
ATOM 5486 O O . HIS B 1 328 ? -7.176 -21.219 -13.516 1 90.94 328 HIS B O 1
ATOM 5492 N N . VAL B 1 329 ? -6.766 -22.484 -15.391 1 94.5 329 VAL B N 1
ATOM 5493 C CA . VAL B 1 329 ? -5.504 -21.812 -15.672 1 94.5 329 VAL B CA 1
ATOM 5494 C C . VAL B 1 329 ? -5.777 -20.453 -16.328 1 94.5 329 VAL B C 1
ATOM 5496 O O . VAL B 1 329 ? -4.863 -19.656 -16.5 1 94.5 329 VAL B O 1
ATOM 5499 N N . ARG B 1 330 ? -7.109 -20.203 -16.609 1 94.69 330 ARG B N 1
ATOM 5500 C CA . ARG B 1 330 ? -7.516 -18.906 -17.156 1 94.69 330 ARG B CA 1
ATOM 5501 C C . ARG B 1 330 ? -7.473 -17.828 -16.094 1 94.69 330 ARG B C 1
ATOM 5503 O O . ARG B 1 330 ? -7.496 -16.625 -16.406 1 94.69 330 ARG B O 1
ATOM 5510 N N . HIS B 1 331 ? -7.406 -18.219 -14.734 1 90.88 331 HIS B N 1
ATOM 5511 C CA . HIS B 1 331 ? -7.512 -17.266 -13.633 1 90.88 331 HIS B CA 1
ATOM 5512 C C . HIS B 1 331 ? -6.172 -17.109 -12.922 1 90.88 331 HIS B C 1
ATOM 5514 O O . HIS B 1 331 ? -6.129 -16.641 -11.781 1 90.88 331 HIS B O 1
ATOM 5520 N N . LYS B 1 332 ? -5.121 -17.453 -13.562 1 93.12 332 LYS B N 1
ATOM 5521 C CA . LYS B 1 332 ? -3.777 -17.297 -13.016 1 93.12 332 LYS B CA 1
ATOM 5522 C C . LYS B 1 332 ? -3.223 -15.906 -13.289 1 93.12 332 LYS B C 1
ATOM 5524 O O . LYS B 1 332 ? -3.959 -14.922 -13.227 1 93.12 332 LYS B O 1
ATOM 5529 N N . GLU B 1 333 ? -1.907 -15.711 -13.422 1 93.12 333 GLU B N 1
ATOM 5530 C CA . GLU B 1 333 ? -1.327 -14.406 -13.719 1 93.12 333 GLU B CA 1
ATOM 5531 C C . GLU B 1 333 ? -1.928 -13.82 -14.992 1 93.12 333 GLU B C 1
ATOM 5533 O O . GLU B 1 333 ? -2.098 -12.602 -15.094 1 93.12 333 GLU B O 1
ATOM 5538 N N . THR B 1 334 ? -2.184 -14.688 -15.922 1 96.06 334 THR B N 1
ATOM 5539 C CA . THR B 1 334 ? -2.871 -14.383 -17.172 1 96.06 334 THR B CA 1
ATOM 5540 C C . THR B 1 334 ? -3.799 -15.523 -17.562 1 96.06 334 THR B C 1
ATOM 5542 O O . THR B 1 334 ? -3.855 -16.547 -16.891 1 96.06 334 THR B O 1
ATOM 5545 N N . ASP B 1 335 ? -4.691 -15.281 -18.547 1 97.19 335 ASP B N 1
ATOM 5546 C CA . ASP B 1 335 ? -5.383 -16.391 -19.188 1 97.19 335 ASP B CA 1
ATOM 5547 C C . ASP B 1 335 ? -4.418 -17.234 -20.016 1 97.19 335 ASP B C 1
ATOM 5549 O O . ASP B 1 335 ? -4.211 -16.969 -21.203 1 97.19 335 ASP B O 1
ATOM 5553 N N . ARG B 1 336 ? -3.895 -18.281 -19.406 1 98 336 ARG B N 1
ATOM 5554 C CA . ARG B 1 336 ? -2.787 -19.016 -20.016 1 98 336 ARG B CA 1
ATOM 5555 C C . ARG B 1 336 ? -3.244 -19.781 -21.25 1 98 336 ARG B C 1
ATOM 5557 O O . ARG B 1 336 ? -2.457 -20.016 -22.172 1 98 336 ARG B O 1
ATOM 5564 N N . LEU B 1 337 ? -4.527 -20.203 -21.297 1 98.56 337 LEU B N 1
ATOM 5565 C CA . LEU B 1 337 ? -5.035 -20.859 -22.5 1 98.56 337 LEU B CA 1
ATOM 5566 C C . LEU B 1 337 ? -5.02 -19.891 -23.688 1 98.56 337 LEU B C 1
ATOM 5568 O O . LEU B 1 337 ? -4.504 -20.219 -24.75 1 98.56 337 LEU B O 1
ATOM 5572 N N . ARG B 1 338 ? -5.582 -18.719 -23.422 1 98.44 338 ARG B N 1
ATOM 5573 C CA . ARG B 1 338 ? -5.609 -17.703 -24.469 1 98.44 338 ARG B CA 1
ATOM 5574 C C . ARG B 1 338 ? -4.199 -17.266 -24.844 1 98.44 338 ARG B C 1
ATOM 5576 O O . ARG B 1 338 ? -3.875 -17.125 -26.031 1 98.44 338 ARG B O 1
ATOM 5583 N N . ALA B 1 339 ? -3.354 -17.047 -23.859 1 98.56 339 ALA B N 1
ATOM 5584 C CA . ALA B 1 339 ? -1.99 -16.578 -24.094 1 98.56 339 ALA B CA 1
ATOM 5585 C C . ALA B 1 339 ? -1.221 -17.562 -24.984 1 98.56 339 ALA B C 1
ATOM 5587 O O . ALA B 1 339 ? -0.594 -17.156 -25.969 1 98.56 339 ALA B O 1
ATOM 5588 N N . MET B 1 340 ? -1.302 -18.844 -24.672 1 98.69 340 MET B N 1
ATOM 5589 C CA . MET B 1 340 ? -0.576 -19.844 -25.453 1 98.69 340 MET B CA 1
ATOM 5590 C C . MET B 1 340 ? -1.146 -19.953 -26.859 1 98.69 340 MET B C 1
ATOM 5592 O O . MET B 1 340 ? -0.396 -20.094 -27.828 1 98.69 340 MET B O 1
ATOM 5596 N N . ALA B 1 341 ? -2.486 -19.938 -26.953 1 98.69 341 ALA B N 1
ATOM 5597 C CA . ALA B 1 341 ? -3.127 -20.016 -28.266 1 98.69 341 ALA B CA 1
ATOM 5598 C C . ALA B 1 341 ? -2.682 -18.859 -29.156 1 98.69 341 ALA B C 1
ATOM 5600 O O . ALA B 1 341 ? -2.328 -19.062 -30.328 1 98.69 341 ALA B O 1
ATOM 5601 N N . VAL B 1 342 ? -2.67 -17.656 -28.625 1 98.69 342 VAL B N 1
ATOM 5602 C CA . VAL B 1 342 ? -2.35 -16.453 -29.375 1 98.69 342 VAL B CA 1
ATOM 5603 C C . VAL B 1 342 ? -0.869 -16.469 -29.75 1 98.69 342 VAL B C 1
ATOM 5605 O O . VAL B 1 342 ? -0.518 -16.281 -30.922 1 98.69 342 VAL B O 1
ATOM 5608 N N . GLU B 1 343 ? -0.008 -16.688 -28.797 1 98.75 343 GLU B N 1
ATOM 5609 C CA . GLU B 1 343 ? 1.424 -16.516 -29.016 1 98.75 343 GLU B CA 1
ATOM 5610 C C . GLU B 1 343 ? 1.989 -17.625 -29.891 1 98.75 343 GLU B C 1
ATOM 5612 O O . GLU B 1 343 ? 2.842 -17.375 -30.75 1 98.75 343 GLU B O 1
ATOM 5617 N N . LEU B 1 344 ? 1.588 -18.922 -29.703 1 98.75 344 LEU B N 1
ATOM 5618 C CA . LEU B 1 344 ? 2.055 -20.016 -30.547 1 98.75 344 LEU B CA 1
ATOM 5619 C C . LEU B 1 344 ? 1.541 -19.859 -31.984 1 98.75 344 LEU B C 1
ATOM 5621 O O . LEU B 1 344 ? 2.223 -20.234 -32.938 1 98.75 344 LEU B O 1
ATOM 5625 N N . SER B 1 345 ? 0.311 -19.281 -32.125 1 98.62 345 SER B N 1
ATOM 5626 C CA . SER B 1 345 ? -0.208 -19.016 -33.469 1 98.62 345 SER B CA 1
ATOM 5627 C C . SER B 1 345 ? 0.678 -18.016 -34.219 1 98.62 345 SER B C 1
ATOM 5629 O O . SER B 1 345 ? 0.883 -18.156 -35.406 1 98.62 345 SER B O 1
ATOM 5631 N N . LYS B 1 346 ? 1.166 -17.016 -33.469 1 98.62 346 LYS B N 1
ATOM 5632 C CA . LYS B 1 346 ? 2.092 -16.062 -34.094 1 98.62 346 LYS B CA 1
ATOM 5633 C C . LYS B 1 346 ? 3.311 -16.781 -34.656 1 98.62 346 LYS B C 1
ATOM 5635 O O . LYS B 1 346 ? 3.904 -16.312 -35.625 1 98.62 346 LYS B O 1
ATOM 5640 N N . MET B 1 347 ? 3.609 -17.969 -34.125 1 98.69 347 MET B N 1
ATOM 5641 C CA . MET B 1 347 ? 4.793 -18.719 -34.531 1 98.69 347 MET B CA 1
ATOM 5642 C C . MET B 1 347 ? 4.43 -19.766 -35.594 1 98.69 347 MET B C 1
ATOM 5644 O O . MET B 1 347 ? 5.262 -20.594 -35.938 1 98.69 347 MET B O 1
ATOM 5648 N N . GLY B 1 348 ? 3.16 -19.766 -36 1 98.06 348 GLY B N 1
ATOM 5649 C CA . GLY B 1 348 ? 2.748 -20.609 -37.094 1 98.06 348 GLY B CA 1
ATOM 5650 C C . GLY B 1 348 ? 2.082 -21.906 -36.656 1 98.06 348 GLY B C 1
ATOM 5651 O O . GLY B 1 348 ? 1.693 -22.734 -37.469 1 98.06 348 GLY B O 1
ATOM 5652 N N . ALA B 1 349 ? 1.913 -22.078 -35.375 1 98 349 ALA B N 1
ATOM 5653 C CA . ALA B 1 349 ? 1.303 -23.297 -34.844 1 98 349 ALA B CA 1
ATOM 5654 C C . ALA B 1 349 ? -0.189 -23.344 -35.188 1 98 349 ALA B C 1
ATOM 5656 O O . ALA B 1 349 ? -0.86 -22.312 -35.156 1 98 349 ALA B O 1
ATOM 5657 N N . LYS B 1 350 ? -0.643 -24.5 -35.469 1 98.12 350 LYS B N 1
ATOM 5658 C CA . LYS B 1 350 ? -2.08 -24.734 -35.562 1 98.12 350 LYS B CA 1
ATOM 5659 C C . LYS B 1 350 ? -2.654 -25.125 -34.188 1 98.12 350 LYS B C 1
ATOM 5661 O O . LYS B 1 350 ? -2.664 -26.297 -33.844 1 98.12 350 LYS B O 1
ATOM 5666 N N . ILE B 1 351 ? -3.205 -24.188 -33.531 1 98.25 351 ILE B N 1
ATOM 5667 C CA . ILE B 1 351 ? -3.67 -24.359 -32.156 1 98.25 351 ILE B CA 1
ATOM 5668 C C . ILE B 1 351 ? -5.07 -23.781 -32 1 98.25 351 ILE B C 1
ATOM 5670 O O . ILE B 1 351 ? -5.34 -22.672 -32.469 1 98.25 351 ILE B O 1
ATOM 5674 N N . SER B 1 352 ? -5.965 -24.5 -31.422 1 98.19 352 SER B N 1
ATOM 5675 C CA . SER B 1 352 ? -7.324 -24.047 -31.125 1 98.19 352 SER B CA 1
ATOM 5676 C C . SER B 1 352 ? -7.57 -23.953 -29.625 1 98.19 352 SER B C 1
ATOM 5678 O O . SER B 1 352 ? -7.223 -24.875 -28.875 1 98.19 352 SER B O 1
ATOM 5680 N N . GLU B 1 353 ? -8.133 -22.828 -29.219 1 98.19 353 GLU B N 1
ATOM 5681 C CA . GLU B 1 353 ? -8.477 -22.578 -27.828 1 98.19 353 GLU B CA 1
ATOM 5682 C C . GLU B 1 353 ? -9.891 -23.062 -27.516 1 98.19 353 GLU B C 1
ATOM 5684 O O . GLU B 1 353 ? -10.812 -22.844 -28.297 1 98.19 353 GLU B O 1
ATOM 5689 N N . ARG B 1 354 ? -10.031 -23.828 -26.516 1 97.62 354 ARG B N 1
ATOM 5690 C CA . ARG B 1 354 ? -11.32 -24.203 -25.938 1 97.62 354 ARG B CA 1
ATOM 5691 C C . ARG B 1 354 ? -11.508 -23.562 -24.578 1 97.62 354 ARG B C 1
ATOM 5693 O O . ARG B 1 354 ? -10.555 -23.062 -23.984 1 97.62 354 ARG B O 1
ATOM 5700 N N . PRO B 1 355 ? -12.727 -23.562 -24.047 1 96.38 355 PRO B N 1
ATOM 5701 C CA . PRO B 1 355 ? -12.953 -23 -22.719 1 96.38 355 PRO B CA 1
ATOM 5702 C C . PRO B 1 355 ? -12.133 -23.703 -21.641 1 96.38 355 PRO B C 1
ATOM 5704 O O . PRO B 1 355 ? -11.703 -23.078 -20.672 1 96.38 355 PRO B O 1
ATOM 5707 N N . ASP B 1 356 ? -11.906 -25 -21.922 1 96.5 356 ASP B N 1
ATOM 5708 C CA . ASP B 1 356 ? -11.266 -25.781 -20.859 1 96.5 356 ASP B CA 1
ATOM 5709 C C . ASP B 1 356 ? -9.984 -26.438 -21.375 1 96.5 356 ASP B C 1
ATOM 5711 O O . ASP B 1 356 ? -9.555 -27.469 -20.844 1 96.5 356 ASP B O 1
ATOM 5715 N N . GLY B 1 357 ? -9.43 -25.875 -22.516 1 98.06 357 GLY B N 1
ATOM 5716 C CA . GLY B 1 357 ? -8.227 -26.562 -22.969 1 98.06 357 GLY B CA 1
ATOM 5717 C C . GLY B 1 357 ? -7.719 -26.047 -24.312 1 98.06 357 GLY B C 1
ATOM 5718 O O . GLY B 1 357 ? -8.047 -24.938 -24.719 1 98.06 357 GLY B O 1
ATOM 5719 N N . LEU B 1 358 ? -6.836 -26.828 -24.891 1 98.75 358 LEU B N 1
ATOM 5720 C CA . LEU B 1 358 ? -6.184 -26.516 -26.172 1 98.75 358 LEU B CA 1
ATOM 5721 C C . LEU B 1 358 ? -6.141 -27.75 -27.062 1 98.75 358 LEU B C 1
ATOM 5723 O O . LEU B 1 358 ? -6.016 -28.875 -26.562 1 98.75 358 LEU B O 1
ATOM 5727 N N . VAL B 1 359 ? -6.27 -27.578 -28.312 1 98.81 359 VAL B N 1
ATOM 5728 C CA . VAL B 1 359 ? -6 -28.594 -29.328 1 98.81 359 VAL B CA 1
ATOM 5729 C C . VAL B 1 359 ? -4.898 -28.094 -30.266 1 98.81 359 VAL B C 1
ATOM 5731 O O . VAL B 1 359 ? -5.035 -27.047 -30.891 1 98.81 359 VAL B O 1
ATOM 5734 N N . ILE B 1 360 ? -3.869 -28.875 -30.344 1 98.5 360 ILE B N 1
ATOM 5735 C CA . ILE B 1 360 ? -2.693 -28.438 -31.094 1 98.5 360 ILE B CA 1
ATOM 5736 C C . ILE B 1 360 ? -2.332 -29.469 -32.156 1 98.5 360 ILE B C 1
ATOM 5738 O O . ILE B 1 360 ? -2.174 -30.656 -31.844 1 98.5 360 ILE B O 1
ATOM 5742 N N . GLU B 1 361 ? -2.268 -29.078 -33.375 1 97.94 361 GLU B N 1
ATOM 5743 C CA . GLU B 1 361 ? -1.713 -29.891 -34.438 1 97.94 361 GLU B CA 1
ATOM 5744 C C . GLU B 1 361 ? -0.225 -29.625 -34.656 1 97.94 361 GLU B C 1
ATOM 5746 O O . GLU B 1 361 ? 0.163 -28.516 -35.031 1 97.94 361 GLU B O 1
ATOM 5751 N N . GLY B 1 362 ? 0.531 -30.719 -34.312 1 95.06 362 GLY B N 1
ATOM 5752 C CA . GLY B 1 362 ? 1.976 -30.547 -34.344 1 95.06 362 GLY B CA 1
ATOM 5753 C C . GLY B 1 362 ? 2.506 -30.234 -35.75 1 95.06 362 GLY B C 1
ATOM 5754 O O . GLY B 1 362 ? 1.938 -30.672 -36.75 1 95.06 362 GLY B O 1
ATOM 5755 N N . GLY B 1 363 ? 3.582 -29.516 -35.656 1 89.38 363 GLY B N 1
ATOM 5756 C CA . GLY B 1 363 ? 4.273 -29.125 -36.875 1 89.38 363 GLY B CA 1
ATOM 5757 C C . GLY B 1 363 ? 5.488 -28.25 -36.625 1 89.38 363 GLY B C 1
ATOM 5758 O O . GLY B 1 363 ? 6.121 -28.344 -35.562 1 89.38 363 GLY B O 1
ATOM 5759 N N . GLY B 1 364 ? 5.867 -27.453 -37.625 1 89.56 364 GLY B N 1
ATOM 5760 C CA . GLY B 1 364 ? 7.027 -26.578 -37.5 1 89.56 364 GLY B CA 1
ATOM 5761 C C . GLY B 1 364 ? 6.688 -25.188 -37 1 89.56 364 GLY B C 1
ATOM 5762 O O . GLY B 1 364 ? 5.578 -24.703 -37.188 1 89.56 364 GLY B O 1
ATOM 5763 N N . LEU B 1 365 ? 7.582 -24.703 -36.156 1 97.69 365 LEU B N 1
ATOM 5764 C CA . LEU B 1 365 ? 7.457 -23.344 -35.625 1 97.69 365 LEU B CA 1
ATOM 5765 C C . LEU B 1 365 ? 8.398 -22.406 -36.375 1 97.69 365 LEU B C 1
ATOM 5767 O O . LEU B 1 365 ? 9.461 -22.812 -36.844 1 97.69 365 LEU B O 1
ATOM 5771 N N . ARG B 1 366 ? 7.988 -21.203 -36.531 1 98.12 366 ARG B N 1
ATOM 5772 C CA . ARG B 1 366 ? 8.852 -20.156 -37.094 1 98.12 366 ARG B CA 1
ATOM 5773 C C . ARG B 1 366 ? 9.062 -19.031 -36.125 1 98.12 366 ARG B C 1
ATOM 5775 O O . ARG B 1 366 ? 8.242 -18.812 -35.219 1 98.12 366 ARG B O 1
ATOM 5782 N N . GLY B 1 367 ? 10.117 -18.344 -36.312 1 98.19 367 GLY B N 1
ATOM 5783 C CA . GLY B 1 367 ? 10.445 -17.219 -35.438 1 98.19 367 GLY B CA 1
ATOM 5784 C C . GLY B 1 367 ? 9.391 -16.141 -35.438 1 98.19 367 GLY B C 1
ATOM 5785 O O . GLY B 1 367 ? 8.758 -15.883 -36.469 1 98.19 367 GLY B O 1
ATOM 5786 N N . ALA B 1 368 ? 9.156 -15.484 -34.312 1 98.62 368 ALA B N 1
ATOM 5787 C CA . ALA B 1 368 ? 8.188 -14.406 -34.156 1 98.62 368 ALA B CA 1
ATOM 5788 C C . ALA B 1 368 ? 8.477 -13.562 -32.938 1 98.62 368 ALA B C 1
ATOM 5790 O O . ALA B 1 368 ? 9.273 -13.953 -32.062 1 98.62 368 ALA B O 1
ATOM 5791 N N . ARG B 1 369 ? 7.98 -12.359 -32.875 1 98.25 369 ARG B N 1
ATOM 5792 C CA . ARG B 1 369 ? 7.918 -11.578 -31.656 1 98.25 369 ARG B CA 1
ATOM 5793 C C . ARG B 1 369 ? 6.676 -11.93 -30.844 1 98.25 369 ARG B C 1
ATOM 5795 O O . ARG B 1 369 ? 5.551 -11.766 -31.312 1 98.25 369 ARG B O 1
ATOM 5802 N N . VAL B 1 370 ? 6.84 -12.523 -29.703 1 98.81 370 VAL B N 1
ATOM 5803 C CA . VAL B 1 370 ? 5.73 -12.984 -28.875 1 98.81 370 VAL B CA 1
ATOM 5804 C C . VAL B 1 370 ? 5.73 -12.242 -27.531 1 98.81 370 VAL B C 1
ATOM 5806 O O . VAL B 1 370 ? 6.73 -11.625 -27.156 1 98.81 370 VAL B O 1
ATOM 5809 N N . ASN B 1 371 ? 4.582 -12.266 -26.859 1 98.69 371 ASN B N 1
ATOM 5810 C CA . ASN B 1 371 ? 4.414 -11.609 -25.562 1 98.69 371 ASN B CA 1
ATOM 5811 C C . ASN B 1 371 ? 4.324 -12.625 -24.422 1 98.69 371 ASN B C 1
ATOM 5813 O O . ASN B 1 371 ? 3.586 -13.609 -24.516 1 98.69 371 ASN B O 1
ATOM 5817 N N . GLY B 1 372 ? 5.129 -12.375 -23.391 1 98.38 372 GLY B N 1
ATOM 5818 C CA . GLY B 1 372 ? 5.086 -13.25 -22.219 1 98.38 372 GLY B CA 1
ATOM 5819 C C . GLY B 1 372 ? 3.932 -12.938 -21.297 1 98.38 372 GLY B C 1
ATOM 5820 O O . GLY B 1 372 ? 3.664 -13.688 -20.359 1 98.38 372 GLY B O 1
ATOM 5821 N N . HIS B 1 373 ? 3.229 -11.852 -21.547 1 97.81 373 HIS B N 1
ATOM 5822 C CA . HIS B 1 373 ? 2.031 -11.445 -20.812 1 97.81 373 HIS B CA 1
ATOM 5823 C C . HIS B 1 373 ? 2.316 -11.281 -19.328 1 97.81 373 HIS B C 1
ATOM 5825 O O . HIS B 1 373 ? 1.464 -11.586 -18.484 1 97.81 373 HIS B O 1
ATOM 5831 N N . HIS B 1 374 ? 3.523 -10.984 -18.906 1 96.38 374 HIS B N 1
ATOM 5832 C CA . HIS B 1 374 ? 3.963 -10.812 -17.516 1 96.38 374 HIS B CA 1
ATOM 5833 C C . HIS B 1 374 ? 3.711 -12.07 -16.703 1 96.38 374 HIS B C 1
ATOM 5835 O O . HIS B 1 374 ? 3.459 -11.992 -15.492 1 96.38 374 HIS B O 1
ATOM 5841 N N . ASP B 1 375 ? 3.617 -13.125 -17.391 1 97.62 375 ASP B N 1
ATOM 5842 C CA . ASP B 1 375 ? 3.455 -14.438 -16.797 1 97.62 375 ASP B CA 1
ATOM 5843 C C . ASP B 1 375 ? 4.715 -15.281 -16.969 1 97.62 375 ASP B C 1
ATOM 5845 O O . ASP B 1 375 ? 5.074 -15.656 -18.078 1 97.62 375 ASP B O 1
ATOM 5849 N N . HIS B 1 376 ? 5.285 -15.641 -15.844 1 97.94 376 HIS B N 1
ATOM 5850 C CA . HIS B 1 376 ? 6.566 -16.328 -15.852 1 97.94 376 HIS B CA 1
ATOM 5851 C C . HIS B 1 376 ? 6.484 -17.641 -16.625 1 97.94 376 HIS B C 1
ATOM 5853 O O . HIS B 1 376 ? 7.438 -18.031 -17.312 1 97.94 376 HIS B O 1
ATOM 5859 N N . ARG B 1 377 ? 5.402 -18.266 -16.594 1 98.38 377 ARG B N 1
ATOM 5860 C CA . ARG B 1 377 ? 5.289 -19.578 -17.25 1 98.38 377 ARG B CA 1
ATOM 5861 C C . ARG B 1 377 ? 5.145 -19.422 -18.75 1 98.38 377 ARG B C 1
ATOM 5863 O O . ARG B 1 377 ? 5.633 -20.25 -19.516 1 98.38 377 ARG B O 1
ATOM 5870 N N . ILE B 1 378 ? 4.461 -18.328 -19.219 1 98.69 378 ILE B N 1
ATOM 5871 C CA . ILE B 1 378 ? 4.367 -18.047 -20.641 1 98.69 378 ILE B CA 1
ATOM 5872 C C . ILE B 1 378 ? 5.75 -17.703 -21.203 1 98.69 378 ILE B C 1
ATOM 5874 O O . ILE B 1 378 ? 6.145 -18.188 -22.25 1 98.69 378 ILE B O 1
ATOM 5878 N N . VAL B 1 379 ? 6.508 -16.891 -20.453 1 98.75 379 VAL B N 1
ATOM 5879 C CA . VAL B 1 379 ? 7.844 -16.469 -20.875 1 98.75 379 VAL B CA 1
ATOM 5880 C C . VAL B 1 379 ? 8.734 -17.703 -21.062 1 98.75 379 VAL B C 1
ATOM 5882 O O . VAL B 1 379 ? 9.406 -17.844 -22.078 1 98.75 379 VAL B O 1
ATOM 5885 N N . MET B 1 380 ? 8.742 -18.594 -20.062 1 98.81 380 MET B N 1
ATOM 5886 C CA . MET B 1 380 ? 9.625 -19.75 -20.109 1 98.81 380 MET B CA 1
ATOM 5887 C C . MET B 1 380 ? 9.188 -20.719 -21.219 1 98.81 380 MET B C 1
ATOM 5889 O O . MET B 1 380 ? 10.031 -21.266 -21.938 1 98.81 380 MET B O 1
ATOM 5893 N N . ALA B 1 381 ? 7.895 -20.938 -21.391 1 98.81 381 ALA B N 1
ATOM 5894 C CA . ALA B 1 381 ? 7.383 -21.812 -22.438 1 98.81 381 ALA B CA 1
ATOM 5895 C C . ALA B 1 381 ? 7.75 -21.281 -23.828 1 98.81 381 ALA B C 1
ATOM 5897 O O . ALA B 1 381 ? 8.211 -22.031 -24.688 1 98.81 381 ALA B O 1
ATOM 5898 N N . MET B 1 382 ? 7.586 -19.938 -24.016 1 98.81 382 MET B N 1
ATOM 5899 C CA . MET B 1 382 ? 7.875 -19.344 -25.312 1 98.81 382 MET B CA 1
ATOM 5900 C C . MET B 1 382 ? 9.375 -19.359 -25.594 1 98.81 382 MET B C 1
ATOM 5902 O O . MET B 1 382 ? 9.789 -19.438 -26.75 1 98.81 382 MET B O 1
ATOM 5906 N N . THR B 1 383 ? 10.156 -19.266 -24.562 1 98.81 383 THR B N 1
ATOM 5907 C CA . THR B 1 383 ? 11.602 -19.406 -24.719 1 98.81 383 THR B CA 1
ATOM 5908 C C . THR B 1 383 ? 11.953 -20.781 -25.281 1 98.81 383 THR B C 1
ATOM 5910 O O . THR B 1 383 ? 12.75 -20.906 -26.203 1 98.81 383 THR B O 1
ATOM 5913 N N . VAL B 1 384 ? 11.336 -21.875 -24.734 1 98.75 384 VAL B N 1
ATOM 5914 C CA . VAL B 1 384 ? 11.555 -23.234 -25.219 1 98.75 384 VAL B CA 1
ATOM 5915 C C . VAL B 1 384 ? 11.125 -23.344 -26.672 1 98.75 384 VAL B C 1
ATOM 5917 O O . VAL B 1 384 ? 11.836 -23.922 -27.5 1 98.75 384 VAL B O 1
ATOM 5920 N N . ALA B 1 385 ? 9.961 -22.75 -27.031 1 98.75 385 ALA B N 1
ATOM 5921 C CA . ALA B 1 385 ? 9.5 -22.734 -28.422 1 98.75 385 ALA B CA 1
ATOM 5922 C C . ALA B 1 385 ? 10.523 -22.062 -29.328 1 98.75 385 ALA B C 1
ATOM 5924 O O . ALA B 1 385 ? 10.75 -22.5 -30.469 1 98.75 385 ALA B O 1
ATOM 5925 N N . GLY B 1 386 ? 11.125 -21.031 -28.859 1 98.69 386 GLY B N 1
ATOM 5926 C CA . GLY B 1 386 ? 12.102 -20.266 -29.625 1 98.69 386 GLY B CA 1
ATOM 5927 C C . GLY B 1 386 ? 13.352 -21.062 -29.953 1 98.69 386 GLY B C 1
ATOM 5928 O O . GLY B 1 386 ? 14.008 -20.797 -30.969 1 98.69 386 GLY B O 1
ATOM 5929 N N . LEU B 1 387 ? 13.664 -22.031 -29.125 1 98.44 387 LEU B N 1
ATOM 5930 C CA . LEU B 1 387 ? 14.852 -22.844 -29.359 1 98.44 387 LEU B CA 1
ATOM 5931 C C . LEU B 1 387 ? 14.711 -23.641 -30.641 1 98.44 387 LEU B C 1
ATOM 5933 O O . LEU B 1 387 ? 15.711 -23.984 -31.281 1 98.44 387 LEU B O 1
ATOM 5937 N N . VAL B 1 388 ? 13.516 -23.953 -31.047 1 97.56 388 VAL B N 1
ATOM 5938 C CA . VAL B 1 388 ? 13.258 -24.734 -32.25 1 97.56 388 VAL B CA 1
ATOM 5939 C C . VAL B 1 388 ? 12.977 -23.781 -33.438 1 97.56 388 VAL B C 1
ATOM 5941 O O . VAL B 1 388 ? 13.406 -24.031 -34.562 1 97.56 388 VAL B O 1
ATOM 5944 N N . ALA B 1 389 ? 12.289 -22.719 -33.156 1 98 389 ALA B N 1
ATOM 5945 C CA . ALA B 1 389 ? 11.836 -21.812 -34.219 1 98 389 ALA B CA 1
ATOM 5946 C C . ALA B 1 389 ? 12.969 -20.906 -34.656 1 98 389 ALA B C 1
ATOM 5948 O O . ALA B 1 389 ? 13.023 -20.516 -35.844 1 98 389 ALA B O 1
ATOM 5949 N N . GLY B 1 390 ? 13.836 -20.562 -33.781 1 98.19 390 GLY B N 1
ATOM 5950 C CA . GLY B 1 390 ? 14.82 -19.531 -34.062 1 98.19 390 GLY B CA 1
ATOM 5951 C C . GLY B 1 390 ? 14.203 -18.172 -34.281 1 98.19 390 GLY B C 1
ATOM 5952 O O . GLY B 1 390 ? 12.977 -18.047 -34.375 1 98.19 390 GLY B O 1
ATOM 5953 N N . ASP B 1 391 ? 15 -17.141 -34.156 1 98.38 391 ASP B N 1
ATOM 5954 C CA . ASP B 1 391 ? 14.602 -15.773 -34.469 1 98.38 391 ASP B CA 1
ATOM 5955 C C . ASP B 1 391 ? 13.352 -15.383 -33.688 1 98.38 391 ASP B C 1
ATOM 5957 O O . ASP B 1 391 ? 12.375 -14.898 -34.25 1 98.38 391 ASP B O 1
ATOM 5961 N N . THR B 1 392 ? 13.297 -15.68 -32.406 1 98.69 392 THR B N 1
ATOM 5962 C CA . THR B 1 392 ? 12.141 -15.438 -31.562 1 98.69 392 THR B CA 1
ATOM 5963 C C . THR B 1 392 ? 12.461 -14.391 -30.5 1 98.69 392 THR B C 1
ATOM 5965 O O . THR B 1 392 ? 13.508 -14.453 -29.859 1 98.69 392 THR B O 1
ATOM 5968 N N . MET B 1 393 ? 11.641 -13.375 -30.375 1 98.75 393 MET B N 1
ATOM 5969 C CA . MET B 1 393 ? 11.727 -12.375 -29.312 1 98.75 393 MET B CA 1
ATOM 5970 C C . MET B 1 393 ? 10.586 -12.539 -28.312 1 98.75 393 MET B C 1
ATOM 5972 O O . MET B 1 393 ? 9.414 -12.484 -28.688 1 98.75 393 MET B O 1
ATOM 5976 N N . VAL B 1 394 ? 10.914 -12.766 -27.047 1 98.75 394 VAL B N 1
ATOM 5977 C CA . VAL B 1 394 ? 9.906 -12.938 -26 1 98.75 394 VAL B CA 1
ATOM 5978 C C . VAL B 1 394 ? 9.859 -11.695 -25.125 1 98.75 394 VAL B C 1
ATOM 5980 O O . VAL B 1 394 ? 10.82 -11.406 -24.406 1 98.75 394 VAL B O 1
ATOM 5983 N N . GLU B 1 395 ? 8.773 -11.016 -25.156 1 98.5 395 GLU B N 1
ATOM 5984 C CA . GLU B 1 395 ? 8.594 -9.812 -24.359 1 98.5 395 GLU B CA 1
ATOM 5985 C C . GLU B 1 395 ? 8.242 -10.156 -22.906 1 98.5 395 GLU B C 1
ATOM 5987 O O . GLU B 1 395 ? 7.809 -11.273 -22.625 1 98.5 395 GLU B O 1
ATOM 5992 N N . THR B 1 396 ? 8.398 -9.164 -21.938 1 97.69 396 THR B N 1
ATOM 5993 C CA . THR B 1 396 ? 8.133 -9.25 -20.5 1 97.69 396 THR B CA 1
ATOM 5994 C C . THR B 1 396 ? 8.953 -10.367 -19.859 1 97.69 396 THR B C 1
ATOM 5996 O O . THR B 1 396 ? 8.461 -11.078 -18.984 1 97.69 396 THR B O 1
ATOM 5999 N N . ALA B 1 397 ? 10.211 -10.492 -20.328 1 98.12 397 ALA B N 1
ATOM 6000 C CA . ALA B 1 397 ? 11.094 -11.586 -19.938 1 98.12 397 ALA B CA 1
ATOM 6001 C C . ALA B 1 397 ? 11.438 -11.508 -18.453 1 98.12 397 ALA B C 1
ATOM 6003 O O . ALA B 1 397 ? 11.812 -12.516 -17.844 1 98.12 397 ALA B O 1
ATOM 6004 N N . GLU B 1 398 ? 11.266 -10.328 -17.844 1 96.06 398 GLU B N 1
ATOM 6005 C CA . GLU B 1 398 ? 11.594 -10.133 -16.422 1 96.06 398 GLU B CA 1
ATOM 6006 C C . GLU B 1 398 ? 10.656 -10.938 -15.531 1 96.06 398 GLU B C 1
ATOM 6008 O O . GLU B 1 398 ? 10.961 -11.172 -14.359 1 96.06 398 GLU B O 1
ATOM 6013 N N . ALA B 1 399 ? 9.531 -11.422 -16.094 1 96.31 399 ALA B N 1
ATOM 6014 C CA . ALA B 1 399 ? 8.508 -12.117 -15.312 1 96.31 399 ALA B CA 1
ATOM 6015 C C . ALA B 1 399 ? 9.055 -13.414 -14.727 1 96.31 399 ALA B C 1
ATOM 6017 O O . ALA B 1 399 ? 8.531 -13.922 -13.734 1 96.31 399 ALA B O 1
ATOM 6018 N N . VAL B 1 400 ? 10.148 -13.969 -15.234 1 97.12 400 VAL B N 1
ATOM 6019 C CA . VAL B 1 400 ? 10.664 -15.266 -14.805 1 97.12 400 VAL B CA 1
ATOM 6020 C C . VAL B 1 400 ? 11.133 -15.18 -13.359 1 97.12 400 VAL B C 1
ATOM 6022 O O . VAL B 1 400 ? 11.25 -16.203 -12.672 1 97.12 400 VAL B O 1
ATOM 6025 N N . SER B 1 401 ? 11.391 -13.969 -12.844 1 94.56 401 SER B N 1
ATOM 6026 C CA . SER B 1 401 ? 11.883 -13.766 -11.484 1 94.56 401 SER B CA 1
ATOM 6027 C C . SER B 1 401 ? 10.875 -14.25 -10.453 1 94.56 401 SER B C 1
ATOM 6029 O O . SER B 1 401 ? 11.227 -14.492 -9.297 1 94.56 401 SER B O 1
ATOM 6031 N N . VAL B 1 402 ? 9.648 -14.422 -10.836 1 93.94 402 VAL B N 1
ATOM 6032 C CA . VAL B 1 402 ? 8.547 -14.828 -9.977 1 93.94 402 VAL B CA 1
ATOM 6033 C C . VAL B 1 402 ? 8.766 -16.266 -9.508 1 93.94 402 VAL B C 1
ATOM 6035 O O . VAL B 1 402 ? 8.438 -16.609 -8.367 1 93.94 402 VAL B O 1
ATOM 6038 N N . SER B 1 403 ? 9.391 -17.109 -10.398 1 95.19 403 SER B N 1
ATOM 6039 C CA . SER B 1 403 ? 9.438 -18.516 -10.047 1 95.19 403 SER B CA 1
ATOM 6040 C C . SER B 1 403 ? 10.805 -19.125 -10.367 1 95.19 403 SER B C 1
ATOM 6042 O O . SER B 1 403 ? 11.148 -20.188 -9.859 1 95.19 403 SER B O 1
ATOM 6044 N N . TYR B 1 404 ? 11.539 -18.594 -11.219 1 97.25 404 TYR B N 1
ATOM 6045 C CA . TYR B 1 404 ? 12.828 -19.125 -11.648 1 97.25 404 TYR B CA 1
ATOM 6046 C C . TYR B 1 404 ? 13.82 -18.016 -11.922 1 97.25 404 TYR B C 1
ATOM 6048 O O . TYR B 1 404 ? 14.273 -17.828 -13.055 1 97.25 404 TYR B O 1
ATOM 6056 N N . PRO B 1 405 ? 14.281 -17.422 -10.711 1 95.75 405 PRO B N 1
ATOM 6057 C CA . PRO B 1 405 ? 15.32 -16.422 -10.922 1 95.75 405 PRO B CA 1
ATOM 6058 C C . PRO B 1 405 ? 16.562 -16.984 -11.602 1 95.75 405 PRO B C 1
ATOM 6060 O O . PRO B 1 405 ? 17.062 -18.047 -11.203 1 95.75 405 PRO B O 1
ATOM 6063 N N . GLY B 1 406 ? 17.094 -16.453 -12.656 1 95.56 406 GLY B N 1
ATOM 6064 C CA . GLY B 1 406 ? 18.281 -16.906 -13.352 1 95.56 406 GLY B CA 1
ATOM 6065 C C . GLY B 1 406 ? 17.984 -17.875 -14.484 1 95.56 406 GLY B C 1
ATOM 6066 O O . GLY B 1 406 ? 18.875 -18.547 -14.992 1 95.56 406 GLY B O 1
ATOM 6067 N N . PHE B 1 407 ? 16.75 -18 -14.805 1 98.19 407 PHE B N 1
ATOM 6068 C CA . PHE B 1 407 ? 16.312 -18.938 -15.844 1 98.19 407 PHE B CA 1
ATOM 6069 C C . PHE B 1 407 ? 17.156 -18.797 -17.094 1 98.19 407 PHE B C 1
ATOM 6071 O O . PHE B 1 407 ? 17.688 -19.781 -17.609 1 98.19 407 PHE B O 1
ATOM 6078 N N . PHE B 1 408 ? 17.344 -17.562 -17.594 1 98.38 408 PHE B N 1
ATOM 6079 C CA . PHE B 1 408 ? 18.016 -17.344 -18.859 1 98.38 408 PHE B CA 1
ATOM 6080 C C . PHE B 1 408 ? 19.5 -17.656 -18.75 1 98.38 408 PHE B C 1
ATOM 6082 O O . PHE B 1 408 ? 20.094 -18.188 -19.688 1 98.38 408 PHE B O 1
ATOM 6089 N N . GLU B 1 409 ? 20.016 -17.328 -17.625 1 97.56 409 GLU B N 1
ATOM 6090 C CA . GLU B 1 409 ? 21.422 -17.672 -17.391 1 97.56 409 GLU B CA 1
ATOM 6091 C C . GLU B 1 409 ? 21.641 -19.172 -17.406 1 97.56 409 GLU B C 1
ATOM 6093 O O . GLU B 1 409 ? 22.609 -19.672 -17.984 1 97.56 409 GLU B O 1
ATOM 6098 N N . GLU B 1 410 ? 20.734 -19.906 -16.75 1 97.75 410 GLU B N 1
ATOM 6099 C CA . GLU B 1 410 ? 20.844 -21.359 -16.703 1 97.75 410 GLU B CA 1
ATOM 6100 C C . GLU B 1 410 ? 20.656 -21.969 -18.094 1 97.75 410 GLU B C 1
ATOM 6102 O O . GLU B 1 410 ? 21.375 -22.891 -18.469 1 97.75 410 GLU B O 1
ATOM 6107 N N . MET B 1 411 ? 19.688 -21.469 -18.844 1 98.44 411 MET B N 1
ATOM 6108 C CA . MET B 1 411 ? 19.469 -21.938 -20.219 1 98.44 411 MET B CA 1
ATOM 6109 C C . MET B 1 411 ? 20.703 -21.719 -21.078 1 98.44 411 MET B C 1
ATOM 6111 O O . MET B 1 411 ? 21.109 -22.609 -21.812 1 98.44 411 MET B O 1
ATOM 6115 N N . ALA B 1 412 ? 21.25 -20.531 -20.938 1 98.31 412 ALA B N 1
ATOM 6116 C CA . ALA B 1 412 ? 22.469 -20.234 -21.688 1 98.31 412 ALA B CA 1
ATOM 6117 C C . ALA B 1 412 ? 23.609 -21.156 -21.297 1 98.31 412 ALA B C 1
ATOM 6119 O O . ALA B 1 412 ? 24.375 -21.609 -22.141 1 98.31 412 ALA B O 1
ATOM 6120 N N . ARG B 1 413 ? 23.734 -21.422 -20.062 1 98.06 413 ARG B N 1
ATOM 6121 C CA . ARG B 1 413 ? 24.812 -22.25 -19.531 1 98.06 413 ARG B CA 1
ATOM 6122 C C . ARG B 1 413 ? 24.766 -23.656 -20.141 1 98.06 413 ARG B C 1
ATOM 6124 O O . ARG B 1 413 ? 25.797 -24.281 -20.359 1 98.06 413 ARG B O 1
ATOM 6131 N N . ILE B 1 414 ? 23.562 -24.094 -20.438 1 98.44 414 ILE B N 1
ATOM 6132 C CA . ILE B 1 414 ? 23.453 -25.453 -20.938 1 98.44 414 ILE B CA 1
ATOM 6133 C C . ILE B 1 414 ? 23.344 -25.438 -22.469 1 98.44 414 ILE B C 1
ATOM 6135 O O . ILE B 1 414 ? 22.891 -26.406 -23.078 1 98.44 414 ILE B O 1
ATOM 6139 N N . GLY B 1 415 ? 23.594 -24.312 -23.078 1 98.44 415 GLY B N 1
ATOM 6140 C CA . GLY B 1 415 ? 23.844 -24.328 -24.516 1 98.44 415 GLY B CA 1
ATOM 6141 C C . GLY B 1 415 ? 22.797 -23.562 -25.312 1 98.44 415 GLY B C 1
ATOM 6142 O O . GLY B 1 415 ? 22.953 -23.359 -26.516 1 98.44 415 GLY B O 1
ATOM 6143 N N . ALA B 1 416 ? 21.703 -23.109 -24.688 1 98.38 416 ALA B N 1
ATOM 6144 C CA . ALA B 1 416 ? 20.688 -22.344 -25.391 1 98.38 416 ALA B CA 1
ATOM 6145 C C . ALA B 1 416 ? 21.219 -20.984 -25.828 1 98.38 416 ALA B C 1
ATOM 6147 O O . ALA B 1 416 ? 21.953 -20.344 -25.078 1 98.38 416 ALA B O 1
ATOM 6148 N N . THR B 1 417 ? 20.922 -20.609 -27.031 1 98.5 417 THR B N 1
ATOM 6149 C CA . THR B 1 417 ? 21.234 -19.266 -27.5 1 98.5 417 THR B CA 1
ATOM 6150 C C . THR B 1 417 ? 20.125 -18.281 -27.141 1 98.5 417 THR B C 1
ATOM 6152 O O . THR B 1 417 ? 19.156 -18.141 -27.891 1 98.5 417 THR B O 1
ATOM 6155 N N . VAL B 1 418 ? 20.266 -17.703 -25.984 1 98.31 418 VAL B N 1
ATOM 6156 C CA . VAL B 1 418 ? 19.266 -16.766 -25.469 1 98.31 418 VAL B CA 1
ATOM 6157 C C . VAL B 1 418 ? 19.969 -15.539 -24.906 1 98.31 418 VAL B C 1
ATOM 6159 O O . VAL B 1 418 ? 20.984 -15.648 -24.219 1 98.31 4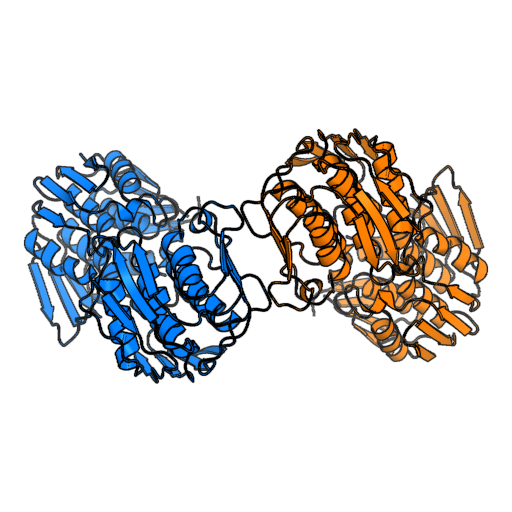18 VAL B O 1
ATOM 6162 N N . GLU B 1 419 ? 19.531 -14.391 -25.266 1 97.25 419 GLU B N 1
ATOM 6163 C CA . GLU B 1 419 ? 20.047 -13.117 -24.781 1 97.25 419 GLU B CA 1
ATOM 6164 C C . GLU B 1 419 ? 18.906 -12.227 -24.281 1 97.25 419 GLU B C 1
ATOM 6166 O O . GLU B 1 419 ? 17.859 -12.141 -24.906 1 97.25 419 GLU B O 1
ATOM 6171 N N . VAL B 1 420 ? 19.156 -11.688 -23.062 1 96.62 420 VAL B N 1
ATOM 6172 C CA . VAL B 1 420 ? 18.125 -10.812 -22.484 1 96.62 420 VAL B CA 1
ATOM 6173 C C . VAL B 1 420 ? 18.625 -9.367 -22.484 1 96.62 420 VAL B C 1
ATOM 6175 O O . VAL B 1 420 ? 19.797 -9.109 -22.203 1 96.62 420 VAL B O 1
ATOM 6178 N N . GLY B 1 421 ? 17.844 -8.43 -22.844 1 90.25 421 GLY B N 1
ATOM 6179 C CA . GLY B 1 421 ? 18.188 -7.02 -22.844 1 90.25 421 GLY B CA 1
ATOM 6180 C C . GLY B 1 421 ? 16.984 -6.109 -22.781 1 90.25 421 GLY B C 1
ATOM 6181 O O . GLY B 1 421 ? 15.844 -6.586 -22.734 1 90.25 421 GLY B O 1
ATOM 6182 N N . GLY B 1 422 ? 17.125 -4.746 -22.438 1 79.75 422 GLY B N 1
ATOM 6183 C CA . GLY B 1 422 ? 16.109 -3.717 -22.359 1 79.75 422 GLY B CA 1
ATOM 6184 C C . GLY B 1 422 ? 15.492 -3.385 -23.719 1 79.75 422 GLY B C 1
ATOM 6185 O O . GLY B 1 422 ? 16.109 -3.639 -24.75 1 79.75 422 GLY B O 1
ATOM 6186 N N . GLU B 1 423 ? 14.141 -3.123 -23.938 1 59.81 423 GLU B N 1
ATOM 6187 C CA . GLU B 1 423 ? 13.711 -2.49 -25.172 1 59.81 423 GLU B CA 1
ATOM 6188 C C . GLU B 1 423 ? 14.32 -1.099 -25.328 1 59.81 423 GLU B C 1
ATOM 6190 O O . GLU B 1 423 ? 14.578 -0.419 -24.328 1 59.81 423 GLU B O 1
#

pLDDT: mean 97.05, std 3.37, range [58.72, 98.94]

Nearest PDB structures (foldseek):
  8umk-assembly2_B  TM=9.404E-01  e=2.149E-57  Zea mays
  2qft-assembly1_A  TM=9.522E-01  e=9.263E-57  Escherichia coli K-12
  2o15-assembly1_A  TM=9.300E-01  e=1.488E-53  Mycobacterium tuberculosis
  7m0o-assembly1_A  TM=7.405E-01  e=1.127E-46  Streptomyces sviceus
  1eps-assembly1_A  TM=5.738E-01  e=6.956E-52  Escherichia coli